Protein 6BUM (pdb70)

Sequence (1450 aa):
MQKVEVFRIPTASPDDISGLATLIDSGKINPAEIVAILGKTEGNGCVNDFTRGFATQSLAMMYLAEKLGISREEVVKKVAFIMSGGTEGVMTPHITVFVRKDVAAPAAPGKRLAVGVAFTRDFLPEELGRMEQVNEVARRAVKEAMKDAQIDDPRDVHFVQIKCPLLTAERIEDAKRRGKDVVVNDTYKSMAYSRGASALGVALALGEISADKISNEAICHDWNLYSSVASTSAGVELLNDEIIVVGNSTNSASDLVIGHSVMKDAIDADAVRRAALKDAGIRSDDEMMDRIVNVLAKAEAASSGTVRGRRNTMLDDSDINHTRSARAVVNAVIASVVGDPMVYVSGGAEHQGPDGGGPIAVIARVHMQKVEVFRIPTASPDDISGLATLIDSGKINPAEIVAILGKTEGNGCVNDFTRGFATQSLAMMYLAEKLGISRREEVVKKVAFIMSGGTEGVMTPHITVFVRKDVAAPAAPGKRLAVGVAFTRDFLPEELGRMEQVNEVARAVKEAMKDAQIDDPRDVHFVQIKCPLLTAERIEDAKRRGKDVVVNDTYKSMAYSRGASALGVALALGEISADKISNEAICHDWNLYSSVASTSAGVELLNDEIIVVGNSTNSASDLVIGHSVMKKDAIDADAVRAALKDAGIRSDDEMDRIVNVLAKAEAASSGTVRGRRNTMLDDSDINHTRSARAVVNAVIASVVGDPMVYVSGGAEHQGPDGGGPIAVIARVHMQKVEVFRIPTASPDDISGLATLIDSGKINPAEIVAILGKTEGNGCVNDFTRGFATQSLAMMYLAEKLGISREEVVKKVAFIMSGGTEGVMTPHITVFVRKDVAAPAAPGKRLAVGVAFTRDFLPEELGRMEQVNEVARAVKEAMKDAQIDDPRDVHFVQIKCPLLTAERIEDAKRRGKDVVVNDTYKSMAYSRGASALGVALALGEISADKISNEAICHDWNLYSSVASTSAGVELLNDEIIVVGNSTNSASDLVIGHSVMKDAIDADAVRAALKDAGIRSDDEMMDRIVNVLAKAEAASSGTVRGRRNTMMLDDSDINHTRSARAVVNAVIASVVGDPMVYVSGGAEHQGPDGGGPIAVIARVMQKVEVFRIPTASPDDISGLATLIDSGKINPAEIVAILGKTEGNGCVNDFTRGFATQSLAMMYLAEKLGISREEVVKKVAFIMSGGTEGVMTPHITVFVRKDVAAPAAPGKRLAVGVAFTRDFLPEELGRMEQVNEVARAVKEAMKDAQIDDPRDVHFVQIKCPLLTAERIEDAKRRGKDVVVNDTYKSMAYSRGASALGVALALGEISADKISNEAICHDWNLYSSVASTSAGVELLNDEIIVVGNSTNSASDLVIGHSVMKDAIDADAVRAALKDAGIRSDDEMDRIVNVLAKAEAASSGTVRGRRNTMMLDDSDINHTRSARAVVNAVIASVVGDPMVYVSGGAEHQGPDGGGPIAVIARV

Radius of gyration: 31.82 Å; Cα contacts (8 Å, |Δi|>4): 4250; chains: 4; bounding box: 85×81×96 Å

Organism: Moorella thermoacetica (strain ATCC 39073 / JCM 9320) (NCBI:txid264732)

GO terms:
  GO:0018753 cyanuric acid amidohydrolase activity (F, EXP)

Solvent-accessible surface area: 45194 Å² total; per-residue (Å²): 45,10,39,0,32,14,36,53,8,72,14,72,26,11,55,27,44,64,21,1,16,87,25,18,104,71,65,124,5,76,21,47,50,0,20,0,0,2,0,2,5,15,11,11,7,0,2,26,2,19,7,1,9,6,2,28,36,9,4,3,12,31,0,5,100,97,45,69,51,55,55,108,87,0,61,166,92,3,0,11,0,1,2,4,0,3,12,2,0,0,2,1,0,7,0,0,1,1,63,58,128,35,112,49,112,80,19,106,56,91,41,0,0,0,0,26,11,57,7,106,86,12,90,20,18,18,4,1,46,44,67,0,0,74,42,0,8,91,0,0,103,74,0,16,151,58,0,94,9,136,31,56,197,21,3,22,0,0,2,0,2,0,2,2,0,15,8,96,55,19,61,44,0,90,175,90,68,93,90,8,36,23,92,32,12,40,59,0,3,8,23,0,6,0,0,0,0,0,0,0,0,38,11,13,63,65,19,53,63,118,131,14,45,64,135,13,0,10,102,54,67,133,18,75,0,35,6,0,0,0,8,4,0,27,58,25,85,22,0,13,0,2,0,2,0,15,6,84,60,0,13,0,76,14,28,3,0,44,24,31,2,155,24,5,2,8,6,100,4,0,115,46,0,7,120,78,1,34,8,166,47,118,115,48,29,102,45,22,19,0,0,1,0,1,2,16,12,17,45,32,6,44,7,126,68,58,34,6,11,8,45,18,23,8,26,16,21,46,1,13,14,0,7,5,0,1,0,0,0,0,0,18,26,16,28,26,0,2,0,1,0,2,5,0,1,14,2,0,2,34,51,4,2,0,0,0,0,0,0,0,112,87,164,30,6,39,1,34,14,40,52,8,71,14,51,27,12,55,28,46,64,21,1,16,88,27,18,108,61,61,117,2,74,21,48,45,1,20,0,0,2,0,2,4,15,12,11,7,0,2,25,2,23,7,1,10,6,1,26,35,7,5,3,10,32,1,2,100,97,48,69,51,56,57,100,85,0,62,154,91,2,0,14,0,2,2,4,0,3,12,2,0,0,2,0,0,8,0,0,2,1,64,59,90,33,96,47,116,39,18,113,57,93,40,0,0,0,0,24,4,54,8,104,84,13,98,27,24,22,4,1,55,42,86,0,0,76,24,0,5,107,0,0,118,80,0,17,174,54,0,83,8,142,32,55,197,23,3,22,0,0,2,0,2,0,3,2,0,14,7,104,46,21,58,43,0,122,173,80,66,96,115,21,36,32,93,46,11,38,57,0,4,8,24,0,7,0,0,0,0,0,0,0,0,40,19,12,65,66,9,53,64,130,103,13,46,64,135,12,0,11,116,53,63,133,10,77,0,35,6,0,0,0,7,3,0,31,59,24,89,23,0,15,0,1,0,2,0,15,5,86,58,0,12,0,77,15,27,3,0,44,26,38,1,128,21,4,2,10,6,98,7,0,108,44,0,4,125,77,1,28,5,156,54,116,129,28,33,115,52,15,6,0,0,1,0,1,2,16,11,15,36,34,5,38,9,105,68,56,27,5,10,6,48,18,22,9,26,18,21,45,2,14,15,1,6,5,0,1,0,0,0,0,0,17,24,20,27,27,0,2,0,0,0,3,5,0,1,14,2,0,2,35,51,4,3,0,0,0,0,0,0,0,115,85,132,26,19,55,2,50,14,40,52,8,74,14,57,28,11,53,28,46,64,22,1,17,89,32,17,106,67,63,129,2,76,20,54,37,2,19,0,0,2,0,2,4,18,12,10,7,0,2,26,2,24,8,1,11,7,1,28,34,7,5,4,11,32,0,3,102,95,46,68,53,56,57,109,88,0,50,138,81,1,0,12,0,2,2,4,0,4,12,2,0,0,2,1,0,8,0,0,1,2,42,56,97,45,116,40,117,89,22,118,42,94,43,0,6,1,0,24,4,51,8,112,87,13,87,26,22,22,4,0,43,44,84,0,0,77,28,0,3,102,0,0,88,73,0,16,150,50,2,41,5,140,43,53,196,25,3,21,0,0,2,0,3,0,2,2,0,14,7,83,56,22,30,49,0,119,159,92,68,97,104,18,36,34,100,46,12,40,57,1,3,11,24,0,7,0,0,0,0,0,0,0,0,40,18,12,64,68,15,51,63,131,120,14,46,63,135,13,0,16,119,50,63,135,13,77,0,35,6,0,0,0,8,4,0,30,61,25,89,22,0,15,0,1,0,2,0,15,6,76,54,2,27,0,80,15,28,3,0,44,26,41,1,116,16,4,2,11,6,100,6,0,118,46,0,6,146,76,2,18,6,161,52,116,129,40,30,108,37,22,17,0,0,1,0,1,1,16,12,17,37,32,5,41,7,104,68,58,41,6,9,6,48,16,21,10,26,16,22,45,1,14,14,0,6,5,0,1,0,0,0,0,0,17,27,16,30,24,0,2,0,0,0,2,5,0,1,14,2,0,2,36,51,4,2,0,0,0,0,0,0,0,108,84,74,8,31,0,24,13,31,53,8,71,14,58,29,12,55,29,45,64,23,1,15,90,39,17,107,77,62,108,2,78,20,53,46,1,19,0,0,2,0,1,5,17,11,11,7,0,3,26,1,24,7,1,11,8,1,29,36,8,5,4,13,33,1,3,101,94,47,70,58,43,62,105,93,1,50,148,86,1,0,14,0,2,2,3,0,3,13,2,0,0,2,1,0,8,1,0,2,2,66,58,134,46,116,46,119,30,16,114,54,94,47,0,0,0,0,26,4,52,10,111,86,12,92,26,22,22,5,1,55,45,82,0,0,76,31,0,6,109,0,0,104,77,0,10,114,54,0,88,4,132,54,47,192,21,3,23,0,0,2,0,2,0,3,1,0,15,8,91,56,30,30,53,0,126,161,98,64,101,117,12,34,27,96,34,13,40,49,1,2,15,32,0,8,0,0,0,0,0,0,0,0,38,15,12,64,71,9,51,65,124,109,12,45,65,134,14,0,19,118,50,78,133,14,76,0,35,7,0,0,0,7,3,0,30,61,24,86,24,0,20,0,1,0,2,0,14,8,84,56,0,17,0,71,8,29,3,0,44,26,32,2,154,24,4,2,9,6,100,5,0,96,42,0,7,88,74,2,24,4,158,49,116,121,41,32,107,54,22,17,0,0,1,0,1,1,17,12,15,61,33,4,46,8,121,68,56,33,5,11,7,50,17,23,9,25,15,21,48,2,14,13,0,6,6,0,1,0,0,0,0,0,16,25,16,29,25,0,3,0,1,0,2,4,0,1,15,2,0,2,35,56,3,2,0,0,0,0,0,0,0,123,83

InterPro domains:
  IPR014086 Cyanuric acid hydrolase/Barbiturase [MF_01989] (2-367)
  IPR014086 Cyanuric acid hydrolase/Barbiturase [PF09663] (5-366)
  IPR014086 Cyanuric acid hydrolase/Barbiturase [TIGR02714] (4-366)
  IPR043006 Cyanuric acid hydrolase/Barbiturase, repeating unit B [G3DSA:3.30.1330.180] (108-252)
  IPR043007 Cyanuric acid hydrolase/Barbiturase, repeating unit C [G3DSA:3.30.1330.160] (253-367)
  IPR043008 Cyanuric acid hydrolase/Barbiturase, repeating unit A [G3DSA:3.30.1330.170] (1-107)

B-factor: mean 30.25, std 14.24, range [11.97, 110.08]

Nearest PDB structures (foldseek):
  6bum-assembly1_B  TM=1.001E+00  e=2.368E-87  Moorella thermoacetica ATCC 39073
  6buq-assembly1_D  TM=9.963E-01  e=5.456E-84  Moorella thermoacetica ATCC 39073
  6dhj-assembly2_G  TM=9.664E-01  e=1.736E-80  Moorella thermoacetica ATCC 39073
  6dhj-assembly2_C  TM=9.614E-01  e=2.149E-79  Moorella thermoacetica ATCC 39073
  4bvq-assembly1_A  TM=9.765E-01  e=1.374E-66  Pseudomonas sp. ADP

Secondary structure (DSSP, 8-state):
-EEEEEEEEE-SSTT--HHHHHHHHTTS--GGGEEEEEEEESS-SSSS--HHHHHHHHHHHHHHHHHTS-HHHHHHHSEEEEEE---TTPPPEEEEEEEEE------SS-EEEEEEEEPPPPPGGGTTSHHHHHHHHHHHHHHHHHTT---GGGEEEEEEEE----HHHHHHHHHTT---S-S-HHHHHHHHHHHHHHHHHHHHTSS-GGG--GGGTTT-TT--BSSEEEEE-TT-SS-EEEEEEEETTB--SEEEEEEEESSTT-HHHHHHHHHHTT--SGGGGGGEEEEEEEE---TTSEETTEE--TTT-SSS-HHHHHHHHHHHHHHHHHS-S-SEEEE--TTBSSTT-EEEEEEEE-/-EEEEEEEEEE-SSTT--HHHHHHHHTTS--GGGEEEEEEEESS-SSSS--HHHHHHHHHHHHHHHHHTS-HHHHHHHSEEEEEE---TTPPPEEEEEEEEEESSPPPSS-EEEEEEEEPPP--GGGTTSHHHHHHHHHHHHHHHHHHT---GGGEEEEEEEE----HHHHHHHHHTT---S-S-HHHHHHHHHHHHHHHHHHHHTSS-GGG--GGGTTT-TT--BSSEEEEE-TT-SS-EEEEEEEESSB--SEEEEEEEESSTT-HHHHHHHHHHTT--SGGGGGGEEEEEEEE---TTSEETTEE-STTT-SSS-HHHHHHHHHHHHHHHHHS-S-SEEEE--TTBSSTT-EEEEEEEE-/-EEEEEEEEEE-SSTT--HHHHHHHHTTS--GGGEEEEEEEESS-SSSS--HHHHHHHHHHHHHHHHHTS-HHHHHHHSEEEEEE---TTPPPEEEEEEEEEE-----SS-EEEEEEEEPPP--GGGTTSHHHHHHHHHHHHHHHHHHT---GGGEEEEEEEE----HHHHHHHHHTT---S-S-HHHHHHHHHHHHHHHHHHHHTSS-GGG--GGGTTT-TT--BSSE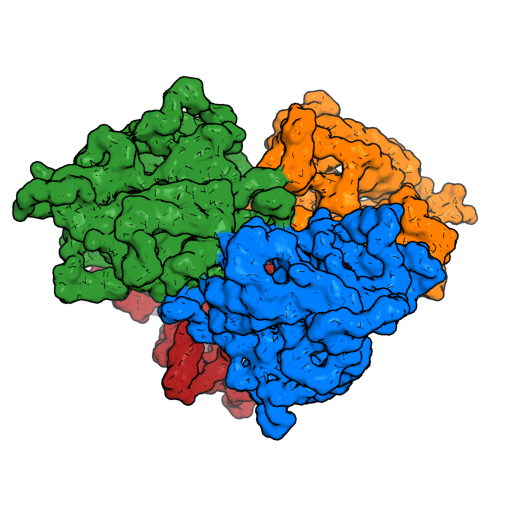EEEE-TT-SS-EEEEEEEETTB--SEEEEEEEESSTT-HHHHHHHHHHTT--SGGGGGGEEEEEEEE---TTSEETTEE-STTT-SSS-HHHHHHHHHHHHHHHHHS-S-SEEEE--TTBSSTT-EEEEEEEE-/-EEEEEEEEE-SSTT--HHHHHHHHTTS--GGGEEEEEEEESS-SSSS--HHHHHHHHHHHHHHHHHTS-HHHHHHHSEEEEEE---TTPPPEEEEEEEEE-SSPPPSS-EEEEEEEEPPP--GGGTTSHHHHHHHHHHHHHHHHHHT---GGGEEEEEEEE----HHHHHHHHHTT---S-S-HHHHHHHHHHHHHHHHHHHHTSS-GGG--TTTTTT-TT--BSSEEEEE-TT-SS-EEEEEEEESSB--SEEEEEEEESSTT-HHHHHHHHHHTT--SGGGGGGEEEEEEEE---TTSEETTEE-STTT-SSS-HHHHHHHHHHHHHHHHHS-S-SEEEE--TTBSSTT-EEEEEEEE-

Structure (mmCIF, N/CA/C/O backbone):
data_6BUM
#
_entry.id   6BUM
#
_cell.length_a   81.440
_cell.length_b   88.690
_cell.length_c   204.280
_cell.angle_alpha   90.00
_cell.angle_beta   90.00
_cell.angle_gamma   90.00
#
_symmetry.space_group_name_H-M   'P 21 21 21'
#
loop_
_entity.id
_entity.type
_entity.pdbx_description
1 polymer 'Cyanuric acid amidohydrolase'
2 non-polymer 'MALONATE ION'
3 non-polymer 'CALCIUM ION'
4 non-polymer 1,3-PROPANDIOL
5 non-polymer 'CHLORIDE ION'
6 water water
#
loop_
_atom_site.group_PDB
_atom_site.id
_atom_site.type_symbol
_atom_site.label_atom_id
_atom_site.label_alt_id
_atom_site.label_comp_id
_atom_site.label_asym_id
_atom_site.label_entity_id
_atom_site.label_seq_id
_atom_site.pdbx_PDB_ins_code
_atom_site.Cartn_x
_atom_site.Cartn_y
_atom_site.Cartn_z
_atom_site.occupancy
_atom_site.B_iso_or_equiv
_atom_site.auth_seq_id
_atom_site.auth_comp_id
_atom_site.auth_asym_id
_atom_site.auth_atom_id
_atom_site.pdbx_PDB_model_num
ATOM 1 N N . MET A 1 2 ? 13.195 5.607 76.436 1.00 50.78 1 MET A N 1
ATOM 2 C CA . MET A 1 2 ? 12.549 5.955 75.179 1.00 48.97 1 MET A CA 1
ATOM 3 C C . MET A 1 2 ? 13.578 6.176 74.076 1.00 43.21 1 MET A C 1
ATOM 4 O O . MET A 1 2 ? 14.583 6.846 74.295 1.00 43.63 1 MET A O 1
ATOM 18 N N . GLN A 1 3 ? 13.319 5.634 72.885 1.00 38.06 2 GLN A N 1
ATOM 19 C CA . GLN A 1 3 ? 14.269 5.719 71.781 1.00 35.32 2 GLN A CA 1
ATOM 20 C C . GLN A 1 3 ? 14.067 7.015 71.006 1.00 30.66 2 GLN A C 1
ATOM 21 O O . GLN A 1 3 ? 12.936 7.438 70.753 1.00 30.51 2 GLN A O 1
ATOM 35 N N . LYS A 1 4 ? 15.178 7.649 70.639 1.00 27.06 3 LYS A N 1
ATOM 36 C CA . LYS A 1 4 ? 15.171 8.800 69.743 1.00 24.74 3 LYS A CA 1
ATOM 37 C C . LYS A 1 4 ? 16.166 8.497 68.636 1.00 24.12 3 LYS A C 1
ATOM 38 O O . LYS A 1 4 ? 17.334 8.206 68.919 1.00 25.41 3 LYS A O 1
ATOM 57 N N . VAL A 1 5 ? 15.707 8.533 67.389 1.00 21.36 4 VAL A N 1
ATOM 58 C CA . VAL A 1 5 ? 16.568 8.286 66.238 1.00 19.92 4 VAL A CA 1
ATOM 59 C C . VAL A 1 5 ? 16.867 9.617 65.564 1.00 19.37 4 VAL A C 1
ATOM 60 O O . VAL A 1 5 ? 15.956 10.412 65.302 1.00 20.12 4 VAL A O 1
ATOM 73 N N . GLU A 1 6 ? 18.140 9.857 65.282 1.00 18.58 5 GLU A N 1
ATOM 74 C CA . GLU A 1 6 ? 18.598 10.993 64.492 1.00 18.48 5 GLU A CA 1
ATOM 75 C C . GLU A 1 6 ? 19.289 10.430 63.260 1.00 17.81 5 GLU A C 1
ATOM 76 O O . GLU A 1 6 ? 19.933 9.380 63.326 1.00 19.14 5 GLU A O 1
ATOM 88 N N . VAL A 1 7 ? 19.108 11.097 62.125 1.00 17.29 6 VAL A N 1
ATOM 89 C CA . VAL A 1 7 ? 19.604 10.610 60.844 1.00 17.62 6 VAL A CA 1
ATOM 90 C C . VAL A 1 7 ? 20.352 11.742 60.157 1.00 18.14 6 VAL A C 1
ATOM 91 O O . VAL A 1 7 ? 19.830 12.855 60.037 1.00 18.84 6 VAL A O 1
ATOM 104 N N . PHE A 1 8 ? 21.567 11.454 59.695 1.00 17.43 7 PHE A N 1
ATOM 105 C CA . PHE A 1 8 ? 22.440 12.453 59.092 1.00 17.88 7 PHE A CA 1
ATOM 106 C C . PHE A 1 8 ? 22.851 11.987 57.705 1.00 17.39 7 PHE A C 1
ATOM 107 O O . PHE A 1 8 ? 23.462 10.924 57.559 1.00 18.23 7 PHE A O 1
ATOM 124 N N . ARG A 1 9 ? 22.520 12.784 56.697 1.00 17.28 8 ARG A N 1
ATOM 125 C CA . ARG A 1 9 ? 22.905 12.519 55.318 1.00 15.93 8 ARG A CA 1
ATOM 126 C C . ARG A 1 9 ? 24.142 13.358 55.014 1.00 16.60 8 ARG A C 1
ATOM 127 O O . ARG A 1 9 ? 24.090 14.592 55.076 1.00 17.77 8 ARG A O 1
ATOM 148 N N . ILE A 1 10 ? 25.242 12.689 54.684 1.00 16.01 9 ILE A N 1
ATOM 149 C CA . ILE A 1 10 ? 26.572 13.287 54.667 1.00 15.51 9 ILE A CA 1
ATOM 150 C C . ILE A 1 10 ? 27.192 13.105 53.286 1.00 14.64 9 ILE A C 1
ATOM 151 O O . ILE A 1 10 ? 27.453 11.970 52.876 1.00 15.24 9 ILE A O 1
ATOM 167 N N . PRO A 1 11 ? 27.500 14.178 52.553 1.00 15.10 10 PRO A N 1
ATOM 168 C CA . PRO A 1 11 ? 28.220 14.005 51.282 1.00 15.02 10 PRO A CA 1
ATOM 169 C C . PRO A 1 11 ? 29.610 13.438 51.521 1.00 15.36 10 PRO A C 1
ATOM 170 O O . PRO A 1 11 ? 30.270 13.758 52.511 1.00 16.57 10 PRO A O 1
ATOM 181 N N . THR A 1 12 ? 30.068 12.614 50.578 1.00 14.91 11 THR A N 1
ATOM 182 C CA . THR A 1 12 ? 31.407 12.044 50.623 1.00 15.51 11 THR A CA 1
ATOM 183 C C . THR A 1 12 ? 32.194 12.434 49.377 1.00 15.44 11 THR A C 1
ATOM 184 O O . THR A 1 12 ? 31.636 12.592 48.288 1.00 16.06 11 THR A O 1
ATOM 195 N N . ALA A 1 13 ? 33.507 12.574 49.555 1.00 15.25 12 ALA A N 1
ATOM 196 C CA . ALA A 1 13 ? 34.414 12.925 48.471 1.00 15.40 12 ALA A CA 1
ATOM 197 C C . ALA A 1 13 ? 35.022 11.711 47.785 1.00 16.40 12 ALA A C 1
ATOM 198 O O . ALA A 1 13 ? 35.602 11.852 46.700 1.00 16.31 12 ALA A O 1
ATOM 205 N N . SER A 1 14 ? 34.914 10.538 48.397 1.00 15.14 13 SER A N 1
ATOM 206 C CA . SER A 1 14 ? 35.506 9.302 47.906 1.00 15.10 13 SER A CA 1
ATOM 207 C C . SER A 1 14 ? 34.971 8.176 48.783 1.00 14.95 13 SER A C 1
ATOM 208 O O . SER A 1 14 ? 34.386 8.451 49.840 1.00 15.67 13 SER A O 1
ATOM 216 N N . PRO A 1 15 ? 35.155 6.910 48.402 1.00 15.01 14 PRO A N 1
ATOM 217 C CA . PRO A 1 15 ? 34.614 5.817 49.234 1.00 14.73 14 PRO A CA 1
ATOM 218 C C . PRO A 1 15 ? 35.153 5.806 50.652 1.00 15.81 14 PRO A C 1
ATOM 219 O O . PRO A 1 15 ? 34.422 5.428 51.578 1.00 16.04 14 PRO A O 1
ATOM 230 N N . ASP A 1 16 ? 36.406 6.221 50.838 1.00 15.46 15 ASP A N 1
ATOM 231 C CA . ASP A 1 16 ? 37.093 6.194 52.122 1.00 15.74 15 ASP A CA 1
ATOM 232 C C . ASP A 1 16 ? 36.972 7.503 52.897 1.00 16.13 15 ASP A C 1
ATOM 233 O O . ASP A 1 16 ? 37.632 7.657 53.928 1.00 17.63 15 ASP A O 1
ATOM 242 N N . ASP A 1 17 ? 36.132 8.433 52.444 1.00 16.21 16 ASP A N 1
ATOM 243 C CA . ASP A 1 17 ? 36.021 9.747 53.073 1.00 16.28 16 ASP A CA 1
ATOM 244 C C . ASP A 1 17 ? 35.179 9.658 54.342 1.00 17.13 16 ASP A C 1
ATOM 245 O O . ASP A 1 17 ? 33.959 9.475 54.280 1.00 17.81 16 ASP A O 1
ATOM 254 N N . ILE A 1 18 ? 35.823 9.824 55.495 1.00 17.05 17 ILE A N 1
ATOM 255 C CA . ILE A 1 18 ? 35.133 9.852 56.778 1.00 18.28 17 ILE A CA 1
ATOM 256 C C . ILE A 1 18 ? 35.047 11.264 57.349 1.00 18.30 17 ILE A C 1
ATOM 257 O O . ILE A 1 18 ? 34.579 11.447 58.479 1.00 19.03 17 ILE A O 1
ATOM 273 N N . SER A 1 19 ? 35.448 12.275 56.571 1.00 17.78 18 SER A N 1
ATOM 274 C CA . SER A 1 19 ? 35.621 13.619 57.113 1.00 17.96 18 SER A CA 1
ATOM 275 C C . SER A 1 19 ? 34.299 14.244 57.544 1.00 18.55 18 SER A C 1
ATOM 276 O O . SER A 1 19 ? 34.252 14.957 58.552 1.00 19.47 18 SER A O 1
ATOM 284 N N . GLY A 1 20 ? 33.224 14.018 56.788 1.00 18.71 19 GLY A N 1
ATOM 285 C CA . GLY A 1 20 ? 31.942 14.598 57.160 1.00 18.88 19 GLY A CA 1
ATOM 286 C C . GLY A 1 20 ? 31.399 14.029 58.456 1.00 18.39 19 GLY A C 1
ATOM 287 O O . GLY A 1 20 ? 30.870 14.763 59.298 1.00 18.98 19 GLY A O 1
ATOM 291 N N . LEU A 1 21 ? 31.506 12.710 58.623 1.00 18.08 20 LEU A N 1
ATOM 292 C CA . LEU A 1 21 ? 31.128 12.080 59.881 1.00 17.44 20 LEU A CA 1
ATOM 293 C C . LEU A 1 21 ? 32.009 12.571 61.018 1.00 17.92 20 LEU A C 1
ATOM 294 O O . LEU A 1 21 ? 31.515 12.878 62.109 1.00 18.08 20 LEU A O 1
ATOM 310 N N . ALA A 1 22 ? 33.322 12.656 60.782 1.00 18.30 21 ALA A N 1
ATOM 311 C CA . ALA A 1 22 ? 34.229 13.139 61.818 1.00 19.39 21 ALA A CA 1
ATOM 312 C C . ALA A 1 22 ? 33.872 14.555 62.250 1.00 20.23 21 ALA A C 1
ATOM 313 O O . ALA A 1 22 ? 33.979 14.898 63.434 1.00 20.81 21 ALA A O 1
ATOM 320 N N . THR A 1 23 ? 33.466 15.400 61.303 1.00 20.06 22 THR A N 1
ATOM 321 C CA . THR A 1 23 ? 33.079 16.762 61.649 1.00 21.20 22 THR A CA 1
ATOM 322 C C . THR A 1 23 ? 31.861 16.768 62.562 1.00 20.20 22 THR A C 1
ATOM 323 O O . THR A 1 23 ? 31.803 17.543 63.524 1.00 21.25 22 THR A O 1
ATOM 334 N N . LEU A 1 24 ? 30.874 15.915 62.276 1.00 19.58 23 LEU A N 1
ATOM 335 C CA . LEU A 1 24 ? 29.688 15.851 63.123 1.00 19.75 23 LEU A CA 1
ATOM 336 C C . LEU A 1 24 ? 30.016 15.295 64.502 1.00 19.87 23 LEU A C 1
ATOM 337 O O . LEU A 1 24 ? 29.393 15.691 65.492 1.00 21.92 23 LEU A O 1
ATOM 353 N N . ILE A 1 25 ? 30.984 14.383 64.592 1.00 19.65 24 ILE A N 1
ATOM 354 C CA . ILE A 1 25 ? 31.409 13.881 65.894 1.00 20.68 24 ILE A CA 1
ATOM 355 C C . ILE A 1 25 ? 32.185 14.955 66.646 1.00 21.60 24 ILE A C 1
ATOM 356 O O . ILE A 1 25 ? 31.935 15.215 67.829 1.00 22.51 24 ILE A O 1
ATOM 372 N N . ASP A 1 26 ? 33.131 15.604 65.965 1.00 21.93 25 ASP A N 1
ATOM 373 C CA . ASP A 1 26 ? 33.983 16.588 66.617 1.00 23.46 25 ASP A CA 1
ATOM 374 C C . ASP A 1 26 ? 33.217 17.831 67.043 1.00 22.99 25 ASP A C 1
ATOM 375 O O . ASP A 1 26 ? 33.661 18.529 67.959 1.00 23.94 25 ASP A O 1
ATOM 384 N N . SER A 1 27 ? 32.093 18.132 66.400 1.00 22.54 26 SER A N 1
ATOM 385 C CA . SER A 1 27 ? 31.282 19.273 66.797 1.00 24.66 26 SER A CA 1
ATOM 386 C C . SER A 1 27 ? 30.319 18.944 67.928 1.00 24.97 26 SER A C 1
ATOM 387 O O . SER A 1 27 ? 29.644 19.851 68.428 1.00 26.32 26 SER A O 1
ATOM 395 N N . GLY A 1 28 ? 30.240 17.680 68.335 1.00 24.96 27 GLY A N 1
ATOM 396 C CA . GLY A 1 28 ? 29.315 17.249 69.361 1.00 25.64 27 GLY A CA 1
ATOM 397 C C . GLY A 1 28 ? 27.929 16.890 68.880 1.00 25.99 27 GLY A C 1
ATOM 398 O O . GLY A 1 28 ? 27.052 16.628 69.712 1.00 28.50 27 GLY A O 1
ATOM 402 N N . LYS A 1 29 ? 27.692 16.872 67.570 1.00 23.83 28 LYS A N 1
ATOM 403 C CA . LYS A 1 29 ? 26.357 16.550 67.074 1.00 24.03 28 LYS A CA 1
ATOM 404 C C . LYS A 1 29 ? 26.077 15.053 67.109 1.00 22.52 28 LYS A C 1
ATOM 405 O O . LYS A 1 29 ? 24.917 14.654 67.265 1.00 23.61 28 LYS A O 1
ATOM 424 N N . ILE A 1 30 ? 27.111 14.222 66.995 1.00 19.96 29 ILE A N 1
ATOM 425 C CA . ILE A 1 30 ? 26.968 12.773 67.036 1.00 20.24 29 ILE A CA 1
ATOM 426 C C . ILE A 1 30 ? 27.894 12.217 68.105 1.00 21.32 29 ILE A C 1
ATOM 427 O O . ILE A 1 30 ? 29.099 12.491 68.087 1.00 22.07 29 ILE A O 1
ATOM 443 N N . ASN A 1 31 ? 27.339 11.411 69.009 1.00 21.68 30 ASN A N 1
ATOM 444 C CA . ASN A 1 31 ? 28.130 10.576 69.904 1.00 21.47 30 ASN A CA 1
ATOM 445 C C . ASN A 1 31 ? 28.369 9.266 69.162 1.00 20.80 30 ASN A C 1
ATOM 446 O O . ASN A 1 31 ? 27.399 8.547 68.877 1.00 21.11 30 ASN A O 1
ATOM 457 N N . PRO A 1 32 ? 29.611 8.925 68.804 1.00 21.41 31 PRO A N 1
ATOM 458 C CA . PRO A 1 32 ? 29.816 7.728 67.964 1.00 21.57 31 PRO A CA 1
ATOM 459 C C . PRO A 1 32 ? 29.312 6.439 68.592 1.00 21.43 31 PRO A C 1
ATOM 460 O O . PRO A 1 32 ? 28.989 5.487 67.868 1.00 21.95 31 PRO A O 1
ATOM 471 N N . ALA A 1 33 ? 29.239 6.377 69.923 1.00 20.79 32 ALA A N 1
ATOM 472 C CA . ALA A 1 33 ? 28.749 5.181 70.595 1.00 21.33 32 ALA A CA 1
ATOM 473 C C . ALA A 1 33 ? 27.268 4.933 70.330 1.00 21.49 32 ALA A C 1
ATOM 474 O O . ALA A 1 33 ? 26.788 3.822 70.580 1.00 22.90 32 ALA A O 1
ATOM 481 N N . GLU A 1 34 ? 26.540 5.927 69.819 1.00 20.51 33 GLU A N 1
ATOM 482 C CA . GLU A 1 34 ? 25.111 5.803 69.545 1.00 20.54 33 GLU A CA 1
ATOM 483 C C . GLU A 1 34 ? 24.806 5.510 68.081 1.00 19.05 33 GLU A C 1
ATOM 484 O O . GLU A 1 34 ? 23.637 5.342 67.726 1.00 18.55 33 GLU A O 1
ATOM 496 N N . ILE A 1 35 ? 25.822 5.414 67.227 1.00 18.46 34 ILE A N 1
ATOM 497 C CA . ILE A 1 35 ? 25.596 5.018 65.844 1.00 18.65 34 ILE A CA 1
ATOM 498 C C . ILE A 1 35 ? 25.173 3.556 65.804 1.00 18.60 34 ILE A C 1
ATOM 499 O O . ILE A 1 35 ? 25.820 2.690 66.408 1.00 19.55 34 ILE A O 1
ATOM 515 N N . VAL A 1 36 ? 24.091 3.271 65.084 1.00 17.91 35 VAL A N 1
ATOM 516 C CA . VAL A 1 36 ? 23.621 1.899 64.939 1.00 17.83 35 VAL A CA 1
ATOM 517 C C . VAL A 1 36 ? 23.687 1.390 63.506 1.00 16.08 35 VAL A C 1
ATOM 518 O O . VAL A 1 36 ? 23.677 0.165 63.298 1.00 17.62 35 VAL A O 1
ATOM 531 N N . ALA A 1 37 ? 23.761 2.264 62.508 1.00 15.90 36 ALA A N 1
ATOM 532 C CA . ALA A 1 37 ? 23.794 1.809 61.130 1.00 14.74 36 ALA A CA 1
ATOM 533 C C . ALA A 1 37 ? 24.276 2.942 60.247 1.00 15.87 36 ALA A C 1
ATOM 534 O O . ALA A 1 37 ? 24.032 4.118 60.532 1.00 15.61 36 ALA A O 1
ATOM 541 N N . ILE A 1 38 ? 24.960 2.566 59.170 1.00 15.30 37 ILE A N 1
ATOM 542 C CA . ILE A 1 38 ? 25.372 3.494 58.129 1.00 15.18 37 ILE A CA 1
ATOM 543 C C . ILE A 1 38 ? 25.016 2.882 56.783 1.00 15.09 37 ILE A C 1
ATOM 544 O O . ILE A 1 38 ? 25.402 1.742 56.486 1.00 15.29 37 ILE A O 1
ATOM 560 N N . LEU A 1 39 ? 24.268 3.638 55.984 1.00 14.99 38 LEU A N 1
ATOM 561 C CA . LEU A 1 39 ? 23.799 3.223 54.664 1.00 14.44 38 LEU A CA 1
ATOM 562 C C . LEU A 1 39 ? 24.464 4.149 53.657 1.00 14.42 38 LEU A C 1
ATOM 563 O O . LEU A 1 39 ? 24.202 5.357 53.650 1.00 15.12 38 LEU A O 1
ATOM 579 N N . GLY A 1 40 ? 25.308 3.591 52.797 1.00 14.29 39 GLY A N 1
ATOM 580 C CA . GLY A 1 40 ? 26.098 4.380 51.871 1.00 15.25 39 GLY A CA 1
ATOM 581 C C . GLY A 1 40 ? 25.711 4.188 50.417 1.00 14.46 39 GLY A C 1
ATOM 582 O O . GLY A 1 40 ? 25.196 3.137 50.025 1.00 14.81 39 GLY A O 1
ATOM 586 N N . LYS A 1 41 ? 25.939 5.237 49.628 1.00 13.43 40 LYS A N 1
ATOM 587 C CA . LYS A 1 41 ? 26.083 5.135 48.181 1.00 13.29 40 LYS A CA 1
ATOM 588 C C . LYS A 1 41 ? 27.560 5.355 47.870 1.00 13.67 40 LYS A C 1
ATOM 589 O O . LYS A 1 41 ? 28.086 6.447 48.114 1.00 14.35 40 LYS A O 1
ATOM 608 N N . THR A 1 42 ? 28.222 4.330 47.344 1.00 13.34 41 THR A N 1
ATOM 609 C CA . THR A 1 42 ? 29.644 4.391 47.017 1.00 13.71 41 THR A CA 1
ATOM 610 C C . THR A 1 42 ? 29.824 4.307 45.505 1.00 14.16 41 THR A C 1
ATOM 611 O O . THR A 1 42 ? 29.008 3.709 44.800 1.00 14.50 41 THR A O 1
ATOM 622 N N . GLU A 1 43 ? 30.902 4.918 45.010 1.00 13.87 42 GLU A N 1
ATOM 623 C CA . GLU A 1 43 ? 31.008 5.297 43.603 1.00 13.24 42 GLU A CA 1
ATOM 624 C C . GLU A 1 43 ? 31.642 4.231 42.698 1.00 14.48 42 GLU A C 1
ATOM 625 O O . GLU A 1 43 ? 31.998 4.545 41.558 1.00 16.74 42 GLU A O 1
ATOM 637 N N . GLY A 1 44 ? 31.724 2.980 43.141 1.00 13.13 43 GLY A N 1
ATOM 638 C CA . GLY A 1 44 ? 32.063 1.891 42.247 1.00 13.16 43 GLY A CA 1
ATOM 639 C C . GLY A 1 44 ? 30.896 1.568 41.324 1.00 13.43 43 GLY A C 1
ATOM 640 O O . GLY A 1 44 ? 29.891 2.277 41.270 1.00 15.55 43 GLY A O 1
ATOM 644 N N . ASN A 1 45 ? 31.029 0.454 40.594 1.00 14.15 44 ASN A N 1
ATOM 645 C CA . ASN A 1 45 ? 30.049 0.145 39.552 1.00 14.04 44 ASN A CA 1
ATOM 646 C C . ASN A 1 45 ? 28.771 -0.506 40.078 1.00 14.43 44 ASN A C 1
ATOM 647 O O . ASN A 1 45 ? 27.846 -0.724 39.290 1.00 15.78 44 ASN A O 1
ATOM 658 N N . GLY A 1 46 ? 28.682 -0.788 41.379 1.00 14.06 45 GLY A N 1
ATOM 659 C CA . GLY A 1 46 ? 27.495 -1.396 41.956 1.00 14.58 45 GLY A CA 1
ATOM 660 C C . GLY A 1 46 ? 27.218 -2.821 41.537 1.00 14.69 45 GLY A C 1
ATOM 661 O O . GLY A 1 46 ? 26.139 -3.342 41.835 1.00 17.35 45 GLY A O 1
ATOM 665 N N . CYS A 1 47 ? 28.158 -3.479 40.866 1.00 14.25 46 CYS A N 1
ATOM 666 C CA . CYS A 1 47 ? 27.952 -4.830 40.353 1.00 14.14 46 CYS A CA 1
ATOM 667 C C . CYS A 1 47 ? 28.858 -5.800 41.104 1.00 13.83 46 CYS A C 1
ATOM 668 O O . CYS A 1 47 ? 29.008 -5.683 42.325 1.00 15.44 46 CYS A O 1
ATOM 676 N N . VAL A 1 48 ? 29.430 -6.789 40.420 1.00 13.90 47 VAL A N 1
ATOM 677 C CA . VAL A 1 48 ? 30.203 -7.800 41.135 1.00 14.24 47 VAL A CA 1
ATOM 678 C C . VAL A 1 48 ? 31.537 -7.222 41.579 1.00 15.11 47 VAL A C 1
ATOM 679 O O . VAL A 1 48 ? 31.877 -7.238 42.768 1.00 16.62 47 VAL A O 1
ATOM 692 N N . ASN A 1 49 ? 32.296 -6.680 40.629 1.00 14.16 48 ASN A N 1
ATOM 693 C CA . ASN A 1 49 ? 33.646 -6.184 40.881 1.00 14.01 48 ASN A CA 1
ATOM 694 C C . ASN A 1 49 ? 33.614 -4.715 41.303 1.00 14.48 48 ASN A C 1
ATOM 695 O O . ASN A 1 49 ? 34.195 -3.826 40.676 1.00 16.85 48 ASN A O 1
ATOM 706 N N . ASP A 1 50 ? 32.892 -4.473 42.394 1.00 14.18 49 ASP A N 1
ATOM 707 C CA . ASP A 1 50 ? 32.842 -3.166 43.041 1.00 14.11 49 ASP A CA 1
ATOM 708 C C . ASP A 1 50 ? 33.447 -3.340 44.426 1.00 14.03 49 ASP A C 1
ATOM 709 O O . ASP A 1 50 ? 32.845 -3.975 45.299 1.00 14.37 49 ASP A O 1
ATOM 718 N N . PHE A 1 51 ? 34.646 -2.800 44.604 1.00 13.84 50 PHE A N 1
ATOM 719 C CA . PHE A 1 51 ? 35.390 -2.849 45.855 1.00 13.05 50 PHE A CA 1
ATOM 720 C C . PHE A 1 51 ? 35.292 -1.548 46.622 1.00 13.43 50 PHE A C 1
ATOM 721 O O . PHE A 1 51 ? 35.850 -1.447 47.719 1.00 13.95 50 PHE A O 1
ATOM 738 N N . THR A 1 52 ? 34.576 -0.553 46.080 1.00 13.14 51 THR A N 1
ATOM 739 C CA . THR A 1 52 ? 34.346 0.671 46.836 1.00 12.79 51 THR A CA 1
ATOM 740 C C . THR A 1 52 ? 33.477 0.407 48.058 1.00 13.02 51 THR A C 1
ATOM 741 O O . THR A 1 52 ? 33.600 1.112 49.067 1.00 13.97 51 THR A O 1
ATOM 752 N N . ARG A 1 53 ? 32.579 -0.579 47.973 1.00 13.01 52 ARG A N 1
ATOM 753 C CA . ARG A 1 53 ? 31.715 -0.912 49.103 1.00 13.57 52 ARG A CA 1
ATOM 754 C C . ARG A 1 53 ? 32.547 -1.387 50.290 1.00 14.21 52 ARG A C 1
ATOM 755 O O . ARG A 1 53 ? 32.426 -0.861 51.403 1.00 15.25 52 ARG A O 1
ATOM 776 N N . GLY A 1 54 ? 33.422 -2.369 50.060 1.00 14.16 53 GLY A N 1
ATOM 777 C CA . GLY A 1 54 ? 34.297 -2.845 51.122 1.00 14.26 53 GLY A CA 1
ATOM 778 C C . GLY A 1 54 ? 35.278 -1.795 51.616 1.00 14.27 53 GLY A C 1
ATOM 779 O O . GLY A 1 54 ? 35.591 -1.739 52.807 1.00 15.20 53 GLY A O 1
ATOM 783 N N . PHE A 1 55 ? 35.804 -0.972 50.703 1.00 13.71 54 PHE A N 1
ATOM 784 C CA . PHE A 1 55 ? 36.716 0.108 51.081 1.00 13.21 54 PHE A CA 1
ATOM 785 C C . PHE A 1 55 ? 36.024 1.098 52.005 1.00 13.74 54 PHE A C 1
ATOM 786 O O . PHE A 1 55 ? 36.596 1.524 53.017 1.00 14.78 54 PHE A O 1
ATOM 803 N N . ALA A 1 56 ? 34.773 1.443 51.695 1.00 13.56 55 ALA A N 1
ATOM 804 C CA . ALA A 1 56 ? 34.014 2.361 52.540 1.00 14.23 55 ALA A CA 1
ATOM 805 C C . ALA A 1 56 ? 33.769 1.767 53.923 1.00 14.44 55 ALA A C 1
ATOM 806 O O . ALA A 1 56 ? 33.941 2.447 54.941 1.00 15.19 55 ALA A O 1
ATOM 813 N N . THR A 1 57 ? 33.343 0.503 53.984 1.00 14.25 56 THR A N 1
ATOM 814 C CA . THR A 1 57 ? 33.095 -0.125 55.279 1.00 15.03 56 THR A CA 1
ATOM 815 C C . THR A 1 57 ? 34.376 -0.211 56.096 1.00 15.15 56 THR A C 1
ATOM 816 O O . THR A 1 57 ? 34.387 0.098 57.294 1.00 15.90 56 THR A O 1
ATOM 827 N N . GLN A 1 58 ? 35.469 -0.646 55.467 1.00 15.21 57 GLN A N 1
ATOM 828 C CA . GLN A 1 58 ? 36.732 -0.741 56.185 1.00 14.83 57 GLN A CA 1
ATOM 829 C C . GLN A 1 58 ? 37.135 0.610 56.752 1.00 14.96 57 GLN A C 1
ATOM 830 O O . GLN A 1 58 ? 37.591 0.705 57.897 1.00 16.25 57 GLN A O 1
ATOM 844 N N . SER A 1 59 ? 36.988 1.668 55.957 1.00 14.47 58 SER A N 1
ATOM 845 C CA . SER A 1 59 ? 37.415 2.987 56.402 1.00 15.10 58 SER A CA 1
ATOM 846 C C . SER A 1 59 ? 36.558 3.478 57.557 1.00 15.75 58 SER A C 1
ATOM 847 O O . SER A 1 59 ? 37.075 4.071 58.511 1.00 16.75 58 SER A O 1
ATOM 855 N N . LEU A 1 60 ? 35.246 3.252 57.487 1.00 15.92 59 LEU A N 1
ATOM 856 C CA . LEU A 1 60 ? 34.364 3.683 58.564 1.00 16.49 59 LEU A CA 1
ATOM 857 C C . LEU A 1 60 ? 34.591 2.857 59.821 1.00 16.37 59 LEU A C 1
ATOM 858 O O . LEU A 1 60 ? 34.594 3.399 60.932 1.00 17.42 59 LEU A O 1
ATOM 874 N N . ALA A 1 61 ? 34.779 1.545 59.673 1.00 17.01 60 ALA A N 1
ATOM 875 C CA . ALA A 1 61 ? 35.005 0.708 60.847 1.00 17.91 60 ALA A CA 1
ATOM 876 C C . ALA A 1 61 ? 36.316 1.073 61.524 1.00 18.88 60 ALA A C 1
ATOM 877 O O . ALA A 1 61 ? 36.397 1.113 62.759 1.00 20.13 60 ALA A O 1
ATOM 884 N N A MET A 1 62 ? 37.367 1.302 60.728 0.44 18.77 61 MET A N 1
ATOM 885 N N B MET A 1 62 ? 37.345 1.377 60.739 0.56 19.27 61 MET A N 1
ATOM 886 C CA A MET A 1 62 ? 38.636 1.767 61.272 0.44 18.50 61 MET A CA 1
ATOM 887 C CA B MET A 1 62 ? 38.626 1.744 61.323 0.56 19.47 61 MET A CA 1
ATOM 888 C C A MET A 1 62 ? 38.436 3.045 62.071 0.44 19.37 61 MET A C 1
ATOM 889 C C B MET A 1 62 ? 38.547 3.092 62.027 0.56 19.72 61 MET A C 1
ATOM 890 O O A MET A 1 62 ? 38.827 3.136 63.241 0.44 19.61 61 MET A O 1
ATOM 891 O O B MET A 1 62 ? 39.131 3.271 63.103 0.56 19.62 61 MET A O 1
ATOM 918 N N . TYR A 1 63 ? 37.828 4.051 61.441 1.00 19.00 62 TYR A N 1
ATOM 919 C CA . TYR A 1 63 ? 37.659 5.346 62.085 1.00 19.16 62 TYR A CA 1
ATOM 920 C C . TYR A 1 63 ? 36.863 5.212 63.381 1.00 18.62 62 TYR A C 1
ATOM 921 O O . TYR A 1 63 ? 37.271 5.730 64.427 1.00 19.85 62 TYR A O 1
ATOM 940 N N . LEU A 1 64 ? 35.726 4.512 63.339 1.00 18.80 63 LEU A N 1
ATOM 941 C CA . LEU A 1 64 ? 34.899 4.389 64.537 1.00 19.42 63 LEU A CA 1
ATOM 942 C C . LEU A 1 64 ? 35.597 3.572 65.620 1.00 21.26 63 LEU A C 1
ATOM 943 O O . LEU A 1 64 ? 35.490 3.894 66.809 1.00 21.41 63 LEU A O 1
ATOM 959 N N . ALA A 1 65 ? 36.320 2.519 65.235 1.00 21.83 64 ALA A N 1
ATOM 960 C CA . ALA A 1 65 ? 37.055 1.737 66.222 1.00 23.62 64 ALA A CA 1
ATOM 961 C C . ALA A 1 65 ? 38.047 2.615 66.969 1.00 25.18 64 ALA A C 1
ATOM 962 O O . ALA A 1 65 ? 38.162 2.542 68.197 1.00 26.35 64 ALA A O 1
ATOM 969 N N . GLU A 1 66 ? 38.754 3.475 66.244 1.00 25.78 65 GLU A N 1
ATOM 970 C CA . GLU A 1 66 ? 39.741 4.337 66.883 1.00 29.31 65 GLU A CA 1
ATOM 971 C C . GLU A 1 66 ? 39.072 5.408 67.739 1.00 28.16 65 GLU A C 1
ATOM 972 O O . GLU A 1 66 ? 39.564 5.728 68.826 1.00 28.59 65 GLU A O 1
ATOM 984 N N . LYS A 1 67 ? 37.914 5.929 67.309 1.00 27.59 66 LYS A N 1
ATOM 985 C CA . LYS A 1 67 ? 37.225 6.935 68.117 1.00 28.26 66 LYS A CA 1
ATOM 986 C C . LYS A 1 67 ? 36.680 6.330 69.409 1.00 29.31 66 LYS A C 1
ATOM 987 O O . LYS A 1 67 ? 36.646 6.996 70.452 1.00 31.36 66 LYS A O 1
ATOM 1006 N N . LEU A 1 68 ? 36.230 5.077 69.352 1.00 28.97 67 LEU A N 1
ATOM 1007 C CA . LEU A 1 68 ? 35.582 4.420 70.479 1.00 29.69 67 LEU A CA 1
ATOM 1008 C C . LEU A 1 68 ? 36.551 3.638 71.355 1.00 30.74 67 LEU A C 1
ATOM 1009 O O . LEU A 1 68 ? 36.170 3.221 72.454 1.00 32.20 67 LEU A O 1
ATOM 1025 N N . GLY A 1 69 ? 37.787 3.436 70.908 1.00 30.15 68 GLY A N 1
ATOM 1026 C CA . GLY A 1 69 ? 38.728 2.645 71.674 1.00 30.54 68 GLY A CA 1
ATOM 1027 C C . GLY A 1 69 ? 38.408 1.169 71.722 1.00 30.87 68 GLY A C 1
ATOM 1028 O O . GLY A 1 69 ? 38.683 0.513 72.731 1.00 32.59 68 GLY A O 1
ATOM 1032 N N . ILE A 1 70 ? 37.829 0.627 70.650 1.00 30.36 69 ILE A N 1
ATOM 1033 C CA . ILE A 1 70 ? 37.503 -0.788 70.541 1.00 29.46 69 ILE A CA 1
ATOM 1034 C C . ILE A 1 70 ? 38.060 -1.300 69.217 1.00 28.20 69 ILE A C 1
ATOM 1035 O O . ILE A 1 70 ? 38.576 -0.539 68.400 1.00 27.68 69 ILE A O 1
ATOM 1051 N N . SER A 1 71 ? 37.947 -2.609 69.009 1.00 27.81 70 SER A N 1
ATOM 1052 C CA . SER A 1 71 ? 38.493 -3.202 67.800 1.00 27.28 70 SER A CA 1
ATOM 1053 C C . SER A 1 71 ? 37.543 -3.000 66.621 1.00 25.81 70 SER A C 1
ATOM 1054 O O . SER A 1 71 ? 36.335 -2.807 66.785 1.00 24.72 70 SER A O 1
ATOM 1062 N N . ARG A 1 72 ? 38.112 -3.048 65.415 1.00 26.78 71 ARG A N 1
ATOM 1063 C CA . ARG A 1 72 ? 37.287 -3.022 64.215 1.00 28.97 71 ARG A CA 1
ATOM 1064 C C . ARG A 1 72 ? 36.276 -4.158 64.228 1.00 28.13 71 ARG A C 1
ATOM 1065 O O . ARG A 1 72 ? 35.123 -3.985 63.814 1.00 26.84 71 ARG A O 1
ATOM 1086 N N . GLU A 1 73 ? 36.702 -5.337 64.682 1.00 30.78 72 GLU A N 1
ATOM 1087 C CA . GLU A 1 73 ? 35.811 -6.488 64.722 1.00 33.21 72 GLU A CA 1
ATOM 1088 C C . GLU A 1 73 ? 34.592 -6.209 65.592 1.00 30.34 72 GLU A C 1
ATOM 1089 O O . GLU A 1 73 ? 33.467 -6.582 65.235 1.00 29.16 72 GLU A O 1
ATOM 1101 N N . GLU A 1 74 ? 34.789 -5.538 66.730 1.00 29.20 73 GLU A N 1
ATOM 1102 C CA . GLU A 1 74 ? 33.661 -5.219 67.596 1.00 30.38 73 GLU A CA 1
ATOM 1103 C C . GLU A 1 74 ? 32.735 -4.198 66.945 1.00 26.34 73 GLU A C 1
ATOM 1104 O O . GLU A 1 74 ? 31.509 -4.294 67.075 1.00 25.85 73 GLU A O 1
ATOM 1116 N N . VAL A 1 75 ? 33.301 -3.206 66.251 1.00 24.62 74 VAL A N 1
ATOM 1117 C CA . VAL A 1 75 ? 32.471 -2.223 65.561 1.00 22.57 74 VAL A CA 1
ATOM 1118 C C . VAL A 1 75 ? 31.575 -2.911 64.540 1.00 21.95 74 VAL A C 1
ATOM 1119 O O . VAL A 1 75 ? 30.390 -2.586 64.415 1.00 21.62 74 VAL A O 1
ATOM 1132 N N . VAL A 1 76 ? 32.132 -3.852 63.772 1.00 21.77 75 VAL A N 1
ATOM 1133 C CA . VAL A 1 76 ? 31.340 -4.544 62.760 1.00 22.38 75 VAL A CA 1
ATOM 1134 C C . VAL A 1 76 ? 30.300 -5.462 63.379 1.00 23.43 75 VAL A C 1
ATOM 1135 O O . VAL A 1 76 ? 29.282 -5.742 62.736 1.00 23.96 75 VAL A O 1
ATOM 1148 N N . LYS A 1 77 ? 30.512 -5.930 64.606 1.00 24.35 76 LYS A N 1
ATOM 1149 C CA . LYS A 1 77 ? 29.472 -6.689 65.288 1.00 26.64 76 LYS A CA 1
ATOM 1150 C C . LYS A 1 77 ? 28.359 -5.798 65.823 1.00 26.46 76 LYS A C 1
ATOM 1151 O O . LYS A 1 77 ? 27.242 -6.281 66.030 1.00 28.88 76 LYS A O 1
ATOM 1170 N N . LYS A 1 78 ? 28.631 -4.510 66.021 1.00 24.72 77 LYS A N 1
ATOM 1171 C CA . LYS A 1 78 ? 27.716 -3.598 66.692 1.00 26.32 77 LYS A CA 1
ATOM 1172 C C . LYS A 1 78 ? 26.930 -2.709 65.742 1.00 24.39 77 LYS A C 1
ATOM 1173 O O . LYS A 1 78 ? 25.802 -2.323 66.069 1.00 26.49 77 LYS A O 1
ATOM 1192 N N . VAL A 1 79 ? 27.497 -2.363 64.589 1.00 21.38 78 VAL A N 1
ATOM 1193 C CA . VAL A 1 79 ? 26.942 -1.358 63.687 1.00 19.13 78 VAL A CA 1
ATOM 1194 C C . VAL A 1 79 ? 26.711 -2.003 62.328 1.00 17.16 78 VAL A C 1
ATOM 1195 O O . VAL A 1 79 ? 27.613 -2.654 61.792 1.00 18.25 78 VAL A O 1
ATOM 1208 N N . ALA A 1 80 ? 25.524 -1.795 61.756 1.00 17.75 79 ALA A N 1
ATOM 1209 C CA . ALA A 1 80 ? 25.274 -2.233 60.386 1.00 16.69 79 ALA A CA 1
ATOM 1210 C C . ALA A 1 80 ? 26.010 -1.314 59.413 1.00 17.01 79 ALA A C 1
ATOM 1211 O O . ALA A 1 80 ? 25.936 -0.085 59.527 1.00 18.49 79 ALA A O 1
ATOM 1218 N N . PHE A 1 81 ? 26.734 -1.906 58.467 1.00 15.43 80 PHE A N 1
ATOM 1219 C CA . PHE A 1 81 ? 27.388 -1.160 57.394 1.00 15.48 80 PHE A CA 1
ATOM 1220 C C . PHE A 1 81 ? 26.848 -1.715 56.085 1.00 14.97 80 PHE A C 1
ATOM 1221 O O . PHE A 1 81 ? 27.190 -2.838 55.698 1.00 17.66 80 PHE A O 1
ATOM 1238 N N . ILE A 1 82 ? 26.006 -0.940 55.416 1.00 14.21 81 ILE A N 1
ATOM 1239 C CA . ILE A 1 82 ? 25.377 -1.346 54.166 1.00 13.85 81 ILE A CA 1
ATOM 1240 C C . ILE A 1 82 ? 25.810 -0.340 53.116 1.00 14.49 81 ILE A C 1
ATOM 1241 O O . ILE A 1 82 ? 25.340 0.804 53.114 1.00 14.58 81 ILE A O 1
ATOM 1257 N N . MET A 1 83 ? 26.707 -0.757 52.230 1.00 14.11 82 MET A N 1
ATOM 1258 C CA . MET A 1 83 ? 27.246 0.104 51.186 1.00 13.58 82 MET A CA 1
ATOM 1259 C C . MET A 1 83 ? 26.692 -0.361 49.847 1.00 13.98 82 MET A C 1
ATOM 1260 O O . MET A 1 83 ? 27.007 -1.462 49.383 1.00 14.18 82 MET A O 1
ATOM 1274 N N . SER A 1 84 ? 25.865 0.484 49.240 1.00 14.29 83 SER A N 1
ATOM 1275 C CA . SER A 1 84 ? 25.257 0.238 47.940 1.00 13.61 83 SER A CA 1
ATOM 1276 C C . SER A 1 84 ? 26.123 0.936 46.900 1.00 13.85 83 SER A C 1
ATOM 1277 O O . SER A 1 84 ? 26.195 2.168 46.872 1.00 14.11 83 SER A O 1
ATOM 1285 N N . GLY A 1 85 ? 26.799 0.156 46.065 1.00 13.91 84 GLY A N 1
ATOM 1286 C CA . GLY A 1 85 ? 27.612 0.737 45.024 1.00 14.71 84 GLY A CA 1
ATOM 1287 C C . GLY A 1 85 ? 26.786 1.279 43.870 1.00 13.85 84 GLY A C 1
ATOM 1288 O O . GLY A 1 85 ? 25.576 1.090 43.796 1.00 14.46 84 GLY A O 1
ATOM 1292 N N . GLY A 1 86 ? 27.469 1.967 42.961 1.00 14.15 85 GLY A N 1
ATOM 1293 C CA . GLY A 1 86 ? 26.827 2.505 41.778 1.00 14.64 85 GLY A CA 1
ATOM 1294 C C . GLY A 1 86 ? 26.247 3.884 42.002 1.00 13.45 85 GLY A C 1
ATOM 1295 O O . GLY A 1 86 ? 25.191 4.021 42.627 1.00 14.33 85 GLY A O 1
ATOM 1299 N N . THR A 1 87 ? 26.952 4.909 41.534 1.00 13.69 86 THR A N 1
ATOM 1300 C CA . THR A 1 87 ? 26.490 6.295 41.584 1.00 13.80 86 THR A CA 1
ATOM 1301 C C . THR A 1 87 ? 26.489 6.840 40.157 1.00 14.64 86 THR A C 1
ATOM 1302 O O . THR A 1 87 ? 27.277 7.722 39.805 1.00 15.96 86 THR A O 1
ATOM 1313 N N . GLU A 1 88 ? 25.596 6.299 39.338 1.00 13.85 87 GLU A N 1
ATOM 1314 C CA . GLU A 1 88 ? 25.534 6.630 37.927 1.00 14.56 87 GLU A CA 1
ATOM 1315 C C . GLU A 1 88 ? 24.737 7.912 37.720 1.00 14.56 87 GLU A C 1
ATOM 1316 O O . GLU A 1 88 ? 24.061 8.415 38.623 1.00 15.54 87 GLU A O 1
ATOM 1328 N N . GLY A 1 89 ? 24.822 8.451 36.509 1.00 14.74 88 GLY A N 1
ATOM 1329 C CA . GLY A 1 89 ? 24.097 9.676 36.218 1.00 14.79 88 GLY A CA 1
ATOM 1330 C C . GLY A 1 89 ? 24.586 10.813 37.093 1.00 15.11 88 GLY A C 1
ATOM 1331 O O . GLY A 1 89 ? 25.791 11.051 37.227 1.00 16.87 88 GLY A O 1
ATOM 1335 N N . VAL A 1 90 ? 23.640 11.526 37.707 1.00 14.71 89 VAL A N 1
ATOM 1336 C CA . VAL A 1 90 ? 23.966 12.622 38.615 1.00 14.71 89 VAL A CA 1
ATOM 1337 C C . VAL A 1 90 ? 23.940 12.193 40.083 1.00 14.14 89 VAL A C 1
ATOM 1338 O O . VAL A 1 90 ? 24.071 13.041 40.973 1.00 14.77 89 VAL A O 1
ATOM 1351 N N . MET A 1 91 ? 23.775 10.900 40.363 1.00 13.84 90 MET A N 1
ATOM 1352 C CA . MET A 1 91 ? 23.626 10.463 41.748 1.00 14.11 90 MET A CA 1
ATOM 1353 C C . MET A 1 91 ? 24.878 10.780 42.557 1.00 14.34 90 MET A C 1
ATOM 1354 O O . MET A 1 91 ? 25.993 10.427 42.167 1.00 15.17 90 MET A O 1
ATOM 1368 N N . THR A 1 92 ? 24.686 11.414 43.707 1.00 14.33 91 THR A N 1
ATOM 1369 C CA . THR A 1 92 ? 25.805 11.918 44.493 1.00 14.10 91 THR A CA 1
ATOM 1370 C C . THR A 1 92 ? 26.218 10.946 45.578 1.00 14.31 91 THR A C 1
ATOM 1371 O O . THR A 1 92 ? 25.383 10.547 46.404 1.00 13.97 91 THR A O 1
ATOM 1382 N N . PRO A 1 93 ? 27.492 10.554 45.631 1.00 14.14 92 PRO A N 1
ATOM 1383 C CA . PRO A 1 93 ? 27.945 9.682 46.724 1.00 13.80 92 PRO A CA 1
ATOM 1384 C C . PRO A 1 93 ? 27.727 10.334 48.082 1.00 14.31 92 PRO A C 1
ATOM 1385 O O . PRO A 1 93 ? 27.928 11.537 48.255 1.00 14.52 92 PRO A O 1
ATOM 1396 N N . HIS A 1 94 ? 27.300 9.524 49.050 1.00 14.09 93 HIS A N 1
ATOM 1397 C CA . HIS A 1 94 ? 27.008 10.022 50.387 1.00 14.10 93 HIS A CA 1
ATOM 1398 C C . HIS A 1 94 ? 26.814 8.830 51.314 1.00 15.00 93 HIS A C 1
ATOM 1399 O O . HIS A 1 94 ? 26.713 7.684 50.871 1.00 15.09 93 HIS A O 1
ATOM 1413 N N . ILE A 1 95 ? 26.762 9.116 52.614 1.00 14.55 94 ILE A N 1
ATOM 1414 C CA . ILE A 1 95 ? 26.370 8.126 53.609 1.00 14.52 94 ILE A CA 1
ATOM 1415 C C . ILE A 1 95 ? 25.226 8.702 54.432 1.00 15.83 94 ILE A C 1
ATOM 1416 O O . ILE A 1 95 ? 25.118 9.920 54.625 1.00 16.02 94 ILE A O 1
ATOM 1432 N N . THR A 1 96 ? 24.355 7.812 54.894 1.00 14.44 95 THR A N 1
ATOM 1433 C CA . THR A 1 96 ? 23.271 8.147 55.807 1.00 14.69 95 THR A CA 1
ATOM 1434 C C . THR A 1 96 ? 23.550 7.431 57.124 1.00 15.20 95 THR A C 1
ATOM 1435 O O . THR A 1 96 ? 23.586 6.197 57.172 1.00 16.30 95 THR A O 1
ATOM 1446 N N . VAL A 1 97 ? 23.770 8.209 58.177 1.00 15.09 96 VAL A N 1
ATOM 1447 C CA . VAL A 1 97 ? 24.149 7.690 59.485 1.00 15.29 96 VAL A CA 1
ATOM 1448 C C . VAL A 1 97 ? 22.929 7.705 60.394 1.00 16.03 96 VAL A C 1
ATOM 1449 O O . VAL A 1 97 ? 22.294 8.753 60.577 1.00 16.90 96 VAL A O 1
ATOM 1462 N N . PHE A 1 98 ? 22.614 6.544 60.970 1.00 16.12 97 PHE A N 1
ATOM 1463 C CA . PHE A 1 98 ? 21.494 6.382 61.889 1.00 16.30 97 PHE A CA 1
ATOM 1464 C C . PHE A 1 98 ? 22.034 6.325 63.314 1.00 17.12 97 PHE A C 1
ATOM 1465 O O . PHE A 1 98 ? 22.865 5.468 63.635 1.00 17.54 97 PHE A O 1
ATOM 1482 N N . VAL A 1 99 ? 21.553 7.232 64.157 1.00 18.36 98 VAL A N 1
ATOM 1483 C CA . VAL A 1 99 ? 21.954 7.333 65.554 1.00 18.66 98 VAL A CA 1
ATOM 1484 C C . VAL A 1 99 ? 20.721 7.059 66.395 1.00 20.07 98 VAL A C 1
ATOM 1485 O O . VAL A 1 99 ? 19.653 7.625 66.135 1.00 20.94 98 VAL A O 1
ATOM 1498 N N . ARG A 1 100 ? 20.860 6.197 67.393 1.00 20.86 99 ARG A N 1
ATOM 1499 C CA . ARG A 1 100 ? 19.755 5.867 68.282 1.00 21.77 99 ARG A CA 1
ATOM 1500 C C . ARG A 1 100 ? 20.182 6.171 69.708 1.00 24.24 99 ARG A C 1
ATOM 1501 O O . ARG A 1 100 ? 21.167 5.606 70.199 1.00 24.15 99 ARG A O 1
ATOM 1522 N N . LYS A 1 101 ? 19.453 7.075 70.351 1.00 27.78 100 LYS A N 1
ATOM 1523 C CA . LYS A 1 101 ? 19.691 7.457 71.730 1.00 32.69 100 LYS A CA 1
ATOM 1524 C C . LYS A 1 101 ? 18.563 6.921 72.602 1.00 35.60 100 LYS A C 1
ATOM 1525 O O . LYS A 1 101 ? 17.421 6.791 72.156 1.00 34.06 100 LYS A O 1
ATOM 1544 N N . ASP A 1 102 ? 18.885 6.624 73.853 1.00 40.42 101 ASP A N 1
ATOM 1545 C CA . ASP A 1 102 ? 17.882 6.360 74.877 1.00 46.95 101 ASP A CA 1
ATOM 1546 C C . ASP A 1 102 ? 17.686 7.665 75.638 1.00 46.97 101 ASP A C 1
ATOM 1547 O O . ASP A 1 102 ? 18.653 8.224 76.165 1.00 47.36 101 ASP A O 1
ATOM 1556 N N . VAL A 1 103 ? 16.453 8.166 75.668 1.00 47.34 102 VAL A N 1
ATOM 1557 C CA . VAL A 1 103 ? 16.169 9.459 76.276 1.00 48.38 102 VAL A CA 1
ATOM 1558 C C . VAL A 1 103 ? 15.044 9.314 77.290 1.00 52.33 102 VAL A C 1
ATOM 1559 O O . VAL A 1 103 ? 14.176 8.443 77.171 1.00 51.96 102 VAL A O 1
ATOM 1572 N N . ALA A 1 104 ? 15.070 10.182 78.302 1.00 56.71 103 ALA A N 1
ATOM 1573 C CA . ALA A 1 104 ? 14.069 10.159 79.358 1.00 60.97 103 ALA A CA 1
ATOM 1574 C C . ALA A 1 104 ? 12.784 10.874 78.973 1.00 64.47 103 ALA A C 1
ATOM 1575 O O . ALA A 1 104 ? 11.819 10.834 79.745 1.00 65.91 103 ALA A O 1
ATOM 1582 N N . ALA A 1 105 ? 12.749 11.523 77.810 1.00 66.00 104 ALA A N 1
ATOM 1583 C CA . ALA A 1 105 ? 11.588 12.282 77.365 1.00 67.72 104 ALA A CA 1
ATOM 1584 C C . ALA A 1 105 ? 10.343 11.407 77.407 1.00 70.07 104 ALA A C 1
ATOM 1585 O O . ALA A 1 105 ? 10.450 10.177 77.503 1.00 70.62 104 ALA A O 1
ATOM 1592 N N . PRO A 1 106 ? 9.149 11.998 77.350 1.00 72.00 105 PRO A N 1
ATOM 1593 C CA . PRO A 1 106 ? 7.926 11.187 77.419 1.00 74.24 105 PRO A CA 1
ATOM 1594 C C . PRO A 1 106 ? 7.509 10.631 76.067 1.00 77.58 105 PRO A C 1
ATOM 1595 O O . PRO A 1 106 ? 8.319 10.551 75.137 1.00 77.14 105 PRO A O 1
ATOM 1606 N N . ALA A 1 107 ? 6.242 10.242 75.950 1.00 80.83 106 ALA A N 1
ATOM 1607 C CA . ALA A 1 107 ? 5.721 9.653 74.721 1.00 83.14 106 ALA A CA 1
ATOM 1608 C C . ALA A 1 107 ? 5.405 10.768 73.730 1.00 83.80 106 ALA A C 1
ATOM 1609 O O . ALA A 1 107 ? 4.430 11.507 73.903 1.00 84.95 106 ALA A O 1
ATOM 1616 N N . ALA A 1 108 ? 6.226 10.893 72.692 1.00 82.26 107 ALA A N 1
ATOM 1617 C CA . ALA A 1 108 ? 5.936 11.853 71.639 1.00 80.01 107 ALA A CA 1
ATOM 1618 C C . ALA A 1 108 ? 4.606 11.492 70.981 1.00 77.26 107 ALA A C 1
ATOM 1619 O O . ALA A 1 108 ? 4.317 10.306 70.775 1.00 77.69 107 ALA A O 1
ATOM 1626 N N . PRO A 1 109 ? 3.780 12.478 70.633 1.00 73.71 108 PRO A N 1
ATOM 1627 C CA . PRO A 1 109 ? 2.439 12.160 70.126 1.00 69.64 108 PRO A CA 1
ATOM 1628 C C . PRO A 1 109 ? 2.504 11.354 68.838 1.00 63.12 108 PRO A C 1
ATOM 1629 O O . PRO A 1 109 ? 3.340 11.602 67.966 1.00 64.59 108 PRO A O 1
ATOM 1640 N N . GLY A 1 110 ? 1.605 10.378 68.726 1.00 54.54 109 GLY A N 1
ATOM 1641 C CA . GLY A 1 110 ? 1.558 9.563 67.532 1.00 46.67 109 GLY A CA 1
ATOM 1642 C C . GLY A 1 110 ? 2.775 8.662 67.423 1.00 40.44 109 GLY A C 1
ATOM 1643 O O . GLY A 1 110 ? 3.342 8.205 68.420 1.00 41.36 109 GLY A O 1
ATOM 1647 N N . LYS A 1 111 ? 3.188 8.406 66.188 1.00 33.48 110 LYS A N 1
ATOM 1648 C CA . LYS A 1 111 ? 4.304 7.512 65.919 1.00 29.14 110 LYS A CA 1
ATOM 1649 C C . LYS A 1 111 ? 5.448 8.283 65.279 1.00 26.09 110 LYS A C 1
ATOM 1650 O O . LYS A 1 111 ? 5.225 9.163 64.443 1.00 26.87 110 LYS A O 1
ATOM 1669 N N . ARG A 1 112 ? 6.673 7.954 65.680 1.00 23.21 111 ARG A N 1
ATOM 1670 C CA . ARG A 1 112 ? 7.854 8.643 65.182 1.00 21.76 111 ARG A CA 1
ATOM 1671 C C . ARG A 1 112 ? 8.919 7.627 64.789 1.00 20.15 111 ARG A C 1
ATOM 1672 O O . ARG A 1 112 ? 8.830 6.439 65.110 1.00 20.47 111 ARG A O 1
ATOM 1693 N N . LEU A 1 113 ? 9.947 8.122 64.106 1.00 18.77 112 LEU A N 1
ATOM 1694 C CA . LEU A 1 113 ? 10.923 7.249 63.472 1.00 18.68 112 LEU A CA 1
ATOM 1695 C C . LEU A 1 113 ? 11.550 6.283 64.468 1.00 19.24 112 LEU A C 1
ATOM 1696 O O . LEU A 1 113 ? 11.951 6.664 65.572 1.00 20.91 112 LEU A O 1
ATOM 1712 N N . ALA A 1 114 ? 11.658 5.025 64.044 1.00 18.94 113 ALA A N 1
ATOM 1713 C CA . ALA A 1 114 ? 12.288 3.969 64.815 1.00 19.52 113 ALA A CA 1
ATOM 1714 C C . ALA A 1 114 ? 13.136 3.130 63.872 1.00 19.38 113 ALA A C 1
ATOM 1715 O O . ALA A 1 114 ? 12.796 2.956 62.697 1.00 20.11 113 ALA A O 1
ATOM 1722 N N . VAL A 1 115 ? 14.239 2.604 64.398 1.00 18.51 114 VAL A N 1
ATOM 1723 C CA . VAL A 1 115 ? 15.183 1.825 63.604 1.00 18.63 114 VAL A CA 1
ATOM 1724 C C . VAL A 1 115 ? 15.616 0.602 64.399 1.00 19.14 114 VAL A C 1
ATOM 1725 O O . VAL A 1 115 ? 15.814 0.671 65.617 1.00 19.99 114 VAL A O 1
ATOM 1738 N N . GLY A 1 116 ? 15.743 -0.515 63.703 1.00 17.91 115 GLY A N 1
ATOM 1739 C CA . GLY A 1 116 ? 16.255 -1.737 64.297 1.00 18.13 115 GLY A CA 1
ATOM 1740 C C . GLY A 1 116 ? 17.207 -2.431 63.344 1.00 17.58 115 GLY A C 1
ATOM 1741 O O . GLY A 1 116 ? 17.108 -2.291 62.124 1.00 17.99 115 GLY A O 1
ATOM 1745 N N . VAL A 1 117 ? 18.122 -3.200 63.922 1.00 16.52 116 VAL A N 1
ATOM 1746 C CA . VAL A 1 117 ? 19.201 -3.838 63.178 1.00 16.57 116 VAL A CA 1
ATOM 1747 C C . VAL A 1 117 ? 19.296 -5.301 63.581 1.00 17.62 116 VAL A C 1
ATOM 1748 O O . VAL A 1 117 ? 19.123 -5.649 64.753 1.00 19.16 116 VAL A O 1
ATOM 1761 N N . ALA A 1 118 ? 19.585 -6.156 62.605 1.00 17.38 117 ALA A N 1
ATOM 1762 C CA . ALA A 1 118 ? 19.834 -7.563 62.878 1.00 17.05 117 ALA A CA 1
ATOM 1763 C C . ALA A 1 118 ? 20.694 -8.117 61.755 1.00 17.03 117 ALA A C 1
ATOM 1764 O O . ALA A 1 118 ? 20.622 -7.645 60.618 1.00 18.59 117 ALA A O 1
ATOM 1771 N N . PHE A 1 119 ? 21.492 -9.133 62.085 1.00 16.58 118 PHE A N 1
ATOM 1772 C CA . PHE A 1 119 ? 22.350 -9.801 61.123 1.00 17.67 118 PHE A CA 1
ATOM 1773 C C . PHE A 1 119 ? 22.011 -11.290 61.065 1.00 17.66 118 PHE A C 1
ATOM 1774 O O . PHE A 1 119 ? 21.667 -11.902 62.084 1.00 20.29 118 PHE A O 1
ATOM 1791 N N . THR A 1 120 ? 22.137 -11.879 59.875 1.00 16.81 119 THR A N 1
ATOM 1792 C CA . THR A 1 120 ? 22.042 -13.324 59.750 1.00 16.69 119 THR A CA 1
ATOM 1793 C C . THR A 1 120 ? 23.428 -13.956 59.918 1.00 16.41 119 THR A C 1
ATOM 1794 O O . THR A 1 120 ? 24.462 -13.281 59.905 1.00 17.18 119 THR A O 1
ATOM 1805 N N . ARG A 1 121 ? 23.436 -15.283 60.038 1.00 17.37 120 ARG A N 1
ATOM 1806 C CA . ARG A 1 121 ? 24.665 -16.044 59.898 1.00 17.41 120 ARG A CA 1
ATOM 1807 C C . ARG A 1 121 ? 25.223 -15.891 58.484 1.00 17.09 120 ARG A C 1
ATOM 1808 O O . ARG A 1 121 ? 24.517 -15.514 57.545 1.00 16.70 120 ARG A O 1
ATOM 1829 N N . ASP A 1 122 ? 26.507 -16.208 58.331 1.00 18.08 121 ASP A N 1
ATOM 1830 C CA . ASP A 1 122 ? 27.077 -16.301 56.995 1.00 18.23 121 ASP A CA 1
ATOM 1831 C C . ASP A 1 122 ? 26.414 -17.439 56.224 1.00 18.78 121 ASP A C 1
ATOM 1832 O O . ASP A 1 122 ? 26.051 -18.479 56.785 1.00 19.40 121 ASP A O 1
ATOM 1841 N N . PHE A 1 123 ? 26.285 -17.239 54.916 1.00 18.37 122 PHE A N 1
ATOM 1842 C CA . PHE A 1 123 ? 25.756 -18.246 54.011 1.00 18.68 122 PHE A CA 1
ATOM 1843 C C . PHE A 1 123 ? 26.879 -18.895 53.216 1.00 19.11 122 PHE A C 1
ATOM 1844 O O . PHE A 1 123 ? 27.848 -18.234 52.831 1.00 19.75 122 PHE A O 1
ATOM 1861 N N . LEU A 1 124 ? 26.737 -20.196 52.969 1.00 19.78 123 LEU A N 1
ATOM 1862 C CA . LEU A 1 124 ? 27.574 -20.855 51.989 1.00 20.84 123 LEU A CA 1
ATOM 1863 C C . LEU A 1 124 ? 27.143 -20.408 50.596 1.00 19.22 123 LEU A C 1
ATOM 1864 O O . LEU A 1 124 ? 25.974 -20.074 50.381 1.00 19.07 123 LEU A O 1
ATOM 1880 N N . PRO A 1 125 ? 28.063 -20.395 49.631 1.00 19.38 124 PRO A N 1
ATOM 1881 C CA . PRO A 1 125 ? 27.688 -19.902 48.294 1.00 20.19 124 PRO A CA 1
ATOM 1882 C C . PRO A 1 125 ? 26.503 -20.636 47.689 1.00 19.69 124 PRO A C 1
ATOM 1883 O O . PRO A 1 125 ? 25.672 -20.008 47.023 1.00 19.00 124 PRO A O 1
ATOM 1894 N N . GLU A 1 126 ? 26.383 -21.946 47.934 1.00 19.24 125 GLU A N 1
ATOM 1895 C CA . GLU A 1 126 ? 25.291 -22.748 47.389 1.00 18.56 125 GLU A CA 1
ATOM 1896 C C . GLU A 1 126 ? 23.948 -22.466 48.054 1.00 18.55 125 GLU A C 1
ATOM 1897 O O . GLU A 1 126 ? 22.929 -23.024 47.623 1.00 20.39 125 GLU A O 1
ATOM 1909 N N . GLU A 1 127 ? 23.922 -21.624 49.083 1.00 17.42 126 GLU A N 1
ATOM 1910 C CA . GLU A 1 127 ? 22.674 -21.248 49.727 1.00 18.54 126 GLU A CA 1
ATOM 1911 C C . GLU A 1 127 ? 22.064 -19.974 49.159 1.00 18.33 126 GLU A C 1
ATOM 1912 O O . GLU A 1 127 ? 20.877 -19.711 49.394 1.00 17.86 126 GLU A O 1
ATOM 1924 N N . LEU A 1 128 ? 22.840 -19.169 48.438 1.00 17.26 127 LEU A N 1
ATOM 1925 C CA . LEU A 1 128 ? 22.323 -17.910 47.926 1.00 17.34 127 LEU A CA 1
ATOM 1926 C C . LEU A 1 128 ? 21.219 -18.172 46.914 1.00 16.84 127 LEU A C 1
ATOM 1927 O O . LEU A 1 128 ? 21.306 -19.094 46.099 1.00 17.37 127 LEU A O 1
ATOM 1943 N N . GLY A 1 129 ? 20.179 -17.350 46.966 1.00 16.98 128 GLY A N 1
ATOM 1944 C CA . GLY A 1 129 ? 19.082 -17.468 46.031 1.00 17.22 128 GLY A CA 1
ATOM 1945 C C . GLY A 1 129 ? 18.116 -18.594 46.305 1.00 18.58 128 GLY A C 1
ATOM 1946 O O . GLY A 1 129 ? 17.287 -18.894 45.439 1.00 19.76 128 GLY A O 1
ATOM 1950 N N . ARG A 1 130 ? 18.176 -19.205 47.485 1.00 18.23 129 ARG A N 1
ATOM 1951 C CA . ARG A 1 130 ? 17.383 -20.385 47.817 1.00 18.81 129 ARG A CA 1
ATOM 1952 C C . ARG A 1 130 ? 16.672 -20.176 49.148 1.00 18.71 129 ARG A C 1
ATOM 1953 O O . ARG A 1 130 ? 16.873 -19.172 49.839 1.00 17.95 129 ARG A O 1
ATOM 1974 N N . MET A 1 131 ? 15.832 -21.151 49.507 1.00 19.42 130 MET A N 1
ATOM 1975 C CA . MET A 1 131 ? 14.903 -20.968 50.618 1.00 20.09 130 MET A CA 1
ATOM 1976 C C . MET A 1 131 ? 15.620 -20.762 51.945 1.00 19.26 130 MET A C 1
ATOM 1977 O O . MET A 1 131 ? 15.078 -20.107 52.840 1.00 19.53 130 MET A O 1
ATOM 1991 N N . GLU A 1 132 ? 16.819 -21.330 52.105 1.00 20.82 131 GLU A N 1
ATOM 1992 C CA . GLU A 1 132 ? 17.590 -21.114 53.324 1.00 21.35 131 GLU A CA 1
ATOM 1993 C C . GLU A 1 132 ? 17.888 -19.631 53.535 1.00 20.77 131 GLU A C 1
ATOM 1994 O O . GLU A 1 132 ? 17.832 -19.135 54.667 1.00 20.95 131 GLU A O 1
ATOM 2006 N N . GLN A 1 133 ? 18.208 -18.902 52.461 1.00 19.77 132 GLN A N 1
ATOM 2007 C CA . GLN A 1 133 ? 18.423 -17.464 52.593 1.00 18.66 132 GLN A CA 1
ATOM 2008 C C . GLN A 1 133 ? 17.117 -16.741 52.902 1.00 17.69 132 GLN A C 1
ATOM 2009 O O . GLN A 1 133 ? 17.077 -15.867 53.777 1.00 18.59 132 GLN A O 1
ATOM 2023 N N . VAL A 1 134 ? 16.035 -17.102 52.206 1.00 17.19 133 VAL A N 1
ATOM 2024 C CA . VAL A 1 134 ? 14.719 -16.532 52.501 1.00 17.40 133 VAL A CA 1
ATOM 2025 C C . VAL A 1 134 ? 14.402 -16.670 53.986 1.00 18.29 133 VAL A C 1
ATOM 2026 O O . VAL A 1 134 ? 14.018 -15.699 54.652 1.00 17.85 133 VAL A O 1
ATOM 2039 N N . ASN A 1 135 ? 14.533 -17.892 54.517 1.00 18.92 134 ASN A N 1
ATOM 2040 C CA . ASN A 1 135 ? 14.048 -18.180 55.863 1.00 20.47 134 ASN A CA 1
ATOM 2041 C C . ASN A 1 135 ? 14.919 -17.506 56.922 1.00 18.94 134 ASN A C 1
ATOM 2042 O O . ASN A 1 135 ? 14.401 -16.971 57.907 1.00 19.38 134 ASN A O 1
ATOM 2053 N N . GLU A 1 136 ? 16.247 -17.511 56.734 1.00 19.51 135 GLU A N 1
ATOM 2054 C CA . GLU A 1 136 ? 17.126 -16.849 57.692 1.00 19.89 135 GLU A CA 1
ATOM 2055 C C . GLU A 1 136 ? 16.915 -15.343 57.672 1.00 18.21 135 GLU A C 1
ATOM 2056 O O . GLU A 1 136 ? 16.924 -14.695 58.723 1.00 18.79 135 GLU A O 1
ATOM 2068 N N . VAL A 1 137 ? 16.714 -14.766 56.484 1.00 18.21 136 VAL A N 1
ATOM 2069 C CA . VAL A 1 137 ? 16.428 -13.338 56.410 1.00 17.23 136 VAL A CA 1
ATOM 2070 C C . VAL A 1 137 ? 15.129 -13.017 57.136 1.00 17.15 136 VAL A C 1
ATOM 2071 O O . VAL A 1 137 ? 15.045 -12.031 57.876 1.00 17.79 136 VAL A O 1
ATOM 2084 N N . ALA A 1 138 ? 14.094 -13.836 56.933 1.00 17.94 137 ALA A N 1
ATOM 2085 C CA . ALA A 1 138 ? 12.819 -13.588 57.597 1.00 18.30 137 ALA A CA 1
ATOM 2086 C C . ALA A 1 138 ? 12.985 -13.562 59.111 1.00 18.85 137 ALA A C 1
ATOM 2087 O O . ALA A 1 138 ? 12.427 -12.693 59.791 1.00 19.88 137 ALA A O 1
ATOM 2094 N N A ARG A 1 139 ? 13.747 -14.511 59.658 0.47 19.03 138 ARG A N 1
ATOM 2095 N N B ARG A 1 139 ? 13.763 -14.496 59.661 0.53 19.62 138 ARG A N 1
ATOM 2096 C CA A ARG A 1 139 ? 14.004 -14.519 61.095 0.47 20.23 138 ARG A CA 1
ATOM 2097 C CA B ARG A 1 139 ? 13.985 -14.499 61.103 0.53 21.64 138 ARG A CA 1
ATOM 2098 C C A ARG A 1 139 ? 14.682 -13.223 61.529 0.47 20.07 138 ARG A C 1
ATOM 2099 C C B ARG A 1 139 ? 14.707 -13.235 61.550 0.53 20.84 138 ARG A C 1
ATOM 2100 O O A ARG A 1 139 ? 14.295 -12.610 62.529 0.47 20.44 138 ARG A O 1
ATOM 2101 O O B ARG A 1 139 ? 14.369 -12.655 62.589 0.53 21.51 138 ARG A O 1
ATOM 2142 N N . ALA A 1 140 ? 15.688 -12.778 60.766 1.00 20.17 139 ALA A N 1
ATOM 2143 C CA . ALA A 1 140 ? 16.427 -11.574 61.130 1.00 19.98 139 ALA A CA 1
ATOM 2144 C C . ALA A 1 140 ? 15.554 -10.327 61.020 1.00 19.41 139 ALA A C 1
ATOM 2145 O O . ALA A 1 140 ? 15.696 -9.397 61.822 1.00 20.07 139 ALA A O 1
ATOM 2152 N N . VAL A 1 141 ? 14.649 -10.278 60.038 1.00 18.49 140 VAL A N 1
ATOM 2153 C CA . VAL A 1 141 ? 13.760 -9.123 59.928 1.00 18.57 140 VAL A CA 1
ATOM 2154 C C . VAL A 1 141 ? 12.875 -9.017 61.163 1.00 19.35 140 VAL A C 1
ATOM 2155 O O . VAL A 1 141 ? 12.648 -7.922 61.692 1.00 19.86 140 VAL A O 1
ATOM 2168 N N . LYS A 1 142 ? 12.358 -10.150 61.641 1.00 19.51 141 LYS A N 1
ATOM 2169 C CA . LYS A 1 142 ? 11.567 -10.130 62.867 1.00 20.80 141 LYS A CA 1
ATOM 2170 C C . LYS A 1 142 ? 12.398 -9.645 64.050 1.00 20.98 141 LYS A C 1
ATOM 2171 O O . LYS A 1 142 ? 11.916 -8.854 64.869 1.00 21.91 141 LYS A O 1
ATOM 2190 N N . GLU A 1 143 ? 13.656 -10.091 64.150 1.00 20.79 142 GLU A N 1
ATOM 2191 C CA . GLU A 1 143 ? 14.520 -9.620 65.229 1.00 23.46 142 GLU A CA 1
ATOM 2192 C C . GLU A 1 143 ? 14.766 -8.121 65.123 1.00 21.97 142 GLU A C 1
ATOM 2193 O O . GLU A 1 143 ? 14.785 -7.413 66.138 1.00 22.91 142 GLU A O 1
ATOM 2205 N N . ALA A 1 144 ? 14.960 -7.616 63.901 1.00 20.03 143 ALA A N 1
ATOM 2206 C CA . ALA A 1 144 ? 15.183 -6.184 63.721 1.00 20.20 143 ALA A CA 1
ATOM 2207 C C . ALA A 1 144 ? 13.937 -5.376 64.072 1.00 20.20 143 ALA A C 1
ATOM 2208 O O . ALA A 1 144 ? 14.043 -4.267 64.608 1.00 21.12 143 ALA A O 1
ATOM 2215 N N . MET A 1 145 ? 12.747 -5.905 63.780 1.00 20.50 144 MET A N 1
ATOM 2216 C CA . MET A 1 145 ? 11.529 -5.217 64.191 1.00 21.13 144 MET A CA 1
ATOM 2217 C C . MET A 1 145 ? 11.456 -5.104 65.706 1.00 22.54 144 MET A C 1
ATOM 2218 O O . MET A 1 145 ? 11.072 -4.059 66.244 1.00 23.43 144 MET A O 1
ATOM 2232 N N . LYS A 1 146 ? 11.809 -6.177 66.414 1.00 24.19 145 LYS A N 1
ATOM 2233 C CA . LYS A 1 146 ? 11.853 -6.114 67.870 1.00 27.51 145 LYS A CA 1
ATOM 2234 C C . LYS A 1 146 ? 12.847 -5.059 68.336 1.00 27.20 145 LYS A C 1
ATOM 2235 O O . LYS A 1 146 ? 12.556 -4.267 69.239 1.00 29.04 145 LYS A O 1
ATOM 2254 N N . ASP A 1 147 ? 14.041 -5.041 67.732 1.00 25.68 146 ASP A N 1
ATOM 2255 C CA . ASP A 1 147 ? 15.047 -4.035 68.064 1.00 24.90 146 ASP A CA 1
ATOM 2256 C C . ASP A 1 147 ? 14.501 -2.628 67.869 1.00 25.06 146 ASP A C 1
ATOM 2257 O O . ASP A 1 147 ? 14.863 -1.713 68.621 1.00 26.16 146 ASP A O 1
ATOM 2266 N N . ALA A 1 148 ? 13.615 -2.442 66.883 1.00 23.59 147 ALA A N 1
ATOM 2267 C CA . ALA A 1 148 ? 13.024 -1.144 66.584 1.00 21.96 147 ALA A CA 1
ATOM 2268 C C . ALA A 1 148 ? 11.806 -0.834 67.442 1.00 23.05 147 ALA A C 1
ATOM 2269 O O . ALA A 1 148 ? 11.277 0.281 67.359 1.00 23.91 147 ALA A O 1
ATOM 2276 N N . GLN A 1 149 ? 11.348 -1.783 68.255 1.00 23.91 148 GLN A N 1
ATOM 2277 C CA . GLN A 1 149 ? 10.119 -1.618 69.031 1.00 25.35 148 GLN A CA 1
ATOM 2278 C C . GLN A 1 149 ? 8.919 -1.370 68.123 1.00 24.58 148 GLN A C 1
ATOM 2279 O O . GLN A 1 149 ? 8.039 -0.562 68.427 1.00 24.64 148 GLN A O 1
ATOM 2293 N N . ILE A 1 150 ? 8.885 -2.077 66.998 1.00 24.07 149 ILE A N 1
ATOM 2294 C CA . ILE A 1 150 ? 7.757 -2.052 66.074 1.00 24.46 149 ILE A CA 1
ATOM 2295 C C . ILE A 1 150 ? 7.130 -3.440 66.086 1.00 27.56 149 ILE A C 1
ATOM 2296 O O . ILE A 1 150 ? 7.784 -4.427 65.729 1.00 26.57 149 ILE A O 1
ATOM 2312 N N . ASP A 1 151 ? 5.862 -3.517 66.487 1.00 32.96 150 ASP A N 1
ATOM 2313 C CA . ASP A 1 151 ? 5.144 -4.786 66.496 1.00 38.38 150 ASP A CA 1
ATOM 2314 C C . ASP A 1 151 ? 4.208 -4.953 65.307 1.00 34.91 150 ASP A C 1
ATOM 2315 O O . ASP A 1 151 ? 3.870 -6.089 64.958 1.00 37.10 150 ASP A O 1
ATOM 2324 N N . ASP A 1 152 ? 3.808 -3.860 64.663 1.00 30.11 151 ASP A N 1
ATOM 2325 C CA . ASP A 1 152 ? 2.830 -3.907 63.589 1.00 28.76 151 ASP A CA 1
ATOM 2326 C C . ASP A 1 152 ? 3.558 -3.780 62.266 1.00 26.09 151 ASP A C 1
ATOM 2327 O O . ASP A 1 152 ? 4.215 -2.753 62.036 1.00 25.10 151 ASP A O 1
ATOM 2336 N N . PRO A 1 153 ? 3.494 -4.775 61.378 1.00 25.18 152 PRO A N 1
ATOM 2337 C CA . PRO A 1 153 ? 4.202 -4.642 60.094 1.00 24.50 152 PRO A CA 1
ATOM 2338 C C . PRO A 1 153 ? 3.743 -3.453 59.267 1.00 23.11 152 PRO A C 1
ATOM 2339 O O . PRO A 1 153 ? 4.503 -2.979 58.415 1.00 22.69 152 PRO A O 1
ATOM 2350 N N . ARG A 1 154 ? 2.530 -2.942 59.498 1.00 23.98 153 ARG A N 1
ATOM 2351 C CA . ARG A 1 154 ? 2.080 -1.763 58.769 1.00 24.88 153 ARG A CA 1
ATOM 2352 C C . ARG A 1 154 ? 2.896 -0.526 59.109 1.00 23.23 153 ARG A C 1
ATOM 2353 O O . ARG A 1 154 ? 2.857 0.455 58.356 1.00 23.53 153 ARG A O 1
ATOM 2374 N N . ASP A 1 155 ? 3.626 -0.541 60.220 1.00 21.10 154 ASP A N 1
ATOM 2375 C CA . ASP A 1 155 ? 4.465 0.579 60.625 1.00 20.78 154 ASP A CA 1
ATOM 2376 C C . ASP A 1 155 ? 5.907 0.441 60.158 1.00 19.45 154 ASP A C 1
ATOM 2377 O O . ASP A 1 155 ? 6.739 1.284 60.509 1.00 19.26 154 ASP A O 1
ATOM 2386 N N . VAL A 1 156 ? 6.218 -0.598 59.386 1.00 18.89 155 VAL A N 1
ATOM 2387 C CA . VAL A 1 156 ? 7.514 -0.739 58.729 1.00 18.68 155 VAL A CA 1
ATOM 2388 C C . VAL A 1 156 ? 7.393 -0.117 57.344 1.00 18.11 155 VAL A C 1
ATOM 2389 O O . VAL A 1 156 ? 6.500 -0.483 56.570 1.00 19.91 155 VAL A O 1
ATOM 2402 N N . HIS A 1 157 ? 8.292 0.820 57.027 1.00 16.90 156 HIS A N 1
ATOM 2403 C CA . HIS A 1 157 ? 8.241 1.559 55.770 1.00 16.82 156 HIS A CA 1
ATOM 2404 C C . HIS A 1 157 ? 9.421 1.313 54.845 1.00 16.61 156 HIS A C 1
ATOM 2405 O O . HIS A 1 157 ? 9.349 1.690 53.669 1.00 17.24 156 HIS A O 1
ATOM 2419 N N . PHE A 1 158 ? 10.493 0.696 55.327 1.00 16.06 157 PHE A N 1
ATOM 2420 C CA . PHE A 1 158 ? 11.651 0.395 54.497 1.00 16.23 157 PHE A CA 1
ATOM 2421 C C . PHE A 1 158 ? 12.473 -0.638 55.245 1.00 16.80 157 PHE A C 1
ATOM 2422 O O . PHE A 1 158 ? 12.754 -0.461 56.436 1.00 17.42 157 PHE A O 1
ATOM 2439 N N . VAL A 1 159 ? 12.832 -1.716 54.566 1.00 15.63 158 VAL A N 1
ATOM 2440 C CA . VAL A 1 159 ? 13.696 -2.741 55.140 1.00 15.14 158 VAL A CA 1
ATOM 2441 C C . VAL A 1 159 ? 14.891 -2.841 54.204 1.00 14.84 158 VAL A C 1
ATOM 2442 O O . VAL A 1 159 ? 14.792 -3.401 53.107 1.00 15.66 158 VAL A O 1
ATOM 2455 N N . GLN A 1 160 ? 16.018 -2.283 54.635 1.00 14.25 159 GLN A N 1
ATOM 2456 C CA . GLN A 1 160 ? 17.222 -2.207 53.828 1.00 14.49 159 GLN A CA 1
ATOM 2457 C C . GLN A 1 160 ? 18.130 -3.372 54.190 1.00 14.68 159 GLN A C 1
ATOM 2458 O O . GLN A 1 160 ? 18.434 -3.588 55.369 1.00 16.22 159 GLN A O 1
ATOM 2472 N N . ILE A 1 161 ? 18.577 -4.103 53.178 1.00 14.66 160 ILE A N 1
ATOM 2473 C CA . ILE A 1 161 ? 19.389 -5.294 53.382 1.00 14.74 160 ILE A CA 1
ATOM 2474 C C . ILE A 1 161 ? 20.638 -5.218 52.526 1.00 14.57 160 ILE A C 1
ATOM 2475 O O . ILE A 1 161 ? 20.595 -4.752 51.384 1.00 15.69 160 ILE A O 1
ATOM 2491 N N . LYS A 1 162 ? 21.751 -5.674 53.086 1.00 14.23 161 LYS A N 1
ATOM 2492 C CA . LYS A 1 162 ? 22.939 -6.008 52.314 1.00 13.75 161 LYS A CA 1
ATOM 2493 C C . LYS A 1 162 ? 23.082 -7.523 52.313 1.00 14.61 161 LYS A C 1
ATOM 2494 O O . LYS A 1 162 ? 22.913 -8.168 53.356 1.00 14.72 161 LYS A O 1
ATOM 2513 N N . CYS A 1 163 ? 23.360 -8.093 51.146 1.00 14.90 162 CYS A N 1
ATOM 2514 C CA . CY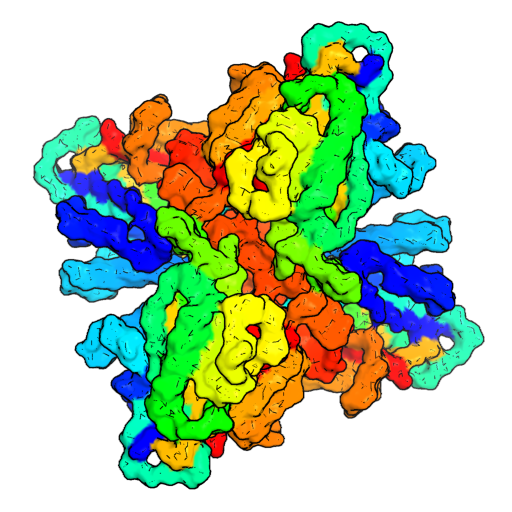S A 1 163 ? 23.403 -9.546 50.992 1.00 14.96 162 CYS A CA 1
ATOM 2515 C C . CYS A 1 163 ? 24.583 -9.956 50.119 1.00 14.28 162 CYS A C 1
ATOM 2516 O O . CYS A 1 163 ? 25.181 -9.098 49.455 1.00 14.32 162 CYS A O 1
ATOM 2524 N N . PRO A 1 164 ? 24.955 -11.227 50.098 1.00 14.58 163 PRO A N 1
ATOM 2525 C CA . PRO A 1 164 ? 26.184 -11.646 49.415 1.00 14.28 163 PRO A CA 1
ATOM 2526 C C . PRO A 1 164 ? 25.941 -11.888 47.920 1.00 14.23 163 PRO A C 1
ATOM 2527 O O . PRO A 1 164 ? 24.843 -11.751 47.398 1.00 15.64 163 PRO A O 1
ATOM 2538 N N . LEU A 1 165 ? 27.025 -12.288 47.249 1.00 14.61 164 LEU A N 1
ATOM 2539 C CA . LEU A 1 165 ? 26.960 -12.664 45.844 1.00 15.01 164 LEU A CA 1
ATOM 2540 C C . LEU A 1 165 ? 27.970 -13.774 45.584 1.00 15.40 164 LEU A C 1
ATOM 2541 O O . LEU A 1 165 ? 28.765 -14.141 46.455 1.00 15.95 164 LEU A O 1
ATOM 2557 N N . LEU A 1 166 ? 27.926 -14.303 44.364 1.00 15.37 165 LEU A N 1
ATOM 2558 C CA . LEU A 1 166 ? 28.884 -15.303 43.917 1.00 16.20 165 LEU A CA 1
ATOM 2559 C C . LEU A 1 166 ? 29.960 -14.678 43.036 1.00 16.76 165 LEU A C 1
ATOM 2560 O O . LEU A 1 166 ? 29.681 -13.805 42.210 1.00 18.50 165 LEU A O 1
ATOM 2576 N N . THR A 1 167 ? 31.188 -15.143 43.218 1.00 16.86 166 THR A N 1
ATOM 2577 C CA . THR A 1 167 ? 32.291 -14.894 42.303 1.00 17.09 166 THR A CA 1
ATOM 2578 C C . THR A 1 167 ? 32.700 -16.229 41.700 1.00 17.69 166 THR A C 1
ATOM 2579 O O . THR A 1 167 ? 32.290 -17.292 42.170 1.00 18.61 166 THR A O 1
ATOM 2590 N N . ALA A 1 168 ? 33.536 -16.182 40.660 1.00 18.21 167 ALA A N 1
ATOM 2591 C CA . ALA A 1 168 ? 33.990 -17.426 40.046 1.00 18.54 167 ALA A CA 1
ATOM 2592 C C . ALA A 1 168 ? 34.712 -18.309 41.062 1.00 19.63 167 ALA A C 1
ATOM 2593 O O . ALA A 1 168 ? 34.515 -19.531 41.082 1.00 20.18 167 ALA A O 1
ATOM 2600 N N . GLU A 1 169 ? 35.530 -17.704 41.935 1.00 19.33 168 GLU A N 1
ATOM 2601 C CA . GLU A 1 169 ? 36.275 -18.485 42.923 1.00 20.86 168 GLU A CA 1
ATOM 2602 C C . GLU A 1 169 ? 35.332 -19.171 43.909 1.00 20.31 168 GLU A C 1
ATOM 2603 O O . GLU A 1 169 ? 35.557 -20.325 44.295 1.00 20.72 168 GLU A O 1
ATOM 2615 N N . ARG A 1 170 ? 34.255 -18.490 44.313 1.00 20.35 169 ARG A N 1
ATOM 2616 C CA . ARG A 1 170 ? 33.323 -19.096 45.261 1.00 19.86 169 ARG A CA 1
ATOM 2617 C C . ARG A 1 170 ? 32.517 -20.208 44.606 1.00 20.45 169 ARG A C 1
ATOM 2618 O O . ARG A 1 170 ? 32.204 -21.218 45.250 1.00 21.48 169 ARG A O 1
ATOM 2639 N N . ILE A 1 171 ? 32.165 -20.035 43.329 1.00 20.01 170 ILE A N 1
ATOM 2640 C CA . ILE A 1 171 ? 31.498 -21.098 42.584 1.00 19.88 170 ILE A CA 1
ATOM 2641 C C . ILE A 1 171 ? 32.401 -22.321 42.487 1.00 21.56 170 ILE A C 1
ATOM 2642 O O . ILE A 1 171 ? 31.951 -23.455 42.675 1.00 21.61 170 ILE A O 1
ATOM 2658 N N . GLU A 1 172 ? 33.689 -22.111 42.199 1.00 22.49 171 GLU A N 1
ATOM 2659 C CA . GLU A 1 172 ? 34.628 -23.229 42.150 1.00 24.19 171 GLU A CA 1
ATOM 2660 C C . GLU A 1 172 ? 34.773 -23.895 43.520 1.00 24.21 171 GLU A C 1
ATOM 2661 O O . GLU A 1 172 ? 34.910 -25.121 43.602 1.00 24.77 171 GLU A O 1
ATOM 2673 N N . ASP A 1 173 ? 34.733 -23.112 44.608 1.00 24.62 172 ASP A N 1
ATOM 2674 C CA . ASP A 1 173 ? 34.762 -23.695 45.951 1.00 26.18 172 ASP A CA 1
ATOM 2675 C C . ASP A 1 173 ? 33.561 -24.603 46.169 1.00 24.47 172 ASP A C 1
ATOM 2676 O O . ASP A 1 173 ? 33.693 -25.735 46.650 1.00 24.31 172 ASP A O 1
ATOM 2685 N N . ALA A 1 174 ? 32.370 -24.106 45.835 1.00 23.58 173 ALA A N 1
ATOM 2686 C CA . ALA A 1 174 ? 31.166 -24.912 45.963 1.00 23.27 173 ALA A CA 1
ATOM 2687 C C . ALA A 1 174 ? 31.293 -26.200 45.168 1.00 24.09 173 ALA A C 1
ATOM 2688 O O . ALA A 1 174 ? 30.960 -27.280 45.669 1.00 23.14 173 ALA A O 1
ATOM 2695 N N . LYS A 1 175 ? 31.788 -26.111 43.929 1.00 25.72 174 LYS A N 1
ATOM 2696 C CA . LYS A 1 175 ? 31.955 -27.312 43.117 1.00 28.50 174 LYS A CA 1
ATOM 2697 C C . LYS A 1 175 ? 32.907 -28.297 43.783 1.00 27.43 174 LYS A C 1
ATOM 2698 O O . LYS A 1 175 ? 32.636 -29.504 43.828 1.00 27.70 174 LYS A O 1
ATOM 2717 N N . ARG A 1 176 ? 34.027 -27.798 44.306 1.00 27.61 175 ARG A N 1
ATOM 2718 C CA . ARG A 1 176 ? 35.006 -28.651 44.969 1.00 29.00 175 ARG A CA 1
ATOM 2719 C C . ARG A 1 176 ? 34.396 -29.381 46.155 1.00 27.28 175 ARG A C 1
ATOM 2720 O O . ARG A 1 176 ? 34.763 -30.529 46.434 1.00 27.99 175 ARG A O 1
ATOM 2741 N N . ARG A 1 177 ? 33.460 -28.742 46.852 1.00 25.36 176 ARG A N 1
ATOM 2742 C CA . ARG A 1 177 ? 32.783 -29.344 47.993 1.00 25.39 176 ARG A CA 1
ATOM 2743 C C . ARG A 1 177 ? 31.587 -30.196 47.590 1.00 26.60 176 ARG A C 1
ATOM 2744 O O . ARG A 1 177 ? 30.860 -30.677 48.466 1.00 26.70 176 ARG A O 1
ATOM 2765 N N . GLY A 1 178 ? 31.374 -30.397 46.292 1.00 26.20 177 GLY A N 1
ATOM 2766 C CA . GLY A 1 178 ? 30.296 -31.245 45.832 1.00 27.09 177 GLY A CA 1
ATOM 2767 C C . GLY A 1 178 ? 28.941 -30.583 45.767 1.00 26.55 177 GLY A C 1
ATOM 2768 O O . GLY A 1 178 ? 27.919 -31.277 45.843 1.00 28.57 177 GLY A O 1
ATOM 2772 N N . LYS A 1 179 ? 28.900 -29.261 45.610 1.00 25.83 178 LYS A N 1
ATOM 2773 C CA . LYS A 1 179 ? 27.654 -28.516 45.654 1.00 27.02 178 LYS A CA 1
ATOM 2774 C C . LYS A 1 179 ? 27.445 -27.760 44.349 1.00 29.05 178 LYS A C 1
ATOM 2775 O O . LYS A 1 179 ? 28.402 -27.391 43.661 1.00 33.57 178 LYS A O 1
ATOM 2794 N N . ASP A 1 180 ? 26.184 -27.509 44.027 1.00 27.32 179 ASP A N 1
ATOM 2795 C CA . ASP A 1 180 ? 25.828 -26.668 42.899 1.00 28.61 179 ASP A CA 1
ATOM 2796 C C . ASP A 1 180 ? 25.243 -25.355 43.406 1.00 27.13 179 ASP A C 1
ATOM 2797 O O . ASP A 1 180 ? 24.571 -25.312 44.442 1.00 29.60 179 ASP A O 1
ATOM 2806 N N . VAL A 1 181 ? 25.493 -24.287 42.663 1.00 23.73 180 VAL A N 1
ATOM 2807 C CA . VAL A 1 181 ? 24.996 -22.973 43.016 1.00 21.27 180 VAL A CA 1
ATOM 2808 C C . VAL A 1 181 ? 23.722 -22.675 42.231 1.00 21.04 180 VAL A C 1
ATOM 2809 O O . VAL A 1 181 ? 23.391 -23.351 41.259 1.00 21.74 180 VAL A O 1
ATOM 2822 N N . VAL A 1 182 ? 22.996 -21.636 42.657 1.00 20.82 181 VAL A N 1
ATOM 2823 C CA . VAL A 1 182 ? 21.688 -21.327 42.084 1.00 20.96 181 VAL A CA 1
ATOM 2824 C C . VAL A 1 182 ? 21.815 -20.919 40.627 1.00 19.90 181 VAL A C 1
ATOM 2825 O O . VAL A 1 182 ? 20.937 -21.229 39.808 1.00 21.53 181 VAL A O 1
ATOM 2838 N N . VAL A 1 183 ? 22.895 -20.231 40.279 1.00 19.53 182 VAL A N 1
ATOM 2839 C CA . VAL A 1 183 ? 23.183 -19.844 38.904 1.00 20.47 182 VAL A CA 1
ATOM 2840 C C . VAL A 1 183 ? 24.693 -19.727 38.771 1.00 20.09 182 VAL A C 1
ATOM 2841 O O . VAL A 1 183 ? 25.381 -19.286 39.697 1.00 20.06 182 VAL A O 1
ATOM 2854 N N . ASN A 1 184 ? 25.203 -20.158 37.620 1.00 22.24 183 ASN A N 1
ATOM 2855 C CA . ASN A 1 184 ? 26.639 -20.145 37.350 1.00 27.42 183 ASN A CA 1
ATOM 2856 C C . ASN A 1 184 ? 27.011 -18.862 36.595 1.00 26.43 183 ASN A C 1
ATOM 2857 O O . ASN A 1 184 ? 27.575 -18.887 35.508 1.00 30.49 183 ASN A O 1
ATOM 2868 N N . ASP A 1 185 ? 26.678 -17.736 37.222 1.00 22.79 184 ASP A N 1
ATOM 2869 C CA . ASP A 1 185 ? 26.764 -16.420 36.586 1.00 22.29 184 ASP A CA 1
ATOM 2870 C C . ASP A 1 185 ? 26.902 -15.423 37.721 1.00 19.38 184 ASP A C 1
ATOM 2871 O O . ASP A 1 185 ? 25.998 -15.326 38.556 1.00 19.67 184 ASP A O 1
ATOM 2880 N N . THR A 1 186 ? 28.025 -14.706 37.781 1.00 17.61 185 THR A N 1
ATOM 2881 C CA . THR A 1 186 ? 28.271 -13.876 38.958 1.00 16.52 185 THR A CA 1
ATOM 2882 C C . THR A 1 186 ? 27.307 -12.692 39.021 1.00 16.07 185 THR A C 1
ATOM 2883 O O . THR A 1 186 ? 26.749 -12.401 40.085 1.00 16.69 185 THR A O 1
ATOM 2894 N N . TYR A 1 187 ? 27.079 -12.003 37.900 1.00 16.16 186 TYR A N 1
ATOM 2895 C CA . TYR A 1 187 ? 26.158 -10.868 37.926 1.00 16.60 186 TYR A CA 1
ATOM 2896 C C . TYR A 1 187 ? 24.734 -11.315 38.248 1.00 16.15 186 TYR A C 1
ATOM 2897 O O . TYR A 1 187 ? 24.057 -10.696 39.076 1.00 16.88 186 TYR A O 1
ATOM 2915 N N . LYS A 1 188 ? 24.261 -12.396 37.615 1.00 16.86 187 LYS A N 1
ATOM 2916 C CA . LYS A 1 188 ? 22.916 -12.881 37.915 1.00 16.74 187 LYS A CA 1
ATOM 2917 C C . LYS A 1 188 ? 22.802 -13.366 39.358 1.00 16.59 187 LYS A C 1
ATOM 2918 O O . LYS A 1 188 ? 21.715 -13.312 39.945 1.00 16.51 187 LYS A O 1
ATOM 2937 N N . SER A 1 189 ? 23.904 -13.832 39.957 1.00 16.29 188 SER A N 1
ATOM 2938 C CA . SER A 1 189 ? 23.828 -14.262 41.351 1.00 15.85 188 SER A CA 1
ATOM 2939 C C . SER A 1 189 ? 23.385 -13.117 42.253 1.00 14.85 188 SER A C 1
ATOM 2940 O O . SER A 1 189 ? 22.729 -13.349 43.275 1.00 15.82 188 SER A O 1
ATOM 2948 N N . MET A 1 190 ? 23.713 -11.876 41.886 1.00 15.19 189 MET A N 1
ATOM 2949 C CA . MET A 1 190 ? 23.266 -10.736 42.677 1.00 14.74 189 MET A CA 1
ATOM 2950 C C . MET A 1 190 ? 21.746 -10.654 42.691 1.00 15.65 189 MET A C 1
ATOM 2951 O O . MET A 1 190 ? 21.139 -10.324 43.718 1.00 15.29 189 MET A O 1
ATOM 2965 N N . ALA A 1 191 ? 21.118 -10.936 41.548 1.00 15.17 190 ALA A N 1
ATOM 2966 C CA . ALA A 1 191 ? 19.662 -10.903 41.464 1.00 15.30 190 ALA A CA 1
ATOM 2967 C C . ALA A 1 191 ? 19.029 -11.966 42.356 1.00 14.91 190 ALA A C 1
ATOM 2968 O O . ALA A 1 191 ? 18.012 -11.708 43.013 1.00 15.75 190 ALA A O 1
ATOM 2975 N N . TYR A 1 192 ? 19.615 -13.170 42.393 1.00 15.61 191 TYR A N 1
ATOM 2976 C CA . TYR A 1 192 ? 19.067 -14.238 43.227 1.00 16.08 191 TYR A CA 1
ATOM 2977 C C . TYR A 1 192 ? 19.243 -13.934 44.711 1.00 15.85 191 TYR A C 1
ATOM 2978 O O . TYR A 1 192 ? 18.343 -14.203 45.516 1.00 15.08 191 TYR A O 1
ATOM 2996 N N . SER A 1 193 ? 20.391 -13.375 45.094 1.00 15.52 192 SER A N 1
ATOM 2997 C CA . SER A 1 193 ? 20.599 -12.990 46.487 1.00 15.61 192 SER A CA 1
ATOM 2998 C C . SER A 1 193 ? 19.665 -11.847 46.878 1.00 15.13 192 SER A C 1
ATOM 2999 O O . SER A 1 193 ? 19.020 -11.891 47.933 1.00 15.22 192 SER A O 1
ATOM 3007 N N . ARG A 1 194 ? 19.554 -10.823 46.020 1.00 14.81 193 ARG A N 1
ATOM 3008 C CA . ARG A 1 194 ? 18.622 -9.729 46.282 1.00 14.51 193 ARG A CA 1
ATOM 3009 C C . ARG A 1 194 ? 17.189 -10.236 46.372 1.00 15.00 193 ARG A C 1
ATOM 3010 O O . ARG A 1 194 ? 16.419 -9.803 47.240 1.00 15.70 193 ARG A O 1
ATOM 3031 N N . GLY A 1 195 ? 16.810 -11.138 45.462 1.00 15.22 194 GLY A N 1
ATOM 3032 C CA . GLY A 1 195 ? 15.429 -11.582 45.393 1.00 15.17 194 GLY A CA 1
ATOM 3033 C C . GLY A 1 195 ? 15.041 -12.474 46.557 1.00 15.39 194 GLY A C 1
ATOM 3034 O O . GLY A 1 195 ? 13.976 -12.305 47.155 1.00 15.66 194 GLY A O 1
ATOM 3038 N N . ALA A 1 196 ? 15.897 -13.443 46.888 1.00 15.28 195 ALA A N 1
ATOM 3039 C CA . ALA A 1 196 ? 15.645 -14.272 48.060 1.00 15.00 195 ALA A CA 1
ATOM 3040 C C . ALA A 1 196 ? 15.562 -13.421 49.318 1.00 15.70 195 ALA A C 1
ATOM 3041 O O . ALA A 1 196 ? 14.697 -13.642 50.172 1.00 15.75 195 ALA A O 1
ATOM 3048 N N . SER A 1 197 ? 16.463 -12.448 49.459 1.00 15.22 196 SER A N 1
ATOM 3049 C CA . SER A 1 197 ? 16.437 -11.584 50.634 1.00 15.00 196 SER A CA 1
ATOM 3050 C C . SER A 1 197 ? 15.137 -10.789 50.698 1.00 15.41 196 SER A C 1
ATOM 3051 O O . SER A 1 197 ? 14.538 -10.657 51.771 1.00 17.20 196 SER A O 1
ATOM 3059 N N . ALA A 1 198 ? 14.681 -10.259 49.559 1.00 15.80 197 ALA A N 1
ATOM 3060 C CA . ALA A 1 198 ? 13.438 -9.498 49.545 1.00 14.10 197 ALA A CA 1
ATOM 3061 C C . ALA A 1 198 ? 12.243 -10.378 49.893 1.00 15.48 197 ALA A C 1
ATOM 3062 O O . ALA A 1 198 ? 11.315 -9.936 50.581 1.00 16.17 197 ALA A O 1
ATOM 3069 N N . LEU A 1 199 ? 12.237 -11.624 49.416 1.00 14.99 198 LEU A N 1
ATOM 3070 C CA . LEU A 1 199 ? 11.158 -12.535 49.786 1.00 15.60 198 LEU A CA 1
ATOM 3071 C C . LEU A 1 199 ? 11.174 -12.839 51.279 1.00 15.66 198 LEU A C 1
ATOM 3072 O O . LEU A 1 199 ? 10.113 -13.033 51.882 1.00 16.78 198 LEU A O 1
ATOM 3088 N N . GLY A 1 200 ? 12.358 -12.880 51.896 1.00 15.54 199 GLY A N 1
ATOM 3089 C CA . GLY A 1 200 ? 12.418 -13.033 53.340 1.00 15.74 199 GLY A CA 1
ATOM 3090 C C . GLY A 1 200 ? 11.756 -11.880 54.073 1.00 15.93 199 GLY A C 1
ATOM 3091 O O . GLY A 1 200 ? 11.088 -12.082 55.089 1.00 16.61 199 GLY A O 1
ATOM 3095 N N . VAL A 1 201 ? 11.930 -10.656 53.565 1.00 15.86 200 VAL A N 1
ATOM 3096 C CA . VAL A 1 201 ? 11.223 -9.516 54.138 1.00 15.49 200 VAL A CA 1
ATOM 3097 C C . VAL A 1 201 ? 9.717 -9.708 54.007 1.00 16.05 200 VAL A C 1
ATOM 3098 O O . VAL A 1 201 ? 8.961 -9.528 54.969 1.00 16.66 200 VAL A O 1
ATOM 3111 N N . ALA A 1 202 ? 9.257 -10.041 52.797 1.00 16.68 201 ALA A N 1
ATOM 3112 C CA . ALA A 1 202 ? 7.828 -10.213 52.566 1.00 16.84 201 ALA A CA 1
ATOM 3113 C C . ALA A 1 202 ? 7.250 -11.285 53.478 1.00 17.73 201 ALA A C 1
ATOM 3114 O O . ALA A 1 202 ? 6.140 -11.133 53.999 1.00 18.78 201 ALA A O 1
ATOM 3121 N N . LEU A 1 203 ? 7.983 -12.380 53.673 1.00 17.93 202 LEU A N 1
ATOM 3122 C CA . LEU A 1 203 ? 7.531 -13.435 54.574 1.00 18.70 202 LEU A CA 1
ATOM 3123 C C . LEU A 1 203 ? 7.421 -12.923 56.006 1.00 19.11 202 LEU A C 1
ATOM 3124 O O . LEU A 1 203 ? 6.401 -13.132 56.675 1.00 19.83 202 LEU A O 1
ATOM 3140 N N . ALA A 1 204 ? 8.462 -12.238 56.490 1.00 18.09 203 ALA A N 1
ATOM 3141 C CA . ALA A 1 204 ? 8.459 -11.747 57.865 1.00 18.29 203 ALA A CA 1
ATOM 3142 C C . ALA A 1 204 ? 7.326 -10.757 58.110 1.00 18.87 203 ALA A C 1
ATOM 3143 O O . ALA A 1 204 ? 6.748 -10.727 59.204 1.00 21.21 203 ALA A O 1
ATOM 3150 N N . LEU A 1 205 ? 7.001 -9.932 57.115 1.00 18.07 204 LEU A N 1
ATOM 3151 C CA . LEU A 1 205 ? 6.007 -8.878 57.278 1.00 19.36 204 LEU A CA 1
ATOM 3152 C C . LEU A 1 205 ? 4.596 -9.321 56.914 1.00 19.97 204 LEU A C 1
ATOM 3153 O O . LEU A 1 205 ? 3.655 -8.528 57.046 1.00 20.70 204 LEU A O 1
ATOM 3169 N N . GLY A 1 206 ? 4.422 -10.559 56.466 1.00 19.61 205 GLY A N 1
ATOM 3170 C CA . GLY A 1 206 ? 3.108 -11.035 56.097 1.00 20.27 205 GLY A CA 1
ATOM 3171 C C . GLY A 1 206 ? 2.622 -10.526 54.766 1.00 20.40 205 GLY A C 1
ATOM 3172 O O . GLY A 1 206 ? 1.413 -10.554 54.507 1.00 21.60 205 GLY A O 1
ATOM 3176 N N . GLU A 1 207 ? 3.531 -10.045 53.916 1.00 18.86 206 GLU A N 1
ATOM 3177 C CA . GLU A 1 207 ? 3.147 -9.556 52.598 1.00 18.89 206 GLU A CA 1
ATOM 3178 C C . GLU A 1 207 ? 2.905 -10.698 51.622 1.00 20.80 206 GLU A C 1
ATOM 3179 O O . GLU A 1 207 ? 2.185 -10.523 50.634 1.00 21.52 206 GLU A O 1
ATOM 3191 N N . ILE A 1 208 ? 3.516 -11.857 51.875 1.00 21.62 207 ILE A N 1
ATOM 3192 C CA . ILE A 1 208 ? 3.279 -13.079 51.117 1.00 23.72 207 ILE A CA 1
ATOM 3193 C C . ILE A 1 208 ? 3.204 -14.222 52.120 1.00 26.41 207 ILE A C 1
ATOM 3194 O O . ILE A 1 208 ? 3.772 -14.148 53.214 1.00 27.78 207 ILE A O 1
ATOM 3210 N N . SER A 1 209 ? 2.502 -15.287 51.753 1.00 29.18 208 SER A N 1
ATOM 3211 C CA . SER A 1 209 ? 2.403 -16.446 52.628 1.00 31.71 208 SER A CA 1
ATOM 3212 C C . SER A 1 209 ? 3.482 -17.469 52.284 1.00 31.43 208 SER A C 1
ATOM 3213 O O . SER A 1 209 ? 3.895 -17.608 51.128 1.00 30.61 208 SER A O 1
ATOM 3221 N N . ALA A 1 210 ? 3.939 -18.185 53.317 1.00 32.09 209 ALA A N 1
ATOM 3222 C CA . ALA A 1 210 ? 5.050 -19.115 53.154 1.00 32.59 209 ALA A CA 1
ATOM 3223 C C . ALA A 1 210 ? 4.752 -20.168 52.096 1.00 31.95 209 ALA A C 1
ATOM 3224 O O . ALA A 1 210 ? 5.647 -20.574 51.346 1.00 31.44 209 ALA A O 1
ATOM 3231 N N . ASP A 1 211 ? 3.504 -20.636 52.025 1.00 32.54 210 ASP A N 1
ATOM 3232 C CA . ASP A 1 211 ? 3.175 -21.713 51.098 1.00 34.41 210 ASP A CA 1
ATOM 3233 C C . ASP A 1 211 ? 3.352 -21.307 49.643 1.00 32.23 210 ASP A C 1
ATOM 3234 O O . ASP A 1 211 ? 3.400 -22.186 48.776 1.00 33.29 210 ASP A O 1
ATOM 3243 N N . LYS A 1 212 ? 3.466 -20.014 49.353 1.00 29.72 211 LYS A N 1
ATOM 3244 C CA . LYS A 1 212 ? 3.629 -19.558 47.981 1.00 30.33 211 LYS A CA 1
ATOM 3245 C C . LYS A 1 212 ? 5.088 -19.428 47.567 1.00 28.49 211 LYS A C 1
ATOM 3246 O O . LYS A 1 212 ? 5.359 -19.157 46.391 1.00 28.77 211 LYS A O 1
ATOM 3265 N N . ILE A 1 213 ? 6.028 -19.615 48.487 1.00 26.86 212 ILE A N 1
ATOM 3266 C CA . ILE A 1 213 ? 7.442 -19.392 48.225 1.00 26.65 212 ILE A CA 1
ATOM 3267 C C . ILE A 1 213 ? 8.139 -20.741 48.108 1.00 26.72 212 ILE A C 1
ATOM 3268 O O . ILE A 1 213 ? 7.972 -21.614 48.970 1.00 28.65 212 ILE A O 1
ATOM 3284 N N . SER A 1 214 ? 8.927 -20.898 47.049 1.00 25.21 213 SER A N 1
ATOM 3285 C CA . SER A 1 214 ? 9.734 -22.086 46.827 1.00 24.79 213 SER A CA 1
ATOM 3286 C C . SER A 1 214 ? 10.953 -21.648 46.030 1.00 23.71 213 SER A C 1
ATOM 3287 O O . SER A 1 214 ? 10.995 -20.536 45.494 1.00 24.03 213 SER A O 1
ATOM 3295 N N . ASN A 1 215 ? 11.951 -22.533 45.943 1.00 23.91 214 ASN A N 1
ATOM 3296 C CA . ASN A 1 215 ? 13.138 -22.209 45.157 1.00 23.11 214 ASN A CA 1
ATOM 3297 C C . ASN A 1 215 ? 12.758 -21.820 43.732 1.00 23.54 214 ASN A C 1
ATOM 3298 O O . ASN A 1 215 ? 13.359 -20.917 43.140 1.00 24.62 214 ASN A O 1
ATOM 3309 N N . GLU A 1 216 ? 11.754 -22.494 43.167 1.00 24.99 215 GLU A N 1
ATOM 3310 C CA . GLU A 1 216 ? 11.391 -22.259 41.775 1.00 26.12 215 GLU A CA 1
ATOM 3311 C C . GLU A 1 216 ? 10.749 -20.892 41.578 1.00 25.29 215 GLU A C 1
ATOM 3312 O O . GLU A 1 216 ? 10.820 -20.331 40.478 1.00 26.66 215 GLU A O 1
ATOM 3324 N N . ALA A 1 217 ? 10.131 -20.337 42.619 1.00 23.47 216 ALA A N 1
ATOM 3325 C CA . ALA A 1 217 ? 9.510 -19.026 42.503 1.00 23.40 216 ALA A CA 1
ATOM 3326 C C . ALA A 1 217 ? 10.520 -17.887 42.557 1.00 21.85 216 ALA A C 1
ATOM 3327 O O . ALA A 1 217 ? 10.234 -16.796 42.052 1.00 22.43 216 ALA A O 1
ATOM 3334 N N . ILE A 1 218 ? 11.689 -18.118 43.153 1.00 22.01 217 ILE A N 1
ATOM 3335 C CA . ILE A 1 218 ? 12.659 -17.051 43.355 1.00 20.65 217 ILE A CA 1
ATOM 3336 C C . ILE A 1 218 ? 13.192 -16.586 42.009 1.00 21.46 217 ILE A C 1
ATOM 3337 O O . ILE A 1 218 ? 13.673 -17.390 41.196 1.00 21.41 217 ILE A O 1
ATOM 3353 N N . CYS A 1 219 ? 13.090 -15.274 41.771 1.00 22.09 218 CYS A N 1
ATOM 3354 C CA . CYS A 1 219 ? 13.464 -14.637 40.507 1.00 22.49 218 CYS A CA 1
ATOM 3355 C C . CYS A 1 219 ? 12.671 -15.182 39.323 1.00 22.22 218 CYS A C 1
ATOM 3356 O O . CYS A 1 219 ? 13.130 -15.125 38.179 1.00 23.02 218 CYS A O 1
ATOM 3364 N N . HIS A 1 220 ? 11.458 -15.680 39.586 1.00 21.84 219 HIS A N 1
ATOM 3365 C CA . HIS A 1 220 ? 10.556 -16.092 38.511 1.00 23.38 219 HIS A CA 1
ATOM 3366 C C . HIS A 1 220 ? 9.139 -15.570 38.673 1.00 24.98 219 HIS A C 1
ATOM 3367 O O . HIS A 1 220 ? 8.561 -15.073 37.703 1.00 27.46 219 HIS A O 1
ATOM 3381 N N . ASP A 1 221 ? 8.568 -15.652 39.874 1.00 22.15 220 ASP A N 1
ATOM 3382 C CA . ASP A 1 221 ? 7.182 -15.224 40.073 1.00 22.05 220 ASP A CA 1
ATOM 3383 C C . ASP A 1 221 ? 7.178 -13.782 40.554 1.00 21.77 220 ASP A C 1
ATOM 3384 O O . ASP A 1 221 ? 7.284 -13.494 41.742 1.00 21.50 220 ASP A O 1
ATOM 3393 N N . TRP A 1 222 ? 7.021 -12.848 39.611 1.00 22.22 221 TRP A N 1
ATOM 3394 C CA . TRP A 1 222 ? 7.027 -11.427 39.946 1.00 23.95 221 TRP A CA 1
ATOM 3395 C C . TRP A 1 222 ? 5.727 -10.954 40.587 1.00 23.35 221 TRP A C 1
ATOM 3396 O O . TRP A 1 222 ? 5.635 -9.782 40.967 1.00 24.67 221 TRP A O 1
ATOM 3417 N N . ASN A 1 223 ? 4.731 -11.824 40.740 1.00 23.87 222 ASN A N 1
ATOM 3418 C CA . ASN A 1 223 ? 3.579 -11.460 41.551 1.00 24.56 222 ASN A CA 1
ATOM 3419 C C . ASN A 1 223 ? 3.878 -11.508 43.039 1.00 22.94 222 ASN A C 1
ATOM 3420 O O . ASN A 1 223 ? 3.078 -11.001 43.832 1.00 25.53 222 ASN A O 1
ATOM 3431 N N . LEU A 1 224 ? 4.987 -12.123 43.432 1.00 21.50 223 LEU A N 1
ATOM 3432 C CA . LEU A 1 224 ? 5.409 -12.157 44.823 1.00 21.69 223 LEU A CA 1
ATOM 3433 C C . LEU A 1 224 ? 6.380 -11.011 45.063 1.00 19.95 223 LEU A C 1
ATOM 3434 O O . LEU A 1 224 ? 7.471 -10.984 44.480 1.00 19.59 223 LEU A O 1
ATOM 3450 N N . TYR A 1 225 ? 5.996 -10.066 45.912 1.00 19.24 224 TYR A N 1
ATOM 3451 C CA . TYR A 1 225 ? 6.935 -8.997 46.214 1.00 19.00 224 TYR A CA 1
ATOM 3452 C C . TYR A 1 225 ? 6.602 -8.322 47.531 1.00 19.40 224 TYR A C 1
ATOM 3453 O O . TYR A 1 225 ? 5.475 -8.389 48.027 1.00 21.10 224 TYR A O 1
ATOM 3471 N N . SER A 1 226 ? 7.630 -7.699 48.100 1.00 17.94 225 SER A N 1
ATOM 3472 C CA . SER A 1 226 ? 7.486 -6.807 49.233 1.00 17.65 225 SER A CA 1
ATOM 3473 C C . SER A 1 226 ? 7.370 -5.379 48.724 1.00 17.17 225 SER A C 1
ATOM 3474 O O . SER A 1 226 ? 7.985 -5.001 47.724 1.00 18.83 225 SER A O 1
ATOM 3482 N N . SER A 1 227 ? 6.558 -4.585 49.420 1.00 16.69 226 SER A N 1
ATOM 3483 C CA . SER A 1 227 ? 6.403 -3.173 49.101 1.00 16.90 226 SER A CA 1
ATOM 3484 C C . SER A 1 227 ? 7.340 -2.279 49.906 1.00 16.41 226 SER A C 1
ATOM 3485 O O . SER A 1 227 ? 7.288 -1.052 49.740 1.00 17.51 226 SER A O 1
ATOM 3493 N N . VAL A 1 228 ? 8.192 -2.854 50.761 1.00 16.36 227 VAL A N 1
ATOM 3494 C CA . VAL A 1 228 ? 9.117 -2.061 51.566 1.00 16.41 227 VAL A CA 1
ATOM 3495 C C . VAL A 1 228 ? 10.553 -2.578 51.524 1.00 16.32 227 VAL A C 1
ATOM 3496 O O . VAL A 1 228 ? 11.471 -1.908 52.012 1.00 16.12 227 VAL A O 1
ATOM 3509 N N . ALA A 1 229 ? 10.770 -3.759 50.952 1.00 16.27 228 ALA A N 1
ATOM 3510 C CA . ALA A 1 229 ? 12.112 -4.328 50.932 1.00 16.22 228 ALA A CA 1
ATOM 3511 C C . ALA A 1 229 ? 13.012 -3.609 49.932 1.00 15.80 228 ALA A C 1
ATOM 3512 O O . ALA A 1 229 ? 12.598 -3.288 48.816 1.00 16.43 228 ALA A O 1
ATOM 3519 N N . SER A 1 230 ? 14.267 -3.402 50.330 1.00 14.74 229 SER A N 1
ATOM 3520 C CA . SER A 1 230 ? 15.288 -2.765 49.498 1.00 14.92 229 SER A CA 1
ATOM 3521 C C . SER A 1 230 ? 16.577 -3.540 49.729 1.00 14.72 229 SER A C 1
ATOM 3522 O O . SER A 1 230 ? 17.173 -3.436 50.805 1.00 15.53 229 SER A O 1
ATOM 3530 N N . THR A 1 231 ? 16.996 -4.335 48.747 1.00 14.28 230 THR A N 1
ATOM 3531 C CA . THR A 1 231 ? 18.113 -5.248 48.949 1.00 14.33 230 THR A CA 1
ATOM 3532 C C . THR A 1 231 ? 19.239 -4.947 47.966 1.00 14.03 230 THR A C 1
ATOM 3533 O O . THR A 1 231 ? 19.009 -4.491 46.841 1.00 15.38 230 THR A O 1
ATOM 3544 N N . SER A 1 232 ? 20.463 -5.217 48.412 1.00 13.67 231 SER A N 1
ATOM 3545 C CA . SER A 1 232 ? 21.680 -4.737 47.767 1.00 14.13 231 SER A CA 1
ATOM 3546 C C . SER A 1 232 ? 22.751 -5.785 48.020 1.00 15.00 231 SER A C 1
ATOM 3547 O O . SER A 1 232 ? 22.893 -6.252 49.153 1.00 15.97 231 SER A O 1
ATOM 3555 N N . ALA A 1 233 ? 23.487 -6.169 46.984 1.00 15.88 232 ALA A N 1
ATOM 3556 C CA . ALA A 1 233 ? 24.414 -7.287 47.082 1.00 15.05 232 ALA A CA 1
ATOM 3557 C C . ALA A 1 233 ? 25.859 -6.816 46.965 1.00 14.89 232 ALA A C 1
ATOM 3558 O O . ALA A 1 233 ? 26.140 -5.772 46.375 1.00 16.35 232 ALA A O 1
ATOM 3565 N N . GLY A 1 234 ? 26.782 -7.583 47.531 1.00 14.33 233 GLY A N 1
ATOM 3566 C CA . GLY A 1 234 ? 28.167 -7.154 47.536 1.00 14.17 233 GLY A CA 1
ATOM 3567 C C . GLY A 1 234 ? 29.124 -8.287 47.803 1.00 13.64 233 GLY A C 1
ATOM 3568 O O . GLY A 1 234 ? 28.801 -9.246 48.507 1.00 15.58 233 GLY A O 1
ATOM 3572 N N . VAL A 1 235 ? 30.332 -8.159 47.242 1.00 14.25 234 VAL A N 1
ATOM 3573 C CA . VAL A 1 235 ? 31.408 -9.121 47.470 1.00 15.29 234 VAL A CA 1
ATOM 3574 C C . VAL A 1 235 ? 31.956 -9.045 48.889 1.00 15.29 234 VAL A C 1
ATOM 3575 O O . VAL A 1 235 ? 32.556 -10.017 49.369 1.00 15.87 234 VAL A O 1
ATOM 3588 N N . GLU A 1 236 ? 31.728 -7.934 49.588 1.00 15.00 235 GLU A N 1
ATOM 3589 C CA . GLU A 1 236 ? 32.397 -7.614 50.842 1.00 16.05 235 GLU A CA 1
ATOM 3590 C C . GLU A 1 236 ? 31.784 -8.278 52.077 1.00 16.78 235 GLU A C 1
ATOM 3591 O O . GLU A 1 236 ? 32.306 -8.074 53.179 1.00 20.13 235 GLU A O 1
ATOM 3603 N N . LEU A 1 237 ? 30.711 -9.057 51.948 1.00 16.18 236 LEU A N 1
ATOM 3604 C CA . LEU A 1 237 ? 30.142 -9.731 53.110 1.00 15.65 236 LEU A CA 1
ATOM 3605 C C . LEU A 1 237 ? 29.602 -11.092 52.693 1.00 16.13 236 LEU A C 1
ATOM 3606 O O . LEU A 1 237 ? 29.298 -11.328 51.522 1.00 16.80 236 LEU A O 1
ATOM 3622 N N . LEU A 1 238 ? 29.474 -11.985 53.672 1.00 16.46 237 LEU A N 1
ATOM 3623 C CA . LEU A 1 238 ? 29.004 -13.342 53.430 1.00 16.28 237 LEU A CA 1
ATOM 3624 C C . LEU A 1 238 ? 27.659 -13.627 54.076 1.00 15.83 237 LEU A C 1
ATOM 3625 O O . LEU A 1 238 ? 27.109 -14.719 53.881 1.00 17.02 237 LEU A O 1
ATOM 3641 N N . ASN A 1 239 ? 27.111 -12.673 54.824 1.00 16.17 238 ASN A N 1
ATOM 3642 C CA . ASN A 1 239 ? 25.815 -12.795 55.477 1.00 16.03 238 ASN A CA 1
ATOM 3643 C C . ASN A 1 239 ? 24.862 -11.730 54.924 1.00 15.64 238 ASN A C 1
ATOM 3644 O O . ASN A 1 239 ? 25.181 -11.030 53.959 1.00 15.13 238 ASN A O 1
ATOM 3655 N N . ASP A 1 240 ? 23.683 -11.621 55.539 1.00 15.89 239 ASP A N 1
ATOM 3656 C CA . ASP A 1 240 ? 22.761 -10.515 55.292 1.00 15.26 239 ASP A CA 1
ATOM 3657 C C . ASP A 1 240 ? 22.745 -9.602 56.518 1.00 15.34 239 ASP A C 1
ATOM 3658 O O . ASP A 1 240 ? 22.657 -10.084 57.654 1.00 16.66 239 ASP A O 1
ATOM 3667 N N . GLU A 1 241 ? 22.817 -8.293 56.289 1.00 14.60 240 GLU A N 1
ATOM 3668 C CA . GLU A 1 241 ? 22.597 -7.296 57.330 1.00 15.14 240 GLU A CA 1
ATOM 3669 C C . GLU A 1 241 ? 21.279 -6.591 57.043 1.00 15.34 240 GLU A C 1
ATOM 3670 O O . GLU A 1 241 ? 20.993 -6.256 55.889 1.00 15.82 240 GLU A O 1
ATOM 3682 N N . ILE A 1 242 ? 20.482 -6.379 58.090 1.00 15.35 241 ILE A N 1
ATOM 3683 C CA . ILE A 1 242 ? 19.123 -5.861 57.974 1.00 15.87 241 ILE A CA 1
ATOM 3684 C C . ILE A 1 242 ? 19.010 -4.576 58.786 1.00 16.27 241 ILE A C 1
ATOM 3685 O O . ILE A 1 242 ? 19.384 -4.549 59.965 1.00 16.33 241 ILE A O 1
ATOM 3701 N N . ILE A 1 243 ? 18.456 -3.532 58.167 1.00 15.79 242 ILE A N 1
ATOM 3702 C CA . ILE A 1 243 ? 17.999 -2.332 58.863 1.00 15.57 242 ILE A CA 1
ATOM 3703 C C . ILE A 1 243 ? 16.496 -2.202 58.623 1.00 16.38 242 ILE A C 1
ATOM 3704 O O . ILE A 1 243 ? 16.064 -2.004 57.479 1.00 16.46 242 ILE A O 1
ATOM 3720 N N . VAL A 1 244 ? 15.706 -2.290 59.692 1.00 16.15 243 VAL A N 1
ATOM 3721 C CA . VAL A 1 244 ? 14.270 -2.022 59.627 1.00 16.26 243 VAL A CA 1
ATOM 3722 C C . VAL A 1 244 ? 14.052 -0.563 60.008 1.00 16.89 243 VAL A C 1
ATOM 3723 O O . VAL A 1 244 ? 14.523 -0.115 61.058 1.00 18.17 243 VAL A O 1
ATOM 3736 N N . VAL A 1 245 ? 13.350 0.183 59.156 1.00 16.40 244 VAL A N 1
ATOM 3737 C CA . VAL A 1 245 ? 13.017 1.579 59.422 1.00 16.87 244 VAL A CA 1
ATOM 3738 C C . VAL A 1 245 ? 11.500 1.725 59.380 1.00 17.39 244 VAL A C 1
ATOM 3739 O O . VAL A 1 245 ? 10.855 1.303 58.413 1.00 18.52 244 VAL A O 1
ATOM 3752 N N . GLY A 1 246 ? 10.936 2.312 60.424 1.00 17.45 245 GLY A N 1
ATOM 3753 C CA . GLY A 1 246 ? 9.508 2.508 60.502 1.00 16.78 245 GLY A CA 1
ATOM 3754 C C . GLY A 1 246 ? 9.191 3.568 61.523 1.00 17.70 245 GLY A C 1
ATOM 3755 O O . GLY A 1 246 ? 10.039 4.393 61.865 1.00 17.66 245 GLY A O 1
ATOM 3759 N N . ASN A 1 247 ? 7.956 3.544 62.019 1.00 18.84 246 ASN A N 1
ATOM 3760 C CA . ASN A 1 247 ? 7.534 4.468 63.063 1.00 19.58 246 ASN A CA 1
ATOM 3761 C C . ASN A 1 247 ? 6.968 3.682 64.236 1.00 20.10 246 ASN A C 1
ATOM 3762 O O . ASN A 1 247 ? 6.354 2.626 64.061 1.00 20.86 246 ASN A O 1
ATOM 3773 N N . SER A 1 248 ? 7.182 4.210 65.437 1.00 22.16 247 SER A N 1
ATOM 3774 C CA . SER A 1 248 ? 6.776 3.549 66.664 1.00 25.20 247 SER A CA 1
ATOM 3775 C C . SER A 1 248 ? 6.116 4.553 67.595 1.00 27.15 247 SER A C 1
ATOM 3776 O O . SER A 1 248 ? 6.498 5.723 67.647 1.00 26.66 247 SER A O 1
ATOM 3784 N N . THR A 1 249 ? 5.111 4.081 68.342 1.00 30.66 248 THR A N 1
ATOM 3785 C CA . THR A 1 249 ? 4.544 4.920 69.392 1.00 34.34 248 THR A CA 1
ATOM 3786 C C . THR A 1 249 ? 5.559 5.170 70.499 1.00 36.69 248 THR A C 1
ATOM 3787 O O . THR A 1 249 ? 5.476 6.182 71.203 1.00 38.08 248 THR A O 1
ATOM 3798 N N . ASN A 1 250 ? 6.522 4.276 70.661 1.00 38.25 249 ASN A N 1
ATOM 3799 C CA . ASN A 1 250 ? 7.528 4.405 71.716 1.00 41.56 249 ASN A CA 1
ATOM 3800 C C . ASN A 1 250 ? 8.786 5.066 71.181 1.00 37.40 249 ASN A C 1
ATOM 3801 O O . ASN A 1 250 ? 9.905 4.601 71.399 1.00 40.03 249 ASN A O 1
ATOM 3812 N N . SER A 1 251 ? 8.610 6.167 70.460 1.00 31.59 250 SER A N 1
ATOM 3813 C CA . SER A 1 251 ? 9.726 6.901 69.892 1.00 28.27 250 SER A CA 1
ATOM 3814 C C . SER A 1 251 ? 9.603 8.386 70.192 1.00 27.73 250 SER A C 1
ATOM 3815 O O . SER A 1 251 ? 8.506 8.949 70.157 1.00 27.71 250 SER A O 1
ATOM 3823 N N . ALA A 1 252 ? 10.740 9.009 70.503 1.00 27.43 251 ALA A N 1
ATOM 3824 C CA . ALA A 1 252 ? 10.822 10.449 70.711 1.00 27.29 251 ALA A CA 1
ATOM 3825 C C . ALA A 1 252 ? 11.487 11.153 69.535 1.00 25.56 251 ALA A C 1
ATOM 3826 O O . ALA A 1 252 ? 11.898 12.310 69.655 1.00 26.47 251 ALA A O 1
ATOM 3833 N N . SER A 1 253 ? 11.607 10.476 68.399 1.00 23.69 252 SER A N 1
ATOM 3834 C CA . SER A 1 253 ? 12.275 11.080 67.257 1.00 22.40 252 SER A CA 1
ATOM 3835 C C . SER A 1 253 ? 11.507 12.297 66.758 1.00 22.45 252 SER A C 1
ATOM 3836 O O . SER A 1 253 ? 10.276 12.363 66.835 1.00 22.72 252 SER A O 1
ATOM 3844 N N . ASP A 1 254 ? 12.259 13.273 66.243 1.00 22.60 253 ASP A N 1
ATOM 3845 C CA . ASP A 1 254 ? 11.707 14.427 65.549 1.00 25.12 253 ASP A CA 1
ATOM 3846 C C . ASP A 1 254 ? 11.565 14.174 64.053 1.00 23.83 253 ASP A C 1
ATOM 3847 O O . ASP A 1 254 ? 11.458 15.129 63.271 1.00 25.99 253 ASP A O 1
ATOM 3856 N N . LEU A 1 255 ? 11.583 12.904 63.652 1.00 20.77 254 LEU A N 1
ATOM 3857 C CA . LEU A 1 255 ? 11.524 12.483 62.266 1.00 19.05 254 LEU A CA 1
ATOM 3858 C C . LEU A 1 255 ? 10.415 11.453 62.106 1.00 18.74 254 LEU A C 1
ATOM 3859 O O . LEU A 1 255 ? 9.988 10.814 63.071 1.00 18.94 254 LEU A O 1
ATOM 3875 N N . VAL A 1 256 ? 9.961 11.288 60.865 1.00 18.70 255 VAL A N 1
ATOM 3876 C CA . VAL A 1 256 ? 9.040 10.221 60.502 1.00 18.99 255 VAL A CA 1
ATOM 3877 C C . VAL A 1 256 ? 9.520 9.617 59.189 1.00 18.20 255 VAL A C 1
ATOM 3878 O O . VAL A 1 256 ? 10.302 10.221 58.450 1.00 18.90 255 VAL A O 1
ATOM 3891 N N . ILE A 1 257 ? 9.034 8.419 58.896 1.00 17.52 256 ILE A N 1
ATOM 3892 C CA . ILE A 1 257 ? 9.254 7.803 57.594 1.00 17.50 256 ILE A CA 1
ATOM 3893 C C . ILE A 1 257 ? 7.904 7.500 56.956 1.00 17.87 256 ILE A C 1
ATOM 3894 O O . ILE A 1 257 ? 6.943 7.130 57.641 1.00 19.11 256 ILE A O 1
ATOM 3910 N N . GLY A 1 258 ? 7.833 7.701 55.637 1.00 16.91 257 GLY A N 1
ATOM 3911 C CA . GLY A 1 258 ? 6.699 7.268 54.851 1.00 17.62 257 GLY A CA 1
ATOM 3912 C C . GLY A 1 258 ? 7.211 6.634 53.570 1.00 17.10 257 GLY A C 1
ATOM 3913 O O . GLY A 1 258 ? 8.406 6.700 53.278 1.00 17.06 257 GLY A O 1
ATOM 3917 N N . HIS A 1 259 ? 6.305 6.004 52.827 1.00 17.73 258 HIS A N 1
ATOM 3918 C CA . HIS A 1 259 ? 6.730 5.350 51.597 1.00 16.97 258 HIS A CA 1
ATOM 3919 C C . HIS A 1 259 ? 5.588 5.218 50.598 1.00 17.55 258 HIS A C 1
ATOM 3920 O O . HIS A 1 259 ? 4.408 5.382 50.921 1.00 18.20 258 HIS A O 1
ATOM 3934 N N . SER A 1 260 ? 5.981 4.911 49.365 1.00 17.11 259 SER A N 1
ATOM 3935 C CA . SER A 1 260 ? 5.090 4.464 48.309 1.00 17.32 259 SER A CA 1
ATOM 3936 C C . SER A 1 260 ? 5.837 3.394 47.521 1.00 16.87 259 SER A C 1
ATOM 3937 O O . SER A 1 260 ? 6.881 2.888 47.952 1.00 16.02 259 SER A O 1
ATOM 3945 N N . VAL A 1 261 ? 5.299 3.033 46.361 1.00 16.87 260 VAL A N 1
ATOM 3946 C CA . VAL A 1 261 ? 5.939 2.086 45.456 1.00 16.75 260 VAL A CA 1
ATOM 3947 C C . VAL A 1 261 ? 5.900 2.690 44.061 1.00 16.11 260 VAL A C 1
ATOM 3948 O O . VAL A 1 261 ? 4.822 3.020 43.555 1.00 17.53 260 VAL A O 1
ATOM 3961 N N . MET A 1 262 ? 7.069 2.856 43.449 1.00 15.98 261 MET A N 1
ATOM 3962 C CA . MET A 1 262 ? 7.116 3.265 42.053 1.00 15.99 261 MET A CA 1
ATOM 3963 C C . MET A 1 262 ? 6.611 2.117 41.187 1.00 16.82 261 MET A C 1
ATOM 3964 O O . MET A 1 262 ? 7.095 0.985 41.295 1.00 16.93 261 MET A O 1
ATOM 3978 N N . LYS A 1 263 ? 5.622 2.403 40.338 1.00 17.39 262 LYS A N 1
ATOM 3979 C CA . LYS A 1 263 ? 5.082 1.380 39.449 1.00 17.62 262 LYS A CA 1
ATOM 3980 C C . LYS A 1 263 ? 6.022 1.101 38.289 1.00 18.28 262 LYS A C 1
ATOM 3981 O O . LYS A 1 263 ? 5.993 0.008 37.715 1.00 19.22 262 LYS A O 1
ATOM 4000 N N . ASP A 1 264 ? 6.845 2.079 37.931 1.00 17.98 263 ASP A N 1
ATOM 4001 C CA . ASP A 1 264 ? 7.848 1.928 36.883 1.00 17.59 263 ASP A CA 1
ATOM 4002 C C . ASP A 1 264 ? 8.924 2.983 37.117 1.00 16.69 263 ASP A C 1
ATOM 4003 O O . ASP A 1 264 ? 8.847 3.782 38.054 1.00 17.16 263 ASP A O 1
ATOM 4012 N N . ALA A 1 265 ? 9.937 2.976 36.253 1.00 16.28 264 ALA A N 1
ATOM 4013 C CA . ALA A 1 265 ? 11.138 3.762 36.480 1.00 16.83 264 ALA A CA 1
ATOM 4014 C C . ALA A 1 265 ? 10.928 5.259 36.315 1.00 16.68 264 ALA A C 1
ATOM 4015 O O . ALA A 1 265 ? 11.801 6.027 36.733 1.00 16.83 264 ALA A O 1
ATOM 4022 N N . ILE A 1 266 ? 9.809 5.694 35.741 1.00 16.52 265 ILE A N 1
ATOM 4023 C CA . ILE A 1 266 ? 9.559 7.115 35.523 1.00 16.75 265 ILE A CA 1
ATOM 4024 C C . ILE A 1 266 ? 8.349 7.608 36.323 1.00 17.70 265 ILE A C 1
ATOM 4025 O O . ILE A 1 266 ? 7.768 8.646 36.004 1.00 17.73 265 ILE A O 1
ATOM 4041 N N . ASP A 1 267 ? 7.992 6.886 37.389 1.00 17.72 266 ASP A N 1
ATOM 4042 C CA . ASP A 1 267 ? 6.777 7.147 38.166 1.00 17.90 266 ASP A CA 1
ATOM 4043 C C . ASP A 1 267 ? 7.040 8.241 39.199 1.00 17.84 266 ASP A C 1
ATOM 4044 O O . ASP A 1 267 ? 7.196 8.003 40.400 1.00 18.78 266 ASP A O 1
ATOM 4053 N N . ALA A 1 268 ? 7.051 9.482 38.707 1.00 18.17 267 ALA A N 1
ATOM 4054 C CA . ALA A 1 268 ? 7.215 10.632 39.585 1.00 18.25 267 ALA A CA 1
ATOM 4055 C C . ALA A 1 268 ? 6.035 10.788 40.535 1.00 18.36 267 ALA A C 1
ATOM 4056 O O . ALA A 1 268 ? 6.202 11.320 41.639 1.00 18.90 267 ALA A O 1
ATOM 4063 N N . ASP A 1 269 ? 4.843 10.338 40.132 1.00 19.56 268 ASP A N 1
ATOM 4064 C CA . ASP A 1 269 ? 3.697 10.382 41.034 1.00 21.12 268 ASP A CA 1
ATOM 4065 C C . ASP A 1 269 ? 3.979 9.617 42.325 1.00 20.14 268 ASP A C 1
ATOM 4066 O O . ASP A 1 269 ? 3.559 10.038 43.410 1.00 20.74 268 ASP A O 1
ATOM 4075 N N . ALA A 1 270 ? 4.661 8.469 42.226 1.00 19.36 269 ALA A N 1
ATOM 4076 C CA . ALA A 1 270 ? 4.976 7.692 43.422 1.00 18.59 269 ALA A CA 1
ATOM 4077 C C . ALA A 1 270 ? 5.990 8.411 44.300 1.00 18.08 269 ALA A C 1
ATOM 4078 O O . ALA A 1 270 ? 5.950 8.284 45.531 1.00 18.52 269 ALA A O 1
ATOM 4085 N N . VAL A 1 271 ? 6.913 9.154 43.690 1.00 18.48 270 VAL A N 1
ATOM 4086 C CA . VAL A 1 271 ? 7.824 9.975 44.477 1.00 17.35 270 VAL A CA 1
ATOM 4087 C C . VAL A 1 271 ? 7.028 10.977 45.302 1.00 17.76 270 VAL A C 1
ATOM 4088 O O . VAL A 1 271 ? 7.244 11.129 46.508 1.00 18.26 270 VAL A O 1
ATOM 4101 N N A ARG A 1 272 ? 6.103 11.687 44.653 0.56 17.98 271 ARG A N 1
ATOM 4102 N N B ARG A 1 272 ? 6.069 11.657 44.667 0.44 19.00 271 ARG A N 1
ATOM 4103 C CA A ARG A 1 272 ? 5.269 12.642 45.371 0.56 17.69 271 ARG A CA 1
ATOM 4104 C CA B ARG A 1 272 ? 5.269 12.646 45.382 0.44 19.81 271 ARG A CA 1
ATOM 4105 C C A ARG A 1 272 ? 4.452 11.949 46.453 0.56 18.25 271 ARG A C 1
ATOM 4106 C C B ARG A 1 272 ? 4.343 11.999 46.401 0.44 20.14 271 ARG A C 1
ATOM 4107 O O A ARG A 1 272 ? 4.324 12.470 47.567 0.56 17.76 271 ARG A O 1
ATOM 4108 O O B ARG A 1 272 ? 4.000 12.628 47.409 0.44 21.06 271 ARG A O 1
ATOM 4149 N N . ALA A 1 273 ? 3.927 10.755 46.161 1.00 18.93 272 ALA A N 1
ATOM 4150 C CA . ALA A 1 273 ? 3.120 10.042 47.147 1.00 19.00 272 ALA A CA 1
ATOM 4151 C C . ALA A 1 273 ? 3.941 9.683 48.379 1.00 19.26 272 ALA A C 1
ATOM 4152 O O . ALA A 1 273 ? 3.436 9.749 49.507 1.00 20.34 272 ALA A O 1
ATOM 4160 N N . ALA A 1 274 ? 5.201 9.271 48.181 1.00 18.31 273 ALA A N 1
ATOM 4161 C CA . ALA A 1 274 ? 6.073 8.951 49.306 1.00 17.27 273 ALA A CA 1
ATOM 4162 C C . ALA A 1 274 ? 6.371 10.196 50.131 1.00 18.35 273 ALA A C 1
ATOM 4163 O O . ALA A 1 274 ? 6.378 10.145 51.367 1.00 19.17 273 ALA A O 1
ATOM 4170 N N . LEU A 1 275 ? 6.607 11.325 49.462 1.00 19.20 274 LEU A N 1
ATOM 4171 C CA . LEU A 1 275 ? 6.797 12.583 50.172 1.00 19.07 274 LEU A CA 1
ATOM 4172 C C . LEU A 1 275 ? 5.575 12.909 51.020 1.00 19.49 274 LEU A C 1
ATOM 4173 O O . LEU A 1 275 ? 5.697 13.238 52.206 1.00 19.63 274 LEU A O 1
ATOM 4189 N N . LYS A 1 276 ? 4.381 12.801 50.430 1.00 19.18 275 LYS A N 1
ATOM 4190 C CA . LYS A 1 276 ? 3.158 13.099 51.167 1.00 21.68 275 LYS A CA 1
ATOM 4191 C C . LYS A 1 276 ? 2.975 12.147 52.343 1.00 21.51 275 LYS A C 1
ATOM 4192 O O . LYS A 1 276 ? 2.518 12.558 53.416 1.00 22.16 275 LYS A O 1
ATOM 4211 N N . ASP A 1 277 ? 3.329 10.871 52.165 1.00 21.04 276 ASP A N 1
ATOM 4212 C CA . ASP A 1 277 ? 3.198 9.910 53.252 1.00 20.68 276 ASP A CA 1
ATOM 4213 C C . ASP A 1 277 ? 4.126 10.239 54.412 1.00 21.03 276 ASP A C 1
ATOM 4214 O O . ASP A 1 277 ? 3.823 9.867 55.551 1.00 22.60 276 ASP A O 1
ATOM 4223 N N . ALA A 1 278 ? 5.222 10.941 54.143 1.00 20.05 277 ALA A N 1
ATOM 4224 C CA . ALA A 1 278 ? 6.157 11.393 55.161 1.00 20.11 277 ALA A CA 1
ATOM 4225 C C . ALA A 1 278 ? 5.847 12.799 55.667 1.00 21.88 277 ALA A C 1
ATOM 4226 O O . ALA A 1 278 ? 6.670 13.382 56.381 1.00 22.64 277 ALA A O 1
ATOM 4233 N N . GLY A 1 279 ? 4.695 13.360 55.309 1.00 22.27 278 GLY A N 1
ATOM 4234 C CA . GLY A 1 279 ? 4.281 14.649 55.823 1.00 23.76 278 GLY A CA 1
ATOM 4235 C C . GLY A 1 279 ? 4.678 15.854 54.998 1.00 25.06 278 GLY A C 1
ATOM 4236 O O . GLY A 1 279 ? 4.403 16.987 55.417 1.00 26.34 278 GLY A O 1
ATOM 4240 N N . ILE A 1 280 ? 5.306 15.656 53.844 1.00 24.90 279 ILE A N 1
ATOM 4241 C CA . ILE A 1 280 ? 5.712 16.753 52.970 1.00 26.73 279 ILE A CA 1
ATOM 4242 C C . ILE A 1 280 ? 4.601 16.958 51.950 1.00 29.78 279 ILE A C 1
ATOM 4243 O O . ILE A 1 280 ? 4.452 16.169 51.014 1.00 30.76 279 ILE A O 1
ATOM 4259 N N . ARG A 1 281 ? 3.825 18.027 52.122 1.00 32.31 280 ARG A N 1
ATOM 4260 C CA . ARG A 1 281 ? 2.588 18.200 51.375 1.00 38.00 280 ARG A CA 1
ATOM 4261 C C . ARG A 1 281 ? 2.682 19.222 50.250 1.00 38.80 280 ARG A C 1
ATOM 4262 O O . ARG A 1 281 ? 1.721 19.362 49.486 1.00 39.78 280 ARG A O 1
ATOM 4283 N N . SER A 1 282 ? 3.805 19.925 50.120 1.00 38.68 281 SER A N 1
ATOM 4284 C CA . SER A 1 282 ? 3.971 20.907 49.059 1.00 39.59 281 SER A CA 1
ATOM 4285 C C . SER A 1 282 ? 5.451 21.061 48.746 1.00 38.35 281 SER A C 1
ATOM 4286 O O . SER A 1 282 ? 6.315 20.669 49.536 1.00 38.02 281 SER A O 1
ATOM 4294 N N . ASP A 1 283 ? 5.735 21.654 47.581 1.00 39.32 282 ASP A N 1
ATOM 4295 C CA . ASP A 1 283 ? 7.121 21.854 47.174 1.00 41.41 282 ASP A CA 1
ATOM 4296 C C . ASP A 1 283 ? 7.890 22.692 48.188 1.00 41.57 282 ASP A C 1
ATOM 4297 O O . ASP A 1 283 ? 9.106 22.526 48.336 1.00 41.85 282 ASP A O 1
ATOM 4306 N N . ASP A 1 284 ? 7.218 23.604 48.883 1.00 41.75 283 ASP A N 1
ATOM 4307 C CA . ASP A 1 284 ? 7.934 24.475 49.804 1.00 44.83 283 ASP A CA 1
ATOM 4308 C C . ASP A 1 284 ? 8.309 23.783 51.108 1.00 41.16 283 ASP A C 1
ATOM 4309 O O . ASP A 1 284 ? 9.019 24.382 51.920 1.00 42.98 283 ASP A O 1
ATOM 4318 N N . GLU A 1 285 ? 7.860 22.545 51.321 1.00 35.84 289 GLU A N 1
ATOM 4319 C CA . GLU A 1 285 ? 8.231 21.756 52.491 1.00 32.77 289 GLU A CA 1
ATOM 4320 C C . GLU A 1 285 ? 9.316 20.734 52.176 1.00 30.80 289 GLU A C 1
ATOM 4321 O O . GLU A 1 285 ? 9.664 19.925 53.042 1.00 30.16 289 GLU A O 1
ATOM 4333 N N A MET A 1 286 ? 9.858 20.763 50.958 0.50 30.75 290 MET A N 1
ATOM 4334 N N B MET A 1 286 ? 9.867 20.758 50.956 0.50 31.36 290 MET A N 1
ATOM 4335 C CA A MET A 1 286 ? 10.876 19.806 50.548 0.50 30.20 290 MET A CA 1
ATOM 4336 C CA B MET A 1 286 ? 10.879 19.780 50.575 0.50 31.54 290 MET A CA 1
ATOM 4337 C C A MET A 1 286 ? 12.118 19.878 51.422 0.50 29.23 290 MET A C 1
ATOM 4338 C C B MET A 1 286 ? 12.103 19.854 51.475 0.50 29.84 290 MET A C 1
ATOM 4339 O O A MET A 1 286 ? 12.865 18.896 51.501 0.50 28.22 290 MET A O 1
ATOM 4340 O O B MET A 1 286 ? 12.833 18.865 51.616 0.50 28.74 290 MET A O 1
ATOM 4367 N N . ASP A 1 287 ? 12.373 21.023 52.056 1.00 29.88 291 ASP A N 1
ATOM 4368 C CA . ASP A 1 287 ? 13.535 21.166 52.919 1.00 32.16 291 ASP A CA 1
ATOM 4369 C C . ASP A 1 287 ? 13.485 20.265 54.145 1.00 27.45 291 ASP A C 1
ATOM 4370 O O . ASP A 1 287 ? 14.513 20.108 54.813 1.00 27.19 291 ASP A O 1
ATOM 4379 N N . ARG A 1 288 ? 12.332 19.676 54.462 1.00 24.85 292 ARG A N 1
ATOM 4380 C CA . ARG A 1 288 ? 12.253 18.749 55.583 1.00 23.66 292 ARG A CA 1
ATOM 4381 C C . ARG A 1 288 ? 12.760 17.353 55.239 1.00 20.77 292 ARG A C 1
ATOM 4382 O O . ARG A 1 288 ? 12.840 16.505 56.132 1.00 20.10 292 ARG A O 1
ATOM 4403 N N . ILE A 1 289 ? 13.116 17.095 53.983 1.00 20.09 293 ILE A N 1
ATOM 4404 C CA . ILE A 1 289 ? 13.650 15.791 53.611 1.00 18.91 293 ILE A CA 1
ATOM 4405 C C . ILE A 1 289 ? 14.992 15.580 54.299 1.00 18.78 293 ILE A C 1
ATOM 4406 O O . ILE A 1 289 ? 15.877 16.441 54.240 1.00 19.85 293 ILE A O 1
ATOM 4422 N N . VAL A 1 290 ? 15.157 14.422 54.934 1.00 18.11 294 VAL A N 1
ATOM 4423 C CA . VAL A 1 290 ? 16.480 13.969 55.360 1.00 18.13 294 VAL A CA 1
ATOM 4424 C C . VAL A 1 290 ? 17.142 13.135 54.271 1.00 17.36 294 VAL A C 1
ATOM 4425 O O . VAL A 1 290 ? 18.273 13.407 53.860 1.00 17.67 294 VAL A O 1
ATOM 4438 N N . ASN A 1 291 ? 16.445 12.113 53.782 1.00 16.05 295 ASN A N 1
ATOM 4439 C CA . ASN A 1 291 ? 16.869 11.416 52.581 1.00 16.10 295 ASN A CA 1
ATOM 4440 C C . ASN A 1 291 ? 15.649 10.777 51.933 1.00 16.14 295 ASN A C 1
ATOM 4441 O O . ASN A 1 291 ? 14.590 10.633 52.555 1.00 17.04 295 ASN A O 1
ATOM 4452 N N . VAL A 1 292 ? 15.812 10.434 50.657 1.00 15.21 296 VAL A N 1
ATOM 4453 C CA . VAL A 1 292 ? 14.874 9.615 49.897 1.00 15.83 296 VAL A CA 1
ATOM 4454 C C . VAL A 1 292 ? 15.614 8.327 49.557 1.00 16.34 296 VAL A C 1
ATOM 4455 O O . VAL A 1 292 ? 16.784 8.372 49.149 1.00 17.02 296 VAL A O 1
ATOM 4468 N N . LEU A 1 293 ? 14.950 7.187 49.736 1.00 15.05 297 LEU A N 1
ATOM 4469 C CA . LEU A 1 293 ? 15.571 5.880 49.539 1.00 15.18 297 LEU A CA 1
ATOM 4470 C C . LEU A 1 293 ? 14.697 5.064 48.596 1.00 15.55 297 LEU A C 1
ATOM 4471 O O . LEU A 1 293 ? 13.520 4.840 48.892 1.00 16.00 297 LEU A O 1
ATOM 4487 N N . ALA A 1 294 ? 15.271 4.588 47.487 1.00 14.97 298 ALA A N 1
ATOM 4488 C CA . ALA A 1 294 ? 14.445 3.959 46.465 1.00 14.29 298 ALA A CA 1
ATOM 4489 C C . ALA A 1 294 ? 15.150 2.806 45.764 1.00 13.81 298 ALA A C 1
ATOM 4490 O O . ALA A 1 294 ? 16.376 2.777 45.645 1.00 14.61 298 ALA A O 1
ATOM 4497 N N . LYS A 1 295 ? 14.334 1.864 45.289 1.00 13.77 299 LYS A N 1
ATOM 4498 C CA . LYS A 1 295 ? 14.763 0.771 44.427 1.00 14.11 299 LYS A CA 1
ATOM 4499 C C . LYS A 1 295 ? 14.356 1.041 42.980 1.00 15.39 299 LYS A C 1
ATOM 4500 O O . LYS A 1 295 ? 13.271 1.571 42.713 1.00 17.21 299 LYS A O 1
ATOM 4519 N N . ALA A 1 296 ? 15.228 0.637 42.052 1.00 14.97 300 ALA A N 1
ATOM 4520 C CA . ALA A 1 296 ? 15.062 0.864 40.624 1.00 15.80 300 ALA A CA 1
ATOM 4521 C C . ALA A 1 296 ? 15.453 -0.398 39.871 1.00 15.14 300 ALA A C 1
ATOM 4522 O O . ALA A 1 296 ? 16.367 -1.113 40.283 1.00 15.46 300 ALA A O 1
ATOM 4529 N N . GLU A 1 297 ? 14.788 -0.657 38.743 1.00 14.43 301 GLU A N 1
ATOM 4530 C CA . GLU A 1 297 ? 15.211 -1.798 37.939 1.00 15.63 301 GLU A CA 1
ATOM 4531 C C . GLU A 1 297 ? 14.696 -1.708 36.511 1.00 16.40 301 GLU A C 1
ATOM 4532 O O . GLU A 1 297 ? 13.744 -0.985 36.204 1.00 16.27 301 GLU A O 1
ATOM 4544 N N . ALA A 1 298 ? 15.340 -2.492 35.649 1.00 16.34 302 ALA A N 1
ATOM 4545 C CA . ALA A 1 298 ? 14.859 -2.736 34.301 1.00 16.81 302 ALA A CA 1
ATOM 4546 C C . ALA A 1 298 ? 13.711 -3.741 34.325 1.00 17.89 302 ALA A C 1
ATOM 4547 O O . ALA A 1 298 ? 13.840 -4.825 34.898 1.00 21.09 302 ALA A O 1
ATOM 4554 N N . ALA A 1 299 ? 12.599 -3.394 33.684 1.00 17.68 303 ALA A N 1
ATOM 4555 C CA . ALA A 1 299 ? 11.468 -4.309 33.612 1.00 18.65 303 ALA A CA 1
ATOM 4556 C C . ALA A 1 299 ? 11.790 -5.488 32.700 1.00 18.80 303 ALA A C 1
ATOM 4557 O O . ALA A 1 299 ? 12.450 -5.332 31.670 1.00 19.18 303 ALA A O 1
ATOM 4564 N N . SER A 1 300 ? 11.282 -6.671 33.061 1.00 19.37 304 SER A N 1
ATOM 4565 C CA . SER A 1 300 ? 11.581 -7.868 32.276 1.00 19.59 304 SER A CA 1
ATOM 4566 C C . SER A 1 300 ? 11.041 -7.769 30.853 1.00 20.99 304 SER A C 1
ATOM 4567 O O . SER A 1 300 ? 11.565 -8.422 29.941 1.00 21.78 304 SER A O 1
ATOM 4575 N N . SER A 1 301 ? 9.995 -6.965 30.638 1.00 21.21 305 SER A N 1
ATOM 4576 C CA . SER A 1 301 ? 9.415 -6.824 29.308 1.00 23.05 305 SER A CA 1
ATOM 4577 C C . SER A 1 301 ? 10.329 -6.094 28.329 1.00 22.03 305 SER A C 1
ATOM 4578 O O . SER A 1 301 ? 10.063 -6.119 27.122 1.00 23.79 305 SER A O 1
ATOM 4586 N N . GLY A 1 302 ? 11.374 -5.427 28.815 1.00 19.99 306 GLY A N 1
ATOM 4587 C CA . GLY A 1 302 ? 12.193 -4.601 27.949 1.00 19.15 306 GLY A CA 1
ATOM 4588 C C . GLY A 1 302 ? 11.552 -3.298 27.532 1.00 19.13 306 GLY A C 1
ATOM 4589 O O . GLY A 1 302 ? 12.007 -2.670 26.570 1.00 19.99 306 GLY A O 1
ATOM 4593 N N . THR A 1 303 ? 10.503 -2.874 28.236 1.00 18.96 307 THR A N 1
ATOM 4594 C CA . THR A 1 303 ? 9.775 -1.667 27.886 1.00 19.94 307 THR A CA 1
ATOM 4595 C C . THR A 1 303 ? 9.421 -0.882 29.145 1.00 20.44 307 THR A C 1
ATOM 4596 O O . THR A 1 303 ? 9.430 -1.407 30.262 1.00 22.43 307 THR A O 1
ATOM 4607 N N . VAL A 1 304 ? 9.110 0.394 28.936 1.00 17.90 308 VAL A N 1
ATOM 4608 C CA . VAL A 1 304 ? 8.496 1.263 29.934 1.00 17.47 308 VAL A CA 1
ATOM 4609 C C . VAL A 1 304 ? 7.295 1.902 29.256 1.00 17.72 308 VAL A C 1
ATOM 4610 O O . VAL A 1 304 ? 7.454 2.594 28.242 1.00 18.43 308 VAL A O 1
ATOM 4623 N N . ARG A 1 305 ? 6.100 1.655 29.791 1.00 19.01 309 ARG A N 1
ATOM 4624 C CA . ARG A 1 305 ? 4.864 2.196 29.214 1.00 19.96 309 ARG A CA 1
ATOM 4625 C C . ARG A 1 305 ? 4.786 1.931 27.714 1.00 20.82 309 ARG A C 1
ATOM 4626 O O . ARG A 1 305 ? 4.413 2.801 26.921 1.00 22.44 309 ARG A O 1
ATOM 4647 N N . GLY A 1 306 ? 5.127 0.704 27.323 1.00 21.13 310 GLY A N 1
ATOM 4648 C CA . GLY A 1 306 ? 5.019 0.265 25.950 1.00 22.60 310 GLY A CA 1
ATOM 4649 C C . GLY A 1 306 ? 6.123 0.739 25.037 1.00 22.80 310 GLY A C 1
ATOM 4650 O O . GLY A 1 306 ? 6.077 0.451 23.833 1.00 26.53 310 GLY A O 1
ATOM 4654 N N . ARG A 1 307 ? 7.106 1.456 25.567 1.00 19.53 311 ARG A N 1
ATOM 4655 C CA . ARG A 1 307 ? 8.208 1.997 24.788 1.00 18.66 311 ARG A CA 1
ATOM 4656 C C . ARG A 1 307 ? 9.461 1.171 25.044 1.00 18.27 311 ARG A C 1
ATOM 4657 O O . ARG A 1 307 ? 9.880 1.010 26.196 1.00 19.22 311 ARG A O 1
ATOM 4678 N N . ARG A 1 308 ? 10.075 0.683 23.967 1.00 17.37 312 ARG A N 1
ATOM 4679 C CA . ARG A 1 308 ? 11.254 -0.163 24.089 1.00 17.65 312 ARG A CA 1
ATOM 4680 C C . ARG A 1 308 ? 12.427 0.608 24.684 1.00 17.32 312 ARG A C 1
ATOM 4681 O O . ARG A 1 308 ? 12.597 1.807 24.453 1.00 18.30 312 ARG A O 1
ATOM 4702 N N . ASN A 1 309 ? 13.248 -0.094 25.459 1.00 17.32 313 ASN A N 1
ATOM 4703 C CA . ASN A 1 309 ? 14.580 0.401 25.783 1.00 17.07 313 ASN A CA 1
ATOM 4704 C C . ASN A 1 309 ? 15.567 -0.755 25.705 1.00 16.93 313 ASN A C 1
ATOM 4705 O O . ASN A 1 309 ? 15.190 -1.927 25.596 1.00 17.21 313 ASN A O 1
ATOM 4716 N N . THR A 1 310 ? 16.849 -0.400 25.742 1.00 17.66 314 THR A N 1
ATOM 4717 C CA . THR A 1 310 ? 17.929 -1.342 25.511 1.00 16.91 314 THR A CA 1
ATOM 4718 C C . THR A 1 310 ? 18.563 -1.862 26.795 1.00 16.85 314 THR A C 1
ATOM 4719 O O . THR A 1 310 ? 19.585 -2.549 26.723 1.00 18.00 314 THR A O 1
ATOM 4730 N N . MET A 1 311 ? 17.995 -1.566 27.964 1.00 17.09 315 MET A N 1
ATOM 4731 C CA . MET A 1 311 ? 18.690 -1.907 29.203 1.00 17.27 315 MET A CA 1
ATOM 4732 C C . MET A 1 311 ? 19.081 -3.380 29.256 1.00 17.17 315 MET A C 1
ATOM 4733 O O . MET A 1 311 ? 20.193 -3.715 29.683 1.00 18.34 315 MET A O 1
ATOM 4747 N N . LEU A 1 312 ? 18.192 -4.275 28.824 1.00 17.68 316 LEU A N 1
ATOM 4748 C CA . LEU A 1 312 ? 18.452 -5.710 28.907 1.00 18.56 316 LEU A CA 1
ATOM 4749 C C . LEU A 1 312 ? 19.233 -6.257 27.718 1.00 19.72 316 LEU A C 1
ATOM 4750 O O . LEU A 1 312 ? 19.678 -7.411 27.768 1.00 21.06 316 LEU A O 1
A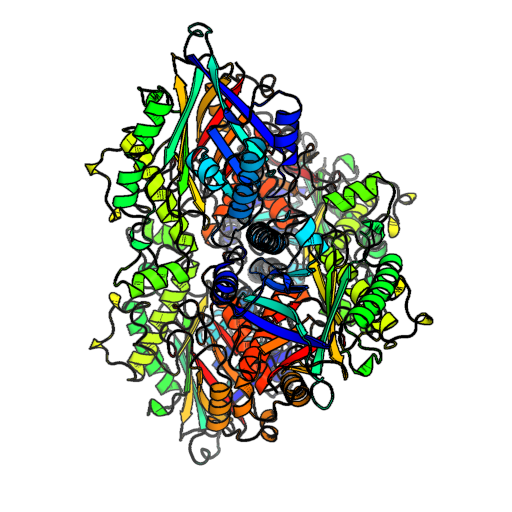TOM 4766 N N . ASP A 1 313 ? 19.408 -5.462 26.661 1.00 20.31 317 ASP A N 1
ATOM 4767 C CA . ASP A 1 313 ? 20.181 -5.863 25.494 1.00 20.11 317 ASP A CA 1
ATOM 4768 C C . ASP A 1 313 ? 21.596 -5.285 25.481 1.00 19.93 317 ASP A C 1
ATOM 4769 O O . ASP A 1 313 ? 22.417 -5.717 24.667 1.00 21.34 317 ASP A O 1
ATOM 4778 N N . ASP A 1 314 ? 21.895 -4.319 26.345 1.00 18.70 318 ASP A N 1
ATOM 4779 C CA . ASP A 1 314 ? 23.141 -3.558 26.267 1.00 18.08 318 ASP A CA 1
ATOM 4780 C C . ASP A 1 314 ? 24.268 -4.358 26.908 1.00 17.83 318 ASP A C 1
ATOM 4781 O O . ASP A 1 314 ? 24.296 -4.549 28.128 1.00 19.10 318 ASP A O 1
ATOM 4790 N N . SER A 1 315 ? 25.207 -4.822 26.085 1.00 18.11 319 SER A N 1
ATOM 4791 C CA . SER A 1 315 ? 26.305 -5.645 26.572 1.00 18.11 319 SER A CA 1
ATOM 4792 C C . SER A 1 315 ? 27.449 -4.818 27.138 1.00 17.78 319 SER A C 1
ATOM 4793 O O . SER A 1 315 ? 28.374 -5.388 27.722 1.00 18.29 319 SER A O 1
ATOM 4801 N N . ASP A 1 316 ? 27.404 -3.495 26.991 1.00 17.45 320 ASP A N 1
ATOM 4802 C CA . ASP A 1 316 ? 28.450 -2.635 27.530 1.00 17.72 320 ASP A CA 1
ATOM 4803 C C . ASP A 1 316 ? 28.158 -2.183 28.958 1.00 18.22 320 ASP A C 1
ATOM 4804 O O . ASP A 1 316 ? 29.069 -2.153 29.795 1.00 20.74 320 ASP A O 1
ATOM 4813 N N . ILE A 1 317 ? 26.907 -1.824 29.247 1.00 16.88 321 ILE A N 1
ATOM 4814 C CA . ILE A 1 317 ? 26.496 -1.260 30.533 1.00 15.83 321 ILE A CA 1
ATOM 4815 C C . ILE A 1 317 ? 25.423 -2.164 31.117 1.00 15.41 321 ILE A C 1
ATOM 4816 O O . ILE A 1 317 ? 24.368 -2.352 30.501 1.00 16.78 321 ILE A O 1
ATOM 4832 N N . ASN A 1 318 ? 25.668 -2.693 32.313 1.00 15.33 322 ASN A N 1
ATOM 4833 C CA . ASN A 1 318 ? 24.714 -3.610 32.923 1.00 15.60 322 ASN A CA 1
ATOM 4834 C C . ASN A 1 318 ? 23.447 -2.883 33.371 1.00 16.01 322 ASN A C 1
ATOM 4835 O O . ASN A 1 318 ? 23.456 -1.690 33.697 1.00 15.66 322 ASN A O 1
ATOM 4846 N N . HIS A 1 319 ? 22.341 -3.634 33.389 1.00 15.11 323 HIS A N 1
ATOM 4847 C CA . HIS A 1 319 ? 21.028 -3.010 33.509 1.00 15.57 323 HIS A CA 1
ATOM 4848 C C . HIS A 1 319 ? 20.815 -2.334 34.860 1.00 15.57 323 HIS A C 1
ATOM 4849 O O . HIS A 1 319 ? 20.086 -1.338 34.931 1.00 16.05 323 HIS A O 1
ATOM 4863 N N . THR A 1 320 ? 21.429 -2.835 35.939 1.00 14.50 324 THR A N 1
ATOM 4864 C CA . THR A 1 320 ? 21.240 -2.151 37.215 1.00 14.68 324 THR A CA 1
ATOM 4865 C C . THR A 1 320 ? 21.919 -0.783 37.218 1.00 14.20 324 THR A C 1
ATOM 4866 O O . THR A 1 320 ? 21.479 0.118 37.939 1.00 15.04 324 THR A O 1
ATOM 4877 N N . ARG A 1 321 ? 22.993 -0.609 36.437 1.00 15.10 325 ARG A N 1
ATOM 4878 C CA . ARG A 1 321 ? 23.627 0.705 36.349 1.00 14.49 325 ARG A CA 1
ATOM 4879 C C . ARG A 1 321 ? 22.682 1.701 35.694 1.00 15.01 325 ARG A C 1
ATOM 4880 O O . ARG A 1 321 ? 22.482 2.819 36.191 1.00 16.01 325 ARG A O 1
ATOM 4901 N N . SER A 1 322 ? 22.067 1.286 34.585 1.00 14.96 326 SER A N 1
ATOM 4902 C CA . SER A 1 322 ? 21.144 2.143 33.855 1.00 15.92 326 SER A CA 1
ATOM 4903 C C . SER A 1 322 ? 19.936 2.496 34.703 1.00 15.83 326 SER A C 1
ATOM 4904 O O . SER A 1 322 ? 19.514 3.660 34.741 1.00 16.87 326 SER A O 1
ATOM 4912 N N . ALA A 1 323 ? 19.371 1.510 35.400 1.00 15.38 327 ALA A N 1
ATOM 4913 C CA . ALA A 1 323 ? 18.180 1.763 36.201 1.00 14.61 327 ALA A CA 1
ATOM 4914 C C . ALA A 1 323 ? 18.469 2.754 37.320 1.00 14.25 327 ALA A C 1
ATOM 4915 O O . ALA A 1 323 ? 17.641 3.624 37.614 1.00 15.67 327 ALA A O 1
ATOM 4922 N N . ARG A 1 324 ? 19.639 2.643 37.959 1.00 14.52 328 ARG A N 1
ATOM 4923 C CA . ARG A 1 324 ? 19.998 3.598 39.005 1.00 14.14 328 ARG A CA 1
ATOM 4924 C C . ARG A 1 324 ? 20.073 5.018 38.456 1.00 14.96 328 ARG A C 1
ATOM 4925 O O . ARG A 1 324 ? 19.562 5.957 39.075 1.00 14.69 328 ARG A O 1
ATOM 4946 N N . ALA A 1 325 ? 20.723 5.203 37.301 1.00 15.03 329 ALA A N 1
ATOM 4947 C CA . ALA A 1 325 ? 20.816 6.543 36.722 1.00 14.56 329 ALA A CA 1
ATOM 4948 C C . ALA A 1 325 ? 19.433 7.126 36.477 1.00 14.50 329 ALA A C 1
ATOM 4949 O O . ALA A 1 325 ? 19.177 8.297 36.789 1.00 15.32 329 ALA A O 1
ATOM 4956 N N . VAL A 1 326 ? 18.530 6.315 35.918 1.00 13.96 330 VAL A N 1
ATOM 4957 C CA . VAL A 1 326 ? 17.196 6.786 35.552 1.00 14.28 330 VAL A CA 1
ATOM 4958 C C . VAL A 1 326 ? 16.410 7.207 36.786 1.00 14.45 330 VAL A C 1
ATOM 4959 O O . VAL A 1 326 ? 15.871 8.316 36.848 1.00 14.71 330 VAL A O 1
ATOM 4972 N N . VAL A 1 327 ? 16.300 6.318 37.774 1.00 14.35 331 VAL A N 1
ATOM 4973 C CA . VAL A 1 327 ? 15.430 6.593 38.916 1.00 14.41 331 VAL A CA 1
ATOM 4974 C C . VAL A 1 327 ? 16.011 7.696 39.795 1.00 14.10 331 VAL A C 1
ATOM 4975 O O . VAL A 1 327 ? 15.273 8.527 40.333 1.00 14.67 331 VAL A O 1
ATOM 4988 N N . ASN A 1 328 ? 17.335 7.750 39.943 1.00 14.17 332 ASN A N 1
ATOM 4989 C CA . ASN A 1 328 ? 17.909 8.887 40.655 1.00 13.92 332 ASN A CA 1
ATOM 4990 C C . ASN A 1 328 ? 17.561 10.203 39.962 1.00 15.08 332 ASN A C 1
ATOM 4991 O O . ASN A 1 328 ? 17.251 11.199 40.627 1.00 15.82 332 ASN A O 1
ATOM 5002 N N . ALA A 1 329 ? 17.620 10.230 38.624 1.00 14.50 333 ALA A N 1
ATOM 5003 C CA . ALA A 1 329 ? 17.300 11.453 37.894 1.00 15.60 333 ALA A CA 1
ATOM 5004 C C . ALA A 1 329 ? 15.845 11.849 38.099 1.00 15.52 333 ALA A C 1
ATOM 5005 O O . ALA A 1 329 ? 15.532 13.034 38.272 1.00 15.91 333 ALA A O 1
ATOM 5012 N N . VAL A 1 330 ? 14.940 10.870 38.067 1.00 14.84 334 VAL A N 1
ATOM 5013 C CA . VAL A 1 330 ? 13.524 11.152 38.289 1.00 15.40 334 VAL A CA 1
ATOM 5014 C C . VAL A 1 330 ? 13.312 11.737 39.678 1.00 16.01 334 VAL A C 1
ATOM 5015 O O . VAL A 1 330 ? 12.650 12.770 39.841 1.00 18.15 334 VAL A O 1
ATOM 5028 N N . ILE A 1 331 ? 13.856 11.082 40.706 1.00 14.83 335 ILE A N 1
ATOM 5029 C CA . ILE A 1 331 ? 13.679 11.587 42.066 1.00 14.67 335 ILE A CA 1
ATOM 5030 C C . ILE A 1 331 ? 14.299 12.973 42.190 1.00 15.08 335 ILE A C 1
ATOM 5031 O O . ILE A 1 331 ? 13.694 13.896 42.749 1.00 15.43 335 ILE A O 1
ATOM 5047 N N . ALA A 1 332 ? 15.517 13.136 41.665 1.00 16.36 336 ALA A N 1
ATOM 5048 C CA . ALA A 1 332 ? 16.212 14.416 41.758 1.00 16.96 336 ALA A CA 1
ATOM 5049 C C . ALA A 1 332 ? 15.391 15.535 41.135 1.00 18.82 336 ALA A C 1
ATOM 5050 O O . ALA A 1 332 ? 15.391 16.666 41.632 1.00 20.43 336 ALA A O 1
ATOM 5057 N N . SER A 1 333 ? 14.691 15.244 40.038 1.00 19.66 337 SER A N 1
ATOM 5058 C CA . SER A 1 333 ? 13.919 16.287 39.375 1.00 21.22 337 SER A CA 1
ATOM 5059 C C . SER A 1 333 ? 12.693 16.676 40.189 1.00 20.71 337 SER A C 1
ATOM 5060 O O . SER A 1 333 ? 12.218 17.806 40.073 1.00 23.87 337 SER A O 1
ATOM 5068 N N . VAL A 1 334 ? 12.184 15.770 41.026 1.00 18.80 338 VAL A N 1
ATOM 5069 C CA . VAL A 1 334 ? 11.056 16.089 41.897 1.00 18.13 338 VAL A CA 1
ATOM 5070 C C . VAL A 1 334 ? 11.511 16.881 43.120 1.00 16.99 338 VAL A C 1
ATOM 5071 O O . VAL A 1 334 ? 10.875 17.872 43.502 1.00 18.98 338 VAL A O 1
ATOM 5084 N N . VAL A 1 335 ? 12.595 16.443 43.770 1.00 16.78 339 VAL A N 1
ATOM 5085 C CA . VAL A 1 335 ? 13.012 17.019 45.049 1.00 17.67 339 VAL A CA 1
ATOM 5086 C C . VAL A 1 335 ? 14.098 18.079 44.906 1.00 17.36 339 VAL A C 1
ATOM 5087 O O . VAL A 1 335 ? 14.401 18.774 45.891 1.00 19.01 339 VAL A O 1
ATOM 5100 N N . GLY A 1 336 ? 14.685 18.231 43.721 1.00 17.26 340 GLY A N 1
ATOM 5101 C CA . GLY A 1 336 ? 15.683 19.255 43.491 1.00 17.22 340 GLY A CA 1
ATOM 5102 C C . GLY A 1 336 ? 17.060 18.937 44.016 1.00 16.86 340 GLY A C 1
ATOM 5103 O O . GLY A 1 336 ? 17.851 19.857 44.252 1.00 18.52 340 GLY A O 1
ATOM 5107 N N . ASP A 1 337 ? 17.377 17.663 44.204 1.00 16.86 341 ASP A N 1
ATOM 5108 C CA . ASP A 1 337 ? 18.616 17.250 44.855 1.00 16.61 341 ASP A CA 1
ATOM 5109 C C . ASP A 1 337 ? 18.957 15.842 44.386 1.00 16.19 341 ASP A C 1
ATOM 5110 O O . ASP A 1 337 ? 18.181 14.909 44.621 1.00 17.44 341 ASP A O 1
ATOM 5119 N N . PRO A 1 338 ? 20.096 15.651 43.715 1.00 15.98 342 PRO A N 1
ATOM 5120 C CA . PRO A 1 338 ? 20.497 14.303 43.287 1.00 16.06 342 PRO A CA 1
ATOM 5121 C C . PRO A 1 338 ? 21.193 13.479 44.362 1.00 15.50 342 PRO A C 1
ATOM 5122 O O . PRO A 1 338 ? 21.548 12.322 44.099 1.00 15.60 342 PRO A O 1
ATOM 5133 N N . MET A 1 339 ? 21.384 14.023 45.562 1.00 15.27 343 MET A N 1
ATOM 5134 C CA . MET A 1 339 ? 22.022 13.271 46.645 1.00 14.91 343 MET A CA 1
ATOM 5135 C C . MET A 1 339 ? 20.948 12.521 47.432 1.00 15.09 343 MET A C 1
ATOM 5136 O O . MET A 1 339 ? 20.598 12.849 48.567 1.00 16.17 343 MET A O 1
ATOM 5150 N N . VAL A 1 340 ? 20.417 11.491 46.774 1.00 14.37 344 VAL A N 1
ATOM 5151 C CA . VAL A 1 340 ? 19.433 10.586 47.343 1.00 14.86 344 VAL A CA 1
ATOM 5152 C C . VAL A 1 340 ? 19.909 9.165 47.069 1.00 15.14 344 VAL A C 1
ATOM 5153 O O . VAL A 1 340 ? 20.722 8.917 46.172 1.00 15.65 344 VAL A O 1
ATOM 5166 N N . TYR A 1 341 ? 19.391 8.230 47.863 1.00 14.52 345 TYR A N 1
ATOM 5167 C CA . TYR A 1 341 ? 19.791 6.830 47.793 1.00 14.36 345 TYR A CA 1
ATOM 5168 C C . TYR A 1 341 ? 18.933 6.106 46.762 1.00 14.35 345 TYR A C 1
ATOM 5169 O O . TYR A 1 341 ? 17.713 5.992 46.932 1.00 14.70 345 TYR A O 1
ATOM 5187 N N . VAL A 1 342 ? 19.570 5.608 45.704 1.00 14.09 346 VAL A N 1
ATOM 5188 C CA . VAL A 1 342 ? 18.903 4.763 44.720 1.00 13.79 346 VAL A CA 1
ATOM 5189 C C . VAL A 1 342 ? 19.744 3.511 44.513 1.00 13.65 346 VAL A C 1
ATOM 5190 O O . VAL A 1 342 ? 20.941 3.597 44.210 1.00 13.98 346 VAL A O 1
ATOM 5203 N N . SER A 1 343 ? 19.106 2.359 44.666 1.00 13.45 347 SER A N 1
ATOM 5204 C CA . SER A 1 343 ? 19.737 1.054 44.542 1.00 13.95 347 SER A CA 1
ATOM 5205 C C . SER A 1 343 ? 19.038 0.289 43.429 1.00 14.91 347 SER A C 1
ATOM 5206 O O . SER A 1 343 ? 17.809 0.341 43.299 1.00 15.90 347 SER A O 1
ATOM 5214 N N . GLY A 1 344 ? 19.828 -0.393 42.610 1.00 14.42 348 GLY A N 1
ATOM 5215 C CA . GLY A 1 344 ? 19.329 -1.077 41.437 1.00 14.84 348 GLY A CA 1
ATOM 5216 C C . GLY A 1 344 ? 19.145 -2.568 41.648 1.00 14.86 348 GLY A C 1
ATOM 5217 O O . GLY A 1 344 ? 19.836 -3.189 42.457 1.00 15.44 348 GLY A O 1
ATOM 5221 N N . GLY A 1 345 ? 18.208 -3.138 40.891 1.00 15.06 349 GLY A N 1
ATOM 5222 C CA . GLY A 1 345 ? 17.913 -4.556 40.972 1.00 14.85 349 GLY A CA 1
ATOM 5223 C C . GLY A 1 345 ? 16.833 -4.792 42.003 1.00 14.78 349 GLY A C 1
ATOM 5224 O O . GLY A 1 345 ? 17.121 -4.864 43.200 1.00 15.95 349 GLY A O 1
ATOM 5228 N N . ALA A 1 346 ? 15.584 -4.886 41.555 1.00 14.17 350 ALA A N 1
ATOM 5229 C CA . ALA A 1 346 ? 14.434 -4.805 42.448 1.00 14.04 350 ALA A CA 1
ATOM 5230 C C . ALA A 1 346 ? 13.602 -6.079 42.396 1.00 14.58 350 ALA A C 1
ATOM 5231 O O . ALA A 1 346 ? 12.368 -6.046 42.411 1.00 15.53 350 ALA A O 1
ATOM 5238 N N . GLU A 1 347 ? 14.290 -7.218 42.346 1.00 14.96 351 GLU A N 1
ATOM 5239 C CA . GLU A 1 347 ? 13.630 -8.514 42.292 1.00 15.46 351 GLU A CA 1
ATOM 5240 C C . GLU A 1 347 ? 12.787 -8.733 43.541 1.00 16.24 351 GLU A C 1
ATOM 5241 O O . GLU A 1 347 ? 13.305 -8.741 44.659 1.00 15.77 351 GLU A O 1
ATOM 5253 N N . HIS A 1 348 ? 11.481 -8.926 43.344 1.00 15.89 352 HIS A N 1
ATOM 5254 C CA . HIS A 1 348 ? 10.530 -9.124 44.437 1.00 15.51 352 HIS A CA 1
ATOM 5255 C C . HIS A 1 348 ? 10.465 -7.916 45.369 1.00 15.80 352 HIS A C 1
ATOM 5256 O O . HIS A 1 348 ? 10.080 -8.039 46.539 1.00 15.67 352 HIS A O 1
ATOM 5270 N N . GLN A 1 349 ? 10.833 -6.747 44.852 1.00 15.68 353 GLN A N 1
ATOM 5271 C CA . GLN A 1 349 ? 10.761 -5.474 45.567 1.00 15.06 353 GLN A CA 1
ATOM 5272 C C . GLN A 1 349 ? 9.899 -4.570 44.690 1.00 15.50 353 GLN A C 1
ATOM 5273 O O . GLN A 1 349 ? 10.356 -4.073 43.657 1.00 15.98 353 GLN A O 1
ATOM 5287 N N . GLY A 1 350 ? 8.649 -4.365 45.086 1.00 16.15 354 GLY A N 1
ATOM 5288 C CA . GLY A 1 350 ? 7.687 -3.744 44.210 1.00 17.64 354 GLY A CA 1
ATOM 5289 C C . GLY A 1 350 ? 7.428 -4.618 42.998 1.00 18.12 354 GLY A C 1
ATOM 5290 O O . GLY A 1 350 ? 7.964 -5.725 42.879 1.00 18.56 354 GLY A O 1
ATOM 5294 N N . PRO A 1 351 ? 6.612 -4.133 42.069 1.00 17.50 355 PRO A N 1
ATOM 5295 C CA . PRO A 1 351 ? 6.345 -4.899 40.844 1.00 17.73 355 PRO A CA 1
ATOM 5296 C C . PRO A 1 351 ? 7.575 -4.975 39.947 1.00 17.86 355 PRO A C 1
ATOM 5297 O O . PRO A 1 351 ? 8.586 -4.299 40.150 1.00 17.87 355 PRO A O 1
ATOM 5308 N N . ASP A 1 352 ? 7.472 -5.841 38.942 1.00 18.62 356 ASP A N 1
ATOM 5309 C CA . ASP A 1 352 ? 8.487 -5.969 37.900 1.00 18.40 356 ASP A CA 1
ATOM 5310 C C . ASP A 1 352 ? 8.641 -4.647 37.163 1.00 17.94 356 ASP A C 1
ATOM 5311 O O . ASP A 1 352 ? 7.702 -4.170 36.519 1.00 18.86 356 ASP A O 1
ATOM 5320 N N . GLY A 1 353 ? 9.832 -4.050 37.278 1.00 16.81 357 GLY A N 1
ATOM 5321 C CA . GLY A 1 353 ? 10.115 -2.751 36.706 1.00 16.08 357 GLY A CA 1
ATOM 5322 C C . GLY A 1 353 ? 9.918 -1.584 37.647 1.00 16.06 357 GLY A C 1
ATOM 5323 O O . GLY A 1 353 ? 10.194 -0.439 37.260 1.00 16.07 357 GLY A O 1
ATOM 5327 N N . GLY A 1 354 ? 9.442 -1.838 38.863 1.00 16.41 358 GLY A N 1
ATOM 5328 C CA . GLY A 1 354 ? 9.272 -0.811 39.865 1.00 16.66 358 GLY A CA 1
ATOM 5329 C C . GLY A 1 354 ? 10.004 -1.167 41.141 1.00 16.55 358 GLY A C 1
ATOM 5330 O O . GLY A 1 354 ? 10.830 -2.086 41.157 1.00 17.48 358 GLY A O 1
ATOM 5334 N N . GLY A 1 355 ? 9.703 -0.457 42.222 1.00 15.46 359 GLY A N 1
ATOM 5335 C CA . GLY A 1 355 ? 10.422 -0.636 43.459 1.00 15.44 359 GLY A CA 1
ATOM 5336 C C . GLY A 1 355 ? 9.908 0.268 44.553 1.00 15.56 359 GLY A C 1
ATOM 5337 O O . GLY A 1 355 ? 9.309 1.316 44.294 1.00 15.97 359 GLY A O 1
ATOM 5341 N N . PRO A 1 356 ? 10.130 -0.125 45.807 1.00 15.01 360 PRO A N 1
ATOM 5342 C CA . PRO A 1 356 ? 9.724 0.735 46.924 1.00 15.00 360 PRO A CA 1
ATOM 5343 C C . PRO A 1 356 ? 10.482 2.054 46.932 1.00 14.98 360 PRO A C 1
ATOM 5344 O O . PRO A 1 356 ? 11.626 2.147 46.483 1.00 15.41 360 PRO A O 1
ATOM 5355 N N . ILE A 1 357 ? 9.837 3.081 47.481 1.00 15.31 361 ILE A N 1
ATOM 5356 C CA . ILE A 1 357 ? 10.478 4.379 47.671 1.00 14.99 361 ILE A CA 1
ATOM 5357 C C . ILE A 1 357 ? 10.021 4.946 49.010 1.00 15.77 361 ILE A C 1
ATOM 5358 O O . ILE A 1 357 ? 8.818 5.074 49.256 1.00 16.82 361 ILE A O 1
ATOM 5374 N N . ALA A 1 358 ? 10.979 5.267 49.880 1.00 15.16 362 ALA A N 1
ATOM 5375 C CA . ALA A 1 358 ? 10.692 5.803 51.199 1.00 16.03 362 ALA A CA 1
ATOM 5376 C C . ALA A 1 358 ? 11.323 7.179 51.363 1.00 15.74 362 ALA A C 1
ATOM 5377 O O . ALA A 1 358 ? 12.325 7.507 50.723 1.00 16.09 362 ALA A O 1
ATOM 5384 N N . VAL A 1 359 ? 10.714 7.982 52.233 1.00 15.58 363 VAL A N 1
ATOM 5385 C CA . VAL A 1 359 ? 11.204 9.311 52.573 1.00 15.73 363 VAL A CA 1
ATOM 5386 C C . VAL A 1 359 ? 11.308 9.408 54.087 1.00 15.73 363 VAL A C 1
ATOM 5387 O O . VAL A 1 359 ? 10.344 9.109 54.803 1.00 16.90 363 VAL A O 1
ATOM 5400 N N . ILE A 1 360 ? 12.476 9.808 54.570 1.00 15.93 364 ILE A N 1
ATOM 5401 C CA . ILE A 1 360 ? 12.669 10.189 55.962 1.00 17.28 364 ILE A CA 1
ATOM 5402 C C . ILE A 1 360 ? 12.617 11.708 56.020 1.00 18.41 364 ILE A C 1
ATOM 5403 O O . ILE A 1 360 ? 13.366 12.389 55.306 1.00 17.48 364 ILE A O 1
ATOM 5419 N N . ALA A 1 361 ? 11.737 12.241 56.867 1.00 18.06 365 ALA A N 1
ATOM 5420 C CA . ALA A 1 361 ? 11.489 13.670 56.903 1.00 19.42 365 ALA A CA 1
ATOM 5421 C C . ALA A 1 361 ? 11.392 14.164 58.338 1.00 19.54 365 ALA A C 1
ATOM 5422 O O . ALA A 1 361 ? 10.940 13.446 59.236 1.00 20.62 365 ALA A O 1
ATOM 5429 N N . ARG A 1 362 ? 11.817 15.407 58.537 1.00 19.63 366 ARG A N 1
ATOM 5430 C CA . ARG A 1 362 ? 11.570 16.089 59.796 1.00 22.41 366 ARG A CA 1
ATOM 5431 C C . ARG A 1 362 ? 10.080 16.360 59.950 1.00 25.02 366 ARG A C 1
ATOM 5432 O O . ARG A 1 362 ? 9.377 16.647 58.977 1.00 25.44 366 ARG A O 1
ATOM 5453 N N . VAL A 1 363 ? 9.597 16.262 61.181 1.00 27.35 367 VAL A N 1
ATOM 5454 C CA . VAL A 1 363 ? 8.223 16.644 61.474 1.00 31.72 367 VAL A CA 1
ATOM 5455 C C . VAL A 1 363 ? 8.126 18.168 61.450 1.00 34.45 367 VAL A C 1
ATOM 5456 O O . VAL A 1 363 ? 7.173 18.730 60.916 1.00 38.15 367 VAL A O 1
ATOM 5469 N N . HIS B 1 1 ? 75.240 -2.578 57.165 1.00 54.96 0 HIS B N 1
ATOM 5470 C CA . HIS B 1 1 ? 76.041 -3.739 56.676 1.00 54.86 0 HIS B CA 1
ATOM 5471 C C . HIS B 1 1 ? 75.773 -4.025 55.193 1.00 50.25 0 HIS B C 1
ATOM 5472 O O . HIS B 1 1 ? 75.646 -3.102 54.389 1.00 51.06 0 HIS B O 1
ATOM 5488 N N . MET B 1 2 ? 75.690 -5.305 54.838 1.00 44.36 1 MET B N 1
ATOM 5489 C CA . MET B 1 2 ? 75.538 -5.730 53.450 1.00 38.92 1 MET B CA 1
ATOM 5490 C C . MET B 1 2 ? 74.062 -5.914 53.126 1.00 36.07 1 MET B C 1
ATOM 5491 O O . MET B 1 2 ? 73.343 -6.592 53.865 1.00 36.91 1 MET B O 1
ATOM 5505 N N . GLN B 1 3 ? 73.609 -5.317 52.025 1.00 32.93 2 GLN B N 1
ATOM 5506 C CA . GLN B 1 3 ? 72.206 -5.435 51.649 1.00 31.51 2 GLN B CA 1
ATOM 5507 C C . GLN B 1 3 ? 71.947 -6.783 50.989 1.00 28.43 2 GLN B C 1
ATOM 5508 O O . GLN B 1 3 ? 72.762 -7.274 50.202 1.00 28.68 2 GLN B O 1
ATOM 5522 N N . LYS B 1 4 ? 70.804 -7.382 51.308 1.00 26.91 3 LYS B N 1
ATOM 5523 C CA . LYS B 1 4 ? 70.326 -8.575 50.623 1.00 26.17 3 LYS B CA 1
ATOM 5524 C C . LYS B 1 4 ? 68.851 -8.365 50.327 1.00 25.34 3 LYS B C 1
ATOM 5525 O O . LYS B 1 4 ? 68.053 -8.186 51.252 1.00 28.09 3 LYS B O 1
ATOM 5544 N N . VAL B 1 5 ? 68.490 -8.371 49.051 1.00 22.24 4 VAL B N 1
ATOM 5545 C CA . VAL B 1 5 ? 67.110 -8.151 48.643 1.00 21.05 4 VAL B CA 1
ATOM 5546 C C . VAL B 1 5 ? 66.470 -9.496 48.334 1.00 21.60 4 VAL B C 1
ATOM 5547 O O . VAL B 1 5 ? 67.027 -10.308 47.586 1.00 22.58 4 VAL B O 1
ATOM 5560 N N . GLU B 1 6 ? 65.307 -9.733 48.919 1.00 20.93 5 GLU B N 1
ATOM 5561 C CA . GLU B 1 6 ? 64.464 -10.874 48.592 1.00 20.31 5 GLU B CA 1
ATOM 5562 C C . GLU B 1 6 ? 63.155 -10.328 48.050 1.00 19.50 5 GLU B C 1
ATOM 5563 O O . GLU B 1 6 ? 62.692 -9.266 48.480 1.00 19.89 5 GLU B O 1
ATOM 5575 N N . VAL B 1 7 ? 62.587 -11.027 47.078 1.00 18.75 6 VAL B N 1
ATOM 5576 C CA . VAL B 1 7 ? 61.409 -10.559 46.364 1.00 18.36 6 VAL B CA 1
ATOM 5577 C C . VAL B 1 7 ? 60.407 -11.700 46.313 1.00 18.83 6 VAL B C 1
ATOM 5578 O O . VAL B 1 7 ? 60.758 -12.824 45.932 1.00 19.78 6 VAL B O 1
ATOM 5591 N N . PHE B 1 8 ? 59.162 -11.408 46.683 1.00 17.92 7 PHE B N 1
ATOM 5592 C CA . PHE B 1 8 ? 58.111 -12.412 46.785 1.00 18.07 7 PHE B CA 1
ATOM 5593 C C . PHE B 1 8 ? 56.922 -11.975 45.947 1.00 17.40 7 PHE B C 1
ATOM 5594 O O . PHE B 1 8 ? 56.339 -10.914 46.195 1.00 18.33 7 PHE B O 1
ATOM 5611 N N . ARG B 1 9 ? 56.564 -12.794 44.964 1.00 16.91 8 ARG B N 1
ATOM 5612 C CA . ARG B 1 9 ? 55.400 -12.559 44.121 1.00 16.84 8 ARG B CA 1
ATOM 5613 C C . ARG B 1 9 ? 54.256 -13.396 44.681 1.00 17.39 8 ARG B C 1
ATOM 5614 O O . ARG B 1 9 ? 54.341 -14.629 44.716 1.00 17.93 8 ARG B O 1
ATOM 5635 N N . ILE B 1 10 ? 53.197 -12.726 45.118 1.00 15.49 9 ILE B N 1
ATOM 5636 C CA . ILE B 1 10 ? 52.162 -13.318 45.953 1.00 15.48 9 ILE B CA 1
ATOM 5637 C C . ILE B 1 10 ? 50.814 -13.156 45.260 1.00 15.44 9 ILE B C 1
ATOM 5638 O O . ILE B 1 10 ? 50.359 -12.028 45.062 1.00 15.16 9 ILE B O 1
ATOM 5654 N N . PRO B 1 11 ? 50.121 -14.239 44.920 1.00 16.20 10 PRO B N 1
ATOM 5655 C CA . PRO B 1 11 ? 48.768 -14.093 44.374 1.00 15.92 10 PRO B CA 1
ATOM 5656 C C . PRO B 1 11 ? 47.822 -13.514 45.410 1.00 16.13 10 PRO B C 1
ATOM 5657 O O . PRO B 1 11 ? 47.923 -13.809 46.603 1.00 17.37 10 PRO B O 1
ATOM 5668 N N . THR B 1 12 ? 46.859 -12.727 44.932 1.00 15.09 11 THR B N 1
ATOM 5669 C CA . THR B 1 12 ? 45.829 -12.154 45.783 1.00 14.59 11 THR B CA 1
ATOM 5670 C C . THR B 1 12 ? 44.442 -12.547 45.293 1.00 16.06 11 THR B C 1
ATOM 5671 O O . THR B 1 12 ? 44.211 -12.729 44.094 1.00 16.79 11 THR B O 1
ATOM 5682 N N . ALA B 1 13 ? 43.509 -12.652 46.240 1.00 15.77 12 ALA B N 1
ATOM 5683 C CA . ALA B 1 13 ? 42.134 -13.021 45.936 1.00 16.56 12 ALA B CA 1
ATOM 5684 C C . ALA B 1 13 ? 41.228 -11.814 45.754 1.00 16.27 12 ALA B C 1
ATOM 5685 O O . ALA B 1 13 ? 40.100 -11.971 45.271 1.00 16.92 12 ALA B O 1
ATOM 5692 N N . SER B 1 14 ? 41.699 -10.629 46.131 1.00 16.39 13 SER B N 1
ATOM 5693 C CA . SER B 1 14 ? 40.942 -9.387 46.132 1.00 15.23 13 SER B CA 1
ATOM 5694 C C . SER B 1 14 ? 41.915 -8.261 46.470 1.00 15.27 13 SER B C 1
ATOM 5695 O O . SER B 1 14 ? 43.033 -8.524 46.936 1.00 15.09 13 SER B O 1
ATOM 5703 N N . PRO B 1 15 ? 41.536 -7.000 46.247 1.00 14.91 14 PRO B N 1
ATOM 5704 C CA . PRO B 1 15 ? 42.475 -5.902 46.533 1.00 15.17 14 PRO B CA 1
ATOM 5705 C C . PRO B 1 15 ? 42.941 -5.854 47.972 1.00 15.97 14 PRO B C 1
ATOM 5706 O O . PRO B 1 15 ? 44.083 -5.452 48.227 1.00 15.75 14 PRO B O 1
ATOM 5717 N N . ASP B 1 16 ? 42.081 -6.246 48.916 1.00 15.93 15 ASP B N 1
ATOM 5718 C CA . ASP B 1 16 ? 42.353 -6.186 50.346 1.00 16.50 15 ASP B CA 1
ATOM 5719 C C . ASP B 1 16 ? 42.916 -7.489 50.911 1.00 16.53 15 ASP B C 1
ATOM 5720 O O . ASP B 1 16 ? 43.046 -7.616 52.132 1.00 17.87 15 ASP B O 1
ATOM 5729 N N . ASP B 1 17 ? 43.281 -8.441 50.058 1.00 16.13 16 ASP B N 1
ATOM 5730 C CA . ASP B 1 17 ? 43.756 -9.746 50.516 1.00 16.82 16 ASP B CA 1
ATOM 5731 C C . ASP B 1 17 ? 45.208 -9.640 50.964 1.00 17.02 16 ASP B C 1
ATOM 5732 O O . ASP B 1 17 ? 46.111 -9.479 50.134 1.00 17.62 16 ASP B O 1
ATOM 5741 N N . ILE B 1 18 ? 45.433 -9.760 52.276 1.00 16.70 17 ILE B N 1
ATOM 5742 C CA . ILE B 1 18 ? 46.779 -9.779 52.840 1.00 17.42 17 ILE B CA 1
ATOM 5743 C C . ILE B 1 18 ? 47.216 -11.185 53.252 1.00 18.04 17 ILE B C 1
ATOM 5744 O O . ILE B 1 18 ? 48.292 -11.346 53.835 1.00 18.45 17 ILE B O 1
ATOM 5760 N N . SER B 1 19 ? 46.422 -12.210 52.929 1.00 17.43 18 SER B N 1
ATOM 5761 C CA . SER B 1 19 ? 46.653 -13.537 53.497 1.00 17.46 18 SER B CA 1
ATOM 5762 C C . SER B 1 19 ? 47.977 -14.147 53.037 1.00 18.40 18 SER B C 1
ATOM 5763 O O . SER B 1 19 ? 48.662 -14.818 53.818 1.00 19.22 18 SER B O 1
ATOM 5771 N N . GLY B 1 20 ? 48.343 -13.957 51.768 1.00 17.29 19 GLY B N 1
ATOM 5772 C CA . GLY B 1 20 ? 49.579 -14.549 51.280 1.00 17.79 19 GLY B CA 1
ATOM 5773 C C . GLY B 1 20 ? 50.809 -13.921 51.906 1.00 18.59 19 GLY B C 1
ATOM 5774 O O . GLY B 1 20 ? 51.782 -14.612 52.226 1.00 18.88 19 GLY B O 1
ATOM 5778 N N . LEU B 1 21 ? 50.785 -12.600 52.087 1.00 18.52 20 LEU B N 1
ATOM 5779 C CA . LEU B 1 21 ? 51.860 -11.941 52.814 1.00 17.42 20 LEU B CA 1
ATOM 5780 C C . LEU B 1 21 ? 51.898 -12.416 54.258 1.00 18.13 20 LEU B C 1
ATOM 5781 O O . LEU B 1 21 ? 52.973 -12.702 54.798 1.00 18.58 20 LEU B O 1
ATOM 5797 N N . ALA B 1 22 ? 50.732 -12.537 54.892 1.00 17.80 21 ALA B N 1
ATOM 5798 C CA . ALA B 1 22 ? 50.688 -12.982 56.280 1.00 18.47 21 ALA B CA 1
ATOM 5799 C C . ALA B 1 22 ? 51.250 -14.390 56.430 1.00 19.08 21 ALA B C 1
ATOM 5800 O O . ALA B 1 22 ? 51.922 -14.695 57.422 1.00 20.51 21 ALA B O 1
ATOM 5807 N N . THR B 1 23 ? 50.981 -15.266 55.462 1.00 18.52 22 THR B N 1
ATOM 5808 C CA . THR B 1 23 ? 51.547 -16.609 55.508 1.00 19.85 22 THR B CA 1
ATOM 5809 C C . THR B 1 23 ? 53.073 -16.568 55.511 1.00 18.85 22 THR B C 1
ATOM 5810 O O . THR B 1 23 ? 53.718 -17.305 56.267 1.00 20.51 22 THR B O 1
ATOM 5821 N N . LEU B 1 24 ? 53.669 -15.711 54.675 1.00 18.00 23 LEU B N 1
ATOM 5822 C CA . LEU B 1 24 ? 55.125 -15.610 54.623 1.00 18.48 23 LEU B CA 1
ATOM 5823 C C . LEU B 1 24 ? 55.705 -14.970 55.880 1.00 18.41 23 LEU B C 1
ATOM 5824 O O . LEU B 1 24 ? 56.813 -15.323 56.296 1.00 19.38 23 LEU B O 1
ATOM 5840 N N . ILE B 1 25 ? 54.991 -14.019 56.485 1.00 18.75 24 ILE B N 1
ATOM 5841 C CA . ILE B 1 25 ? 55.447 -13.447 57.748 1.00 19.37 24 ILE B CA 1
ATOM 5842 C C . ILE B 1 25 ? 55.315 -14.468 58.870 1.00 20.22 24 ILE B C 1
ATOM 5843 O O . ILE B 1 25 ? 56.233 -14.644 59.682 1.00 20.84 24 ILE B O 1
ATOM 5859 N N . ASP B 1 26 ? 54.176 -15.164 58.927 1.00 21.21 25 ASP B N 1
ATOM 5860 C CA . ASP B 1 26 ? 53.944 -16.123 59.999 1.00 22.87 25 ASP B CA 1
ATOM 5861 C C . ASP B 1 26 ? 54.907 -17.302 59.924 1.00 21.83 25 ASP B C 1
ATOM 5862 O O . ASP B 1 26 ? 55.171 -17.945 60.946 1.00 23.32 25 ASP B O 1
ATOM 5871 N N . SER B 1 27 ? 55.417 -17.617 58.730 1.00 20.40 26 SER B N 1
ATOM 5872 C CA . SER B 1 27 ? 56.377 -18.702 58.569 1.00 20.98 26 SER B CA 1
ATOM 5873 C C . SER B 1 27 ? 57.799 -18.277 58.909 1.00 19.86 26 SER B C 1
ATOM 5874 O O . SER B 1 27 ? 58.691 -19.132 58.966 1.00 19.19 26 SER B O 1
ATOM 5882 N N . GLY B 1 28 ? 58.028 -16.986 59.126 1.00 20.29 27 GLY B N 1
ATOM 5883 C CA . GLY B 1 28 ? 59.355 -16.469 59.356 1.00 21.40 27 GLY B CA 1
ATOM 5884 C C . GLY B 1 28 ? 60.143 -16.141 58.108 1.00 22.18 27 GLY B C 1
ATOM 5885 O O . GLY B 1 28 ? 61.280 -15.665 58.225 1.00 24.01 27 GLY B O 1
ATOM 5889 N N . LYS B 1 29 ? 59.586 -16.378 56.914 1.00 21.24 28 LYS B N 1
ATOM 5890 C CA . LYS B 1 29 ? 60.316 -16.074 55.686 1.00 21.54 28 LYS B CA 1
ATOM 5891 C C . LYS B 1 29 ? 60.471 -14.574 55.468 1.00 21.40 28 LYS B C 1
ATOM 5892 O O . LYS B 1 29 ? 61.469 -14.137 54.884 1.00 22.82 28 LYS B O 1
ATOM 5911 N N . ILE B 1 30 ? 59.507 -13.774 55.917 1.00 20.18 29 ILE B N 1
ATOM 5912 C CA . ILE B 1 30 ? 59.577 -12.321 55.807 1.00 20.43 29 ILE B CA 1
ATOM 5913 C C . ILE B 1 30 ? 59.514 -11.731 57.210 1.00 20.82 29 ILE B C 1
ATOM 5914 O O . ILE B 1 30 ? 58.570 -12.001 57.963 1.00 21.50 29 ILE B O 1
ATOM 5930 N N . ASN B 1 31 ? 60.524 -10.943 57.562 1.00 21.69 30 ASN B N 1
ATOM 5931 C CA . ASN B 1 31 ? 60.468 -10.047 58.711 1.00 22.06 30 ASN B CA 1
ATOM 5932 C C . ASN B 1 31 ? 59.773 -8.775 58.238 1.00 22.22 30 ASN B C 1
ATOM 5933 O O . ASN B 1 31 ? 60.311 -8.065 57.379 1.00 21.97 30 ASN B O 1
ATOM 5944 N N . PRO B 1 32 ? 58.580 -8.452 58.749 1.00 21.47 31 PRO B N 1
ATOM 5945 C CA . PRO B 1 32 ? 57.849 -7.294 58.199 1.00 21.88 31 PRO B CA 1
ATOM 5946 C C . PRO B 1 32 ? 58.582 -5.971 58.362 1.00 21.43 31 PRO B C 1
ATOM 5947 O O . PRO B 1 32 ? 58.326 -5.039 57.588 1.00 21.80 31 PRO B O 1
ATOM 5958 N N . ALA B 1 33 ? 59.496 -5.863 59.329 1.00 21.72 32 ALA B N 1
ATOM 5959 C CA . ALA B 1 33 ? 60.276 -4.643 59.491 1.00 22.13 32 ALA B CA 1
ATOM 5960 C C . ALA B 1 33 ? 61.276 -4.434 58.364 1.00 21.72 32 ALA B C 1
ATOM 5961 O O . ALA B 1 33 ? 61.840 -3.341 58.254 1.00 23.49 32 ALA B O 1
ATOM 5968 N N . GLU B 1 34 ? 61.513 -5.449 57.536 1.00 20.43 33 GLU B N 1
ATOM 5969 C CA . GLU B 1 34 ? 62.476 -5.359 56.445 1.00 20.25 33 GLU B CA 1
ATOM 5970 C C . GLU B 1 34 ? 61.819 -5.108 55.094 1.00 19.38 33 GLU B C 1
ATOM 5971 O O . GLU B 1 34 ? 62.527 -4.960 54.094 1.00 20.20 33 GLU B O 1
ATOM 5983 N N . ILE B 1 35 ? 60.489 -5.035 55.041 1.00 18.43 34 ILE B N 1
ATOM 5984 C CA . ILE B 1 35 ? 59.807 -4.697 53.799 1.00 18.27 34 ILE B CA 1
ATOM 5985 C C . ILE B 1 35 ? 60.088 -3.240 53.460 1.00 18.68 34 ILE B C 1
ATOM 5986 O O . ILE B 1 35 ? 59.903 -2.349 54.299 1.00 20.41 34 ILE B O 1
ATOM 6002 N N . VAL B 1 36 ? 60.522 -2.984 52.225 1.00 18.65 35 VAL B N 1
ATOM 6003 C CA . VAL B 1 36 ? 60.780 -1.621 51.772 1.00 17.02 35 VAL B CA 1
ATOM 6004 C C . VAL B 1 36 ? 59.805 -1.146 50.699 1.00 16.91 35 VAL B C 1
ATOM 6005 O O . VAL B 1 36 ? 59.662 0.074 50.515 1.00 18.18 35 VAL B O 1
ATOM 6018 N N . ALA B 1 37 ? 59.143 -2.052 49.987 1.00 15.99 36 ALA B N 1
ATOM 6019 C CA . ALA B 1 37 ? 58.252 -1.654 48.909 1.00 16.09 36 ALA B CA 1
ATOM 6020 C C . ALA B 1 37 ? 57.335 -2.815 48.567 1.00 15.72 36 ALA B C 1
ATOM 6021 O O . ALA B 1 37 ? 57.726 -3.981 48.655 1.00 16.38 36 ALA B O 1
ATOM 6028 N N . ILE B 1 38 ? 56.110 -2.480 48.172 1.00 14.90 37 ILE B N 1
ATOM 6029 C CA . ILE B 1 38 ? 55.166 -3.445 47.621 1.00 14.77 37 ILE B CA 1
ATOM 6030 C C . ILE B 1 38 ? 54.615 -2.879 46.319 1.00 15.60 37 ILE B C 1
ATOM 6031 O O . ILE B 1 38 ? 54.128 -1.741 46.286 1.00 16.39 37 ILE B O 1
ATOM 6047 N N . LEU B 1 39 ? 54.722 -3.668 45.248 1.00 14.89 38 LEU B N 1
ATOM 6048 C CA . LEU B 1 39 ? 54.246 -3.307 43.916 1.00 14.99 38 LEU B CA 1
ATOM 6049 C C . LEU B 1 39 ? 53.097 -4.244 43.574 1.00 14.54 38 LEU B C 1
ATOM 6050 O O . LEU B 1 39 ? 53.300 -5.453 43.418 1.00 15.96 38 LEU B O 1
ATOM 6066 N N . GLY B 1 40 ? 51.900 -3.691 43.430 1.00 14.55 39 GLY B N 1
ATOM 6067 C CA . GLY B 1 40 ? 50.706 -4.484 43.223 1.00 15.72 39 GLY B CA 1
ATOM 6068 C C . GLY B 1 40 ? 50.099 -4.338 41.840 1.00 15.54 39 GLY B C 1
ATOM 6069 O O . GLY B 1 40 ? 50.230 -3.297 41.192 1.00 15.10 39 GLY B O 1
ATOM 6073 N N . LYS B 1 41 ? 49.447 -5.406 41.391 1.00 14.27 40 LYS B N 1
ATOM 6074 C CA . LYS B 1 41 ? 48.436 -5.343 40.349 1.00 13.48 40 LYS B CA 1
ATOM 6075 C C . LYS B 1 41 ? 47.094 -5.547 41.039 1.00 13.61 40 LYS B C 1
ATOM 6076 O O . LYS B 1 41 ? 46.858 -6.611 41.625 1.00 14.38 40 LYS B O 1
ATOM 6095 N N . THR B 1 42 ? 46.243 -4.526 41.012 1.00 14.22 41 THR B N 1
ATOM 6096 C CA . THR B 1 42 ? 44.935 -4.571 41.657 1.00 14.11 41 THR B CA 1
ATOM 6097 C C . THR B 1 42 ? 43.842 -4.518 40.596 1.00 14.07 41 THR B C 1
ATOM 6098 O O . THR B 1 42 ? 44.023 -3.939 39.521 1.00 14.99 41 THR B O 1
ATOM 6109 N N . GLU B 1 43 ? 42.701 -5.136 40.905 1.00 14.40 42 GLU B N 1
ATOM 6110 C CA . GLU B 1 43 ? 41.735 -5.538 39.886 1.00 14.00 42 GLU B CA 1
ATOM 6111 C C . GLU B 1 43 ? 40.664 -4.484 39.573 1.00 14.33 42 GLU B C 1
ATOM 6112 O O . GLU B 1 43 ? 39.656 -4.818 38.934 1.00 16.28 42 GLU B O 1
ATOM 6124 N N . GLY B 1 44 ? 40.889 -3.224 39.932 1.00 14.87 43 GLY B N 1
ATOM 6125 C CA . GLY B 1 44 ? 40.064 -2.139 39.436 1.00 14.61 43 GLY B CA 1
ATOM 6126 C C . GLY B 1 44 ? 40.370 -1.861 37.971 1.00 13.82 43 GLY B C 1
ATOM 6127 O O . GLY B 1 44 ? 41.096 -2.598 37.305 1.00 15.12 43 GLY B O 1
ATOM 6131 N N . ASN B 1 45 ? 39.813 -0.756 37.464 1.00 14.81 44 ASN B N 1
ATOM 6132 C CA . ASN B 1 45 ? 39.904 -0.498 36.026 1.00 14.43 44 ASN B CA 1
ATOM 6133 C C . ASN B 1 45 ? 41.221 0.147 35.603 1.00 14.55 44 ASN B C 1
ATOM 6134 O O . ASN B 1 45 ? 41.435 0.335 34.401 1.00 15.62 44 ASN B O 1
ATOM 6145 N N . GLY B 1 46 ? 42.104 0.467 36.548 1.00 14.99 45 GLY B N 1
ATOM 6146 C CA . GLY B 1 46 ? 43.393 1.056 36.240 1.00 15.08 45 GLY B CA 1
ATOM 6147 C C . GLY B 1 46 ? 43.347 2.471 35.723 1.00 14.72 45 GLY B C 1
ATOM 6148 O O . GLY B 1 46 ? 44.380 2.993 35.294 1.00 16.50 45 GLY B O 1
ATOM 6152 N N . CYS B 1 47 ? 42.192 3.117 35.763 1.00 14.23 46 CYS B N 1
ATOM 6153 C CA . CYS B 1 47 ? 42.027 4.441 35.176 1.00 13.60 46 CYS B CA 1
ATOM 6154 C C . CYS B 1 47 ? 41.789 5.451 36.290 1.00 13.53 46 CYS B C 1
ATOM 6155 O O . CYS B 1 47 ? 42.456 5.384 37.330 1.00 15.41 46 CYS B O 1
ATOM 6163 N N . VAL B 1 48 ? 40.895 6.417 36.086 1.00 13.56 47 VAL B N 1
ATOM 6164 C CA . VAL B 1 48 ? 40.726 7.479 37.077 1.00 14.30 47 VAL B CA 1
ATOM 6165 C C . VAL B 1 48 ? 39.993 6.944 38.299 1.00 14.91 47 VAL B C 1
ATOM 6166 O O . VAL B 1 48 ? 40.499 7.002 39.426 1.00 17.30 47 VAL B O 1
ATOM 6179 N N . ASN B 1 49 ? 38.794 6.404 38.083 1.00 14.13 48 ASN B N 1
ATOM 6180 C CA . ASN B 1 49 ? 37.931 5.927 39.161 1.00 14.27 48 ASN B CA 1
ATOM 6181 C C . ASN B 1 49 ? 38.239 4.466 39.490 1.00 14.96 48 ASN B C 1
ATOM 6182 O O . ASN B 1 49 ? 37.404 3.566 39.389 1.00 16.27 48 ASN B O 1
ATOM 6193 N N . ASP B 1 50 ? 39.490 4.249 39.890 1.00 13.48 49 ASP B N 1
ATOM 6194 C CA . ASP B 1 50 ? 39.943 2.964 40.415 1.00 13.88 49 ASP B CA 1
ATOM 6195 C C . ASP B 1 50 ? 40.337 3.177 41.871 1.00 13.91 49 ASP B C 1
ATOM 6196 O O . ASP B 1 50 ? 41.356 3.815 42.165 1.00 14.09 49 ASP B O 1
ATOM 6205 N N . PHE B 1 51 ? 39.517 2.646 42.767 1.00 13.55 50 PHE B N 1
ATOM 6206 C CA . PHE B 1 51 ? 39.721 2.719 44.204 1.00 13.81 50 PHE B CA 1
ATOM 6207 C C . PHE B 1 51 ? 40.297 1.437 44.778 1.00 13.39 50 PHE B C 1
ATOM 6208 O O . PHE B 1 51 ? 40.575 1.386 45.985 1.00 14.55 50 PHE B O 1
ATOM 6225 N N . THR B 1 52 ? 40.515 0.414 43.938 1.00 12.99 51 THR B N 1
ATOM 6226 C CA . THR B 1 52 ? 41.193 -0.790 44.407 1.00 12.93 51 THR B CA 1
ATOM 6227 C C . THR B 1 52 ? 42.638 -0.496 44.788 1.00 13.32 51 THR B C 1
ATOM 6228 O O . THR B 1 52 ? 43.203 -1.178 45.648 1.00 14.44 51 THR B O 1
ATOM 6239 N N . ARG B 1 53 ? 43.252 0.504 44.149 1.00 13.42 52 ARG B N 1
ATOM 6240 C CA . ARG B 1 53 ? 44.626 0.869 44.473 1.00 13.72 52 ARG B CA 1
ATOM 6241 C C . ARG B 1 53 ? 44.719 1.386 45.906 1.00 13.48 52 ARG B C 1
ATOM 6242 O O . ARG B 1 53 ? 45.509 0.885 46.712 1.00 14.17 52 ARG B O 1
ATOM 6263 N N . GLY B 1 54 ? 43.882 2.369 46.251 1.00 14.64 53 GLY B N 1
ATOM 6264 C CA . GLY B 1 54 ? 43.871 2.884 47.611 1.00 14.80 53 GLY B CA 1
ATOM 6265 C C . GLY B 1 54 ? 43.420 1.861 48.637 1.00 14.25 53 GLY B C 1
ATOM 6266 O O . GLY B 1 54 ? 43.920 1.836 49.764 1.00 14.81 53 GLY B O 1
ATOM 6270 N N . PHE B 1 55 ? 42.446 1.024 48.273 1.00 13.76 54 PHE B N 1
ATOM 6271 C CA . PHE B 1 55 ? 41.973 -0.033 49.168 1.00 14.40 54 PHE B CA 1
ATOM 6272 C C . PHE B 1 55 ? 43.093 -1.014 49.473 1.00 13.78 54 PHE B C 1
ATOM 6273 O O . PHE B 1 55 ? 43.283 -1.414 50.627 1.00 14.82 54 PHE B O 1
ATOM 6290 N N . ALA B 1 56 ? 43.862 -1.397 48.452 1.00 13.29 55 ALA B N 1
ATOM 6291 C CA . ALA B 1 56 ? 44.962 -2.327 48.667 1.00 14.00 55 ALA B CA 1
ATOM 6292 C C . ALA B 1 56 ? 46.030 -1.720 49.567 1.00 13.86 55 ALA B C 1
ATOM 6293 O O . ALA B 1 56 ? 46.542 -2.388 50.471 1.00 14.76 55 ALA B O 1
ATOM 6300 N N . THR B 1 57 ? 46.386 -0.457 49.331 1.00 14.51 56 THR B N 1
ATOM 6301 C CA . THR B 1 57 ? 47.385 0.195 50.169 1.00 14.89 56 THR B CA 1
ATOM 6302 C C . THR B 1 57 ? 46.898 0.315 51.605 1.00 15.45 56 THR B C 1
ATOM 6303 O O . THR B 1 57 ? 47.642 0.031 52.549 1.00 16.62 56 THR B O 1
ATOM 6314 N N . GLN B 1 58 ? 45.652 0.752 51.793 1.00 14.98 57 GLN B N 1
ATOM 6315 C CA . GLN B 1 58 ? 45.127 0.887 53.146 1.00 14.45 57 GLN B CA 1
ATOM 6316 C C . GLN B 1 58 ? 45.147 -0.450 53.876 1.00 14.66 57 GLN B C 1
ATOM 6317 O O . GLN B 1 58 ? 45.515 -0.519 55.055 1.00 15.57 57 GLN B O 1
ATOM 6331 N N . SER B 1 59 ? 44.767 -1.526 53.186 1.00 15.29 58 SER B N 1
ATOM 6332 C CA . SER B 1 59 ? 44.731 -2.840 53.817 1.00 15.27 58 SER B CA 1
ATOM 6333 C C . SER B 1 59 ? 46.129 -3.308 54.198 1.00 16.15 58 SER B C 1
ATOM 6334 O O . SER B 1 59 ? 46.333 -3.870 55.282 1.00 17.32 58 SER B O 1
ATOM 6342 N N . LEU B 1 60 ? 47.098 -3.105 53.312 1.00 15.26 59 LEU B N 1
ATOM 6343 C CA . LEU B 1 60 ? 48.464 -3.512 53.613 1.00 16.01 59 LEU B CA 1
ATOM 6344 C C . LEU B 1 60 ? 49.053 -2.667 54.735 1.00 16.51 59 LEU B C 1
ATOM 6345 O O . LEU B 1 60 ? 49.744 -3.193 55.616 1.00 17.89 59 LEU B O 1
ATOM 6361 N N . ALA B 1 61 ? 48.787 -1.358 54.727 1.00 17.43 60 ALA B N 1
ATOM 6362 C CA . ALA B 1 61 ? 49.342 -0.482 55.754 1.00 18.06 60 ALA B CA 1
ATOM 6363 C C . ALA B 1 61 ? 48.750 -0.803 57.120 1.00 18.47 60 ALA B C 1
ATOM 6364 O O . ALA B 1 61 ? 49.469 -0.823 58.127 1.00 18.74 60 ALA B O 1
ATOM 6371 N N A MET B 1 62 ? 47.431 -1.026 57.175 0.52 18.18 61 MET B N 1
ATOM 6372 N N B MET B 1 62 ? 47.452 -1.087 57.171 0.48 18.83 61 MET B N 1
ATOM 6373 C CA A MET B 1 62 ? 46.788 -1.470 58.406 0.52 17.99 61 MET B CA 1
ATOM 6374 C CA B MET B 1 62 ? 46.829 -1.448 58.436 0.48 19.24 61 MET B CA 1
ATOM 6375 C C A MET B 1 62 ? 47.448 -2.737 58.927 0.52 18.87 61 MET B C 1
ATOM 6376 C C B MET B 1 62 ? 47.362 -2.775 58.956 0.48 19.13 61 MET B C 1
ATOM 6377 O O A MET B 1 62 ? 47.857 -2.813 60.092 0.52 19.58 61 MET B O 1
ATOM 6378 O O B MET B 1 62 ? 47.602 -2.924 60.160 0.48 19.36 61 MET B O 1
ATOM 6405 N N . TYR B 1 63 ? 47.545 -3.753 58.068 1.00 18.34 62 TYR B N 1
ATOM 6406 C CA . TYR B 1 63 ? 48.079 -5.040 58.486 1.00 18.27 62 TYR B CA 1
ATOM 6407 C C . TYR B 1 63 ? 49.505 -4.897 59.003 1.00 19.23 62 TYR B C 1
ATOM 6408 O O . TYR B 1 63 ? 49.838 -5.402 60.080 1.00 19.94 62 TYR B O 1
ATOM 6427 N N . LEU B 1 64 ? 50.364 -4.199 58.255 1.00 18.33 63 LEU B N 1
ATOM 6428 C CA . LEU B 1 64 ? 51.761 -4.092 58.661 1.00 18.94 63 LEU B CA 1
ATOM 6429 C C . LEU B 1 64 ? 51.913 -3.232 59.909 1.00 19.89 63 LEU B C 1
ATOM 6430 O O . LEU B 1 64 ? 52.763 -3.513 60.762 1.00 20.51 63 LEU B O 1
ATOM 6446 N N . ALA B 1 65 ? 51.102 -2.181 60.034 1.00 21.44 64 ALA B N 1
ATOM 6447 C CA . ALA B 1 65 ? 51.144 -1.353 61.232 1.00 22.45 64 ALA B CA 1
ATOM 6448 C C . ALA B 1 65 ? 50.855 -2.185 62.471 1.00 23.87 64 ALA B C 1
ATOM 6449 O O . ALA B 1 65 ? 51.545 -2.075 63.490 1.00 25.59 64 ALA B O 1
ATOM 6456 N N . GLU B 1 66 ? 49.821 -3.017 62.406 1.00 24.18 65 GLU B N 1
ATOM 6457 C CA . GLU B 1 66 ? 49.461 -3.832 63.560 1.00 26.24 65 GLU B CA 1
ATOM 6458 C C . GLU B 1 66 ? 50.499 -4.908 63.823 1.00 25.96 65 GLU B C 1
ATOM 6459 O O . GLU B 1 66 ? 50.791 -5.195 64.987 1.00 27.65 65 GLU B O 1
ATOM 6471 N N . LYS B 1 67 ? 51.115 -5.463 62.775 1.00 25.11 66 LYS B N 1
ATOM 6472 C CA . LYS B 1 67 ? 52.170 -6.447 62.994 1.00 27.13 66 LYS B CA 1
ATOM 6473 C C . LYS B 1 67 ? 53.392 -5.807 63.644 1.00 27.16 66 LYS B C 1
ATOM 6474 O O . LYS B 1 67 ? 54.063 -6.431 64.474 1.00 29.20 66 LYS B O 1
ATOM 6493 N N . LEU B 1 68 ? 53.702 -4.568 63.269 1.00 26.57 67 LEU B N 1
ATOM 6494 C CA . LEU B 1 68 ? 54.901 -3.894 63.745 1.00 28.26 67 LEU B CA 1
ATOM 6495 C C . LEU B 1 68 ? 54.670 -3.077 65.006 1.00 29.37 67 LEU B C 1
ATOM 6496 O O . LEU B 1 68 ? 55.645 -2.632 65.622 1.00 30.69 67 LEU B O 1
ATOM 6512 N N . GLY B 1 69 ? 53.420 -2.877 65.410 1.00 28.77 68 GLY B N 1
ATOM 6513 C CA . GLY B 1 69 ? 53.149 -2.073 66.582 1.00 29.95 68 GLY B CA 1
ATOM 6514 C C . GLY B 1 69 ? 53.397 -0.599 66.380 1.00 29.45 68 GLY B C 1
ATOM 6515 O O . GLY B 1 69 ? 53.753 0.101 67.331 1.00 30.58 68 GLY B O 1
ATOM 6519 N N . ILE B 1 70 ? 53.222 -0.107 65.159 1.00 28.85 69 ILE B N 1
ATOM 6520 C CA . ILE B 1 70 ? 53.402 1.296 64.833 1.00 28.16 69 ILE B CA 1
ATOM 6521 C C . ILE B 1 70 ? 52.138 1.789 64.136 1.00 26.84 69 ILE B C 1
ATOM 6522 O O . ILE B 1 70 ? 51.217 1.019 63.870 1.00 26.59 69 ILE B O 1
ATOM 6538 N N . SER B 1 71 ? 52.098 3.085 63.850 1.00 27.19 70 SER B N 1
ATOM 6539 C CA . SER B 1 71 ? 50.923 3.670 63.226 1.00 27.31 70 SER B CA 1
ATOM 6540 C C . SER B 1 71 ? 50.941 3.427 61.720 1.00 26.37 70 SER B C 1
ATOM 6541 O O . SER B 1 71 ? 51.994 3.237 61.108 1.00 25.37 70 SER B O 1
ATOM 6549 N N A ARG B 1 72 ? 49.746 3.441 61.122 0.03 26.80 71 ARG B N 1
ATOM 6550 N N B ARG B 1 72 ? 49.746 3.419 61.126 0.97 25.82 71 ARG B N 1
ATOM 6551 C CA A ARG B 1 72 ? 49.651 3.323 59.671 0.03 27.35 71 ARG B CA 1
ATOM 6552 C CA B ARG B 1 72 ? 49.657 3.333 59.675 0.97 26.54 71 ARG B CA 1
ATOM 6553 C C A ARG B 1 72 ? 50.346 4.487 58.977 0.03 27.79 71 ARG B C 1
ATOM 6554 C C B ARG B 1 72 ? 50.426 4.468 59.017 0.97 27.32 71 ARG B C 1
ATOM 6555 O O A ARG B 1 72 ? 50.840 4.337 57.854 0.03 27.74 71 ARG B O 1
ATOM 6556 O O B ARG B 1 72 ? 51.037 4.287 57.957 0.97 27.07 71 ARG B O 1
ATOM 6597 N N . GLU B 1 73 ? 50.392 5.653 59.626 1.00 28.41 72 GLU B N 1
ATOM 6598 C CA . GLU B 1 73 ? 51.082 6.797 59.052 1.00 30.34 72 GLU B CA 1
ATOM 6599 C C . GLU B 1 73 ? 52.580 6.543 58.979 1.00 28.79 72 GLU B C 1
ATOM 6600 O O . GLU B 1 73 ? 53.231 6.904 57.991 1.00 28.59 72 GLU B O 1
ATOM 6613 N N . GLU B 1 74 ? 53.141 5.895 60.002 1.00 28.14 73 GLU B N 1
ATOM 6614 C CA . GLU B 1 74 ? 54.565 5.581 59.976 1.00 29.17 73 GLU B CA 1
ATOM 6615 C C . GLU B 1 74 ? 54.881 4.546 58.901 1.00 25.67 73 GLU B C 1
ATOM 6616 O O . GLU B 1 74 ? 55.925 4.628 58.244 1.00 26.61 73 GLU B O 1
ATOM 6628 N N . VAL B 1 75 ? 54.000 3.560 58.710 1.00 22.47 74 VAL B N 1
ATOM 6629 C CA . VAL B 1 75 ? 54.224 2.558 57.671 1.00 21.53 74 VAL B CA 1
ATOM 6630 C C . VAL B 1 75 ? 54.290 3.228 56.304 1.00 21.89 74 VAL B C 1
ATOM 6631 O O . VAL B 1 75 ? 55.159 2.923 55.478 1.00 22.13 74 VAL B O 1
ATOM 6644 N N . VAL B 1 76 ? 53.355 4.141 56.042 1.00 22.26 75 VAL B N 1
ATOM 6645 C CA . VAL B 1 76 ? 53.287 4.802 54.745 1.00 23.96 75 VAL B CA 1
ATOM 6646 C C . VAL B 1 76 ? 54.476 5.727 54.540 1.00 24.47 75 VAL B C 1
ATOM 6647 O O . VAL B 1 76 ? 54.897 5.954 53.401 1.00 24.76 75 VAL B O 1
ATOM 6660 N N . LYS B 1 77 ? 55.048 6.265 55.617 1.00 26.56 76 LYS B N 1
ATOM 6661 C CA . LYS B 1 77 ? 56.241 7.087 55.461 1.00 30.32 76 LYS B CA 1
ATOM 6662 C C . LYS B 1 77 ? 57.468 6.248 55.131 1.00 30.32 76 LYS B C 1
ATOM 6663 O O . LYS B 1 77 ? 58.419 6.765 54.537 1.00 32.37 76 LYS B O 1
ATOM 6682 N N . LYS B 1 78 ? 57.454 4.965 55.487 1.00 29.78 77 LYS B N 1
ATOM 6683 C CA . LYS B 1 78 ? 58.628 4.105 55.460 1.00 31.48 77 LYS B CA 1
ATOM 6684 C C . LYS B 1 78 ? 58.645 3.124 54.303 1.00 28.19 77 LYS B C 1
ATOM 6685 O O . LYS B 1 78 ? 59.726 2.736 53.859 1.00 30.24 77 LYS B O 1
ATOM 6704 N N . VAL B 1 79 ? 57.477 2.716 53.814 1.00 23.20 78 VAL B N 1
ATOM 6705 C CA . VAL B 1 79 ? 57.341 1.650 52.829 1.00 20.18 78 VAL B CA 1
ATOM 6706 C C . VAL B 1 79 ? 56.669 2.229 51.595 1.00 18.94 78 VAL B C 1
ATOM 6707 O O . VAL B 1 79 ? 55.629 2.886 51.703 1.00 19.21 78 VAL B O 1
ATOM 6720 N N . ALA B 1 80 ? 57.240 1.968 50.423 1.00 17.71 79 ALA B N 1
ATOM 6721 C CA . ALA B 1 80 ? 56.591 2.377 49.185 1.00 18.12 79 ALA B CA 1
ATOM 6722 C C . ALA B 1 80 ? 55.428 1.436 48.893 1.00 16.83 79 ALA B C 1
ATOM 6723 O O . ALA B 1 80 ? 55.579 0.212 48.974 1.00 18.02 79 ALA B O 1
ATOM 6730 N N . PHE B 1 81 ? 54.263 2.007 48.581 1.00 16.03 80 PHE B N 1
ATOM 6731 C CA . PHE B 1 81 ? 53.091 1.246 48.151 1.00 16.08 80 PHE B CA 1
ATOM 6732 C C . PHE B 1 81 ? 52.714 1.750 46.765 1.00 16.34 80 PHE B C 1
ATOM 6733 O O . PHE B 1 81 ? 52.206 2.868 46.624 1.00 18.18 80 PHE B O 1
ATOM 6750 N N . ILE B 1 82 ? 52.974 0.939 45.746 1.00 14.61 81 ILE B N 1
ATOM 6751 C CA . ILE B 1 82 ? 52.702 1.297 44.359 1.00 14.71 81 ILE B CA 1
ATOM 6752 C C . ILE B 1 82 ? 51.696 0.282 43.845 1.00 14.82 81 ILE B C 1
ATOM 6753 O O . ILE B 1 82 ? 52.049 -0.879 43.601 1.00 14.62 81 ILE B O 1
ATOM 6769 N N . MET B 1 83 ? 50.444 0.704 43.707 1.00 14.64 82 MET B N 1
ATOM 6770 C CA . MET B 1 83 ? 49.365 -0.173 43.268 1.00 14.60 82 MET B CA 1
ATOM 6771 C C . MET B 1 83 ? 48.969 0.235 41.856 1.00 14.17 82 MET B C 1
ATOM 6772 O O . MET B 1 83 ? 48.432 1.327 41.640 1.00 15.15 82 MET B O 1
ATOM 6786 N N . SER B 1 84 ? 49.243 -0.648 40.907 1.00 14.00 83 SER B N 1
ATOM 6787 C CA . SER B 1 84 ? 48.898 -0.471 39.502 1.00 14.16 83 SER B CA 1
ATOM 6788 C C . SER B 1 84 ? 47.579 -1.189 39.251 1.00 13.82 83 SER B C 1
ATOM 6789 O O . SER B 1 84 ? 47.514 -2.419 39.298 1.00 14.01 83 SER B O 1
ATOM 6797 N N . GLY B 1 85 ? 46.525 -0.424 38.999 1.00 14.21 84 GLY B N 1
ATOM 6798 C CA . GLY B 1 85 ? 45.241 -1.021 38.718 1.00 14.91 84 GLY B CA 1
ATOM 6799 C C . GLY B 1 85 ? 45.163 -1.596 37.318 1.00 13.79 84 GLY B C 1
ATOM 6800 O O . GLY B 1 85 ? 46.048 -1.413 36.485 1.00 14.35 84 GLY B O 1
ATOM 6804 N N . GLY B 1 86 ? 44.061 -2.293 37.060 1.00 13.33 85 GLY B N 1
ATOM 6805 C CA . GLY B 1 86 ? 43.820 -2.869 35.755 1.00 13.77 85 GLY B CA 1
ATOM 6806 C C . GLY B 1 86 ? 44.427 -4.248 35.619 1.00 14.07 85 GLY B C 1
ATOM 6807 O O . GLY B 1 86 ? 45.643 -4.390 35.462 1.00 15.26 85 GLY B O 1
ATOM 6811 N N . THR B 1 87 ? 43.586 -5.276 35.714 1.00 13.40 86 THR B N 1
ATOM 6812 C CA . THR B 1 87 ? 44.001 -6.663 35.516 1.00 14.59 86 THR B CA 1
ATOM 6813 C C . THR B 1 87 ? 43.088 -7.255 34.437 1.00 15.51 86 THR B C 1
ATOM 6814 O O . THR B 1 87 ? 42.242 -8.113 34.699 1.00 16.23 86 THR B O 1
ATOM 6825 N N . GLU B 1 88 ? 43.257 -6.759 33.214 1.00 15.60 87 GLU B N 1
ATOM 6826 C CA . GLU B 1 88 ? 42.433 -7.154 32.088 1.00 15.86 87 GLU B CA 1
ATOM 6827 C C . GLU B 1 88 ? 42.944 -8.453 31.467 1.00 16.09 87 GLU B C 1
ATOM 6828 O O . GLU B 1 88 ? 44.042 -8.935 31.758 1.00 17.01 87 GLU B O 1
ATOM 6840 N N . GLY B 1 89 ? 42.123 -9.020 30.590 1.00 15.64 88 GLY B N 1
ATOM 6841 C CA . GLY B 1 89 ? 42.495 -10.265 29.942 1.00 16.04 88 GLY B CA 1
ATOM 6842 C C . GLY B 1 89 ? 42.663 -11.369 30.963 1.00 15.91 88 GLY B C 1
ATOM 6843 O O . GLY B 1 89 ? 41.803 -11.591 31.822 1.00 17.43 88 GLY B O 1
ATOM 6847 N N . VAL B 1 90 ? 43.789 -12.083 30.865 1.00 15.95 89 VAL B N 1
ATOM 6848 C CA . VAL B 1 90 ? 44.118 -13.140 31.815 1.00 15.38 89 VAL B CA 1
ATOM 6849 C C . VAL B 1 90 ? 45.043 -12.663 32.926 1.00 15.02 89 VAL B C 1
ATOM 6850 O O . VAL B 1 90 ? 45.467 -13.478 33.760 1.00 15.74 89 VAL B O 1
ATOM 6863 N N . MET B 1 91 ? 45.354 -11.369 32.984 1.00 14.71 90 MET B N 1
ATOM 6864 C CA . MET B 1 91 ? 46.320 -10.889 33.965 1.00 15.70 90 MET B CA 1
ATOM 6865 C C . MET B 1 91 ? 45.847 -11.176 35.389 1.00 15.50 90 MET B C 1
ATOM 6866 O O . MET B 1 91 ? 44.726 -10.831 35.778 1.00 16.62 90 MET B O 1
ATOM 6880 N N . THR B 1 92 ? 46.732 -11.778 36.181 1.00 15.35 91 THR B N 1
ATOM 6881 C CA . THR B 1 92 ? 46.379 -12.269 37.503 1.00 14.75 91 THR B CA 1
ATOM 6882 C C . THR B 1 92 ? 46.715 -11.238 38.573 1.00 14.92 91 THR B C 1
ATOM 6883 O O . THR B 1 92 ? 47.878 -10.828 38.672 1.00 15.75 91 THR B O 1
ATOM 6894 N N . PRO B 1 93 ? 45.755 -10.822 39.403 1.00 15.03 92 PRO B N 1
ATOM 6895 C CA . PRO B 1 93 ? 46.080 -9.904 40.500 1.00 14.73 92 PRO B CA 1
ATOM 6896 C C . PRO B 1 93 ? 47.096 -10.512 41.455 1.00 15.29 92 PRO B C 1
ATOM 6897 O O . PRO B 1 93 ? 47.040 -11.701 41.783 1.00 15.46 92 PRO B O 1
ATOM 6908 N N . HIS B 1 94 ? 48.015 -9.676 41.926 1.00 14.10 93 HIS B N 1
ATOM 6909 C CA . HIS B 1 94 ? 49.081 -10.144 42.801 1.00 14.91 93 HIS B CA 1
ATOM 6910 C C . HIS B 1 94 ? 49.812 -8.932 43.359 1.00 15.17 93 HIS B C 1
ATOM 6911 O O . HIS B 1 94 ? 49.612 -7.801 42.909 1.00 15.53 93 HIS B O 1
ATOM 6925 N N . ILE B 1 95 ? 50.670 -9.185 44.349 1.00 15.44 94 ILE B N 1
ATOM 6926 C CA . ILE B 1 95 ? 51.601 -8.182 44.845 1.00 14.59 94 ILE B CA 1
ATOM 6927 C C . ILE B 1 95 ? 53.010 -8.753 44.779 1.00 15.48 94 ILE B C 1
ATOM 6928 O O . ILE B 1 95 ? 53.219 -9.965 44.903 1.00 16.53 94 ILE B O 1
ATOM 6944 N N . THR B 1 96 ? 53.979 -7.868 44.561 1.00 15.40 95 THR B N 1
ATOM 6945 C CA . THR B 1 96 ? 55.396 -8.201 44.616 1.00 16.19 95 THR B CA 1
ATOM 6946 C C . THR B 1 96 ? 55.988 -7.441 45.796 1.00 16.46 95 THR B C 1
ATOM 6947 O O . THR B 1 96 ? 55.976 -6.205 45.809 1.00 16.32 95 THR B O 1
ATOM 6958 N N . VAL B 1 97 ? 56.490 -8.179 46.782 1.00 15.95 96 VAL B N 1
ATOM 6959 C CA . VAL B 1 97 ? 56.993 -7.605 48.026 1.00 16.06 96 VAL B CA 1
ATOM 6960 C C . VAL B 1 97 ? 58.511 -7.601 47.987 1.00 16.74 96 VAL B C 1
ATOM 6961 O O . VAL B 1 97 ? 59.139 -8.652 47.794 1.00 17.94 96 VAL B O 1
ATOM 6974 N N . PHE B 1 98 ? 59.100 -6.419 48.185 1.00 16.41 97 PHE B N 1
ATOM 6975 C CA . PHE B 1 98 ? 60.545 -6.238 48.194 1.00 17.27 97 PHE B CA 1
ATOM 6976 C C . PHE B 1 98 ? 61.010 -6.129 49.639 1.00 18.34 97 PHE B C 1
ATOM 6977 O O . PHE B 1 98 ? 60.588 -5.226 50.371 1.00 18.95 97 PHE B O 1
ATOM 6994 N N . VAL B 1 99 ? 61.873 -7.053 50.041 1.00 18.86 98 VAL B N 1
ATOM 6995 C CA . VAL B 1 99 ? 62.410 -7.116 51.391 1.00 19.51 98 VAL B CA 1
ATOM 6996 C C . VAL B 1 99 ? 63.898 -6.822 51.298 1.00 20.68 98 VAL B C 1
ATOM 6997 O O . VAL B 1 99 ? 64.606 -7.435 50.490 1.00 22.61 98 VAL B O 1
ATOM 7010 N N . ARG B 1 100 ? 64.374 -5.884 52.111 1.00 21.12 99 ARG B N 1
ATOM 7011 C CA . ARG B 1 100 ? 65.794 -5.551 52.149 1.00 24.03 99 ARG B CA 1
ATOM 7012 C C . ARG B 1 100 ? 66.337 -5.888 5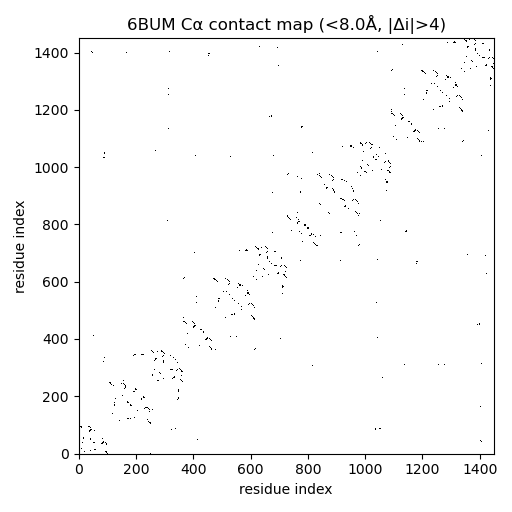3.530 1.00 26.67 99 ARG B C 1
ATOM 7013 O O . ARG B 1 100 ? 65.984 -5.240 54.521 1.00 27.23 99 ARG B O 1
ATOM 7034 N N . LYS B 1 101 ? 67.174 -6.918 53.582 1.00 29.92 100 LYS B N 1
ATOM 7035 C CA . LYS B 1 101 ? 67.859 -7.325 54.793 1.00 34.35 100 LYS B CA 1
ATOM 7036 C C . LYS B 1 101 ? 69.219 -6.646 54.884 1.00 36.97 100 LYS B C 1
ATOM 7037 O O . LYS B 1 101 ? 69.871 -6.374 53.873 1.00 36.49 100 LYS B O 1
ATOM 7056 N N . ASP B 1 102 ? 69.646 -6.389 56.112 1.00 39.96 101 ASP B N 1
ATOM 7057 C CA . ASP B 1 102 ? 70.995 -5.921 56.414 1.00 44.35 101 ASP B CA 1
ATOM 7058 C C . ASP B 1 102 ? 71.702 -7.108 57.053 1.00 43.53 101 ASP B C 1
ATOM 7059 O O . ASP B 1 102 ? 71.351 -7.511 58.167 1.00 44.23 101 ASP B O 1
ATOM 7068 N N . VAL B 1 103 ? 72.670 -7.690 56.348 1.00 43.04 102 VAL B N 1
ATOM 7069 C CA . VAL B 1 103 ? 73.304 -8.927 56.789 1.00 42.51 102 VAL B CA 1
ATOM 7070 C C . VAL B 1 103 ? 74.798 -8.706 56.976 1.00 42.65 102 VAL B C 1
ATOM 7071 O O . VAL B 1 103 ? 75.438 -7.992 56.196 1.00 42.23 102 VAL B O 1
ATOM 7084 N N . ALA B 1 104 ? 75.350 -9.311 58.027 1.00 43.45 103 ALA B N 1
ATOM 7085 C CA . ALA B 1 104 ? 76.796 -9.306 58.246 1.00 44.33 103 ALA B CA 1
ATOM 7086 C C . ALA B 1 104 ? 77.402 -10.500 57.508 1.00 44.09 103 ALA B C 1
ATOM 7087 O O . ALA B 1 104 ? 77.821 -11.500 58.093 1.00 46.19 103 ALA B O 1
ATOM 7094 N N . ALA B 1 105 ? 77.430 -10.377 56.187 1.00 40.99 104 ALA B N 1
ATOM 7095 C CA . ALA B 1 105 ? 77.890 -11.447 55.316 1.00 37.83 104 ALA B CA 1
ATOM 7096 C C . ALA B 1 105 ? 78.537 -10.825 54.099 1.00 34.46 104 ALA B C 1
ATOM 7097 O O . ALA B 1 105 ? 78.309 -9.643 53.803 1.00 34.83 104 ALA B O 1
ATOM 7104 N N . PRO B 1 106 ? 79.339 -11.583 53.357 1.00 29.88 105 PRO B N 1
ATOM 7105 C CA . PRO B 1 106 ? 80.009 -11.023 52.184 1.00 27.97 105 PRO B CA 1
ATOM 7106 C C . PRO B 1 106 ? 79.010 -10.694 51.088 1.00 28.24 105 PRO B C 1
ATOM 7107 O O . PRO B 1 106 ? 77.932 -11.281 50.983 1.00 28.03 105 PRO B O 1
ATOM 7118 N N . ALA B 1 107 ? 79.393 -9.741 50.245 1.00 28.45 106 ALA B N 1
ATOM 7119 C CA . ALA B 1 107 ? 78.662 -9.554 49.003 1.00 28.09 106 ALA B CA 1
ATOM 7120 C C . ALA B 1 107 ? 78.808 -10.802 48.138 1.00 27.78 106 ALA B C 1
ATOM 7121 O O . ALA B 1 107 ? 79.779 -11.556 48.252 1.00 28.86 106 ALA B O 1
ATOM 7128 N N . ALA B 1 108 ? 77.814 -11.029 47.283 1.00 27.41 107 ALA B N 1
ATOM 7129 C CA . ALA B 1 108 ? 77.898 -12.092 46.304 1.00 27.69 107 ALA B CA 1
ATOM 7130 C C . ALA B 1 108 ? 78.864 -11.681 45.196 1.00 29.39 107 ALA B C 1
ATOM 7131 O O . ALA B 1 108 ? 79.110 -10.491 44.985 1.00 28.80 107 ALA B O 1
ATOM 7138 N N . PRO B 1 109 ? 79.425 -12.651 44.475 1.00 33.03 108 PRO B N 1
ATOM 7139 C CA . PRO B 1 109 ? 80.315 -12.307 43.358 1.00 33.75 108 PRO B CA 1
ATOM 7140 C C . PRO B 1 109 ? 79.549 -11.586 42.259 1.00 32.66 108 PRO B C 1
ATOM 7141 O O . PRO B 1 109 ? 78.396 -11.912 41.965 1.00 33.51 108 PRO B O 1
ATOM 7152 N N . GLY B 1 110 ? 80.201 -10.595 41.655 1.00 29.91 109 GLY B N 1
ATOM 7153 C CA . GLY B 1 110 ? 79.569 -9.829 40.600 1.00 28.76 109 GLY B CA 1
ATOM 7154 C C . GLY B 1 110 ? 78.574 -8.818 41.146 1.00 29.21 109 GLY B C 1
ATOM 7155 O O . GLY B 1 110 ? 78.737 -8.267 42.236 1.00 31.10 109 GLY B O 1
ATOM 7159 N N . LYS B 1 111 ? 77.525 -8.581 40.368 1.00 27.50 110 LYS B N 1
ATOM 7160 C CA . LYS B 1 111 ? 76.467 -7.653 40.734 1.00 26.34 110 LYS B CA 1
ATOM 7161 C C . LYS B 1 111 ? 75.166 -8.418 40.931 1.00 25.19 110 LYS B C 1
ATOM 7162 O O . LYS B 1 111 ? 74.841 -9.324 40.156 1.00 27.00 110 LYS B O 1
ATOM 7181 N N . ARG B 1 112 ? 74.433 -8.053 41.978 1.00 22.81 111 ARG B N 1
ATOM 7182 C CA . ARG B 1 112 ? 73.190 -8.722 42.317 1.00 21.54 111 ARG B CA 1
ATOM 7183 C C . ARG B 1 112 ? 72.142 -7.679 42.680 1.00 20.64 111 ARG B C 1
ATOM 7184 O O . ARG B 1 112 ? 72.441 -6.494 42.858 1.00 21.21 111 ARG B O 1
ATOM 7205 N N . LEU B 1 113 ? 70.909 -8.156 42.827 1.00 19.51 112 LEU B N 1
ATOM 7206 C CA . LEU B 1 113 ? 69.755 -7.276 42.919 1.00 18.77 112 LEU B CA 1
ATOM 7207 C C . LEU B 1 113 ? 69.898 -6.279 44.060 1.00 20.09 112 LEU B C 1
ATOM 7208 O O . LEU B 1 113 ? 70.283 -6.632 45.181 1.00 20.42 112 LEU B O 1
ATOM 7224 N N . ALA B 1 114 ? 69.561 -5.028 43.760 1.00 20.38 113 ALA B N 1
ATOM 7225 C CA . ALA B 1 114 ? 69.568 -3.932 44.712 1.00 21.68 113 ALA B CA 1
ATOM 7226 C C . ALA B 1 114 ? 68.319 -3.100 44.473 1.00 20.65 113 ALA B C 1
ATOM 7227 O O . ALA B 1 114 ? 67.876 -2.950 43.329 1.00 20.32 113 ALA B O 1
ATOM 7234 N N . VAL B 1 115 ? 67.754 -2.565 45.548 1.00 20.74 114 VAL B N 1
ATOM 7235 C CA . VAL B 1 115 ? 66.537 -1.769 45.472 1.00 20.39 114 VAL B CA 1
ATOM 7236 C C . VAL B 1 115 ? 66.712 -0.498 46.289 1.00 20.25 114 VAL B C 1
ATOM 7237 O O . VAL B 1 115 ? 67.319 -0.516 47.366 1.00 21.18 114 VAL B O 1
ATOM 7250 N N . GLY B 1 116 ? 66.178 0.598 45.770 1.00 19.52 115 GLY B N 1
ATOM 7251 C CA . GLY B 1 116 ? 66.184 1.863 46.478 1.00 19.22 115 GLY B CA 1
ATOM 7252 C C . GLY B 1 116 ? 64.831 2.525 46.352 1.00 18.09 115 GLY B C 1
ATOM 7253 O O . GLY B 1 116 ? 64.120 2.346 45.360 1.00 18.86 115 GLY B O 1
ATOM 7257 N N . VAL B 1 117 ? 64.475 3.298 47.377 1.00 17.87 116 VAL B N 1
ATOM 7258 C CA . VAL B 1 117 ? 63.167 3.935 47.468 1.00 18.03 116 VAL B CA 1
ATOM 7259 C C . VAL B 1 117 ? 63.329 5.417 47.774 1.00 18.09 116 VAL B C 1
ATOM 7260 O O . VAL B 1 117 ? 64.177 5.808 48.583 1.00 19.44 116 VAL B O 1
ATOM 7273 N N . ALA B 1 118 ? 62.501 6.239 47.134 1.00 17.44 117 ALA B N 1
ATOM 7274 C CA . ALA B 1 118 ? 62.430 7.656 47.445 1.00 17.51 117 ALA B CA 1
ATOM 7275 C C . ALA B 1 118 ? 61.020 8.156 47.168 1.00 18.38 117 ALA B C 1
ATOM 7276 O O . ALA B 1 118 ? 60.323 7.642 46.290 1.00 19.58 117 ALA B O 1
ATOM 7283 N N . PHE B 1 119 ? 60.607 9.161 47.935 1.00 17.99 118 PHE B N 1
ATOM 7284 C CA . PHE B 1 119 ? 59.321 9.812 47.748 1.00 18.71 118 PHE B CA 1
ATOM 7285 C C . PHE B 1 119 ? 59.570 11.279 47.420 1.00 18.76 118 PHE B C 1
ATOM 7286 O O . PHE B 1 119 ? 60.412 11.927 48.052 1.00 21.51 118 PHE B O 1
ATOM 7303 N N . THR B 1 120 ? 58.830 11.803 46.440 1.00 17.28 119 THR B N 1
ATOM 7304 C CA . THR B 1 120 ? 58.900 13.228 46.170 1.00 16.77 119 THR B CA 1
ATOM 7305 C C . THR B 1 120 ? 57.988 13.997 47.128 1.00 17.15 119 THR B C 1
ATOM 7306 O O . THR B 1 120 ? 57.182 13.423 47.869 1.00 17.90 119 THR B O 1
ATOM 7317 N N . ARG B 1 121 ? 58.098 15.319 47.076 1.00 18.15 120 ARG B N 1
ATOM 7318 C CA . ARG B 1 121 ? 57.093 16.167 47.685 1.00 17.71 120 ARG B CA 1
ATOM 7319 C C . ARG B 1 121 ? 55.745 15.973 46.994 1.00 17.43 120 ARG B C 1
ATOM 7320 O O . ARG B 1 121 ? 55.658 15.479 45.866 1.00 18.29 120 ARG B O 1
ATOM 7341 N N . ASP B 1 122 ? 54.683 16.397 47.672 1.00 18.48 121 ASP B N 1
ATOM 7342 C CA . ASP B 1 122 ? 53.378 16.461 47.032 1.00 18.46 121 ASP B CA 1
ATOM 7343 C C . ASP B 1 122 ? 53.404 17.521 45.932 1.00 18.96 121 ASP B C 1
ATOM 7344 O O . ASP B 1 122 ? 54.115 18.525 46.024 1.00 19.68 121 ASP B O 1
ATOM 7353 N N . PHE B 1 123 ? 52.614 17.296 44.884 1.00 18.78 122 PHE B N 1
ATOM 7354 C CA . PHE B 1 123 ? 52.498 18.237 43.778 1.00 18.69 122 PHE B CA 1
ATOM 7355 C C . PHE B 1 123 ? 51.155 18.954 43.805 1.00 19.36 122 PHE B C 1
ATOM 7356 O O . PHE B 1 123 ? 50.120 18.349 44.101 1.00 20.83 122 PHE B O 1
ATOM 7373 N N . LEU B 1 124 ? 51.177 20.247 43.487 1.00 19.48 123 LEU B N 1
ATOM 7374 C CA . LEU B 1 124 ? 49.939 20.962 43.234 1.00 20.10 123 LEU B CA 1
ATOM 7375 C C . LEU B 1 124 ? 49.348 20.464 41.917 1.00 19.92 123 LEU B C 1
ATOM 7376 O O . LEU B 1 124 ? 50.085 20.055 41.016 1.00 19.88 123 LEU B O 1
ATOM 7392 N N . PRO B 1 125 ? 48.022 20.474 41.785 1.00 20.55 124 PRO B N 1
ATOM 7393 C CA . PRO B 1 125 ? 47.419 20.005 40.525 1.00 20.58 124 PRO B CA 1
ATOM 7394 C C . PRO B 1 125 ? 48.029 20.645 39.291 1.00 20.68 124 PRO B C 1
ATOM 7395 O O . PRO B 1 125 ? 48.237 19.957 38.283 1.00 21.32 124 PRO B O 1
ATOM 7406 N N . GLU B 1 126 ? 48.331 21.945 39.350 1.00 20.34 125 GLU B N 1
ATOM 7407 C CA . GLU B 1 126 ? 48.868 22.684 38.216 1.00 20.87 125 GLU B CA 1
ATOM 7408 C C . GLU B 1 126 ? 50.318 22.337 37.909 1.00 20.49 125 GLU B C 1
ATOM 7409 O O . GLU B 1 126 ? 50.853 22.833 36.910 1.00 22.63 125 GLU B O 1
ATOM 7421 N N . GLU B 1 127 ? 50.960 21.501 38.728 1.00 19.17 126 GLU B N 1
ATOM 7422 C CA . GLU B 1 127 ? 52.320 21.061 38.453 1.00 19.19 126 GLU B CA 1
ATOM 7423 C C . GLU B 1 127 ? 52.382 19.737 37.704 1.00 18.70 126 GLU B C 1
ATOM 7424 O O . GLU B 1 127 ? 53.434 19.409 37.140 1.00 19.02 126 GLU B O 1
ATOM 7436 N N . LEU B 1 128 ? 51.296 18.972 37.678 1.00 18.88 127 LEU B N 1
ATOM 7437 C CA . LEU B 1 128 ? 51.340 17.672 37.025 1.00 17.95 127 LEU B CA 1
ATOM 7438 C C . LEU B 1 128 ? 51.538 17.866 35.529 1.00 18.10 127 LEU B C 1
ATOM 7439 O O . LEU B 1 128 ? 50.966 18.775 34.922 1.00 18.71 127 LEU B O 1
ATOM 7455 N N . GLY B 1 129 ? 52.370 17.019 34.938 1.00 18.08 128 GLY B N 1
ATOM 7456 C CA . GLY B 1 129 ? 52.616 17.082 33.517 1.00 18.79 128 GLY B CA 1
ATOM 7457 C C . GLY B 1 129 ? 53.516 18.210 33.076 1.00 19.31 128 GLY B C 1
ATOM 7458 O O . GLY B 1 129 ? 53.590 18.482 31.871 1.00 20.67 128 GLY B O 1
ATOM 7462 N N . ARG B 1 130 ? 54.219 18.853 34.005 1.00 18.81 129 ARG B N 1
ATOM 7463 C CA . ARG B 1 130 ? 55.063 20.009 33.720 1.00 19.99 129 ARG B CA 1
ATOM 7464 C C . ARG B 1 130 ? 56.441 19.817 34.342 1.00 19.76 129 ARG B C 1
ATOM 7465 O O . ARG B 1 130 ? 56.703 18.832 35.040 1.00 20.17 129 ARG B O 1
ATOM 7486 N N . MET B 1 131 ? 57.329 20.783 34.073 1.00 19.70 130 MET B N 1
ATOM 7487 C CA . MET B 1 131 ? 58.730 20.642 34.461 1.00 20.01 130 MET B CA 1
ATOM 7488 C C . MET B 1 131 ? 58.902 20.531 35.974 1.00 19.94 130 MET B C 1
ATOM 7489 O O . MET B 1 131 ? 59.860 19.901 36.437 1.00 20.12 130 MET B O 1
ATOM 7503 N N . GLU B 1 132 ? 58.000 21.126 36.762 1.00 19.90 131 GLU B N 1
ATOM 7504 C CA . GLU B 1 132 ? 58.092 20.968 38.212 1.00 20.94 131 GLU B CA 1
ATOM 7505 C C . GLU B 1 132 ? 58.085 19.493 38.596 1.00 20.26 131 GLU B C 1
ATOM 7506 O O . GLU B 1 132 ? 58.848 19.062 39.470 1.00 20.99 131 GLU B O 1
ATOM 7518 N N . GLN B 1 133 ? 57.238 18.699 37.932 1.00 19.16 132 GLN B N 1
ATOM 7519 C CA . GLN B 1 133 ? 57.179 17.269 38.212 1.00 18.66 132 GLN B CA 1
ATOM 7520 C C . GLN B 1 133 ? 58.392 16.544 37.637 1.00 18.83 132 GLN B C 1
ATOM 7521 O O . GLN B 1 133 ? 58.990 15.703 38.315 1.00 19.44 132 GLN B O 1
ATOM 7535 N N . VAL B 1 134 ? 58.776 16.860 36.395 1.00 18.87 133 VAL B N 1
ATOM 7536 C CA . VAL B 1 134 ? 59.964 16.248 35.801 1.00 18.45 133 VAL B CA 1
ATOM 7537 C C . VAL B 1 134 ? 61.164 16.418 36.724 1.00 19.10 133 VAL B C 1
ATOM 7538 O O . VAL B 1 134 ? 61.885 15.461 37.033 1.00 19.23 133 VAL B O 1
ATOM 7551 N N . ASN B 1 135 ? 61.408 17.656 37.154 1.00 19.03 134 ASN B N 1
ATOM 7552 C CA . ASN B 1 135 ? 62.648 17.968 37.856 1.00 20.35 134 ASN B CA 1
ATOM 7553 C C . ASN B 1 135 ? 62.658 17.383 39.262 1.00 19.76 134 ASN B C 1
ATOM 7554 O O . ASN B 1 135 ? 63.705 16.928 39.739 1.00 20.95 134 ASN B O 1
ATOM 7565 N N . GLU B 1 136 ? 61.509 17.383 39.940 1.00 19.32 135 GLU B N 1
ATOM 7566 C CA . GLU B 1 136 ? 61.441 16.801 41.277 1.00 19.24 135 GLU B CA 1
ATOM 7567 C C . GLU B 1 136 ? 61.583 15.287 41.214 1.00 18.15 135 GLU B C 1
ATOM 7568 O O . GLU B 1 136 ? 62.249 14.683 42.064 1.00 18.61 135 GLU B O 1
ATOM 7580 N N . VAL B 1 137 ? 60.973 14.653 40.209 1.00 18.66 136 VAL B N 1
ATOM 7581 C CA . VAL B 1 137 ? 61.150 13.215 40.032 1.00 18.80 136 VAL B CA 1
ATOM 7582 C C . VAL B 1 137 ? 62.615 12.888 39.777 1.00 19.36 136 VAL B C 1
ATOM 7583 O O . VAL B 1 137 ? 63.156 11.925 40.331 1.00 18.62 136 VAL B O 1
ATOM 7596 N N . ALA B 1 138 ? 63.284 13.676 38.932 1.00 18.72 137 ALA B N 1
ATOM 7597 C CA . ALA B 1 138 ? 64.694 13.406 38.673 1.00 19.14 137 ALA B CA 1
ATOM 7598 C C . ALA B 1 138 ? 65.500 13.476 39.964 1.00 19.86 137 ALA B C 1
ATOM 7599 O O . ALA B 1 138 ? 66.351 12.618 40.221 1.00 20.33 137 ALA B O 1
ATOM 7606 N N . ARG B 1 139 ? 65.238 14.488 40.795 1.00 19.54 138 ARG B N 1
ATOM 7607 C CA . ARG B 1 139 ? 65.926 14.584 42.079 1.00 21.05 138 ARG B CA 1
ATOM 7608 C C . ARG B 1 139 ? 65.717 13.317 42.903 1.00 20.63 138 ARG B C 1
ATOM 7609 O O . ARG B 1 139 ? 66.671 12.753 43.452 1.00 21.02 138 ARG B O 1
ATOM 7630 N N . ALA B 1 140 ? 64.469 12.849 42.993 1.00 19.89 139 ALA B N 1
ATOM 7631 C CA . ALA B 1 140 ? 64.160 11.697 43.836 1.00 20.35 139 ALA B CA 1
ATOM 7632 C C . ALA B 1 140 ? 64.714 10.397 43.262 1.00 20.06 139 ALA B C 1
ATOM 7633 O O . ALA B 1 140 ? 65.092 9.500 44.024 1.00 21.26 139 ALA B O 1
ATOM 7640 N N . VAL B 1 141 ? 64.775 10.269 41.936 1.00 19.44 140 VAL B N 1
ATOM 7641 C CA . VAL B 1 141 ? 65.363 9.072 41.336 1.00 19.41 140 VAL B CA 1
ATOM 7642 C C . VAL B 1 141 ? 66.830 8.945 41.729 1.00 20.36 140 VAL B C 1
ATOM 7643 O O . VAL B 1 141 ? 67.312 7.849 42.040 1.00 20.37 140 VAL B O 1
ATOM 7656 N N . LYS B 1 142 ? 67.567 10.059 41.720 1.00 20.82 141 LYS B N 1
ATOM 7657 C CA . LYS B 1 142 ? 68.964 10.020 42.142 1.00 22.11 141 LYS B CA 1
ATOM 7658 C C . LYS B 1 142 ? 69.080 9.638 43.614 1.00 22.13 141 LYS B C 1
ATOM 7659 O O . LYS B 1 142 ? 69.990 8.896 44.002 1.00 23.06 141 LYS B O 1
ATOM 7678 N N . GLU B 1 143 ? 68.162 10.132 44.449 1.00 21.59 142 GLU B N 1
ATOM 7679 C CA . GLU B 1 143 ? 68.134 9.730 45.852 1.00 22.73 142 GLU B CA 1
ATOM 7680 C C . GLU B 1 143 ? 67.876 8.233 45.983 1.00 21.85 142 GLU B C 1
ATOM 7681 O O . GLU B 1 143 ? 68.524 7.551 46.785 1.00 22.44 142 GLU B O 1
ATOM 7693 N N . ALA B 1 144 ? 66.945 7.700 45.189 1.00 20.88 143 ALA B N 1
ATOM 7694 C CA . ALA B 1 144 ? 66.647 6.274 45.257 1.00 20.07 143 ALA B CA 1
ATOM 7695 C C . ALA B 1 144 ? 67.827 5.436 44.776 1.00 20.97 143 ALA B C 1
ATOM 7696 O O . ALA B 1 144 ? 68.084 4.353 45.314 1.00 21.64 143 ALA B O 1
ATOM 7703 N N . MET B 1 145 ? 68.555 5.914 43.762 1.00 21.28 144 MET B N 1
ATOM 7704 C CA . MET B 1 145 ? 69.753 5.202 43.331 1.00 23.27 144 MET B CA 1
ATOM 7705 C C . MET B 1 145 ? 70.767 5.115 44.461 1.00 23.57 144 MET B C 1
ATOM 7706 O O . MET B 1 145 ? 71.393 4.068 44.667 1.00 23.84 144 MET B O 1
ATOM 7720 N N . LYS B 1 146 ? 70.961 6.216 45.189 1.00 25.51 145 LYS B N 1
ATOM 7721 C CA . LYS B 1 146 ? 71.868 6.196 46.330 1.00 28.83 145 LYS B CA 1
ATOM 7722 C C . LYS B 1 146 ? 71.382 5.207 47.380 1.00 26.54 145 LYS B C 1
ATOM 7723 O O . LYS B 1 146 ? 72.179 4.454 47.953 1.00 27.37 145 LYS B O 1
ATOM 7742 N N . ASP B 1 147 ? 70.071 5.199 47.644 1.00 24.86 146 ASP B N 1
ATOM 7743 C CA . ASP B 1 147 ? 69.499 4.257 48.599 1.00 25.14 146 ASP B CA 1
ATOM 7744 C C . ASP B 1 147 ? 69.789 2.819 48.193 1.00 25.63 146 ASP B C 1
ATOM 7745 O O . ASP B 1 147 ? 70.006 1.963 49.059 1.00 26.67 146 ASP B O 1
ATOM 7754 N N . ALA B 1 148 ? 69.837 2.545 46.885 1.00 23.57 147 ALA B N 1
ATOM 7755 C CA . ALA B 1 148 ? 70.111 1.211 46.371 1.00 22.02 147 ALA B CA 1
ATOM 7756 C C . ALA B 1 148 ? 71.597 0.885 46.310 1.00 22.97 147 ALA B C 1
ATOM 7757 O O . ALA B 1 148 ? 71.952 -0.263 46.023 1.00 23.40 147 ALA B O 1
ATOM 7764 N N . GLN B 1 149 ? 72.466 1.862 46.560 1.00 23.47 148 GLN B N 1
ATOM 7765 C CA . GLN B 1 149 ? 73.911 1.690 46.404 1.00 24.92 148 GLN B CA 1
ATOM 7766 C C . GLN B 1 149 ? 74.279 1.345 44.965 1.00 25.68 148 GLN B C 1
ATOM 7767 O O . GLN B 1 149 ? 75.164 0.524 44.707 1.00 26.62 148 GLN B O 1
ATOM 7781 N N . ILE B 1 150 ? 73.594 1.987 44.024 1.00 26.11 149 ILE B N 1
ATOM 7782 C CA . ILE B 1 150 ? 73.910 1.914 42.604 1.00 27.21 149 ILE B CA 1
ATOM 7783 C C . ILE B 1 150 ? 74.430 3.283 42.186 1.00 29.53 149 ILE B C 1
ATOM 7784 O O . ILE B 1 150 ? 73.702 4.280 42.272 1.00 29.16 149 ILE B O 1
ATOM 7800 N N . ASP B 1 151 ? 75.684 3.342 41.730 1.00 32.07 150 ASP B N 1
ATOM 7801 C CA . ASP B 1 151 ? 76.246 4.607 41.278 1.00 35.11 150 ASP B CA 1
ATOM 7802 C C . ASP B 1 151 ? 76.365 4.726 39.763 1.00 33.74 150 ASP B C 1
ATOM 7803 O O . ASP B 1 151 ? 76.703 5.809 39.274 1.00 37.07 150 ASP B O 1
ATOM 7812 N N . ASP B 1 152 ? 76.078 3.667 39.012 1.00 30.02 151 ASP B N 1
ATOM 7813 C CA . ASP B 1 152 ? 76.175 3.695 37.557 1.00 28.66 151 ASP B CA 1
ATOM 7814 C C . ASP B 1 152 ? 74.781 3.536 36.972 1.00 25.80 151 ASP B C 1
ATOM 7815 O O . ASP B 1 152 ? 74.141 2.501 37.210 1.00 25.07 151 ASP B O 1
ATOM 7824 N N . PRO B 1 153 ? 74.260 4.509 36.218 1.00 25.68 152 PRO B N 1
ATOM 7825 C CA . PRO B 1 153 ? 72.900 4.346 35.673 1.00 25.06 152 PRO B CA 1
ATOM 7826 C C . PRO B 1 153 ? 72.737 3.123 34.787 1.00 23.82 152 PRO B C 1
ATOM 7827 O O . PRO B 1 153 ? 71.606 2.653 34.609 1.00 23.94 152 PRO B O 1
ATOM 7838 N N . ARG B 1 154 ? 73.824 2.586 34.228 1.00 23.72 153 ARG B N 1
ATOM 7839 C CA . ARG B 1 154 ? 73.708 1.400 33.388 1.00 26.00 153 ARG B CA 1
ATOM 7840 C C . ARG B 1 154 ? 73.307 0.170 34.189 1.00 24.56 153 ARG B C 1
ATOM 7841 O O . ARG B 1 154 ? 72.855 -0.817 33.599 1.00 25.10 153 ARG B O 1
ATOM 7862 N N . ASP B 1 155 ? 73.450 0.213 35.511 1.00 22.43 154 ASP B N 1
ATOM 7863 C CA . ASP B 1 155 ? 73.055 -0.884 36.383 1.00 21.38 154 ASP B CA 1
ATOM 7864 C C . ASP B 1 155 ? 71.635 -0.727 36.908 1.00 20.48 154 ASP B C 1
ATOM 7865 O O . ASP B 1 155 ? 71.200 -1.544 37.726 1.00 20.76 154 ASP B O 1
ATOM 7874 N N . VAL B 1 156 ? 70.915 0.295 36.455 1.00 19.84 155 VAL B N 1
ATOM 7875 C CA . VAL B 1 156 ? 69.495 0.461 36.753 1.00 19.67 155 VAL B CA 1
ATOM 7876 C C . VAL B 1 156 ? 68.704 -0.186 35.620 1.00 19.57 155 VAL B C 1
ATOM 7877 O O . VAL B 1 156 ? 68.886 0.160 34.447 1.00 20.68 155 VAL B O 1
ATOM 7890 N N . HIS B 1 157 ? 67.819 -1.120 35.969 1.00 17.90 156 HIS B N 1
ATOM 7891 C CA . HIS B 1 157 ? 67.067 -1.877 34.979 1.00 17.52 156 HIS B CA 1
ATOM 7892 C C . HIS B 1 157 ? 65.570 -1.628 35.007 1.00 17.74 156 HIS B C 1
ATOM 7893 O O . HIS B 1 157 ? 64.879 -2.035 34.066 1.00 18.72 156 HIS B O 1
ATOM 7907 N N . PHE B 1 158 ? 65.048 -0.978 36.041 1.00 17.49 157 PHE B N 1
ATOM 7908 C CA . PHE B 1 158 ? 63.623 -0.689 36.118 1.00 17.15 157 PHE B CA 1
ATOM 7909 C C . PHE B 1 158 ? 63.435 0.375 37.185 1.00 17.79 157 PHE B C 1
ATOM 7910 O O . PHE B 1 158 ? 63.930 0.224 38.306 1.00 19.04 157 PHE B O 1
ATOM 7927 N N . VAL B 1 159 ? 62.740 1.448 36.834 1.00 17.01 158 VAL B N 1
ATOM 7928 C CA . VAL B 1 159 ? 62.403 2.498 37.786 1.00 16.33 158 VAL B CA 1
ATOM 7929 C C . VAL B 1 159 ? 60.886 2.593 37.800 1.00 16.37 158 VAL B C 1
ATOM 7930 O O . VAL B 1 159 ? 60.271 3.125 36.870 1.00 16.81 158 VAL B O 1
ATOM 7943 N N . GLN B 1 160 ? 60.285 2.072 38.855 1.00 16.39 159 GLN B N 1
ATOM 7944 C CA . GLN B 1 160 ? 58.839 2.002 38.978 1.00 15.65 159 GLN B CA 1
ATOM 7945 C C . GLN B 1 160 ? 58.360 3.182 39.807 1.00 15.96 159 GLN B C 1
ATOM 7946 O O . GLN B 1 160 ? 58.872 3.425 40.905 1.00 16.70 159 GLN B O 1
ATOM 7960 N N . ILE B 1 161 ? 57.364 3.894 39.290 1.00 15.07 160 ILE B N 1
ATOM 7961 C CA . ILE B 1 161 ? 56.883 5.122 39.904 1.00 15.65 160 ILE B CA 1
ATOM 7962 C C . ILE B 1 161 ? 55.369 5.068 40.012 1.00 14.75 160 ILE B C 1
ATOM 7963 O O . ILE B 1 161 ? 54.688 4.599 39.094 1.00 16.17 160 ILE B O 1
ATOM 7979 N N . LYS B 1 162 ? 54.849 5.540 41.137 1.00 15.43 161 LYS B N 1
ATOM 7980 C CA . LYS B 1 162 ? 53.436 5.879 41.263 1.00 14.68 161 LYS B CA 1
ATOM 7981 C C . LYS B 1 162 ? 53.340 7.397 41.293 1.00 14.51 161 LYS B C 1
ATOM 7982 O O . LYS B 1 162 ? 54.117 8.047 41.997 1.00 15.19 161 LYS B O 1
ATOM 8001 N N . CYS B 1 163 ? 52.403 7.959 40.529 1.00 14.45 162 CYS B N 1
ATOM 8002 C CA . CYS B 1 163 ? 52.266 9.410 40.418 1.00 14.98 162 CYS B CA 1
ATOM 8003 C C . CYS B 1 163 ? 50.800 9.831 40.474 1.00 14.45 162 CYS B C 1
ATOM 8004 O O . CYS B 1 163 ? 49.913 8.979 40.364 1.00 14.28 162 CYS B O 1
ATOM 8012 N N . PRO B 1 164 ? 50.505 11.118 40.648 1.00 15.21 163 PRO B N 1
ATOM 8013 C CA . PRO B 1 164 ? 49.117 11.550 40.851 1.00 15.77 163 PRO B CA 1
ATOM 8014 C C . PRO B 1 164 ? 48.378 11.737 39.530 1.00 14.84 163 PRO B C 1
ATOM 8015 O O . PRO B 1 164 ? 48.925 11.569 38.443 1.00 15.97 163 PRO B O 1
ATOM 8026 N N . LEU B 1 165 ? 47.104 12.103 39.649 1.00 14.74 164 LEU B N 1
ATOM 8027 C CA . LEU B 1 165 ? 46.280 12.447 38.499 1.00 15.58 164 LEU B CA 1
ATOM 8028 C C . LEU B 1 165 ? 45.365 13.598 38.893 1.00 16.08 164 LEU B C 1
ATOM 8029 O O . LEU B 1 165 ? 45.341 14.031 40.050 1.00 16.92 164 LEU B O 1
ATOM 8045 N N . LEU B 1 166 ? 44.608 14.097 37.919 1.00 16.04 165 LEU B N 1
ATOM 8046 C CA . LEU B 1 166 ? 43.608 15.127 38.153 1.00 16.46 165 LEU B CA 1
ATOM 8047 C C . LEU B 1 166 ? 42.212 14.518 38.131 1.00 17.45 165 LEU B C 1
ATOM 8048 O O . LEU B 1 166 ? 41.884 13.728 37.239 1.00 19.81 165 LEU B O 1
ATOM 8064 N N . THR B 1 167 ? 41.395 14.892 39.107 1.00 17.33 166 THR B N 1
ATOM 8065 C CA . THR B 1 167 ? 39.969 14.614 39.096 1.00 17.90 166 THR B CA 1
ATOM 8066 C C . THR B 1 167 ? 39.227 15.903 38.767 1.00 18.40 166 THR B C 1
ATOM 8067 O O . THR B 1 167 ? 39.799 16.999 38.809 1.00 18.86 166 THR B O 1
ATOM 8078 N N . ALA B 1 168 ? 37.930 15.772 38.467 1.00 18.61 167 ALA B N 1
ATOM 8079 C CA . ALA B 1 168 ? 37.138 16.956 38.154 1.00 19.22 167 ALA B CA 1
ATOM 8080 C C . ALA B 1 168 ? 37.148 17.936 39.320 1.00 19.78 167 ALA B C 1
ATOM 8081 O O . ALA B 1 168 ? 37.229 19.153 39.117 1.00 20.75 167 ALA B O 1
ATOM 8088 N N . GLU B 1 169 ? 37.078 17.421 40.552 1.00 20.53 168 GLU B N 1
ATOM 8089 C CA . GLU B 1 169 ? 37.098 18.294 41.720 1.00 23.70 168 GLU B CA 1
ATOM 8090 C C . GLU B 1 169 ? 38.415 19.054 41.818 1.00 20.85 168 GLU B C 1
ATOM 8091 O O . GLU B 1 169 ? 38.425 20.250 42.129 1.00 20.69 168 GLU B O 1
ATOM 8103 N N . ARG B 1 170 ? 39.541 18.378 41.565 1.00 20.00 169 ARG B N 1
ATOM 8104 C CA . ARG B 1 170 ? 40.832 19.052 41.657 1.00 20.23 169 ARG B CA 1
ATOM 8105 C C . ARG B 1 170 ? 41.001 20.080 40.541 1.00 20.40 169 ARG B C 1
ATOM 8106 O O . ARG B 1 170 ? 41.610 21.137 40.751 1.00 20.76 169 ARG B O 1
ATOM 8127 N N . ILE B 1 171 ? 40.477 19.789 39.348 1.00 20.02 170 ILE B N 1
ATOM 8128 C CA . ILE B 1 171 ? 40.544 20.752 38.254 1.00 20.18 170 ILE B CA 1
ATOM 8129 C C . ILE B 1 171 ? 39.709 21.984 38.580 1.00 20.29 170 ILE B C 1
ATOM 8130 O O . ILE B 1 171 ? 40.142 23.120 38.359 1.00 21.25 170 ILE B O 1
ATOM 8146 N N . GLU B 1 172 ? 38.489 21.774 39.081 1.00 21.41 171 GLU B N 1
ATOM 8147 C CA . GLU B 1 172 ? 37.625 22.894 39.436 1.00 23.31 171 GLU B CA 1
ATOM 8148 C C . GLU B 1 172 ? 38.246 23.731 40.545 1.00 23.54 171 GLU B C 1
ATOM 8149 O O . GLU B 1 172 ? 38.169 24.965 40.520 1.00 23.24 171 GLU B O 1
ATOM 8161 N N . ASP B 1 173 ? 38.876 23.088 41.524 1.00 24.85 172 ASP B N 1
ATOM 8162 C CA . ASP B 1 173 ? 39.526 23.857 42.578 1.00 25.87 172 ASP B CA 1
ATOM 8163 C C . ASP B 1 173 ? 40.696 24.668 42.029 1.00 24.81 172 ASP B C 1
ATOM 8164 O O . ASP B 1 173 ? 40.904 25.817 42.435 1.00 24.44 172 ASP B O 1
ATOM 8173 N N . ALA B 1 174 ? 41.475 24.087 41.111 1.00 23.62 173 ALA B N 1
ATOM 8174 C CA . ALA B 1 174 ? 42.537 24.844 40.459 1.00 22.95 173 ALA B CA 1
ATOM 8175 C C . ALA B 1 174 ? 41.968 26.060 39.737 1.00 23.10 173 ALA B C 1
ATOM 8176 O O . ALA B 1 174 ? 42.511 27.165 39.840 1.00 23.38 173 ALA B O 1
ATOM 8183 N N . LYS B 1 175 ? 40.866 25.870 39.008 1.00 23.56 174 LYS B N 1
ATOM 8184 C CA . LYS B 1 175 ? 40.199 26.977 38.326 1.00 25.09 174 LYS B CA 1
ATOM 8185 C C . LYS B 1 175 ? 39.785 28.064 39.313 1.00 25.47 174 LYS B C 1
ATOM 8186 O O . LYS B 1 175 ? 39.999 29.258 39.068 1.00 25.80 174 LYS B O 1
ATOM 8205 N N . ARG B 1 176 ? 39.176 27.664 40.432 1.00 25.76 175 ARG B N 1
ATOM 8206 C CA . ARG B 1 176 ? 38.784 28.615 41.468 1.00 26.62 175 ARG B CA 1
ATOM 8207 C C . ARG B 1 176 ? 39.980 29.418 41.965 1.00 26.31 175 ARG B C 1
ATOM 8208 O O . ARG B 1 176 ? 39.848 30.597 42.316 1.00 27.08 175 ARG B O 1
ATOM 8229 N N . ARG B 1 177 ? 41.156 28.781 42.036 1.00 25.37 176 ARG B N 1
ATOM 8230 C CA . ARG B 1 177 ? 42.380 29.438 42.484 1.00 26.61 176 ARG B CA 1
ATOM 8231 C C . ARG B 1 177 ? 43.093 30.197 41.371 1.00 26.77 176 ARG B C 1
ATOM 8232 O O . ARG B 1 177 ? 44.176 30.745 41.616 1.00 27.20 176 ARG B O 1
ATOM 8253 N N . GLY B 1 178 ? 42.516 30.250 40.173 1.00 26.60 177 GLY B N 1
ATOM 8254 C CA . GLY B 1 178 ? 43.106 30.992 39.080 1.00 26.65 177 GLY B CA 1
ATOM 8255 C C . GLY B 1 178 ? 44.245 30.298 38.379 1.00 26.15 177 GLY B C 1
ATOM 8256 O O . GLY B 1 178 ? 45.051 30.966 37.720 1.00 27.29 177 GLY B O 1
ATOM 8260 N N . LYS B 1 179 ? 44.339 28.978 38.497 1.00 26.01 178 LYS B N 1
ATOM 8261 C CA . LYS B 1 179 ? 45.430 28.213 37.920 1.00 27.30 178 LYS B CA 1
ATOM 8262 C C . LYS B 1 179 ? 44.924 27.418 36.725 1.00 29.50 178 LYS B C 1
ATOM 8263 O O . LYS B 1 179 ? 43.774 26.969 36.697 1.00 31.45 178 LYS B O 1
ATOM 8282 N N . ASP B 1 180 ? 45.792 27.255 35.734 1.00 30.34 179 ASP B N 1
ATOM 8283 C CA . ASP B 1 180 ? 45.502 26.433 34.571 1.00 33.57 179 ASP B CA 1
ATOM 8284 C C . ASP B 1 180 ? 46.224 25.107 34.746 1.00 28.68 179 ASP B C 1
ATOM 8285 O O . ASP B 1 180 ? 47.432 25.081 34.998 1.00 29.43 179 ASP B O 1
ATOM 8294 N N . VAL B 1 181 ? 45.481 24.003 34.620 1.00 24.37 180 VAL B N 1
ATOM 8295 C CA . VAL B 1 181 ? 46.113 22.689 34.690 1.00 22.23 180 VAL B CA 1
ATOM 8296 C C . VAL B 1 181 ? 46.599 22.295 33.302 1.00 21.85 180 VAL B C 1
ATOM 8297 O O . VAL B 1 181 ? 46.205 22.912 32.300 1.00 22.55 180 VAL B O 1
ATOM 8310 N N . VAL B 1 182 ? 47.440 21.264 33.228 1.00 21.40 181 VAL B N 1
ATOM 8311 C CA . VAL B 1 182 ? 48.074 20.903 31.966 1.00 21.20 181 VAL B CA 1
ATOM 8312 C C . VAL B 1 182 ? 47.044 20.441 30.945 1.00 20.81 181 VAL B C 1
ATOM 8313 O O . VAL B 1 182 ? 47.201 20.675 29.740 1.00 22.52 181 VAL B O 1
ATOM 8326 N N . VAL B 1 183 ? 45.986 19.781 31.399 1.00 19.82 182 VAL B N 1
ATOM 8327 C CA . VAL B 1 183 ? 44.913 19.326 30.524 1.00 21.01 182 VAL B CA 1
ATOM 8328 C C . VAL B 1 183 ? 43.637 19.274 31.347 1.00 21.53 182 VAL B C 1
ATOM 8329 O O . VAL B 1 183 ? 43.651 18.876 32.516 1.00 21.50 182 VAL B O 1
ATOM 8342 N N . ASN B 1 184 ? 42.537 19.696 30.734 1.00 23.36 183 ASN B N 1
ATOM 8343 C CA . ASN B 1 184 ? 41.230 19.704 31.386 1.00 26.43 183 ASN B CA 1
ATOM 8344 C C . ASN B 1 184 ? 40.487 18.412 31.051 1.00 25.61 183 ASN B C 1
ATOM 8345 O O . ASN B 1 184 ? 39.444 18.399 30.400 1.00 28.81 183 ASN B O 1
ATOM 8356 N N . ASP B 1 185 ? 41.087 17.309 31.488 1.00 22.18 184 ASP B N 1
ATOM 8357 C CA . ASP B 1 185 ? 40.552 15.982 31.216 1.00 23.47 184 ASP B CA 1
ATOM 8358 C C . ASP B 1 185 ? 41.172 15.020 32.212 1.00 20.71 184 ASP B C 1
ATOM 8359 O O . ASP B 1 185 ? 42.402 14.913 32.280 1.00 21.38 184 ASP B O 1
ATOM 8368 N N . THR B 1 186 ? 40.334 14.307 32.963 1.00 18.62 185 THR B N 1
ATOM 8369 C CA . THR B 1 186 ? 40.851 13.472 34.044 1.00 16.66 185 THR B CA 1
ATOM 8370 C C . THR B 1 186 ? 41.676 12.306 33.511 1.00 15.72 185 THR B C 1
ATOM 8371 O O . THR B 1 186 ? 42.775 12.041 34.005 1.00 16.17 185 THR B O 1
ATOM 8382 N N . TYR B 1 187 ? 41.162 11.585 32.511 1.00 15.99 186 TYR B N 1
ATOM 8383 C CA . TYR B 1 187 ? 41.899 10.429 32.007 1.00 16.35 186 TYR B CA 1
ATOM 8384 C C . TYR B 1 187 ? 43.205 10.856 31.346 1.00 16.48 186 TYR B C 1
ATOM 8385 O O . TYR B 1 187 ? 44.253 10.248 31.587 1.00 16.20 186 TYR B O 1
ATOM 8403 N N . LYS B 1 188 ? 43.172 11.910 30.524 1.00 17.81 187 LYS B N 1
ATOM 8404 C CA . LYS B 1 188 ? 44.400 12.357 29.871 1.00 18.91 187 LYS B CA 1
ATOM 8405 C C . LYS B 1 188 ? 45.409 12.882 30.886 1.00 18.01 187 LYS B C 1
ATOM 8406 O O . LYS B 1 188 ? 46.619 12.818 30.642 1.00 18.52 187 LYS B O 1
ATOM 8425 N N . SER B 1 189 ? 44.943 13.387 32.033 1.00 16.85 188 SER B N 1
ATOM 8426 C CA . SER B 1 189 ? 45.884 13.852 33.046 1.00 16.51 188 SER B CA 1
ATOM 8427 C C . SER B 1 189 ? 46.801 12.725 33.504 1.00 16.05 188 SER B C 1
ATOM 8428 O O . SER B 1 189 ? 47.949 12.978 33.890 1.00 16.69 188 SER B O 1
ATOM 8436 N N . MET B 1 190 ? 46.314 11.482 33.482 1.00 15.38 189 MET B N 1
ATOM 8437 C CA . MET B 1 190 ? 47.166 10.353 33.844 1.00 14.59 189 MET B CA 1
ATOM 8438 C C . MET B 1 190 ? 48.356 10.252 32.903 1.00 15.63 189 MET B C 1
ATOM 8439 O O . MET B 1 190 ? 49.474 9.939 33.329 1.00 15.86 189 MET B O 1
ATOM 8453 N N . ALA B 1 191 ? 48.128 10.507 31.612 1.00 14.62 190 ALA B N 1
ATOM 8454 C CA . ALA B 1 191 ? 49.207 10.430 30.634 1.00 16.12 190 ALA B CA 1
ATOM 8455 C C . ALA B 1 191 ? 50.261 11.497 30.892 1.00 16.33 190 ALA B C 1
ATOM 8456 O O . ALA B 1 191 ? 51.464 11.236 30.774 1.00 16.93 190 ALA B O 1
ATOM 8463 N N . TYR B 1 192 ? 49.831 12.709 31.241 1.00 16.22 191 TYR B N 1
ATOM 8464 C CA . TYR B 1 192 ? 50.781 13.779 31.508 1.00 15.89 191 TYR B CA 1
ATOM 8465 C C . TYR B 1 192 ? 51.573 13.521 32.783 1.00 16.31 191 TYR B C 1
ATOM 8466 O O . TYR B 1 192 ? 52.778 13.794 32.836 1.00 16.31 191 TYR B O 1
ATOM 8484 N N . SER B 1 193 ? 50.924 12.988 33.817 1.00 16.32 192 SER B N 1
ATOM 8485 C CA . SER B 1 193 ? 51.646 12.653 35.039 1.00 16.21 192 SER B CA 1
ATOM 8486 C C . SER B 1 193 ? 52.626 11.511 34.790 1.00 15.97 192 SER B C 1
ATOM 8487 O O . SER B 1 193 ? 53.798 11.592 35.178 1.00 16.97 192 SER B O 1
ATOM 8495 N N . ARG B 1 194 ? 52.173 10.459 34.100 1.00 16.12 193 ARG B N 1
ATOM 8496 C CA . ARG B 1 194 ? 53.059 9.355 33.756 1.00 15.29 193 ARG B CA 1
ATOM 8497 C C . ARG B 1 194 ? 54.231 9.834 32.907 1.00 15.50 193 ARG B C 1
ATOM 8498 O O . ARG B 1 194 ? 55.375 9.406 33.110 1.00 16.01 193 ARG B O 1
ATOM 8519 N N . GLY B 1 195 ? 53.953 10.707 31.935 1.00 15.76 194 GLY B N 1
ATOM 8520 C CA . GLY B 1 195 ? 54.977 11.109 30.985 1.00 15.70 194 GLY B CA 1
ATOM 8521 C C . GLY B 1 195 ? 56.013 12.026 31.601 1.00 16.27 194 GLY B C 1
ATOM 8522 O O . GLY B 1 195 ? 57.217 11.851 31.397 1.00 17.62 194 GLY B O 1
ATOM 8526 N N . ALA B 1 196 ? 55.560 13.028 32.361 1.00 16.25 195 ALA B N 1
ATOM 8527 C CA . ALA B 1 196 ? 56.504 13.875 33.079 1.00 17.13 195 ALA B CA 1
ATOM 8528 C C . ALA B 1 196 ? 57.357 13.046 34.029 1.00 17.38 195 ALA B C 1
ATOM 8529 O O . ALA B 1 196 ? 58.567 13.261 34.140 1.00 17.69 195 ALA B O 1
ATOM 8536 N N . SER B 1 197 ? 56.746 12.086 34.725 1.00 15.28 196 SER B N 1
ATOM 8537 C CA . SER B 1 197 ? 57.511 11.264 35.655 1.00 15.75 196 SER B CA 1
ATOM 8538 C C . SER B 1 197 ? 58.554 10.432 34.917 1.00 15.86 196 SER B C 1
ATOM 8539 O O . SER B 1 197 ? 59.697 10.312 35.375 1.00 17.10 196 SER B O 1
ATOM 8547 N N . ALA B 1 198 ? 58.184 9.865 33.764 1.00 16.29 197 ALA B N 1
ATOM 8548 C CA . ALA B 1 198 ? 59.129 9.070 32.985 1.00 16.66 197 ALA B CA 1
ATOM 8549 C C . ALA B 1 198 ? 60.290 9.919 32.483 1.00 17.53 197 ALA B C 1
ATOM 8550 O O . ALA B 1 198 ? 61.442 9.473 32.491 1.00 17.59 197 ALA B O 1
ATOM 8557 N N . LEU B 1 199 ? 60.005 11.140 32.028 1.00 17.20 198 LEU B N 1
ATOM 8558 C CA . LEU B 1 199 ? 61.081 12.033 31.610 1.00 17.68 198 LEU B CA 1
ATOM 8559 C C . LEU B 1 199 ? 61.992 12.394 32.776 1.00 17.73 198 LEU B C 1
ATOM 8560 O O . LEU B 1 199 ? 63.193 12.597 32.577 1.00 18.20 198 LEU B O 1
ATOM 8576 N N . GLY B 1 200 ? 61.448 12.485 33.992 1.00 17.16 199 GLY B N 1
ATOM 8577 C CA . GLY B 1 200 ? 62.301 12.684 35.151 1.00 17.83 199 GLY B CA 1
ATOM 8578 C C . GLY B 1 200 ? 63.280 11.542 35.345 1.00 17.85 199 GLY B C 1
ATOM 8579 O O . GLY B 1 200 ? 64.441 11.759 35.700 1.00 18.66 199 GLY B O 1
ATOM 8583 N N . VAL B 1 201 ? 62.828 10.306 35.109 1.00 17.32 200 VAL B N 1
ATOM 8584 C CA . VAL B 1 201 ? 63.733 9.161 35.167 1.00 17.43 200 VAL B CA 1
ATOM 8585 C C . VAL B 1 201 ? 64.842 9.316 34.134 1.00 18.79 200 VAL B C 1
ATOM 8586 O O . VAL B 1 201 ? 66.029 9.149 34.438 1.00 18.92 200 VAL B O 1
ATOM 8599 N N . ALA B 1 202 ? 64.460 9.615 32.890 1.00 18.88 201 ALA B N 1
ATOM 8600 C CA . ALA B 1 202 ? 65.431 9.742 31.810 1.00 19.75 201 ALA B CA 1
ATOM 8601 C C . ALA B 1 202 ? 66.454 10.823 32.119 1.00 19.77 201 ALA B C 1
ATOM 8602 O O . ALA B 1 202 ? 67.650 10.658 31.849 1.00 20.90 201 ALA B O 1
ATOM 8609 N N . LEU B 1 203 ? 65.998 11.938 32.688 1.00 20.19 202 LEU B N 1
ATOM 8610 C CA . LEU B 1 203 ? 66.902 13.018 33.059 1.00 21.51 202 LEU B CA 1
ATOM 8611 C C . LEU B 1 203 ? 67.875 12.562 34.136 1.00 22.01 202 LEU B C 1
ATOM 8612 O O . LEU B 1 203 ? 69.090 12.763 34.020 1.00 22.96 202 LEU B O 1
ATOM 8628 N N . ALA B 1 204 ? 67.357 11.912 35.184 1.00 21.88 203 ALA B N 1
ATOM 8629 C CA . ALA B 1 204 ? 68.201 11.474 36.292 1.00 21.16 203 ALA B CA 1
ATOM 8630 C C . ALA B 1 204 ? 69.251 10.464 35.843 1.00 22.68 203 ALA B C 1
ATOM 8631 O O . ALA B 1 204 ? 70.377 10.464 36.356 1.00 23.05 203 ALA B O 1
ATOM 8638 N N . LEU B 1 205 ? 68.898 9.581 34.910 1.00 21.48 204 LEU B N 1
ATOM 8639 C CA . LEU B 1 205 ? 69.796 8.520 34.470 1.00 21.71 204 LEU B CA 1
ATOM 8640 C C . LEU B 1 205 ? 70.682 8.931 33.300 1.00 22.26 204 LEU B C 1
ATOM 8641 O O . LEU B 1 205 ? 71.520 8.132 32.868 1.00 24.09 204 LEU B O 1
ATOM 8657 N N . GLY B 1 206 ? 70.534 10.151 32.788 1.00 21.56 205 GLY B N 1
ATOM 8658 C CA . GLY B 1 206 ? 71.345 10.574 31.665 1.00 23.36 205 GLY B CA 1
ATOM 8659 C C . GLY B 1 206 ? 70.938 9.962 30.348 1.00 25.13 205 GLY B C 1
ATOM 8660 O O . GLY B 1 206 ? 71.741 9.927 29.413 1.00 27.12 205 GLY B O 1
ATOM 8664 N N . GLU B 1 207 ? 69.710 9.447 30.263 1.00 24.15 206 GLU B N 1
ATOM 8665 C CA . GLU B 1 207 ? 69.194 8.946 28.995 1.00 24.75 206 GLU B CA 1
ATOM 8666 C C . GLU B 1 207 ? 68.844 10.089 28.055 1.00 26.31 206 GLU B C 1
ATOM 8667 O O . GLU B 1 207 ? 68.914 9.928 26.831 1.00 28.05 206 GLU B O 1
ATOM 8679 N N . ILE B 1 208 ? 68.469 11.241 28.607 1.00 26.24 207 ILE B N 1
ATOM 8680 C CA . ILE B 1 208 ? 68.127 12.429 27.835 1.00 27.88 207 ILE B CA 1
ATOM 8681 C C . ILE B 1 208 ? 68.748 13.635 28.524 1.00 29.69 207 ILE B C 1
ATOM 8682 O O . ILE B 1 208 ? 68.710 13.742 29.754 1.00 30.16 207 ILE B O 1
ATOM 8698 N N . SER B 1 209 ? 69.288 14.560 27.739 1.00 31.85 208 SER B N 1
ATOM 8699 C CA . SER B 1 209 ? 69.864 15.767 28.314 1.00 34.70 208 SER B CA 1
ATOM 8700 C C . SER B 1 209 ? 68.775 16.778 28.665 1.00 33.29 208 SER B C 1
ATOM 8701 O O . SER B 1 209 ? 67.741 16.874 27.997 1.00 32.31 208 SER B O 1
ATOM 8709 N N . ALA B 1 210 ? 69.030 17.543 29.729 1.00 33.65 209 ALA B N 1
ATOM 8710 C CA . ALA B 1 210 ? 68.042 18.494 30.227 1.00 34.96 209 ALA B CA 1
ATOM 8711 C C . ALA B 1 210 ? 67.594 19.468 29.143 1.00 35.06 209 ALA B C 1
ATOM 8712 O O . ALA B 1 210 ? 66.427 19.875 29.106 1.00 35.16 209 ALA B O 1
ATOM 8719 N N . ASP B 1 211 ? 68.507 19.869 28.253 1.00 35.84 210 ASP B N 1
ATOM 8720 C CA . ASP B 1 211 ? 68.169 20.907 27.282 1.00 38.18 210 ASP B CA 1
ATOM 8721 C C . ASP B 1 211 ? 67.120 20.460 26.271 1.00 37.32 210 ASP B C 1
ATOM 8722 O O . ASP B 1 211 ? 66.571 21.308 25.559 1.00 37.40 210 ASP B O 1
ATOM 8731 N N . LYS B 1 212 ? 66.824 19.165 26.192 1.00 34.94 211 LYS B N 1
ATOM 8732 C CA . LYS B 1 212 ? 65.810 18.670 25.273 1.00 36.11 211 LYS B CA 1
ATOM 8733 C C . LYS B 1 212 ? 64.417 18.637 25.887 1.00 32.68 211 LYS B C 1
ATOM 8734 O O . LYS B 1 212 ? 63.443 18.423 25.158 1.00 32.91 211 LYS B O 1
ATOM 8753 N N . ILE B 1 213 ? 64.290 18.866 27.191 1.00 30.03 212 ILE B N 1
ATOM 8754 C CA . ILE B 1 213 ? 63.027 18.687 27.899 1.00 28.19 212 ILE B CA 1
ATOM 8755 C C . ILE B 1 213 ? 62.438 20.055 28.221 1.00 28.00 212 ILE B C 1
ATOM 8756 O O . ILE B 1 213 ? 63.121 20.917 28.786 1.00 29.13 212 ILE B O 1
ATOM 8772 N N . SER B 1 214 ? 61.166 20.243 27.869 1.00 27.08 213 SER B N 1
ATOM 8773 C CA . SER B 1 214 ? 60.422 21.455 28.183 1.00 27.28 213 SER B CA 1
ATOM 8774 C C . SER B 1 214 ? 58.958 21.062 28.330 1.00 25.88 213 SER B C 1
ATOM 8775 O O . SER B 1 214 ? 58.559 19.959 27.947 1.00 25.65 213 SER B O 1
ATOM 8783 N N . ASN B 1 215 ? 58.146 21.973 28.875 1.00 24.88 214 ASN B N 1
ATOM 8784 C CA . ASN B 1 215 ? 56.719 21.682 28.995 1.00 24.82 214 ASN B CA 1
ATOM 8785 C C . ASN B 1 215 ? 56.133 21.272 27.647 1.00 25.00 214 ASN B C 1
ATOM 8786 O O . ASN B 1 215 ? 55.279 20.381 27.575 1.00 24.83 214 ASN B O 1
ATOM 8797 N N . GLU B 1 216 ? 56.598 21.903 26.563 1.00 26.62 215 GLU B N 1
ATOM 8798 C CA . GLU B 1 216 ? 56.023 21.657 25.245 1.00 28.83 215 GLU B CA 1
ATOM 8799 C C . GLU B 1 216 ? 56.360 20.266 24.720 1.00 27.08 215 GLU B C 1
ATOM 8800 O O . GLU B 1 216 ? 55.622 19.726 23.887 1.00 28.10 215 GLU B O 1
ATOM 8812 N N . ALA B 1 217 ? 57.459 19.674 25.180 1.00 25.49 216 ALA B N 1
ATOM 8813 C CA . ALA B 1 217 ? 57.825 18.339 24.730 1.00 25.14 216 ALA B CA 1
ATOM 8814 C C . ALA B 1 217 ? 57.054 17.240 25.449 1.00 23.46 216 ALA B C 1
ATOM 8815 O O . ALA B 1 217 ? 56.944 16.130 24.917 1.00 23.63 216 ALA B O 1
ATOM 8822 N N . ILE B 1 218 ? 56.512 17.522 26.629 1.00 21.82 217 ILE B N 1
ATOM 8823 C CA . ILE B 1 218 ? 55.890 16.486 27.447 1.00 21.93 217 ILE B CA 1
ATOM 8824 C C . ILE B 1 218 ? 54.625 15.990 26.760 1.00 22.56 217 ILE B C 1
ATOM 8825 O O . ILE B 1 218 ? 53.708 16.770 26.463 1.00 21.96 217 ILE B O 1
ATOM 8841 N N . CYS B 1 219 ? 54.572 14.675 26.518 1.00 21.90 218 CYS B N 1
ATOM 8842 C CA . CYS B 1 219 ? 53.478 14.012 25.810 1.00 22.52 218 CYS B CA 1
ATOM 8843 C C . CYS B 1 219 ? 53.336 14.510 24.376 1.00 22.95 218 CYS B C 1
ATOM 8844 O O . CYS B 1 219 ? 52.258 14.418 23.785 1.00 22.91 218 CYS B O 1
ATOM 8852 N N . HIS B 1 220 ? 54.435 15.007 23.803 1.00 23.29 219 HIS B N 1
ATOM 8853 C CA . HIS B 1 220 ? 54.456 15.393 22.397 1.00 25.37 219 HIS B CA 1
ATOM 8854 C C . HIS B 1 220 ? 55.644 14.812 21.637 1.00 25.42 219 HIS B C 1
ATOM 8855 O O . HIS B 1 220 ? 55.467 14.274 20.538 1.00 27.51 219 HIS B O 1
ATOM 8869 N N . ASP B 1 221 ? 56.852 14.905 22.199 1.00 23.92 220 ASP B N 1
ATOM 8870 C CA . ASP B 1 221 ? 58.051 14.448 21.492 1.00 23.71 220 ASP B CA 1
ATOM 8871 C C . ASP B 1 221 ? 58.367 13.019 21.906 1.00 22.68 220 ASP B C 1
ATOM 8872 O O . ASP B 1 221 ? 59.063 12.766 22.892 1.00 23.16 220 ASP B O 1
ATOM 8881 N N . TRP B 1 222 ? 57.869 12.065 21.128 1.00 23.73 221 TRP B N 1
ATOM 8882 C CA . TRP B 1 222 ? 58.053 10.657 21.442 1.00 24.33 221 TRP B CA 1
ATOM 8883 C C . TRP B 1 222 ? 59.444 10.150 21.093 1.00 25.96 221 TRP B C 1
ATOM 8884 O O . TRP B 1 222 ? 59.748 8.983 21.359 1.00 27.38 221 TRP B O 1
ATOM 8905 N N . ASN B 1 223 ? 60.297 10.988 20.507 1.00 26.64 222 ASN B N 1
ATOM 8906 C CA . ASN B 1 223 ? 61.697 10.616 20.390 1.00 28.61 222 ASN B CA 1
ATOM 8907 C C . ASN B 1 223 ? 62.402 10.648 21.736 1.00 26.57 222 ASN B C 1
ATOM 8908 O O . ASN B 1 223 ? 63.505 10.106 21.856 1.00 26.61 222 ASN B O 1
ATOM 8919 N N . LEU B 1 224 ? 61.796 11.278 22.741 1.00 24.87 223 LEU B N 1
ATOM 8920 C CA . LEU B 1 224 ? 62.360 11.360 24.081 1.00 23.59 223 LEU B CA 1
ATOM 8921 C C . LEU B 1 224 ? 61.745 10.259 24.933 1.00 21.57 223 LEU B C 1
ATOM 8922 O O . LEU B 1 224 ? 60.532 10.263 25.172 1.00 21.55 223 LEU B O 1
ATOM 8938 N N . TYR B 1 225 ? 62.570 9.319 25.386 1.00 20.68 224 TYR B N 1
ATOM 8939 C CA . TYR B 1 225 ? 62.041 8.291 26.267 1.00 19.94 224 TYR B CA 1
ATOM 8940 C C . TYR B 1 225 ? 63.136 7.654 27.102 1.00 20.39 224 TYR B C 1
ATOM 8941 O O . TYR B 1 225 ? 64.317 7.661 26.744 1.00 21.64 224 TYR B O 1
ATOM 8959 N N . SER B 1 226 ? 62.699 7.101 28.234 1.00 19.88 225 SER B N 1
ATOM 8960 C CA . SER B 1 226 ? 63.528 6.253 29.069 1.00 20.30 225 SER B CA 1
ATOM 8961 C C . SER B 1 226 ? 63.330 4.797 28.670 1.00 20.10 225 SER B C 1
ATOM 8962 O O . SER B 1 226 ? 62.227 4.388 28.292 1.00 21.08 225 SER B O 1
ATOM 8970 N N . SER B 1 227 ? 64.401 4.020 28.759 1.00 19.75 226 SER B N 1
ATOM 8971 C CA . SER B 1 227 ? 64.341 2.598 28.465 1.00 20.00 226 SER B CA 1
ATOM 8972 C C . SER B 1 227 ? 64.093 1.744 29.701 1.00 18.97 226 SER B C 1
ATOM 8973 O O . SER B 1 227 ? 64.033 0.516 29.572 1.00 20.25 226 SER B O 1
ATOM 8981 N N . VAL B 1 228 ? 63.948 2.361 30.883 1.00 17.93 227 VAL B N 1
ATOM 8982 C CA . VAL B 1 228 ? 63.734 1.619 32.122 1.00 17.69 227 VAL B CA 1
ATOM 8983 C C . VAL B 1 228 ? 62.597 2.179 32.974 1.00 17.17 227 VAL B C 1
ATOM 8984 O O . VAL B 1 228 ? 62.185 1.546 33.954 1.00 17.50 227 VAL B O 1
ATOM 8997 N N . ALA B 1 229 ? 62.070 3.350 32.618 1.00 17.36 228 ALA B N 1
ATOM 8998 C CA . ALA B 1 229 ? 61.002 3.945 33.414 1.00 17.42 228 ALA B CA 1
ATOM 8999 C C . ALA B 1 229 ? 59.682 3.200 33.237 1.00 16.90 228 ALA B C 1
ATOM 9000 O O . ALA B 1 229 ? 59.313 2.801 32.127 1.00 16.84 228 ALA B O 1
ATOM 9007 N N . SER B 1 230 ? 58.949 3.065 34.344 1.00 15.11 229 SER B N 1
ATOM 9008 C CA . SER B 1 230 ? 57.639 2.417 34.383 1.00 14.74 229 SER B CA 1
ATOM 9009 C C . SER B 1 230 ? 56.787 3.219 35.355 1.00 14.56 229 SER B C 1
ATOM 9010 O O . SER B 1 230 ? 56.997 3.143 36.569 1.00 15.34 229 SER B O 1
ATOM 9018 N N . THR B 1 231 ? 55.839 3.993 34.840 1.00 14.55 230 THR B N 1
ATOM 9019 C CA . THR B 1 231 ? 55.088 4.928 35.671 1.00 14.59 230 THR B CA 1
ATOM 9020 C C . THR B 1 231 ? 53.595 4.622 35.629 1.00 15.39 230 THR B C 1
ATOM 9021 O O . THR B 1 231 ? 53.068 4.134 34.628 1.00 15.97 230 THR B O 1
ATOM 9032 N N . SER B 1 232 ? 52.919 4.924 36.735 1.00 15.35 231 SER B N 1
ATOM 9033 C CA . SER B 1 232 ? 51.554 4.478 36.997 1.00 14.58 231 SER B CA 1
ATOM 9034 C C . SER B 1 232 ? 50.877 5.542 37.843 1.00 15.16 231 SER B C 1
ATOM 9035 O O . SER B 1 232 ? 51.476 6.050 38.789 1.00 16.67 231 SER B O 1
ATOM 9043 N N . ALA B 1 233 ? 49.637 5.889 37.503 1.00 15.26 232 ALA B N 1
ATOM 9044 C CA . ALA B 1 233 ? 48.988 7.042 38.114 1.00 15.21 232 ALA B CA 1
ATOM 9045 C C . ALA B 1 233 ? 47.783 6.616 38.939 1.00 15.60 232 ALA B C 1
ATOM 9046 O O . ALA B 1 233 ? 47.185 5.562 38.715 1.00 16.72 232 ALA B O 1
ATOM 9053 N N . GLY B 1 234 ? 47.423 7.435 39.917 1.00 14.81 233 GLY B N 1
ATOM 9054 C CA . GLY B 1 234 ? 46.321 7.057 40.777 1.00 14.69 233 GLY B CA 1
ATOM 9055 C C . GLY B 1 234 ? 45.781 8.217 41.573 1.00 15.17 233 GLY B C 1
ATOM 9056 O O . GLY B 1 234 ? 46.491 9.184 41.860 1.00 15.61 233 GLY B O 1
ATOM 9060 N N . VAL B 1 235 ? 44.504 8.101 41.946 1.00 15.52 234 VAL B N 1
ATOM 9061 C CA . VAL B 1 235 ? 43.843 9.103 42.770 1.00 16.68 234 VAL B CA 1
ATOM 9062 C C . VAL B 1 235 ? 44.338 9.069 44.205 1.00 16.47 234 VAL B C 1
ATOM 9063 O O . VAL B 1 235 ? 44.190 10.064 44.927 1.00 17.55 234 VAL B O 1
ATOM 9076 N N . GLU B 1 236 ? 44.965 7.972 44.623 1.00 15.94 235 GLU B N 1
ATOM 9077 C CA . GLU B 1 236 ? 45.228 7.697 46.029 1.00 16.05 235 GLU B CA 1
ATOM 9078 C C . GLU B 1 236 ? 46.497 8.345 46.574 1.00 16.51 235 GLU B C 1
ATOM 9079 O O . GLU B 1 236 ? 46.825 8.113 47.746 1.00 18.34 235 GLU B O 1
ATOM 9091 N N . LEU B 1 237 ? 47.212 9.144 45.785 1.00 16.34 236 LEU B N 1
ATOM 9092 C CA . LEU B 1 237 ? 48.371 9.858 46.302 1.00 16.22 236 LEU B CA 1
ATOM 9093 C C . LEU B 1 237 ? 48.521 11.203 45.601 1.00 16.36 236 LEU B C 1
ATOM 9094 O O . LEU B 1 237 ? 48.010 11.416 44.497 1.00 16.89 236 LEU B O 1
ATOM 9110 N N . LEU B 1 238 ? 49.252 12.102 46.257 1.00 15.93 237 LEU B N 1
ATOM 9111 C CA . LEU B 1 238 ? 49.490 13.441 45.748 1.00 16.10 237 LEU B CA 1
ATOM 9112 C C . LEU B 1 238 ? 50.938 13.684 45.355 1.00 16.94 237 LEU B C 1
ATOM 9113 O O . LEU B 1 238 ? 51.240 14.746 44.798 1.00 18.00 237 LEU B O 1
ATOM 9129 N N . ASN B 1 239 ? 51.833 12.740 45.634 1.00 16.36 238 ASN B N 1
ATOM 9130 C CA . ASN B 1 239 ? 53.242 12.834 45.279 1.00 16.43 238 ASN B CA 1
ATOM 9131 C C . ASN B 1 239 ? 53.602 11.714 44.298 1.00 16.10 238 ASN B C 1
ATOM 9132 O O . ASN B 1 239 ? 52.727 11.016 43.771 1.00 16.09 238 ASN B O 1
ATOM 9143 N N . ASP B 1 240 ? 54.903 11.563 44.042 1.00 16.11 239 ASP B N 1
ATOM 9144 C CA . ASP B 1 240 ? 55.438 10.415 43.325 1.00 16.38 239 ASP B CA 1
ATOM 9145 C C . ASP B 1 240 ? 56.210 9.536 44.308 1.00 15.99 239 ASP B C 1
ATOM 9146 O O . ASP B 1 240 ? 56.998 10.034 45.121 1.00 16.39 239 ASP B O 1
ATOM 9155 N N . GLU B 1 241 ? 55.978 8.227 44.232 1.00 15.64 240 GLU B N 1
ATOM 9156 C CA . GLU B 1 241 ? 56.783 7.236 44.937 1.00 16.72 240 GLU B CA 1
ATOM 9157 C C . GLU B 1 241 ? 57.636 6.492 43.920 1.00 16.86 240 GLU B C 1
ATOM 9158 O O . GLU B 1 241 ? 57.150 6.124 42.846 1.00 16.44 240 GLU B O 1
ATOM 9170 N N . ILE B 1 242 ? 58.901 6.266 44.263 1.00 16.62 241 ILE B N 1
ATOM 9171 C CA . ILE B 1 242 ? 59.891 5.736 43.333 1.00 16.67 241 ILE B CA 1
ATOM 9172 C C . ILE B 1 242 ? 60.536 4.489 43.916 1.00 15.58 241 ILE B C 1
ATOM 9173 O O . ILE B 1 242 ? 61.028 4.514 45.051 1.00 16.67 241 ILE B O 1
ATOM 9189 N N . ILE B 1 243 ? 60.583 3.423 43.113 1.00 15.40 242 ILE B N 1
ATOM 9190 C CA . ILE B 1 243 ? 61.387 2.239 43.396 1.00 15.94 242 ILE B CA 1
ATOM 9191 C C . ILE B 1 243 ? 62.402 2.074 42.266 1.00 17.05 242 ILE B C 1
ATOM 9192 O O . ILE B 1 243 ? 62.024 1.808 41.118 1.00 18.26 242 ILE B O 1
ATOM 9208 N N . VAL B 1 244 ? 63.681 2.211 42.591 1.00 16.91 243 VAL B N 1
ATOM 9209 C CA . VAL B 1 244 ? 64.760 1.922 41.651 1.00 16.85 243 VAL B CA 1
ATOM 9210 C C . VAL B 1 244 ? 65.187 0.474 41.856 1.00 17.95 243 VAL B C 1
ATOM 9211 O O . VAL B 1 244 ? 65.498 0.069 42.982 1.00 18.58 243 VAL B O 1
ATOM 9224 N N . VAL B 1 245 ? 65.209 -0.306 40.776 1.00 18.06 244 VAL B N 1
ATOM 9225 C CA . VAL B 1 245 ? 65.635 -1.702 40.824 1.00 17.70 244 VAL B CA 1
ATOM 9226 C C . VAL B 1 245 ? 66.800 -1.883 39.859 1.00 17.96 244 VAL B C 1
ATOM 9227 O O . VAL B 1 245 ? 66.697 -1.539 38.676 1.00 18.77 244 VAL B O 1
ATOM 9240 N N . GLY B 1 246 ? 67.898 -2.415 40.363 1.00 18.01 245 GLY B N 1
ATOM 9241 C CA . GLY B 1 246 ? 69.060 -2.655 39.545 1.00 17.65 245 GLY B CA 1
ATOM 9242 C C . GLY B 1 246 ? 69.930 -3.699 40.185 1.00 18.60 245 GLY B C 1
ATOM 9243 O O . GLY B 1 246 ? 69.478 -4.472 41.030 1.00 19.51 245 GLY B O 1
ATOM 9247 N N . ASN B 1 247 ? 71.195 -3.718 39.771 1.00 19.55 246 ASN B N 1
ATOM 9248 C CA . ASN B 1 247 ? 72.192 -4.619 40.331 1.00 19.55 246 ASN B CA 1
ATOM 9249 C C . ASN B 1 247 ? 73.357 -3.803 40.873 1.00 20.92 246 ASN B C 1
ATOM 9250 O O . ASN B 1 247 ? 73.745 -2.785 40.289 1.00 22.12 246 ASN B O 1
ATOM 9261 N N . SER B 1 248 ? 73.905 -4.258 41.997 1.00 22.97 247 SER B N 1
ATOM 9262 C CA . SER B 1 248 ? 74.976 -3.570 42.694 1.00 24.56 247 SER B CA 1
ATOM 9263 C C . SER B 1 248 ? 76.079 -4.563 43.022 1.00 26.41 247 SER B C 1
ATOM 9264 O O . SER B 1 248 ? 75.809 -5.734 43.304 1.00 24.80 247 SER B O 1
ATOM 9272 N N . THR B 1 249 ? 77.330 -4.091 42.985 1.00 29.05 248 THR B N 1
ATOM 9273 C CA . THR B 1 249 ? 78.418 -4.938 43.456 1.00 32.41 248 THR B CA 1
ATOM 9274 C C . THR B 1 249 ? 78.302 -5.177 44.957 1.00 32.28 248 THR B C 1
ATOM 9275 O O . THR B 1 249 ? 78.746 -6.217 45.455 1.00 32.84 248 THR B O 1
ATOM 9286 N N . ASN B 1 250 ? 77.685 -4.245 45.680 1.00 33.36 249 ASN B N 1
ATOM 9287 C CA . ASN B 1 250 ? 77.563 -4.328 47.136 1.00 35.74 249 ASN B CA 1
ATOM 9288 C C . ASN B 1 250 ? 76.215 -4.929 47.523 1.00 32.41 249 ASN B C 1
ATOM 9289 O O . ASN B 1 250 ? 75.370 -4.298 48.158 1.00 33.79 249 ASN B O 1
ATOM 9300 N N . SER B 1 251 ? 76.019 -6.179 47.120 1.00 28.54 250 SER B N 1
ATOM 9301 C CA . SER B 1 251 ? 74.754 -6.849 47.357 1.00 25.60 250 SER B CA 1
ATOM 9302 C C . SER B 1 251 ? 75.005 -8.331 47.562 1.00 25.49 250 SER B C 1
ATOM 9303 O O . SER B 1 251 ? 75.844 -8.928 46.882 1.00 25.31 250 SER B O 1
ATOM 9311 N N . ALA B 1 252 ? 74.269 -8.911 48.505 1.00 24.63 251 ALA B N 1
ATOM 9312 C CA . ALA B 1 252 ? 74.296 -10.340 48.767 1.00 25.17 251 ALA B CA 1
ATOM 9313 C C . ALA B 1 252 ? 73.062 -11.048 48.225 1.00 23.83 251 ALA B C 1
ATOM 9314 O O . ALA B 1 252 ? 72.838 -12.219 48.543 1.00 24.19 251 ALA B O 1
ATOM 9321 N N . SER B 1 253 ? 72.258 -10.370 47.415 1.00 22.00 252 SER B N 1
ATOM 9322 C CA . SER B 1 253 ? 71.039 -10.982 46.915 1.00 21.26 252 SER B CA 1
ATOM 9323 C C . SER B 1 253 ? 71.357 -12.199 46.057 1.00 22.08 252 SER B C 1
ATOM 9324 O O . SER B 1 253 ? 72.360 -12.240 45.338 1.00 22.93 252 SER B O 1
ATOM 9332 N N . ASP B 1 254 ? 70.477 -13.194 46.128 1.00 22.68 253 ASP B N 1
ATOM 9333 C CA . ASP B 1 254 ? 70.526 -14.347 45.241 1.00 25.68 253 ASP B CA 1
ATOM 9334 C C . ASP B 1 254 ? 69.678 -14.138 43.998 1.00 24.53 253 ASP B C 1
ATOM 9335 O O . ASP B 1 254 ? 69.251 -15.115 43.370 1.00 26.05 253 ASP B O 1
ATOM 9344 N N . LEU B 1 255 ? 69.417 -12.879 43.650 1.00 21.53 254 LEU B N 1
ATOM 9345 C CA . LEU B 1 255 ? 68.593 -12.506 42.518 1.00 20.16 254 LEU B CA 1
ATOM 9346 C C . LEU B 1 255 ? 69.359 -11.504 41.666 1.00 19.98 254 LEU B C 1
ATOM 9347 O O . LEU B 1 255 ? 70.290 -10.841 42.135 1.00 20.18 254 LEU B O 1
ATOM 9363 N N . VAL B 1 256 ? 68.946 -11.401 40.399 1.00 19.50 255 VAL B N 1
ATOM 9364 C CA . VAL B 1 256 ? 69.416 -10.364 39.489 1.00 20.24 255 VAL B CA 1
ATOM 9365 C C . VAL B 1 256 ? 68.212 -9.809 38.740 1.00 20.00 255 VAL B C 1
ATOM 9366 O O . VAL B 1 256 ? 67.159 -10.442 38.658 1.00 20.21 255 VAL B O 1
ATOM 9379 N N . ILE B 1 257 ? 68.384 -8.617 38.170 1.00 18.82 256 ILE B N 1
ATOM 9380 C CA . ILE B 1 257 ? 67.406 -8.040 37.253 1.00 17.80 256 ILE B CA 1
ATOM 9381 C C . ILE B 1 257 ? 68.073 -7.789 35.906 1.00 18.74 256 ILE B C 1
ATOM 9382 O O . ILE B 1 257 ? 69.252 -7.419 35.835 1.00 19.47 256 ILE B O 1
ATOM 9398 N N . GLY B 1 258 ? 67.317 -8.031 34.834 1.00 18.33 257 GLY B N 1
ATOM 9399 C CA . GLY B 1 258 ? 67.707 -7.613 33.507 1.00 19.20 257 GLY B CA 1
ATOM 9400 C C . GLY B 1 258 ? 66.512 -6.985 32.814 1.00 18.72 257 GLY B C 1
ATOM 9401 O O . GLY B 1 258 ? 65.395 -6.992 33.343 1.00 18.17 257 GLY B O 1
ATOM 9405 N N . HIS B 1 259 ? 66.755 -6.435 31.625 1.00 18.45 258 HIS B N 1
ATOM 9406 C CA . HIS B 1 259 ? 65.654 -5.799 30.913 1.00 18.35 258 HIS B CA 1
ATOM 9407 C C . HIS B 1 259 ? 65.905 -5.741 29.413 1.00 18.99 258 HIS B C 1
ATOM 9408 O O . HIS B 1 259 ? 67.012 -5.975 28.921 1.00 19.37 258 HIS B O 1
ATOM 9422 N N . SER B 1 260 ? 64.825 -5.430 28.696 1.00 18.42 259 SER B N 1
ATOM 9423 C CA . SER B 1 260 ? 64.866 -5.013 27.306 1.00 19.49 259 SER B CA 1
ATOM 9424 C C . SER B 1 260 ? 63.772 -3.963 27.125 1.00 18.95 259 SER B C 1
ATOM 9425 O O . SER B 1 260 ? 63.233 -3.423 28.097 1.00 18.91 259 SER B O 1
ATOM 9433 N N . VAL B 1 261 ? 63.447 -3.668 25.870 1.00 18.77 260 VAL B N 1
ATOM 9434 C CA . VAL B 1 261 ? 62.383 -2.730 25.530 1.00 19.19 260 VAL B CA 1
ATOM 9435 C C . VAL B 1 261 ? 61.543 -3.362 24.429 1.00 19.49 260 VAL B C 1
ATOM 9436 O O . VAL B 1 261 ? 62.074 -3.730 23.372 1.00 20.22 260 VAL B O 1
ATOM 9449 N N . MET B 1 262 ? 60.245 -3.510 24.683 1.00 18.50 261 MET B N 1
ATOM 9450 C CA . MET B 1 262 ? 59.330 -3.951 23.641 1.00 18.39 261 MET B CA 1
ATOM 9451 C C . MET B 1 262 ? 59.190 -2.839 22.610 1.00 19.36 261 MET B C 1
ATOM 9452 O O . MET B 1 262 ? 58.861 -1.698 22.952 1.00 19.57 261 MET B O 1
ATOM 9466 N N A LYS B 1 263 ? 59.450 -3.163 21.341 0.48 20.39 262 LYS B N 1
ATOM 9467 N N B LYS B 1 263 ? 59.447 -3.173 21.344 0.52 19.55 262 LYS B N 1
ATOM 9468 C CA A LYS B 1 263 ? 59.296 -2.160 20.293 0.48 21.94 262 LYS B CA 1
ATOM 9469 C CA B LYS B 1 263 ? 59.306 -2.203 20.267 0.52 20.48 262 LYS B CA 1
ATOM 9470 C C A LYS B 1 263 ? 57.826 -1.882 20.009 0.48 21.05 262 LYS B C 1
ATOM 9471 C C B LYS B 1 263 ? 57.849 -1.928 19.935 0.52 20.17 262 LYS B C 1
ATOM 9472 O O A LYS B 1 263 ? 57.479 -0.782 19.565 0.48 21.73 262 LYS B O 1
ATOM 9473 O O B LYS B 1 263 ? 57.542 -0.874 19.369 0.52 20.71 262 LYS B O 1
ATOM 9510 N N . ASP B 1 264 ? 56.955 -2.854 20.266 1.00 19.92 263 ASP B N 1
ATOM 9511 C CA . ASP B 1 264 ? 55.519 -2.690 20.074 1.00 19.74 263 ASP B CA 1
ATOM 9512 C C . ASP B 1 264 ? 54.833 -3.733 20.948 1.00 19.24 263 ASP B C 1
ATOM 9513 O O . ASP B 1 264 ? 55.489 -4.519 21.640 1.00 19.54 263 ASP B O 1
ATOM 9523 N N . ALA B 1 265 ? 53.500 -3.726 20.921 1.00 18.83 264 ALA B N 1
ATOM 9524 C CA . ALA B 1 265 ? 52.721 -4.497 21.881 1.00 18.19 264 ALA B CA 1
ATOM 9525 C C . ALA B 1 265 ? 52.810 -6.000 21.657 1.00 18.78 264 ALA B C 1
ATOM 9526 O O . ALA B 1 265 ? 52.424 -6.764 22.548 1.00 18.77 264 ALA B O 1
ATOM 9533 N N . ILE B 1 266 ? 53.292 -6.446 20.501 1.00 19.39 265 ILE B N 1
ATOM 9534 C CA . ILE B 1 266 ? 53.337 -7.873 20.197 1.00 19.62 265 ILE B CA 1
ATOM 9535 C C . ILE B 1 266 ? 54.775 -8.385 20.076 1.00 19.35 265 ILE B C 1
ATOM 9536 O O . ILE B 1 266 ? 55.012 -9.445 19.493 1.00 19.87 265 ILE B O 1
ATOM 9552 N N . ASP B 1 267 ? 55.732 -7.665 20.667 1.00 19.72 266 ASP B N 1
ATOM 9553 C CA . ASP B 1 267 ? 57.162 -7.939 20.509 1.00 20.13 266 ASP B CA 1
ATOM 9554 C C . ASP B 1 267 ? 57.593 -9.010 21.509 1.00 20.57 266 ASP B C 1
ATOM 9555 O O . ASP B 1 267 ? 58.218 -8.740 22.538 1.00 19.98 266 ASP B O 1
ATOM 9564 N N . ALA B 1 268 ? 57.264 -10.263 21.179 1.00 20.53 267 ALA B N 1
ATOM 9565 C CA . ALA B 1 268 ? 57.683 -11.381 22.017 1.00 21.51 267 ALA B CA 1
ATOM 9566 C C . ALA B 1 268 ? 59.200 -11.529 22.042 1.00 21.95 267 ALA B C 1
ATOM 9567 O O . ALA B 1 268 ? 59.755 -12.033 23.026 1.00 21.76 267 ALA B O 1
ATOM 9574 N N . ASP B 1 269 ? 59.882 -11.113 20.969 1.00 22.33 268 ASP B N 1
ATOM 9575 C CA . ASP B 1 269 ? 61.341 -11.164 20.955 1.00 24.01 268 ASP B CA 1
ATOM 9576 C C . ASP B 1 269 ? 61.928 -10.367 22.115 1.00 22.26 268 ASP B C 1
ATOM 9577 O O . ASP B 1 269 ? 62.926 -10.781 22.719 1.00 22.61 268 ASP B O 1
ATOM 9586 N N . ALA B 1 270 ? 61.334 -9.208 22.430 1.00 21.65 269 ALA B N 1
ATOM 9587 C CA . ALA B 1 270 ? 61.828 -8.396 23.537 1.00 21.21 269 ALA B CA 1
ATOM 9588 C C . ALA B 1 270 ? 61.608 -9.080 24.881 1.00 20.59 269 ALA B C 1
ATOM 9589 O O . ALA B 1 270 ? 62.422 -8.912 25.796 1.00 20.82 269 ALA B O 1
ATOM 9596 N N . VAL B 1 271 ? 60.512 -9.831 25.029 1.00 19.85 270 VAL B N 1
ATOM 9597 C CA . VAL B 1 271 ? 60.308 -10.611 26.246 1.00 20.04 270 VAL B CA 1
ATOM 9598 C C . VAL B 1 271 ? 61.450 -11.603 26.427 1.00 19.79 270 VAL B C 1
ATOM 9599 O O . VAL B 1 271 ? 62.037 -11.717 27.509 1.00 20.36 270 VAL B O 1
ATOM 9612 N N . ARG B 1 272 ? 61.772 -12.348 25.366 1.00 20.93 271 ARG B N 1
ATOM 9613 C CA . ARG B 1 272 ? 62.875 -13.302 25.430 1.00 21.05 271 ARG B CA 1
ATOM 9614 C C . ARG B 1 272 ? 64.212 -12.607 25.657 1.00 21.30 271 ARG B C 1
ATOM 9615 O O . ARG B 1 272 ? 65.076 -13.149 26.354 1.00 22.40 271 ARG B O 1
ATOM 9636 N N . ALA B 1 273 ? 64.395 -11.400 25.115 1.00 21.09 272 ALA B N 1
ATOM 9637 C CA . ALA B 1 273 ? 65.635 -10.667 25.348 1.00 20.67 272 ALA B CA 1
ATOM 9638 C C . ALA B 1 273 ? 65.771 -10.262 26.812 1.00 20.82 272 ALA B C 1
ATOM 9639 O O . ALA B 1 273 ? 66.869 -10.322 27.379 1.00 21.52 272 ALA B O 1
ATOM 9646 N N . ALA B 1 274 ? 64.670 -9.836 27.435 1.00 20.73 273 ALA B N 1
ATOM 9647 C CA . ALA B 1 274 ? 64.710 -9.469 28.845 1.00 19.86 273 ALA B CA 1
ATOM 9648 C C . ALA B 1 274 ? 65.010 -10.683 29.712 1.00 20.40 273 ALA B C 1
ATOM 9649 O O . ALA B 1 274 ? 65.784 -10.593 30.673 1.00 20.67 273 ALA B O 1
ATOM 9656 N N . LEU B 1 275 ? 64.401 -11.826 29.392 1.00 20.34 274 LEU B N 1
ATOM 9657 C CA . LEU B 1 275 ? 64.707 -13.056 30.110 1.00 20.82 274 LEU B CA 1
ATOM 9658 C C . LEU B 1 275 ? 66.190 -13.382 30.001 1.00 21.45 274 LEU B C 1
ATOM 9659 O O . LEU B 1 275 ? 66.845 -13.695 31.001 1.00 22.20 274 LEU B O 1
ATOM 9675 N N . LYS B 1 276 ? 66.735 -13.303 28.787 1.00 22.32 275 LYS B N 1
ATOM 9676 C CA . LYS B 1 276 ? 68.150 -13.590 28.588 1.00 24.94 275 LYS B CA 1
ATOM 9677 C C . LYS B 1 276 ? 69.024 -12.617 29.367 1.00 24.18 275 LYS B C 1
ATOM 9678 O O . LYS B 1 276 ? 70.038 -13.014 29.953 1.00 24.03 275 LYS B O 1
ATOM 9697 N N . ASP B 1 277 ? 68.651 -11.336 29.386 1.00 23.45 276 ASP B N 1
ATOM 9698 C CA . ASP B 1 277 ? 69.440 -10.353 30.117 1.00 22.20 276 ASP B CA 1
ATOM 9699 C C . ASP B 1 277 ? 69.443 -10.633 31.613 1.00 22.36 276 ASP B C 1
ATOM 9700 O O . ASP B 1 277 ? 70.380 -10.219 32.305 1.00 24.20 276 ASP B O 1
ATOM 9709 N N . ALA B 1 278 ? 68.424 -11.326 32.121 1.00 21.92 277 ALA B N 1
ATOM 9710 C CA . ALA B 1 278 ? 68.362 -11.745 33.517 1.00 22.60 277 ALA B CA 1
ATOM 9711 C C . ALA B 1 278 ? 68.899 -13.156 33.738 1.00 23.68 277 ALA B C 1
ATOM 9712 O O . ALA B 1 278 ? 68.672 -13.733 34.808 1.00 24.56 277 ALA B O 1
ATOM 9719 N N . GLY B 1 279 ? 69.590 -13.725 32.754 1.00 24.37 278 GLY B N 1
ATOM 9720 C CA . GLY B 1 279 ? 70.240 -15.006 32.917 1.00 26.19 278 GLY B CA 1
ATOM 9721 C C . GLY B 1 279 ? 69.412 -16.218 32.557 1.00 27.62 278 GLY B C 1
ATOM 9722 O O . GLY B 1 279 ? 69.890 -17.347 32.734 1.00 29.64 278 GLY B O 1
ATOM 9726 N N . ILE B 1 280 ? 68.196 -16.030 32.061 1.00 27.30 279 ILE B N 1
ATOM 9727 C CA . ILE B 1 280 ? 67.316 -17.131 31.683 1.00 28.03 279 ILE B CA 1
ATOM 9728 C C . ILE B 1 280 ? 67.486 -17.356 30.189 1.00 31.85 279 ILE B C 1
ATOM 9729 O O . ILE B 1 280 ? 67.040 -16.548 29.368 1.00 31.67 279 ILE B O 1
ATOM 9745 N N . ARG B 1 281 ? 68.130 -18.465 29.836 1.00 36.34 280 ARG B N 1
ATOM 9746 C CA . ARG B 1 281 ? 68.573 -18.704 28.474 1.00 43.61 280 ARG B CA 1
ATOM 9747 C C . ARG B 1 281 ? 67.768 -19.771 27.748 1.00 44.79 280 ARG B C 1
ATOM 9748 O O . ARG B 1 281 ? 67.986 -19.967 26.548 1.00 45.75 280 ARG B O 1
ATOM 9769 N N . SER B 1 282 ? 66.846 -20.451 28.428 1.00 44.74 281 SER B N 1
ATOM 9770 C CA . SER B 1 282 ? 66.050 -21.501 27.809 1.00 43.63 281 SER B CA 1
ATOM 9771 C C . SER B 1 282 ? 64.733 -21.628 28.563 1.00 41.76 281 SER B C 1
ATOM 9772 O O . SER B 1 282 ? 64.581 -21.117 29.675 1.00 39.86 281 SER B O 1
ATOM 9780 N N . ASP B 1 283 ? 63.778 -22.338 27.952 1.00 42.93 282 ASP B N 1
ATOM 9781 C CA . ASP B 1 283 ? 62.477 -22.519 28.588 1.00 43.49 282 ASP B CA 1
ATOM 9782 C C . ASP B 1 283 ? 62.612 -23.218 29.937 1.00 42.01 282 ASP B C 1
ATOM 9783 O O . ASP B 1 283 ? 61.876 -22.908 30.881 1.00 40.84 282 ASP B O 1
ATOM 9792 N N . ASP B 1 284 ? 63.543 -24.168 30.047 1.00 42.07 283 ASP B N 1
ATOM 9793 C CA . ASP B 1 284 ? 63.716 -24.886 31.305 1.00 45.30 283 ASP B CA 1
ATOM 9794 C C . ASP B 1 284 ? 64.140 -23.954 32.433 1.00 42.93 283 ASP B C 1
ATOM 9795 O O . ASP B 1 284 ? 63.829 -24.214 33.600 1.00 45.90 283 ASP B O 1
ATOM 9804 N N . GLU B 1 285 ? 64.834 -22.866 32.113 1.00 37.05 289 GLU B N 1
ATOM 9805 C CA . GLU B 1 285 ? 65.296 -21.936 33.137 1.00 34.09 289 GLU B CA 1
ATOM 9806 C C . GLU B 1 285 ? 64.226 -20.936 33.553 1.00 31.61 289 GLU B C 1
ATOM 9807 O O . GLU B 1 285 ? 64.485 -20.098 34.423 1.00 31.07 289 GLU B O 1
ATOM 9819 N N . MET B 1 286 ? 63.031 -21.007 32.973 1.00 30.62 290 MET B N 1
ATOM 9820 C CA . MET B 1 286 ? 61.998 -20.045 33.329 1.00 30.79 290 MET B CA 1
ATOM 9821 C C . MET B 1 286 ? 61.448 -20.257 34.728 1.00 27.98 290 MET B C 1
ATOM 9822 O O . MET B 1 286 ? 60.790 -19.352 35.251 1.00 26.35 290 MET B O 1
ATOM 9836 N N . ASP B 1 287 ? 61.726 -21.401 35.360 1.00 28.69 291 ASP B N 1
ATOM 9837 C CA . ASP B 1 287 ? 61.377 -21.562 36.767 1.00 30.39 291 ASP B CA 1
ATOM 9838 C C . ASP B 1 287 ? 62.146 -20.597 37.667 1.00 27.39 291 ASP B C 1
ATOM 9839 O O . ASP B 1 287 ? 61.774 -20.442 38.834 1.00 27.72 291 ASP B O 1
ATOM 9848 N N . ARG B 1 288 ? 63.184 -19.932 37.160 1.00 24.70 292 ARG B N 1
ATOM 9849 C CA . ARG B 1 288 ? 63.906 -18.937 37.948 1.00 23.52 292 ARG B CA 1
ATOM 9850 C C . ARG B 1 288 ? 63.249 -17.561 37.935 1.00 21.02 292 ARG B C 1
ATOM 9851 O O . ARG B 1 288 ? 63.709 -16.670 38.657 1.00 21.15 292 ARG B O 1
ATOM 9872 N N . ILE B 1 289 ? 62.176 -17.366 37.164 1.00 21.08 293 ILE B N 1
ATOM 9873 C CA . ILE B 1 289 ? 61.487 -16.083 37.173 1.00 20.53 293 ILE B CA 1
ATOM 9874 C C . ILE B 1 289 ? 60.902 -15.826 38.554 1.00 19.89 293 ILE B C 1
ATOM 9875 O O . ILE B 1 289 ? 60.193 -16.673 39.115 1.00 20.72 293 ILE B O 1
ATOM 9891 N N . VAL B 1 290 ? 61.179 -14.645 39.098 1.00 18.95 294 VAL B N 1
ATOM 9892 C CA . VAL B 1 290 ? 60.428 -14.127 40.236 1.00 18.38 294 VAL B CA 1
ATOM 9893 C C . VAL B 1 290 ? 59.233 -13.304 39.768 1.00 18.35 294 VAL B C 1
ATOM 9894 O O . VAL B 1 290 ? 58.099 -13.528 40.202 1.00 19.32 294 VAL B O 1
ATOM 9907 N N . ASN B 1 291 ? 59.468 -12.340 38.880 1.00 17.81 295 ASN B N 1
ATOM 9908 C CA . ASN B 1 291 ? 58.381 -11.664 38.188 1.00 17.17 295 ASN B CA 1
ATOM 9909 C C . ASN B 1 291 ? 58.921 -11.048 36.903 1.00 17.37 295 ASN B C 1
ATOM 9910 O O . ASN B 1 291 ? 60.132 -10.895 36.720 1.00 17.32 295 ASN B O 1
ATOM 9921 N N . VAL B 1 292 ? 57.991 -10.730 36.008 1.00 16.61 296 VAL B N 1
ATOM 9922 C CA . VAL B 1 292 ? 58.241 -9.956 34.801 1.00 16.11 296 VAL B CA 1
ATOM 9923 C C . VAL B 1 292 ? 57.447 -8.664 34.947 1.00 16.66 296 VAL B C 1
ATOM 9924 O O . VAL B 1 292 ? 56.286 -8.690 35.374 1.00 17.92 296 VAL B O 1
ATOM 9937 N N . LEU B 1 293 ? 58.073 -7.536 34.619 1.00 16.16 297 LEU B N 1
ATOM 9938 C CA . LEU B 1 293 ? 57.470 -6.221 34.827 1.00 16.39 297 LEU B CA 1
ATOM 9939 C C . LEU B 1 293 ? 57.545 -5.453 33.516 1.00 16.19 297 LEU B C 1
ATOM 9940 O O . LEU B 1 293 ? 58.639 -5.248 32.982 1.00 16.72 297 LEU B O 1
ATOM 9956 N N . ALA B 1 294 ? 56.394 -5.020 32.994 1.00 16.03 298 ALA B N 1
ATOM 9957 C CA . ALA B 1 294 ? 56.383 -4.423 31.669 1.00 16.06 298 ALA B CA 1
ATOM 9958 C C . ALA B 1 294 ? 55.401 -3.268 31.540 1.00 15.52 298 ALA B C 1
ATOM 9959 O O . ALA B 1 294 ? 54.369 -3.224 32.212 1.00 15.66 298 ALA B O 1
ATOM 9966 N N . LYS B 1 295 ? 55.731 -2.358 30.618 1.00 15.52 299 LYS B N 1
ATOM 9967 C CA . LYS B 1 295 ? 54.860 -1.270 30.198 1.00 15.57 299 LYS B CA 1
ATOM 9968 C C . LYS B 1 295 ? 54.254 -1.577 28.830 1.00 16.24 299 LYS B C 1
ATOM 9969 O O . LYS B 1 295 ? 54.924 -2.129 27.952 1.00 17.57 299 LYS B O 1
ATOM 9988 N N . ALA B 1 296 ? 52.996 -1.173 28.650 1.00 15.76 300 ALA B N 1
ATOM 9989 C CA . ALA B 1 296 ? 52.209 -1.456 27.457 1.00 15.63 300 ALA B CA 1
ATOM 9990 C C . ALA B 1 296 ? 51.440 -0.202 27.071 1.00 15.93 300 ALA B C 1
ATOM 9991 O O . ALA B 1 296 ? 51.017 0.557 27.943 1.00 16.50 300 ALA B O 1
ATOM 9998 N N . GLU B 1 297 ? 51.233 0.012 25.769 1.00 16.55 301 GLU B N 1
ATOM 9999 C CA . GLU B 1 297 ? 50.409 1.154 25.387 1.00 16.91 301 GLU B CA 1
ATOM 10000 C C . GLU B 1 297 ? 49.911 1.054 23.954 1.00 16.74 301 GLU B C 1
ATOM 10001 O O . GLU B 1 297 ? 50.449 0.312 23.129 1.00 17.98 301 GLU B O 1
ATOM 10013 N N . ALA B 1 298 ? 48.871 1.842 23.677 1.00 16.52 302 ALA B N 1
ATOM 10014 C CA . ALA B 1 298 ? 48.389 2.051 22.322 1.00 17.59 302 ALA B CA 1
ATOM 10015 C C . ALA B 1 298 ? 49.304 3.033 21.605 1.00 19.17 302 ALA B C 1
ATOM 10016 O O . ALA B 1 298 ? 49.581 4.121 22.116 1.00 22.06 302 ALA B O 1
ATOM 10023 N N . ALA B 1 299 ? 49.768 2.654 20.419 1.00 18.76 303 ALA B N 1
ATOM 10024 C CA . ALA B 1 299 ? 50.592 3.550 19.621 1.00 19.18 303 ALA B CA 1
ATOM 10025 C C . ALA B 1 299 ? 49.756 4.710 19.092 1.00 19.82 303 ALA B C 1
ATOM 10026 O O . ALA B 1 299 ? 48.599 4.531 18.708 1.00 19.99 303 ALA B O 1
ATOM 10033 N N . SER B 1 300 ? 50.359 5.901 19.036 1.00 20.48 304 SER B N 1
ATOM 10034 C CA . SER B 1 300 ? 49.626 7.077 18.577 1.00 21.51 304 SER B CA 1
ATOM 10035 C C . SER B 1 300 ? 49.143 6.936 17.138 1.00 22.20 304 SER B C 1
ATOM 10036 O O . SER B 1 300 ? 48.145 7.569 16.771 1.00 23.45 304 SER B O 1
ATOM 10044 N N . SER B 1 301 ? 49.800 6.109 16.328 1.00 22.79 305 SER B N 1
ATOM 10045 C CA . SER B 1 301 ? 49.404 5.935 14.940 1.00 24.12 305 SER B CA 1
ATOM 10046 C C . SER B 1 301 ? 48.072 5.216 14.783 1.00 24.40 305 SER B C 1
ATOM 10047 O O . SER B 1 301 ? 47.505 5.235 13.685 1.00 25.00 305 SER B O 1
ATOM 10055 N N . GLY B 1 302 ? 47.571 4.579 15.834 1.00 22.95 306 GLY B N 1
ATOM 10056 C CA . GLY B 1 302 ? 46.387 3.761 15.703 1.00 22.06 306 GLY B CA 1
ATOM 10057 C C . GLY B 1 302 ? 46.620 2.434 15.029 1.00 21.96 306 GLY B C 1
ATOM 10058 O O . GLY B 1 302 ? 45.652 1.791 14.604 1.00 21.17 306 GLY B O 1
ATOM 10062 N N . THR B 1 303 ? 47.877 2.000 14.923 1.00 21.87 307 THR B N 1
ATOM 10063 C CA . THR B 1 303 ? 48.213 0.771 14.229 1.00 23.27 307 THR B CA 1
ATOM 10064 C C . THR B 1 303 ? 49.298 0.022 14.991 1.00 22.97 307 THR B C 1
ATOM 10065 O O . THR B 1 303 ? 49.987 0.577 15.853 1.00 24.23 307 THR B O 1
ATOM 10076 N N . VAL B 1 304 ? 49.432 -1.259 14.656 1.00 21.93 308 VAL B N 1
ATOM 10077 C CA . VAL B 1 304 ? 50.551 -2.099 15.068 1.00 21.12 308 VAL B CA 1
ATOM 10078 C C . VAL B 1 304 ? 51.058 -2.789 13.810 1.00 22.25 308 VAL B C 1
ATOM 10079 O O . VAL B 1 304 ? 50.301 -3.512 13.151 1.00 22.19 308 VAL B O 1
ATOM 10092 N N . ARG B 1 305 ? 52.325 -2.557 13.471 1.00 23.20 309 ARG B N 1
ATOM 10093 C CA . ARG B 1 305 ? 52.930 -3.120 12.262 1.00 24.33 309 ARG B CA 1
ATOM 10094 C C . ARG B 1 305 ? 52.044 -2.891 11.039 1.00 25.46 309 ARG B C 1
ATOM 10095 O O . ARG B 1 305 ? 51.820 -3.779 10.218 1.00 26.27 309 ARG B O 1
ATOM 10116 N N . GLY B 1 306 ? 51.540 -1.666 10.918 1.00 26.08 310 GLY B N 1
ATOM 10117 C CA . GLY B 1 306 ? 50.744 -1.281 9.774 1.00 25.89 310 GLY B CA 1
ATOM 10118 C C . GLY B 1 306 ? 49.311 -1.762 9.787 1.00 26.30 310 GLY B C 1
ATOM 10119 O O . GLY B 1 306 ? 48.581 -1.497 8.823 1.00 28.89 310 GLY B O 1
ATOM 10123 N N . ARG B 1 307 ? 48.886 -2.457 10.839 1.00 22.84 311 ARG B N 1
ATOM 10124 C CA . ARG B 1 307 ? 47.532 -2.981 10.941 1.00 21.42 311 ARG B CA 1
ATOM 10125 C C . ARG B 1 307 ? 46.724 -2.127 11.911 1.00 21.44 311 ARG B C 1
ATOM 10126 O O . ARG B 1 307 ? 47.124 -1.942 13.066 1.00 21.00 311 ARG B O 1
ATOM 10147 N N . ARG B 1 308 ? 45.577 -1.640 11.452 1.00 20.70 312 ARG B N 1
ATOM 10148 C CA . ARG B 1 308 ? 44.736 -0.791 12.282 1.00 20.18 312 ARG B CA 1
ATOM 10149 C C . ARG B 1 308 ? 44.192 -1.555 13.484 1.00 19.46 312 ARG B C 1
ATOM 10150 O O . ARG B 1 308 ? 43.882 -2.745 13.411 1.00 20.22 312 ARG B O 1
ATOM 10171 N N . ASN B 1 309 ? 44.049 -0.847 14.600 1.00 18.23 313 ASN B N 1
ATOM 10172 C CA . ASN B 1 309 ? 43.214 -1.329 15.690 1.00 18.56 313 ASN B CA 1
ATOM 10173 C C . ASN B 1 309 ? 42.392 -0.166 16.226 1.00 17.82 313 ASN B C 1
ATOM 10174 O O . ASN B 1 309 ? 42.614 0.999 15.877 1.00 17.84 313 ASN B O 1
ATOM 10185 N N . THR B 1 310 ? 41.419 -0.503 17.067 1.00 16.83 314 THR B N 1
ATOM 10186 C CA . THR B 1 310 ? 40.422 0.448 17.531 1.00 17.65 314 THR B CA 1
ATOM 10187 C C . THR B 1 310 ? 40.730 1.021 18.912 1.00 17.11 314 THR B C 1
ATOM 10188 O O . THR B 1 310 ? 39.878 1.709 19.481 1.00 17.40 314 THR B O 1
ATOM 10199 N N . MET B 1 311 ? 41.919 0.772 19.465 1.00 16.56 315 MET B N 1
ATOM 10200 C CA . MET B 1 311 ? 42.152 1.146 20.860 1.00 16.59 315 MET B CA 1
ATOM 10201 C C . MET B 1 311 ? 41.887 2.628 21.104 1.00 17.29 315 MET B C 1
ATOM 10202 O O . MET B 1 311 ? 41.297 2.993 22.127 1.00 18.46 315 MET B O 1
ATOM 10216 N N . LEU B 1 312 ? 42.328 3.501 20.191 1.00 17.09 316 LEU B N 1
ATOM 10217 C CA . LEU B 1 312 ? 42.180 4.939 20.395 1.00 17.17 316 LEU B CA 1
ATOM 10218 C C . LEU B 1 312 ? 40.819 5.471 19.958 1.00 17.80 316 LEU B C 1
ATOM 10219 O O . LEU B 1 312 ? 40.516 6.642 20.232 1.00 18.81 316 LEU B O 1
ATOM 10235 N N . ASP B 1 313 ? 40.004 4.649 19.295 1.00 17.67 317 ASP B N 1
ATOM 10236 C CA . ASP B 1 313 ? 38.671 5.040 18.855 1.00 18.56 317 ASP B CA 1
ATOM 10237 C C . ASP B 1 313 ? 37.555 4.465 19.724 1.00 18.54 317 ASP B C 1
ATOM 10238 O O . ASP B 1 313 ? 36.407 4.905 19.605 1.00 20.72 317 ASP B O 1
ATOM 10247 N N . ASP B 1 314 ? 37.854 3.483 20.568 1.00 17.33 318 ASP B N 1
ATOM 10248 C CA . ASP B 1 314 ? 36.832 2.745 21.305 1.00 16.53 318 ASP B CA 1
ATOM 10249 C C . ASP B 1 314 ? 36.384 3.578 22.501 1.00 17.02 318 ASP B C 1
ATOM 10250 O O . ASP B 1 314 ? 37.154 3.797 23.439 1.00 18.78 318 ASP B O 1
ATOM 10259 N N . SER B 1 315 ? 35.134 4.050 22.464 1.00 16.72 319 SER B N 1
ATOM 10260 C CA . SER B 1 315 ? 34.593 4.887 23.530 1.00 16.92 319 SER B CA 1
ATOM 10261 C C . SER B 1 315 ? 34.055 4.075 24.702 1.00 16.34 319 SER B C 1
ATOM 10262 O O . SER B 1 315 ? 33.680 4.658 25.724 1.00 17.62 319 SER B O 1
ATOM 10270 N N . ASP B 1 316 ? 34.008 2.752 24.581 1.00 17.03 320 ASP B N 1
ATOM 10271 C CA . ASP B 1 316 ? 33.543 1.894 25.662 1.00 16.47 320 ASP B CA 1
ATOM 10272 C C . ASP B 1 316 ? 34.679 1.485 26.595 1.00 17.24 320 ASP B C 1
ATOM 10273 O O . ASP B 1 316 ? 34.519 1.521 27.821 1.00 19.61 320 ASP B O 1
ATOM 10282 N N . ILE B 1 317 ? 35.826 1.108 26.033 1.00 16.37 321 ILE B N 1
ATOM 10283 C CA . ILE B 1 317 ? 36.960 0.582 26.787 1.00 16.35 321 ILE B CA 1
ATOM 10284 C C . ILE B 1 317 ? 38.160 1.483 26.531 1.00 15.94 321 ILE B C 1
ATOM 10285 O O . ILE B 1 317 ? 38.582 1.649 25.381 1.00 16.45 321 ILE B O 1
ATOM 10301 N N . ASN B 1 318 ? 38.728 2.036 27.598 1.00 15.69 322 ASN B N 1
ATOM 10302 C CA . ASN B 1 318 ? 39.838 2.967 27.444 1.00 15.14 322 ASN B CA 1
ATOM 10303 C C . ASN B 1 318 ? 41.112 2.245 27.008 1.00 15.36 322 ASN B C 1
ATOM 10304 O O . ASN B 1 318 ? 41.325 1.065 27.313 1.00 15.43 322 ASN B O 1
ATOM 10315 N N . HIS B 1 319 ? 41.973 2.985 26.301 1.00 15.63 323 HIS B N 1
ATOM 10316 C CA . HIS B 1 319 ? 43.088 2.359 25.594 1.00 16.40 323 HIS B CA 1
ATOM 10317 C C . HIS B 1 319 ? 44.096 1.703 26.537 1.00 15.61 323 HIS B C 1
ATOM 10318 O O . HIS B 1 319 ? 44.698 0.687 26.171 1.00 16.56 323 HIS B O 1
ATOM 10332 N N . THR B 1 320 ? 44.298 2.239 27.748 1.00 14.84 324 THR B N 1
ATOM 10333 C CA . THR B 1 320 ? 45.271 1.594 28.631 1.00 15.15 324 THR B CA 1
ATOM 10334 C C . THR B 1 320 ? 44.775 0.228 29.098 1.00 15.09 324 THR B C 1
ATOM 10335 O O . THR B 1 320 ? 45.585 -0.661 29.378 1.00 15.86 324 THR B O 1
ATOM 10346 N N . ARG B 1 321 ? 43.455 0.043 29.187 1.00 14.53 325 ARG B N 1
ATOM 10347 C CA . ARG B 1 321 ? 42.912 -1.265 29.537 1.00 13.90 325 ARG B CA 1
ATOM 10348 C C . ARG B 1 321 ? 43.227 -2.278 28.445 1.00 14.43 325 ARG B C 1
ATOM 10349 O O . ARG B 1 321 ? 43.674 -3.397 28.724 1.00 16.31 325 ARG B O 1
ATOM 10370 N N . SER B 1 322 ? 42.994 -1.893 27.190 1.00 14.70 326 SER B N 1
ATOM 10371 C CA . SER B 1 322 ? 43.247 -2.779 26.062 1.00 15.85 326 SER B CA 1
ATOM 10372 C C . SER B 1 322 ? 44.720 -3.135 25.972 1.00 15.85 326 SER B C 1
ATOM 10373 O O . SER B 1 322 ? 45.079 -4.298 25.771 1.00 16.33 326 SER B O 1
ATOM 10381 N N . ALA B 1 323 ? 45.596 -2.137 26.125 1.00 15.53 327 ALA B N 1
ATOM 10382 C CA . ALA B 1 323 ? 47.030 -2.389 26.007 1.00 15.74 327 ALA B CA 1
ATOM 10383 C C . ALA B 1 323 ? 47.515 -3.365 27.073 1.00 15.36 327 ALA B C 1
ATOM 10384 O O . ALA B 1 323 ? 48.342 -4.241 26.789 1.00 15.87 327 ALA B O 1
ATOM 10391 N N . ARG B 1 324 ? 47.028 -3.222 28.308 1.00 15.14 328 ARG B N 1
ATOM 10392 C CA . ARG B 1 324 ? 47.423 -4.138 29.373 1.00 15.65 328 ARG B CA 1
ATOM 10393 C C . ARG B 1 324 ? 47.019 -5.574 29.049 1.00 15.97 328 ARG B C 1
ATOM 10394 O O . ARG B 1 324 ? 47.807 -6.508 29.243 1.00 15.37 328 ARG B O 1
ATOM 10415 N N . ALA B 1 325 ? 45.789 -5.778 28.563 1.00 16.41 329 ALA B N 1
ATOM 10416 C CA . ALA B 1 325 ? 45.352 -7.128 28.219 1.00 16.23 329 ALA B CA 1
ATOM 10417 C C . ALA B 1 325 ? 46.260 -7.741 27.161 1.00 16.19 329 ALA B C 1
ATOM 10418 O O . ALA B 1 325 ? 46.643 -8.915 27.257 1.00 16.63 329 ALA B O 1
ATOM 10425 N N . VAL B 1 326 ? 46.621 -6.953 26.151 1.00 15.29 330 VAL B N 1
ATOM 10426 C CA . VAL B 1 326 ? 47.420 -7.453 25.040 1.00 15.25 330 VAL B CA 1
ATOM 10427 C C . VAL B 1 326 ? 48.809 -7.854 25.515 1.00 15.57 330 VAL B C 1
ATOM 10428 O O . VAL B 1 326 ? 49.266 -8.977 25.278 1.00 16.34 330 VAL B O 1
ATOM 10441 N N . VAL B 1 327 ? 49.511 -6.940 26.176 1.00 15.81 331 VAL B N 1
ATOM 10442 C CA . VAL B 1 327 ? 50.899 -7.210 26.529 1.00 15.64 331 VAL B CA 1
ATOM 10443 C C . VAL B 1 327 ? 50.990 -8.287 27.604 1.00 16.13 331 VAL B C 1
ATOM 10444 O O . VAL B 1 327 ? 51.903 -9.118 27.584 1.00 17.35 331 VAL B O 1
ATOM 10457 N N . ASN B 1 328 ? 50.055 -8.309 28.555 1.00 15.65 332 ASN B N 1
ATOM 10458 C CA . ASN B 1 328 ? 50.066 -9.416 29.506 1.00 16.04 332 ASN B CA 1
ATOM 10459 C C . ASN B 1 328 ? 49.907 -10.754 28.786 1.00 16.31 332 ASN B C 1
ATOM 10460 O O . ASN B 1 328 ? 50.585 -11.736 29.118 1.00 16.36 332 ASN B O 1
ATOM 10471 N N . ALA B 1 329 ? 49.015 -10.815 27.791 1.00 16.57 333 ALA B N 1
ATOM 10472 C CA . ALA B 1 329 ? 48.804 -12.061 27.064 1.00 16.68 333 ALA B CA 1
ATOM 10473 C C . ALA B 1 329 ? 50.060 -12.474 26.313 1.00 17.42 333 ALA B C 1
ATOM 10474 O O . ALA B 1 329 ? 50.423 -13.657 26.295 1.00 18.59 333 ALA B O 1
ATOM 10481 N N . VAL B 1 330 ? 50.742 -11.511 25.693 1.00 17.26 334 VAL B N 1
ATOM 10482 C CA . VAL B 1 330 ? 51.984 -11.813 24.987 1.00 17.69 334 VAL B CA 1
ATOM 10483 C C . VAL B 1 330 ? 53.024 -12.369 25.953 1.00 17.93 334 VAL B C 1
ATOM 10484 O O . VAL B 1 330 ? 53.644 -13.407 25.692 1.00 20.10 334 VAL B O 1
ATOM 10497 N N . ILE B 1 331 ? 53.251 -11.679 27.074 1.00 16.94 335 ILE B N 1
ATOM 10498 C CA . ILE B 1 331 ? 54.233 -12.169 28.035 1.00 17.08 335 ILE B CA 1
ATOM 10499 C C . ILE B 1 331 ? 53.822 -13.537 28.562 1.00 18.50 335 ILE B C 1
ATOM 10500 O O . ILE B 1 331 ? 54.649 -14.452 28.672 1.00 18.94 335 ILE B O 1
ATOM 10516 N N . ALA B 1 332 ? 52.542 -13.694 28.908 1.00 18.79 336 ALA B N 1
ATOM 10517 C CA . ALA B 1 332 ? 52.065 -14.955 29.463 1.00 19.24 336 ALA B CA 1
ATOM 10518 C C . ALA B 1 332 ? 52.304 -16.110 28.503 1.00 19.94 336 ALA B C 1
ATOM 10519 O O . ALA B 1 332 ? 52.625 -17.226 28.928 1.00 21.69 336 ALA B O 1
ATOM 10526 N N . SER B 1 333 ? 52.151 -15.863 27.201 1.00 20.15 337 SER B N 1
ATOM 10527 C CA . SER B 1 333 ? 52.346 -16.927 26.223 1.00 22.73 337 SER B CA 1
ATOM 10528 C C . SER B 1 333 ? 53.815 -17.321 26.096 1.00 22.28 337 SER B C 1
ATOM 10529 O O . SER B 1 333 ? 54.116 -18.448 25.684 1.00 23.76 337 SER B O 1
ATOM 10537 N N . VAL B 1 334 ? 54.743 -16.411 26.426 1.00 20.83 338 VAL B N 1
ATOM 10538 C CA . VAL B 1 334 ? 56.171 -16.729 26.394 1.00 20.77 338 VAL B CA 1
ATOM 10539 C C . VAL B 1 334 ? 56.589 -17.476 27.656 1.00 20.32 338 VAL B C 1
ATOM 10540 O O . VAL B 1 334 ? 57.330 -18.464 27.591 1.00 21.64 338 VAL B O 1
ATOM 10553 N N . VAL B 1 335 ? 56.144 -17.004 28.827 1.00 19.92 339 VAL B N 1
ATOM 10554 C CA . VAL B 1 335 ? 56.621 -17.561 30.095 1.00 19.70 339 VAL B CA 1
ATOM 10555 C C . VAL B 1 335 ? 55.680 -18.606 30.684 1.00 20.17 339 VAL B C 1
ATOM 10556 O O . VAL B 1 335 ? 56.043 -19.253 31.681 1.00 21.87 339 VAL B O 1
ATOM 10569 N N . GLY B 1 336 ? 54.493 -18.790 30.108 1.00 20.33 340 GLY B N 1
ATOM 10570 C CA . GLY B 1 336 ? 53.559 -19.788 30.586 1.00 20.05 340 GLY B CA 1
ATOM 10571 C C . GLY B 1 336 ? 52.808 -19.427 31.845 1.00 19.79 340 GLY B C 1
ATOM 10572 O O . GLY B 1 336 ? 52.295 -20.322 32.523 1.00 21.17 340 GLY B O 1
ATOM 10576 N N . ASP B 1 337 ? 52.708 -18.140 32.173 1.00 19.64 341 ASP B N 1
ATOM 10577 C CA . ASP B 1 337 ? 52.187 -17.699 33.461 1.00 19.48 341 ASP B CA 1
ATOM 10578 C C . ASP B 1 337 ? 51.636 -16.290 33.305 1.00 18.61 341 ASP B C 1
ATOM 10579 O O . ASP B 1 337 ? 52.398 -15.361 33.012 1.00 19.39 341 ASP B O 1
ATOM 10588 N N . PRO B 1 338 ? 50.329 -16.085 33.479 1.00 17.05 342 PRO B N 1
ATOM 10589 C CA . PRO B 1 338 ? 49.776 -14.731 33.357 1.00 17.74 342 PRO B CA 1
ATOM 10590 C C . PRO B 1 338 ? 49.909 -13.879 34.607 1.00 16.70 342 PRO B C 1
ATOM 10591 O O . PRO B 1 338 ? 49.441 -12.731 34.599 1.00 16.21 342 PRO B O 1
ATOM 10602 N N . MET B 1 339 ? 50.516 -14.392 35.676 1.00 16.07 343 MET B N 1
ATOM 10603 C CA . MET B 1 339 ? 50.699 -13.603 36.894 1.00 15.88 343 MET B CA 1
ATOM 10604 C C . MET B 1 339 ? 52.020 -12.835 36.804 1.00 16.32 343 MET B C 1
ATOM 10605 O O . MET B 1 339 ? 53.014 -13.136 37.469 1.00 17.36 343 MET B O 1
ATOM 10619 N N . VAL B 1 340 ? 51.998 -11.824 35.931 1.00 15.73 344 VAL B N 1
ATOM 10620 C CA . VAL B 1 340 ? 53.112 -10.917 35.700 1.00 16.25 344 VAL B CA 1
ATOM 10621 C C . VAL B 1 340 ? 52.566 -9.492 35.740 1.00 15.56 344 VAL B C 1
ATOM 10622 O O . VAL B 1 340 ? 51.369 -9.251 35.549 1.00 16.52 344 VAL B O 1
ATOM 10635 N N . TYR B 1 341 ? 53.464 -8.545 35.994 1.00 15.24 345 TYR B N 1
ATOM 10636 C CA . TYR B 1 341 ? 53.100 -7.142 36.146 1.00 15.21 345 TYR B CA 1
ATOM 10637 C C . TYR B 1 341 ? 53.117 -6.452 34.790 1.00 15.20 345 TYR B C 1
ATOM 10638 O O . TYR B 1 341 ? 54.178 -6.324 34.168 1.00 15.89 345 TYR B O 1
ATOM 10656 N N . VAL B 1 342 ? 51.955 -5.976 34.353 1.00 14.73 346 VAL B N 1
ATOM 10657 C CA . VAL B 1 342 ? 51.851 -5.153 33.157 1.00 14.80 346 VAL B CA 1
ATOM 10658 C C . VAL B 1 342 ? 51.058 -3.900 33.491 1.00 15.11 346 VAL B C 1
ATOM 10659 O O . VAL B 1 342 ? 49.932 -3.982 33.996 1.00 14.83 346 VAL B O 1
ATOM 10672 N N . SER B 1 343 ? 51.638 -2.746 33.176 1.00 15.07 347 SER B N 1
ATOM 10673 C CA . SER B 1 343 ? 51.059 -1.438 33.433 1.00 14.06 347 SER B CA 1
ATOM 10674 C C . SER B 1 343 ? 50.897 -0.718 32.103 1.00 15.52 347 SER B C 1
ATOM 10675 O O . SER B 1 343 ? 51.768 -0.796 31.232 1.00 15.87 347 SER B O 1
ATOM 10683 N N . GLY B 1 344 ? 49.768 -0.038 31.945 1.00 14.42 348 GLY B N 1
ATOM 10684 C CA . GLY B 1 344 ? 49.427 0.613 30.698 1.00 15.04 348 GLY B CA 1
ATOM 10685 C C . GLY B 1 344 ? 49.706 2.104 30.710 1.00 15.67 348 GLY B C 1
ATOM 10686 O O . GLY B 1 344 ? 49.675 2.750 31.754 1.00 16.43 348 GLY B O 1
ATOM 10690 N N . GLY B 1 345 ? 49.946 2.647 29.519 1.00 15.65 349 GLY B N 1
ATOM 10691 C CA . GLY B 1 345 ? 50.243 4.054 29.362 1.00 15.68 349 GLY B CA 1
ATOM 10692 C C . GLY B 1 345 ? 51.732 4.266 29.476 1.00 16.01 349 GLY B C 1
ATOM 10693 O O . GLY B 1 345 ? 52.268 4.360 30.581 1.00 16.27 349 GLY B O 1
ATOM 10697 N N . ALA B 1 346 ? 52.417 4.317 28.344 1.00 15.56 350 ALA B N 1
ATOM 10698 C CA . ALA B 1 346 ? 53.872 4.256 28.323 1.00 15.31 350 ALA B CA 1
ATOM 10699 C C . ALA B 1 346 ? 54.462 5.502 27.683 1.00 16.73 350 ALA B C 1
ATOM 10700 O O . ALA B 1 346 ? 55.407 5.435 26.894 1.00 17.67 350 ALA B O 1
ATOM 10707 N N . GLU B 1 347 ? 53.908 6.655 28.045 1.00 16.04 351 GLU B N 1
ATOM 10708 C CA . GLU B 1 347 ? 54.395 7.931 27.539 1.00 15.85 351 GLU B CA 1
ATOM 10709 C C . GLU B 1 347 ? 55.837 8.155 27.971 1.00 16.66 351 GLU B C 1
ATOM 10710 O O . GLU B 1 347 ? 56.137 8.216 29.168 1.00 15.94 351 GLU B O 1
ATOM 10722 N N . HIS B 1 348 ? 56.724 8.296 26.988 1.00 16.91 352 HIS B N 1
ATOM 10723 C CA . HIS B 1 348 ? 58.153 8.489 27.222 1.00 16.59 352 HIS B CA 1
ATOM 10724 C C . HIS B 1 348 ? 58.789 7.306 27.942 1.00 16.66 352 HIS B C 1
ATOM 10725 O O . HIS B 1 348 ? 59.831 7.453 28.593 1.00 16.72 352 HIS B O 1
ATOM 10739 N N . GLN B 1 349 ? 58.165 6.135 27.826 1.00 16.43 353 GLN B N 1
ATOM 10740 C CA . GLN B 1 349 ? 58.665 4.880 28.385 1.00 16.64 353 GLN B CA 1
ATOM 10741 C C . GLN B 1 349 ? 58.778 3.942 27.190 1.00 17.50 353 GLN B C 1
ATOM 10742 O O . GLN B 1 349 ? 57.768 3.441 26.687 1.00 17.94 353 GLN B O 1
ATOM 10756 N N . GLY B 1 350 ? 59.998 3.739 26.708 1.00 17.19 354 GLY B N 1
ATOM 10757 C CA . GLY B 1 350 ? 60.202 3.085 25.441 1.00 17.70 354 GLY B CA 1
ATOM 10758 C C . GLY B 1 350 ? 59.632 3.930 24.321 1.00 19.11 354 GLY B C 1
ATOM 10759 O O . GLY B 1 350 ? 59.128 5.038 24.541 1.00 19.81 354 GLY B O 1
ATOM 10763 N N . PRO B 1 351 ? 59.693 3.422 23.097 1.00 19.04 355 PRO B N 1
ATOM 10764 C CA . PRO B 1 351 ? 59.131 4.162 21.962 1.00 19.40 355 PRO B CA 1
ATOM 10765 C C . PRO B 1 351 ? 57.611 4.237 22.042 1.00 18.84 355 PRO B C 1
ATOM 10766 O O . PRO B 1 351 ? 56.956 3.566 22.842 1.00 18.83 355 PRO B O 1
ATOM 10777 N N . ASP B 1 352 ? 57.059 5.095 21.189 1.00 19.17 356 ASP B N 1
ATOM 10778 C CA . ASP B 1 352 ? 55.616 5.220 21.010 1.00 19.42 356 ASP B CA 1
ATOM 10779 C C . ASP B 1 352 ? 55.040 3.881 20.573 1.00 19.27 356 ASP B C 1
ATOM 10780 O O . ASP B 1 352 ? 55.369 3.371 19.500 1.00 20.79 356 ASP B O 1
ATOM 10789 N N . GLY B 1 353 ? 54.190 3.299 21.423 1.00 18.18 357 GLY B N 1
ATOM 10790 C CA . GLY B 1 353 ? 53.631 1.991 21.168 1.00 17.85 357 GLY B CA 1
ATOM 10791 C C . GLY B 1 353 ? 54.378 0.846 21.812 1.00 18.36 357 GLY B C 1
ATOM 10792 O O . GLY B 1 353 ? 53.913 -0.302 21.741 1.00 18.21 357 GLY B O 1
ATOM 10796 N N . GLY B 1 354 ? 55.520 1.124 22.436 1.00 19.01 358 GLY B N 1
ATOM 10797 C CA . GLY B 1 354 ? 56.278 0.124 23.152 1.00 18.80 358 GLY B CA 1
ATOM 10798 C C . GLY B 1 354 ? 56.486 0.500 24.603 1.00 18.15 358 GLY B C 1
ATOM 10799 O O . GLY B 1 354 ? 55.832 1.414 25.117 1.00 18.26 358 GLY B O 1
ATOM 10803 N N . GLY B 1 355 ? 57.390 -0.199 25.278 1.00 16.97 359 GLY B N 1
ATOM 10804 C CA . GLY B 1 355 ? 57.600 0.014 26.688 1.00 16.97 359 GLY B CA 1
ATOM 10805 C C . GLY B 1 355 ? 58.684 -0.878 27.245 1.00 16.33 359 GLY B C 1
ATOM 10806 O O . GLY B 1 355 ? 58.982 -1.944 26.697 1.00 17.99 359 GLY B O 1
ATOM 10810 N N . PRO B 1 356 ? 59.317 -0.441 28.339 1.00 16.22 360 PRO B N 1
ATOM 10811 C CA . PRO B 1 356 ? 60.356 -1.269 28.964 1.00 17.10 360 PRO B CA 1
ATOM 10812 C C . PRO B 1 356 ? 59.778 -2.562 29.520 1.00 16.47 360 PRO B C 1
ATOM 10813 O O . PRO B 1 356 ? 58.612 -2.626 29.911 1.00 17.02 360 PRO B O 1
ATOM 10824 N N . ILE B 1 357 ? 60.620 -3.594 29.577 1.00 16.33 361 ILE B N 1
ATOM 10825 C CA . ILE B 1 357 ? 60.245 -4.871 30.179 1.00 16.86 361 ILE B CA 1
ATOM 10826 C C . ILE B 1 357 ? 61.445 -5.411 30.945 1.00 17.27 361 ILE B C 1
ATOM 10827 O O . ILE B 1 357 ? 62.532 -5.564 30.377 1.00 18.19 361 ILE B O 1
ATOM 10843 N N . ALA B 1 358 ? 61.253 -5.678 32.236 1.00 17.37 362 ALA B N 1
ATOM 10844 C CA . ALA B 1 358 ? 62.301 -6.204 33.092 1.00 17.00 362 ALA B CA 1
ATOM 10845 C C . ALA B 1 358 ? 61.905 -7.569 33.640 1.00 16.58 362 ALA B C 1
ATOM 10846 O O . ALA B 1 358 ? 60.725 -7.910 33.745 1.00 17.03 362 ALA B O 1
ATOM 10853 N N . VAL B 1 359 ? 62.927 -8.348 33.992 1.00 16.50 363 VAL B N 1
ATOM 10854 C CA . VAL B 1 359 ? 62.761 -9.658 34.604 1.00 17.14 363 VAL B CA 1
ATOM 10855 C C . VAL B 1 359 ? 63.627 -9.704 35.853 1.00 17.94 363 VAL B C 1
ATOM 10856 O O . VAL B 1 359 ? 64.831 -9.431 35.787 1.00 17.80 363 VAL B O 1
ATOM 10869 N N . ILE B 1 360 ? 63.017 -10.038 36.983 1.00 18.79 364 ILE B N 1
ATOM 10870 C CA . ILE B 1 360 ? 63.742 -10.386 38.197 1.00 18.30 364 ILE B CA 1
ATOM 10871 C C . ILE B 1 360 ? 63.823 -11.901 38.252 1.00 19.31 364 ILE B C 1
ATOM 10872 O O . ILE B 1 360 ? 62.796 -12.587 38.165 1.00 19.58 364 ILE B O 1
ATOM 10888 N N . ALA B 1 361 ? 65.040 -12.427 38.383 1.00 19.63 365 ALA B N 1
ATOM 10889 C CA . ALA B 1 361 ? 65.245 -13.861 38.328 1.00 19.88 365 ALA B CA 1
ATOM 10890 C C . ALA B 1 361 ? 66.221 -14.317 39.400 1.00 20.35 365 ALA B C 1
ATOM 10891 O O . ALA B 1 361 ? 67.143 -13.592 39.783 1.00 21.02 365 ALA B O 1
ATOM 10898 N N . ARG B 1 362 ? 65.998 -15.539 39.877 1.00 21.55 366 ARG B N 1
ATOM 10899 C CA . ARG B 1 362 ? 66.973 -16.217 40.713 1.00 24.17 366 ARG B CA 1
ATOM 10900 C C . ARG B 1 362 ? 68.229 -16.506 39.897 1.00 25.47 366 ARG B C 1
ATOM 10901 O O . ARG B 1 362 ? 68.175 -16.743 38.687 1.00 25.73 366 ARG B O 1
ATOM 10922 N N . VAL B 1 363 ? 69.376 -16.455 40.560 1.00 26.77 367 VAL B N 1
ATOM 10923 C CA . VAL B 1 363 ? 70.626 -16.796 39.884 1.00 29.87 367 VAL B CA 1
ATOM 10924 C C . VAL B 1 363 ? 70.746 -18.313 39.730 1.00 33.73 367 VAL B C 1
ATOM 10925 O O . VAL B 1 363 ? 70.264 -19.074 40.572 1.00 36.08 367 VAL B O 1
ATOM 10938 N N . HIS C 1 1 ? 3.782 32.435 -0.581 1.00 49.59 0 HIS C N 1
ATOM 10939 C CA . HIS C 1 1 ? 4.415 31.084 -0.604 1.00 46.96 0 HIS C CA 1
ATOM 10940 C C . HIS C 1 1 ? 4.170 30.347 0.712 1.00 44.15 0 HIS C C 1
ATOM 10941 O O . HIS C 1 1 ? 4.954 30.451 1.655 1.00 45.47 0 HIS C O 1
ATOM 10957 N N . MET C 1 2 ? 3.082 29.586 0.755 1.00 40.11 1 MET C N 1
ATOM 10958 C CA . MET C 1 2 ? 2.685 28.866 1.954 1.00 36.65 1 MET C CA 1
ATOM 10959 C C . MET C 1 2 ? 3.257 27.456 1.915 1.00 33.55 1 MET C C 1
ATOM 10960 O O . MET C 1 2 ? 3.168 26.769 0.894 1.00 33.21 1 MET C O 1
ATOM 10974 N N . GLN C 1 3 ? 3.846 27.031 3.023 1.00 31.41 2 GLN C N 1
ATOM 10975 C CA . GLN C 1 3 ? 4.347 25.675 3.145 1.00 31.75 2 GLN C CA 1
ATOM 10976 C C . GLN C 1 3 ? 3.700 25.012 4.348 1.00 30.65 2 GLN C C 1
ATOM 10977 O O . GLN C 1 3 ? 3.416 25.657 5.359 1.00 31.94 2 GLN C O 1
ATOM 10991 N N . LYS C 1 4 ? 3.449 23.715 4.213 1.00 28.78 3 LYS C N 1
ATOM 10992 C CA . LYS C 1 4 ? 2.911 22.902 5.291 1.00 27.78 3 LYS C CA 1
ATOM 10993 C C . LYS C 1 4 ? 3.975 21.908 5.729 1.00 26.81 3 LYS C C 1
ATOM 10994 O O . LYS C 1 4 ? 4.564 21.213 4.894 1.00 26.19 3 LYS C O 1
ATOM 11013 N N . VAL C 1 5 ? 4.222 21.847 7.032 1.00 25.80 4 VAL C N 1
ATOM 11014 C CA . VAL C 1 5 ? 5.140 20.881 7.619 1.00 25.28 4 VAL C CA 1
ATOM 11015 C C . VAL C 1 5 ? 4.318 19.883 8.419 1.00 24.85 4 VAL C C 1
ATOM 11016 O O . VAL C 1 5 ? 3.443 20.273 9.201 1.00 25.38 4 VAL C O 1
ATOM 11029 N N . GLU C 1 6 ? 4.584 18.602 8.207 1.00 24.12 5 GLU C N 1
ATOM 11030 C CA . GLU C 1 6 ? 4.064 17.530 9.041 1.00 23.65 5 GLU C CA 1
ATOM 11031 C C . GLU C 1 6 ? 5.246 16.783 9.645 1.00 22.85 5 GLU C C 1
ATOM 11032 O O . GLU C 1 6 ? 6.314 16.684 9.035 1.00 22.93 5 GLU C O 1
ATOM 11044 N N . VAL C 1 7 ? 5.056 16.271 10.857 1.00 21.53 6 VAL C N 1
ATOM 11045 C CA . VAL C 1 7 ? 6.140 15.652 11.617 1.00 20.42 6 VAL C CA 1
ATOM 11046 C C . VAL C 1 7 ? 5.622 14.352 12.211 1.00 21.04 6 VAL C C 1
ATOM 11047 O O . VAL C 1 7 ? 4.561 14.332 12.844 1.00 22.16 6 VAL C O 1
ATOM 11060 N N . PHE C 1 8 ? 6.365 13.266 12.001 1.00 20.93 7 PHE C N 1
ATOM 11061 C CA . PHE C 1 8 ? 5.959 11.931 12.428 1.00 21.00 7 PHE C CA 1
ATOM 11062 C C . PHE C 1 8 ? 7.058 11.335 13.290 1.00 20.40 7 PHE C C 1
ATOM 11063 O O . PHE C 1 8 ? 8.192 11.172 12.830 1.00 21.25 7 PHE C O 1
ATOM 11080 N N . ARG C 1 9 ? 6.723 11.015 14.536 1.00 20.14 8 ARG C N 1
ATOM 11081 C CA . ARG C 1 9 ? 7.643 10.360 15.457 1.00 19.77 8 ARG C CA 1
ATOM 11082 C C . ARG C 1 9 ? 7.344 8.866 15.409 1.00 20.05 8 ARG C C 1
ATOM 11083 O O . ARG C 1 9 ? 6.222 8.447 15.716 1.00 21.17 8 ARG C O 1
ATOM 11104 N N . ILE C 1 10 ? 8.336 8.073 15.019 1.00 20.09 9 ILE C N 1
ATOM 11105 C CA . ILE C 1 10 ? 8.141 6.676 14.644 1.00 20.19 9 ILE C CA 1
ATOM 11106 C C . ILE C 1 10 ? 9.032 5.786 15.506 1.00 19.27 9 ILE C C 1
ATOM 11107 O O . ILE C 1 10 ? 10.259 5.880 15.419 1.00 18.95 9 ILE C O 1
ATOM 11123 N N . PRO C 1 11 ? 8.474 4.870 16.303 1.00 19.51 10 PRO C N 1
ATOM 11124 C CA . PRO C 1 11 ? 9.332 3.920 17.028 1.00 19.81 10 PRO C CA 1
ATOM 11125 C C . PRO C 1 11 ? 10.073 3.012 16.058 1.00 20.14 10 PRO C C 1
ATOM 11126 O O . PRO C 1 11 ? 9.538 2.621 15.017 1.00 20.96 10 PRO C O 1
ATOM 11137 N N . THR C 1 12 ? 11.308 2.663 16.413 1.00 19.46 11 THR C N 1
ATOM 11138 C CA . THR C 1 12 ? 12.116 1.744 15.625 1.00 19.28 11 THR C CA 1
ATOM 11139 C C . THR C 1 12 ? 12.515 0.532 16.458 1.00 19.90 11 THR C C 1
ATOM 11140 O O . THR C 1 12 ? 12.721 0.626 17.672 1.00 19.52 11 THR C O 1
ATOM 11151 N N . ALA C 1 13 ? 12.629 -0.612 15.786 1.00 19.92 12 ALA C N 1
ATOM 11152 C CA . ALA C 1 13 ? 13.016 -1.858 16.434 1.00 20.33 12 ALA C CA 1
ATOM 11153 C C . ALA C 1 13 ? 14.515 -2.131 16.377 1.00 19.78 12 ALA C C 1
ATOM 11154 O O . ALA C 1 13 ? 14.994 -3.027 17.081 1.00 20.59 12 ALA C O 1
ATOM 11161 N N . SER C 1 14 ? 15.256 -1.385 15.562 1.00 19.28 13 SER C N 1
ATOM 11162 C CA . SER C 1 14 ? 16.691 -1.546 15.370 1.00 18.99 13 SER C CA 1
ATOM 11163 C C . SER C 1 14 ? 17.157 -0.372 14.514 1.00 19.22 13 SER C C 1
ATOM 11164 O O . SER C 1 14 ? 16.320 0.348 13.955 1.00 19.79 13 SER C O 1
ATOM 11172 N N . PRO C 1 15 ? 18.465 -0.138 14.386 1.00 18.19 14 PRO C N 1
ATOM 11173 C CA . PRO C 1 15 ? 18.918 1.020 13.594 1.00 19.21 14 PRO C CA 1
ATOM 11174 C C . PRO C 1 15 ? 18.452 0.986 12.154 1.00 20.24 14 PRO C C 1
ATOM 11175 O O . PRO C 1 15 ? 18.216 2.044 11.556 1.00 20.43 14 PRO C O 1
ATOM 11186 N N . ASP C 1 16 ? 18.314 -0.208 11.584 1.00 20.12 15 ASP C N 1
ATOM 11187 C CA . ASP C 1 16 ? 17.972 -0.387 10.184 1.00 21.41 15 ASP C CA 1
ATOM 11188 C C . ASP C 1 16 ? 16.477 -0.568 9.955 1.00 22.43 15 ASP C C 1
ATOM 11189 O O . ASP C 1 16 ? 16.071 -0.898 8.837 1.00 23.27 15 ASP C O 1
ATOM 11198 N N . ASP C 1 17 ? 15.650 -0.327 10.970 1.00 22.72 16 ASP C N 1
ATOM 11199 C CA . ASP C 1 17 ? 14.216 -0.576 10.869 1.00 22.41 16 ASP C CA 1
ATOM 11200 C C . ASP C 1 17 ? 13.536 0.572 10.133 1.00 22.19 16 ASP C C 1
ATOM 11201 O O . ASP C 1 17 ? 13.446 1.691 10.650 1.00 22.35 16 ASP C O 1
ATOM 11210 N N . ILE C 1 18 ? 13.033 0.288 8.933 1.00 22.16 17 ILE C N 1
ATOM 11211 C CA . ILE C 1 18 ? 12.294 1.262 8.144 1.00 23.68 17 ILE C CA 1
ATOM 11212 C C . ILE C 1 18 ? 10.799 0.962 8.112 1.00 23.93 17 ILE C C 1
ATOM 11213 O O . ILE C 1 18 ? 10.054 1.629 7.389 1.00 24.46 17 ILE C O 1
ATOM 11229 N N . SER C 1 19 ? 10.336 -0.009 8.906 1.00 23.89 18 SER C N 1
ATOM 11230 C CA . SER C 1 19 ? 8.978 -0.526 8.747 1.00 24.26 18 SER C CA 1
ATOM 11231 C C . SER C 1 19 ? 7.918 0.501 9.138 1.00 24.46 18 SER C C 1
ATOM 11232 O O . SER C 1 19 ? 6.877 0.603 8.477 1.00 24.74 18 SER C O 1
ATOM 11240 N N . GLY C 1 20 ? 8.147 1.260 10.210 1.00 24.78 19 GLY C N 1
ATOM 11241 C CA . GLY C 1 20 ? 7.170 2.261 10.606 1.00 24.32 19 GLY C CA 1
ATOM 11242 C C . GLY C 1 20 ? 7.009 3.346 9.560 1.00 23.77 19 GLY C C 1
ATOM 11243 O O . GLY C 1 20 ? 5.892 3.779 9.261 1.00 24.59 19 GLY C O 1
ATOM 11247 N N . LEU C 1 21 ? 8.127 3.806 8.995 1.00 23.90 20 LEU C N 1
ATOM 11248 C CA . LEU C 1 21 ? 8.063 4.772 7.907 1.00 24.23 20 LEU C CA 1
ATOM 11249 C C . LEU C 1 21 ? 7.359 4.176 6.697 1.00 24.52 20 LEU C C 1
ATOM 11250 O O . LEU C 1 21 ? 6.505 4.825 6.085 1.00 25.25 20 LEU C O 1
ATOM 11266 N N . ALA C 1 22 ? 7.687 2.929 6.350 1.00 24.23 21 ALA C N 1
ATOM 11267 C CA . ALA C 1 22 ? 7.041 2.291 5.208 1.00 25.89 21 ALA C CA 1
ATOM 11268 C C . ALA C 1 22 ? 5.532 2.199 5.406 1.00 26.83 21 ALA C C 1
ATOM 11269 O O . ALA C 1 22 ? 4.764 2.375 4.455 1.00 27.37 21 ALA C O 1
ATOM 11276 N N . THR C 1 23 ? 5.085 1.922 6.632 1.00 26.96 22 THR C N 1
ATOM 11277 C CA . THR C 1 23 ? 3.652 1.843 6.900 1.00 28.22 22 THR C CA 1
ATOM 11278 C C . THR C 1 23 ? 2.961 3.164 6.583 1.00 28.62 22 THR C C 1
ATOM 11279 O O . THR C 1 23 ? 1.890 3.188 5.965 1.00 29.28 22 THR C O 1
ATOM 11290 N N . LEU C 1 24 ? 3.565 4.276 7.003 1.00 27.64 23 LEU C N 1
ATOM 11291 C CA . LEU C 1 24 ? 2.984 5.594 6.765 1.00 28.03 23 LEU C CA 1
ATOM 11292 C C . LEU C 1 24 ? 2.998 5.952 5.282 1.00 28.30 23 LEU C C 1
ATOM 11293 O O . LEU C 1 24 ? 2.082 6.620 4.789 1.00 29.06 23 LEU C O 1
ATOM 11309 N N . ILE C 1 25 ? 4.037 5.529 4.557 1.00 28.65 24 ILE C N 1
ATOM 11310 C CA . ILE C 1 25 ? 4.093 5.755 3.115 1.00 29.07 24 ILE C CA 1
ATOM 11311 C C . ILE C 1 25 ? 3.057 4.894 2.404 1.00 30.96 24 ILE C C 1
ATOM 11312 O O . ILE C 1 25 ? 2.319 5.369 1.530 1.00 31.61 24 ILE C O 1
ATOM 11328 N N . ASP C 1 26 ? 2.981 3.613 2.773 1.00 32.04 25 ASP C N 1
ATOM 11329 C CA . ASP C 1 26 ? 2.085 2.694 2.083 1.00 34.18 25 ASP C CA 1
ATOM 11330 C C . ASP C 1 26 ? 0.620 3.051 2.305 1.00 35.20 25 ASP C C 1
ATOM 11331 O O . ASP C 1 26 ? -0.223 2.740 1.456 1.00 36.88 25 ASP C O 1
ATOM 11340 N N . SER C 1 27 ? 0.291 3.687 3.428 1.00 35.57 26 SER C N 1
ATOM 11341 C CA . SER C 1 27 ? -1.077 4.111 3.696 1.00 36.00 26 SER C CA 1
ATOM 11342 C C . SER C 1 27 ? -1.402 5.479 3.107 1.00 36.35 26 SER C C 1
ATOM 11343 O O . SER C 1 27 ? -2.544 5.936 3.232 1.00 37.54 26 SER C O 1
ATOM 11351 N N . GLY C 1 28 ? -0.431 6.147 2.490 1.00 35.18 27 GLY C N 1
ATOM 11352 C CA . GLY C 1 28 ? -0.660 7.445 1.894 1.00 35.45 27 GLY C CA 1
ATOM 11353 C C . GLY C 1 28 ? -0.504 8.627 2.824 1.00 35.06 27 GLY C C 1
ATOM 11354 O O . GLY C 1 28 ? -0.694 9.769 2.382 1.00 35.11 27 GLY C O 1
ATOM 11358 N N . LYS C 1 29 ? -0.163 8.398 4.096 1.00 34.35 28 LYS C N 1
ATOM 11359 C CA . LYS C 1 29 ? -0.029 9.508 5.032 1.00 35.56 28 LYS C CA 1
ATOM 11360 C C . LYS C 1 29 ? 1.226 10.323 4.760 1.00 32.37 28 LYS C C 1
ATOM 11361 O O . LYS C 1 29 ? 1.265 11.519 5.071 1.00 33.17 28 LYS C O 1
ATOM 11380 N N . ILE C 1 30 ? 2.258 9.695 4.206 1.00 28.95 29 ILE C N 1
ATOM 11381 C CA . ILE C 1 30 ? 3.492 10.375 3.842 1.00 27.17 29 ILE C CA 1
ATOM 11382 C C . ILE C 1 30 ? 3.746 10.128 2.365 1.00 28.49 29 ILE C C 1
ATOM 11383 O O . ILE C 1 30 ? 3.816 8.974 1.924 1.00 29.24 29 ILE C O 1
ATOM 11399 N N . ASN C 1 31 ? 3.895 11.217 1.607 1.00 28.66 30 ASN C N 1
ATOM 11400 C CA . ASN C 1 31 ? 4.435 11.147 0.256 1.00 29.44 30 ASN C CA 1
ATOM 11401 C C . ASN C 1 31 ? 5.948 11.208 0.398 1.00 28.79 30 ASN C C 1
ATOM 11402 O O . ASN C 1 31 ? 6.476 12.239 0.846 1.00 27.78 30 ASN C O 1
ATOM 11413 N N . PRO C 1 32 ? 6.690 10.143 0.061 1.00 28.89 31 PRO C N 1
ATOM 11414 C CA . PRO C 1 32 ? 8.134 10.156 0.342 1.00 29.07 31 PRO C CA 1
ATOM 11415 C C . PRO C 1 32 ? 8.890 11.245 -0.392 1.00 28.34 31 PRO C C 1
ATOM 11416 O O . PRO C 1 32 ? 9.974 11.634 0.060 1.00 27.76 31 PRO C O 1
ATOM 11427 N N . ALA C 1 33 ? 8.358 11.754 -1.508 1.00 28.93 32 ALA C N 1
ATOM 11428 C CA . ALA C 1 33 ? 9.008 12.846 -2.221 1.00 29.63 32 ALA C CA 1
ATOM 11429 C C . ALA C 1 33 ? 8.995 14.153 -1.436 1.00 28.73 32 ALA C C 1
ATOM 11430 O O . ALA C 1 33 ? 9.729 15.077 -1.800 1.00 29.05 32 ALA C O 1
ATOM 11437 N N . GLU C 1 34 ? 8.197 14.246 -0.372 1.00 27.73 33 GLU C N 1
ATOM 11438 C CA . GLU C 1 34 ? 8.072 15.461 0.425 1.00 26.89 33 GLU C CA 1
ATOM 11439 C C . GLU C 1 34 ? 8.870 15.410 1.722 1.00 25.22 33 GLU C C 1
ATOM 11440 O O . GLU C 1 34 ? 8.857 16.384 2.483 1.00 25.02 33 GLU C O 1
ATOM 11452 N N . ILE C 1 35 ? 9.553 14.299 1.996 1.00 24.94 34 ILE C N 1
ATOM 11453 C CA . ILE C 1 35 ? 10.422 14.213 3.163 1.00 23.24 34 ILE C CA 1
ATOM 11454 C C . ILE C 1 35 ? 11.627 15.120 2.949 1.00 23.48 34 ILE C C 1
ATOM 11455 O O . ILE C 1 35 ? 12.308 15.035 1.919 1.00 25.48 34 ILE C O 1
ATOM 11471 N N . VAL C 1 36 ? 11.898 15.989 3.923 1.00 23.04 35 VAL C N 1
ATOM 11472 C CA . VAL C 1 36 ? 13.046 16.886 3.851 1.00 23.03 35 VAL C CA 1
ATOM 11473 C C . VAL C 1 36 ? 14.110 16.583 4.898 1.00 22.28 35 VAL C C 1
ATOM 11474 O O . VAL C 1 36 ? 15.262 17.012 4.724 1.00 21.81 35 VAL C O 1
ATOM 11487 N N . ALA C 1 37 ? 13.769 15.889 5.979 1.00 21.00 36 ALA C N 1
ATOM 11488 C CA . ALA C 1 37 ? 14.746 15.600 7.015 1.00 20.58 36 ALA C CA 1
ATOM 11489 C C . ALA C 1 37 ? 14.245 14.458 7.881 1.00 21.16 36 ALA C C 1
ATOM 11490 O O . ALA C 1 37 ? 13.039 14.297 8.091 1.00 20.84 36 ALA C O 1
ATOM 11497 N N . ILE C 1 38 ? 15.193 13.671 8.379 1.00 21.06 37 ILE C N 1
ATOM 11498 C CA . ILE C 1 38 ? 14.923 12.632 9.364 1.00 20.27 37 ILE C CA 1
ATOM 11499 C C . ILE C 1 38 ? 15.928 12.787 10.494 1.00 19.68 37 ILE C C 1
ATOM 11500 O O . ILE C 1 38 ? 17.142 12.824 10.253 1.00 19.48 37 ILE C O 1
ATOM 11516 N N . LEU C 1 39 ? 15.415 12.892 11.720 1.00 18.32 38 LEU C N 1
ATOM 11517 C CA . LEU C 1 39 ? 16.211 13.037 12.935 1.00 18.80 38 LEU C CA 1
ATOM 11518 C C . LEU C 1 39 ? 16.006 11.779 13.771 1.00 18.31 38 LEU C C 1
ATOM 11519 O O . LEU C 1 39 ? 14.905 11.533 14.275 1.00 19.01 38 LEU C O 1
ATOM 11535 N N . GLY C 1 40 ? 17.068 11.003 13.949 1.00 18.26 39 GLY C N 1
ATOM 11536 C CA . GLY C 1 40 ? 16.983 9.721 14.619 1.00 18.05 39 GLY C CA 1
ATOM 11537 C C . GLY C 1 40 ? 17.672 9.688 15.970 1.00 17.10 39 GLY C C 1
ATOM 11538 O O . GLY C 1 40 ? 18.636 10.419 16.213 1.00 17.16 39 GLY C O 1
ATOM 11542 N N . LYS C 1 41 ? 17.142 8.852 16.860 1.00 16.83 40 LYS C N 1
ATOM 11543 C CA . LYS C 1 41 ? 17.880 8.328 18.002 1.00 15.65 40 LYS C CA 1
ATOM 11544 C C . LYS C 1 41 ? 18.182 6.866 17.692 1.00 16.54 40 LYS C C 1
ATOM 11545 O O . LYS C 1 41 ? 17.255 6.056 17.557 1.00 16.71 40 LYS C O 1
ATOM 11564 N N . THR C 1 42 ? 19.465 6.532 17.579 1.00 16.42 41 THR C N 1
ATOM 11565 C CA . THR C 1 42 ? 19.908 5.188 17.233 1.00 16.89 41 THR C CA 1
ATOM 11566 C C . THR C 1 42 ? 20.671 4.596 18.412 1.00 16.27 41 THR C C 1
ATOM 11567 O O . THR C 1 42 ? 21.298 5.316 19.192 1.00 17.04 41 THR C O 1
ATOM 11578 N N . GLU C 1 43 ? 20.619 3.272 18.538 1.00 16.99 42 GLU C N 1
ATOM 11579 C CA . GLU C 1 43 ? 20.911 2.618 19.810 1.00 16.80 42 GLU C CA 1
ATOM 11580 C C . GLU C 1 43 ? 22.378 2.212 19.996 1.00 17.45 42 GLU C C 1
ATOM 11581 O O . GLU C 1 43 ? 22.671 1.406 20.887 1.00 18.97 42 GLU C O 1
ATOM 11593 N N . GLY C 1 44 ? 23.297 2.773 19.217 1.00 16.79 43 GLY C N 1
ATOM 11594 C CA . GLY C 1 44 ? 24.711 2.652 19.505 1.00 16.92 43 GLY C CA 1
ATOM 11595 C C . GLY C 1 44 ? 25.100 3.501 20.709 1.00 16.37 43 GLY C C 1
ATOM 11596 O O . GLY C 1 44 ? 24.259 4.054 21.415 1.00 17.02 43 GLY C O 1
ATOM 11600 N N . ASN C 1 45 ? 26.412 3.612 20.939 1.00 16.39 44 ASN C N 1
ATOM 11601 C CA . ASN C 1 45 ? 26.885 4.264 22.163 1.00 16.14 44 ASN C CA 1
ATOM 11602 C C . ASN C 1 45 ? 26.919 5.787 22.079 1.00 15.59 44 ASN C C 1
ATOM 11603 O O . ASN C 1 45 ? 27.240 6.435 23.081 1.00 16.55 44 ASN C O 1
ATOM 11614 N N . GLY C 1 46 ? 26.589 6.368 20.929 1.00 15.72 45 GLY C N 1
ATOM 11615 C CA . GLY C 1 46 ? 26.548 7.809 20.793 1.00 16.09 45 GLY C CA 1
ATOM 11616 C C . GLY C 1 46 ? 27.891 8.494 20.820 1.00 17.20 45 GLY C C 1
ATOM 11617 O O . GLY C 1 46 ? 27.941 9.728 20.846 1.00 18.59 45 GLY C O 1
ATOM 11621 N N . CYS C 1 47 ? 28.984 7.737 20.804 1.00 16.39 46 CYS C N 1
ATOM 11622 C CA . CYS C 1 47 ? 30.320 8.310 20.955 1.00 16.22 46 CYS C CA 1
ATOM 11623 C C . CYS C 1 47 ? 31.088 8.149 19.650 1.00 16.18 46 CYS C C 1
ATOM 11624 O O . CYS C 1 47 ? 30.518 8.361 18.575 1.00 17.59 46 CYS C O 1
ATOM 11632 N N . VAL C 1 48 ? 32.373 7.810 19.705 1.00 15.87 47 VAL C N 1
ATOM 11633 C CA . VAL C 1 48 ? 33.160 7.759 18.475 1.00 15.98 47 VAL C CA 1
ATOM 11634 C C . VAL C 1 48 ? 32.794 6.527 17.661 1.00 17.09 47 VAL C C 1
ATOM 11635 O O . VAL C 1 48 ? 32.405 6.622 16.489 1.00 19.01 47 VAL C O 1
ATOM 11648 N N . ASN C 1 49 ? 32.919 5.353 18.275 1.00 17.12 48 ASN C N 1
ATOM 11649 C CA . ASN C 1 49 ? 32.707 4.077 17.595 1.00 17.03 48 ASN C CA 1
ATOM 11650 C C . ASN C 1 49 ? 31.240 3.652 17.686 1.00 17.16 48 ASN C C 1
ATOM 11651 O O . ASN C 1 49 ? 30.887 2.599 18.218 1.00 18.16 48 ASN C O 1
ATOM 11662 N N . ASP C 1 50 ? 30.383 4.516 17.141 1.00 16.34 49 ASP C N 1
ATOM 11663 C CA . ASP C 1 50 ? 28.957 4.245 16.987 1.00 16.03 49 ASP C CA 1
ATOM 11664 C C . ASP C 1 50 ? 28.680 4.196 15.490 1.00 17.26 49 ASP C C 1
ATOM 11665 O O . ASP C 1 50 ? 28.706 5.233 14.814 1.00 18.25 49 ASP C O 1
ATOM 11674 N N . PHE C 1 51 ? 28.435 2.991 14.983 1.00 17.40 50 PHE C N 1
ATOM 11675 C CA . PHE C 1 51 ? 28.126 2.740 13.583 1.00 17.76 50 PHE C CA 1
ATOM 11676 C C . PHE C 1 51 ? 26.641 2.547 13.351 1.00 17.75 50 PHE C C 1
ATOM 11677 O O . PHE C 1 51 ? 26.230 2.358 12.200 1.00 18.18 50 PHE C O 1
ATOM 11694 N N . THR C 1 52 ? 25.825 2.617 14.413 1.00 17.67 51 THR C N 1
ATOM 11695 C CA . THR C 1 52 ? 24.379 2.568 14.229 1.00 17.67 51 THR C CA 1
ATOM 11696 C C . THR C 1 52 ? 23.878 3.804 13.493 1.00 17.75 51 THR C C 1
ATOM 11697 O O . THR C 1 52 ? 22.861 3.736 12.795 1.00 18.46 51 THR C O 1
ATOM 11708 N N . ARG C 1 53 ? 24.562 4.941 13.663 1.00 16.74 52 ARG C N 1
ATOM 11709 C CA . ARG C 1 53 ? 24.182 6.165 12.965 1.00 17.49 52 ARG C CA 1
ATOM 11710 C C . ARG C 1 53 ? 24.289 5.976 11.458 1.00 17.93 52 ARG C C 1
ATOM 11711 O O . ARG C 1 53 ? 23.326 6.211 10.718 1.00 18.73 52 ARG C O 1
ATOM 11732 N N . GLY C 1 54 ? 25.457 5.531 10.990 1.00 19.02 53 GLY C N 1
ATOM 11733 C CA . GLY C 1 54 ? 25.639 5.288 9.568 1.00 19.71 53 GLY C CA 1
ATOM 11734 C C . GLY C 1 54 ? 24.758 4.171 9.043 1.00 19.17 53 GLY C C 1
ATOM 11735 O O . GLY C 1 54 ? 24.256 4.244 7.919 1.00 20.04 53 GLY C O 1
ATOM 11739 N N . PHE C 1 55 ? 24.574 3.116 9.844 1.00 18.87 54 PHE C N 1
ATOM 11740 C CA . PHE C 1 55 ? 23.690 2.010 9.475 1.00 19.18 54 PHE C CA 1
ATOM 11741 C C . PHE C 1 55 ? 22.268 2.504 9.254 1.00 19.31 54 PHE C C 1
ATOM 11742 O O . PHE C 1 55 ? 21.614 2.125 8.275 1.00 20.69 54 PHE C O 1
ATOM 11759 N N . ALA C 1 56 ? 21.778 3.363 10.150 1.00 19.76 55 ALA C N 1
ATOM 11760 C CA . ALA C 1 56 ? 20.425 3.886 10.018 1.00 18.97 55 ALA C CA 1
ATOM 11761 C C . ALA C 1 56 ? 20.286 4.762 8.779 1.00 19.91 55 ALA C C 1
ATOM 11762 O O . ALA C 1 56 ? 19.298 4.652 8.045 1.00 20.58 55 ALA C O 1
ATOM 11769 N N . THR C 1 57 ? 21.257 5.643 8.531 1.00 19.61 56 THR C N 1
ATOM 11770 C CA . THR C 1 57 ? 21.182 6.493 7.349 1.00 20.27 56 THR C CA 1
ATOM 11771 C C . THR C 1 57 ? 21.245 5.667 6.074 1.00 20.87 56 THR C C 1
ATOM 11772 O O . THR C 1 57 ? 20.474 5.906 5.136 1.00 22.01 56 THR C O 1
ATOM 11783 N N . GLN C 1 58 ? 22.161 4.698 6.015 1.00 21.00 57 GLN C N 1
ATOM 11784 C CA . GLN C 1 58 ? 22.256 3.860 4.828 1.00 21.78 57 GLN C CA 1
ATOM 11785 C C . GLN C 1 58 ? 20.940 3.145 4.563 1.00 21.47 57 GLN C C 1
ATOM 11786 O O . GLN C 1 58 ? 20.491 3.061 3.414 1.00 21.55 57 GLN C O 1
ATOM 11800 N N . SER C 1 59 ? 20.313 2.615 5.618 1.00 20.95 58 SER C N 1
ATOM 11801 C CA . SER C 1 59 ? 19.076 1.858 5.457 1.00 21.10 58 SER C CA 1
ATOM 11802 C C . SER C 1 59 ? 17.935 2.751 4.993 1.00 21.64 58 SER C C 1
ATOM 11803 O O . SER C 1 59 ? 17.140 2.355 4.133 1.00 23.59 58 SER C O 1
ATOM 11811 N N . LEU C 1 60 ? 17.833 3.958 5.555 1.00 21.34 59 LEU C N 1
ATOM 11812 C CA . LEU C 1 60 ? 16.801 4.895 5.125 1.00 22.34 59 LEU C CA 1
ATOM 11813 C C . LEU C 1 60 ? 17.052 5.390 3.705 1.00 23.44 59 LEU C C 1
ATOM 11814 O O . LEU C 1 60 ? 16.110 5.519 2.915 1.00 23.54 59 LEU C O 1
ATOM 11830 N N . ALA C 1 61 ? 18.311 5.685 3.364 1.00 23.72 60 ALA C N 1
ATOM 11831 C CA . ALA C 1 61 ? 18.621 6.155 2.017 1.00 24.85 60 ALA C CA 1
ATOM 11832 C C . ALA C 1 61 ? 18.346 5.075 0.979 1.00 25.60 60 ALA C C 1
ATOM 11833 O O . ALA C 1 61 ? 17.834 5.368 -0.108 1.00 26.63 60 ALA C O 1
ATOM 11840 N N A MET C 1 62 ? 18.713 3.825 1.282 0.50 25.25 61 MET C N 1
ATOM 11841 N N B MET C 1 62 ? 18.654 3.819 1.301 0.50 26.09 61 MET C N 1
ATOM 11842 C CA A MET C 1 62 ? 18.377 2.716 0.396 0.50 25.71 61 MET C CA 1
ATOM 11843 C CA B MET C 1 62 ? 18.382 2.731 0.369 0.50 27.30 61 MET C CA 1
ATOM 11844 C C A MET C 1 62 ? 16.874 2.646 0.174 0.50 25.50 61 MET C C 1
ATOM 11845 C C B MET C 1 62 ? 16.884 2.523 0.181 0.50 26.12 61 MET C C 1
ATOM 11846 O O A MET C 1 62 ? 16.399 2.617 -0.969 0.50 25.61 61 MET C O 1
ATOM 11847 O O B MET C 1 62 ? 16.424 2.277 -0.940 0.50 25.77 61 MET C O 1
ATOM 11874 N N . TYR C 1 63 ? 16.110 2.611 1.266 1.00 25.74 62 TYR C N 1
ATOM 11875 C CA . TYR C 1 63 ? 14.665 2.463 1.164 1.00 25.77 62 TYR C CA 1
ATOM 11876 C C . TYR C 1 63 ? 14.052 3.600 0.354 1.00 26.62 62 TYR C C 1
ATOM 11877 O O . TYR C 1 63 ? 13.240 3.366 -0.551 1.00 27.61 62 TYR C O 1
ATOM 11896 N N . LEU C 1 64 ? 14.423 4.843 0.666 1.00 26.30 63 LEU C N 1
ATOM 11897 C CA . LEU C 1 64 ? 13.805 5.978 -0.012 1.00 27.27 63 LEU C CA 1
ATOM 11898 C C . LEU C 1 64 ? 14.234 6.058 -1.472 1.00 28.40 63 LEU C C 1
ATOM 11899 O O . LEU C 1 64 ? 13.428 6.407 -2.340 1.00 28.50 63 LEU C O 1
ATOM 11915 N N . ALA C 1 65 ? 15.502 5.757 -1.764 1.00 28.28 64 ALA C N 1
ATOM 11916 C CA . ALA C 1 65 ? 15.938 5.735 -3.155 1.00 29.95 64 ALA C CA 1
ATOM 11917 C C . ALA C 1 65 ? 15.099 4.759 -3.965 1.00 31.46 64 ALA C C 1
ATOM 11918 O O . ALA C 1 65 ? 14.664 5.070 -5.081 1.00 31.75 64 ALA C O 1
ATOM 11925 N N . GLU C 1 66 ? 14.842 3.578 -3.409 1.00 33.28 65 GLU C N 1
ATOM 11926 C CA . GLU C 1 66 ? 14.091 2.568 -4.143 1.00 35.69 65 GLU C CA 1
ATOM 11927 C C . GLU C 1 66 ? 12.609 2.908 -4.207 1.00 36.28 65 GLU C C 1
ATOM 11928 O O . GLU C 1 66 ? 11.950 2.572 -5.196 1.00 37.23 65 GLU C O 1
ATOM 11940 N N . LYS C 1 67 ? 12.070 3.608 -3.202 1.00 36.13 66 LYS C N 1
ATOM 11941 C CA . LYS C 1 67 ? 10.675 4.033 -3.293 1.00 37.33 66 LYS C CA 1
ATOM 11942 C C . LYS C 1 67 ? 10.498 5.135 -4.333 1.00 37.07 66 LYS C C 1
ATOM 11943 O O . LYS C 1 67 ? 9.479 5.179 -5.032 1.00 37.63 66 LYS C O 1
ATOM 11962 N N . LEU C 1 68 ? 11.467 6.043 -4.435 1.00 36.79 67 LEU C N 1
ATOM 11963 C CA . LEU C 1 68 ? 11.375 7.185 -5.332 1.00 36.85 67 LEU C CA 1
ATOM 11964 C C . LEU C 1 68 ? 11.940 6.906 -6.715 1.00 37.67 67 LEU C C 1
ATOM 11965 O O . LEU C 1 68 ? 11.737 7.717 -7.626 1.00 38.50 67 LEU C O 1
ATOM 11981 N N . GLY C 1 69 ? 12.639 5.790 -6.895 1.00 37.32 68 GLY C N 1
ATOM 11982 C CA . GLY C 1 69 ? 13.241 5.492 -8.177 1.00 37.75 68 GLY C CA 1
ATOM 11983 C C . GLY C 1 69 ? 14.405 6.388 -8.518 1.00 37.98 68 GLY C C 1
ATOM 11984 O O . GLY C 1 69 ? 14.604 6.717 -9.690 1.00 38.84 68 GLY C O 1
ATOM 11988 N N . ILE C 1 70 ? 15.173 6.809 -7.518 1.00 37.52 69 ILE C N 1
ATOM 11989 C CA . ILE C 1 70 ? 16.357 7.628 -7.714 1.00 37.34 69 ILE C CA 1
ATOM 11990 C C . ILE C 1 70 ? 17.533 6.943 -7.024 1.00 36.69 69 ILE C C 1
ATOM 11991 O O . ILE C 1 70 ? 17.387 5.886 -6.413 1.00 36.91 69 ILE C O 1
ATOM 12007 N N . SER C 1 71 ? 18.710 7.550 -7.146 1.00 36.11 70 SER C N 1
ATOM 12008 C CA . SER C 1 71 ? 19.901 6.955 -6.565 1.00 34.77 70 SER C CA 1
ATOM 12009 C C . SER C 1 71 ? 20.015 7.341 -5.094 1.00 33.11 70 SER C C 1
ATOM 12010 O O . SER C 1 71 ? 19.468 8.352 -4.646 1.00 31.98 70 SER C O 1
ATOM 12018 N N . ARG C 1 72 ? 20.725 6.506 -4.332 1.00 32.69 71 ARG C N 1
ATOM 12019 C CA . ARG C 1 72 ? 20.990 6.836 -2.936 1.00 33.55 71 ARG C CA 1
ATOM 12020 C C . ARG C 1 72 ? 21.745 8.151 -2.832 1.00 33.70 71 ARG C C 1
ATOM 12021 O O . ARG C 1 72 ? 21.509 8.945 -1.913 1.00 32.04 71 ARG C O 1
ATOM 12042 N N . GLU C 1 73 ? 22.657 8.398 -3.775 1.00 36.27 72 GLU C N 1
ATOM 12043 C CA . GLU C 1 73 ? 23.400 9.649 -3.789 1.00 39.23 72 GLU C CA 1
ATOM 12044 C C . GLU C 1 73 ? 22.463 10.847 -3.869 1.00 37.86 72 GLU C C 1
ATOM 12045 O O . GLU C 1 73 ? 22.644 11.827 -3.138 1.00 37.42 72 GLU C O 1
ATOM 12057 N N . GLU C 1 74 ? 21.449 10.786 -4.735 1.00 37.62 73 GLU C N 1
ATOM 12058 C CA . GLU C 1 74 ? 20.516 11.904 -4.835 1.00 39.91 73 GLU C CA 1
ATOM 12059 C C . GLU C 1 74 ? 19.682 12.051 -3.564 1.00 34.84 73 GLU C C 1
ATOM 12060 O O . GLU C 1 74 ? 19.391 13.175 -3.140 1.00 34.77 73 GLU C O 1
ATOM 12072 N N . VAL C 1 75 ? 19.280 10.935 -2.945 1.00 32.15 74 VAL C N 1
ATOM 12073 C CA . VAL C 1 75 ? 18.525 11.016 -1.695 1.00 29.69 74 VAL C CA 1
ATOM 12074 C C . VAL C 1 75 ? 19.321 11.780 -0.644 1.00 28.24 74 VAL C C 1
ATOM 12075 O O . VAL C 1 75 ? 18.780 12.639 0.066 1.00 27.35 74 VAL C O 1
ATOM 12088 N N . VAL C 1 76 ? 20.616 11.477 -0.527 1.00 27.46 75 VAL C N 1
ATOM 12089 C CA . VAL C 1 76 ? 21.461 12.087 0.494 1.00 28.75 75 VAL C CA 1
ATOM 12090 C C . VAL C 1 76 ? 21.728 13.555 0.192 1.00 29.73 75 VAL C C 1
ATOM 12091 O O . VAL C 1 76 ? 21.991 14.339 1.112 1.00 29.11 75 VAL C O 1
ATOM 12104 N N . LYS C 1 77 ? 21.676 13.960 -1.080 1.00 31.69 76 LYS C N 1
ATOM 12105 C CA . LYS C 1 77 ? 21.809 15.376 -1.397 1.00 36.36 76 LYS C CA 1
ATOM 12106 C C . LYS C 1 77 ? 20.519 16.142 -1.133 1.00 35.84 76 LYS C C 1
ATOM 12107 O O . LYS C 1 77 ? 20.556 17.366 -0.967 1.00 37.28 76 LYS C O 1
ATOM 12126 N N . LYS C 1 78 ? 19.389 15.439 -1.079 1.00 34.75 77 LYS C N 1
ATOM 12127 C CA . LYS C 1 78 ? 18.056 16.024 -1.008 1.00 35.62 77 LYS C CA 1
ATOM 12128 C C . LYS C 1 78 ? 17.477 16.045 0.398 1.00 32.06 77 LYS C C 1
ATOM 12129 O O . LYS C 1 78 ? 16.730 16.972 0.730 1.00 32.78 77 LYS C O 1
ATOM 12148 N N . VAL C 1 79 ? 17.824 15.069 1.233 1.00 28.05 78 VAL C N 1
ATOM 12149 C CA . VAL C 1 79 ? 17.205 14.870 2.539 1.00 24.98 78 VAL C CA 1
ATOM 12150 C C . VAL C 1 79 ? 18.292 14.924 3.602 1.00 23.84 78 VAL C C 1
ATOM 12151 O O . VAL C 1 79 ? 19.329 14.266 3.464 1.00 24.15 78 VAL C O 1
ATOM 12164 N N . ALA C 1 80 ? 18.050 15.696 4.662 1.00 22.34 79 ALA C N 1
ATOM 12165 C CA . ALA C 1 80 ? 18.945 15.685 5.811 1.00 22.21 79 ALA C CA 1
ATOM 12166 C C . ALA C 1 80 ? 18.734 14.406 6.611 1.00 21.37 79 ALA C C 1
ATOM 12167 O O . ALA C 1 80 ? 17.600 14.048 6.939 1.00 22.13 79 ALA C O 1
ATOM 12174 N N . PHE C 1 81 ? 19.825 13.705 6.913 1.00 21.23 80 PHE C N 1
ATOM 12175 C CA . PHE C 1 81 ? 19.800 12.522 7.770 1.00 21.02 80 PHE C CA 1
ATOM 12176 C C . PHE C 1 81 ? 20.686 12.826 8.969 1.00 20.52 80 PHE C C 1
ATOM 12177 O O . PHE C 1 81 ? 21.913 12.873 8.840 1.00 22.17 80 PHE C O 1
ATOM 12194 N N . ILE C 1 82 ? 20.071 13.056 10.123 1.00 18.49 81 ILE C N 1
ATOM 12195 C CA . ILE C 1 82 ? 20.790 13.379 11.348 1.00 18.09 81 ILE C CA 1
ATOM 12196 C C . ILE C 1 82 ? 20.484 12.272 12.340 1.00 18.47 81 ILE C C 1
ATOM 12197 O O . ILE C 1 82 ? 19.373 12.213 12.879 1.00 18.98 81 ILE C O 1
ATOM 12213 N N . MET C 1 83 ? 21.452 11.386 12.563 1.00 18.41 82 MET C N 1
ATOM 12214 C CA . MET C 1 83 ? 21.286 10.255 13.472 1.00 18.09 82 MET C CA 1
ATOM 12215 C C . MET C 1 83 ? 22.107 10.522 14.728 1.00 17.74 82 MET C C 1
ATOM 12216 O O . MET C 1 83 ? 23.341 10.578 14.676 1.00 18.05 82 MET C O 1
ATOM 12230 N N . SER C 1 84 ? 21.410 10.699 15.844 1.00 17.14 83 SER C N 1
ATOM 12231 C CA . SER C 1 84 ? 22.013 10.926 17.150 1.00 16.43 83 SER C CA 1
ATOM 12232 C C . SER C 1 84 ? 22.064 9.585 17.870 1.00 15.87 83 SER C C 1
ATOM 12233 O O . SER C 1 84 ? 21.023 9.027 18.236 1.00 16.61 83 SER C O 1
ATOM 12241 N N . GLY C 1 85 ? 23.265 9.069 18.064 1.00 16.49 84 GLY C N 1
ATOM 12242 C CA . GLY C 1 85 ? 23.425 7.809 18.750 1.00 15.90 84 GLY C CA 1
ATOM 12243 C C . GLY C 1 85 ? 23.240 7.949 20.242 1.00 15.66 84 GLY C C 1
ATOM 12244 O O . GLY C 1 85 ? 23.155 9.042 20.793 1.00 16.41 84 GLY C O 1
ATOM 12248 N N . GLY C 1 86 ? 23.180 6.806 20.908 1.00 15.70 85 GLY C N 1
ATOM 12249 C CA . GLY C 1 86 ? 23.053 6.797 22.348 1.00 15.71 85 GLY C CA 1
ATOM 12250 C C . GLY C 1 86 ? 21.610 6.815 22.797 1.00 15.73 85 GLY C C 1
ATOM 12251 O O . GLY C 1 86 ? 20.949 7.859 22.758 1.00 16.04 85 GLY C O 1
ATOM 12255 N N . THR C 1 87 ? 21.104 5.656 23.201 1.00 15.92 86 THR C N 1
ATOM 12256 C CA . THR C 1 87 ? 19.760 5.526 23.762 1.00 16.34 86 THR C CA 1
ATOM 12257 C C . THR C 1 87 ? 19.898 4.869 25.134 1.00 16.19 86 THR C C 1
ATOM 12258 O O . THR C 1 87 ? 19.491 3.720 25.344 1.00 18.44 86 THR C O 1
ATOM 12269 N N . GLU C 1 88 ? 20.507 5.604 26.061 1.00 15.89 87 GLU C N 1
ATOM 12270 C CA . GLU C 1 88 ? 20.795 5.115 27.396 1.00 15.41 87 GLU C CA 1
ATOM 12271 C C . GLU C 1 88 ? 19.563 5.234 28.290 1.00 16.41 87 GLU C C 1
ATOM 12272 O O . GLU C 1 88 ? 18.570 5.879 27.950 1.00 16.98 87 GLU C O 1
ATOM 12284 N N . GLY C 1 89 ? 19.638 4.593 29.453 1.00 16.55 88 GLY C N 1
ATOM 12285 C CA . GLY C 1 89 ? 18.527 4.637 30.390 1.00 16.02 88 GLY C CA 1
ATOM 12286 C C . GLY C 1 89 ? 17.285 4.026 29.773 1.00 16.54 88 GLY C C 1
ATOM 12287 O O . GLY C 1 89 ? 17.322 2.926 29.213 1.00 17.94 88 GLY C O 1
ATOM 12291 N N . VAL C 1 90 ? 16.166 4.745 29.864 1.00 16.01 89 VAL C N 1
ATOM 12292 C CA . VAL C 1 90 ? 14.912 4.289 29.275 1.00 14.92 89 VAL C CA 1
ATOM 12293 C C . VAL C 1 90 ? 14.652 4.909 27.902 1.00 15.87 89 VAL C C 1
ATOM 12294 O O . VAL C 1 90 ? 13.576 4.705 27.330 1.00 17.23 89 VAL C O 1
ATOM 12307 N N . MET C 1 91 ? 15.609 5.660 27.355 1.00 15.85 90 MET C N 1
ATOM 12308 C CA . MET C 1 91 ? 15.363 6.373 26.106 1.00 16.26 90 MET C CA 1
ATOM 12309 C C . MET C 1 91 ? 15.043 5.405 24.972 1.00 16.37 90 MET C C 1
ATOM 12310 O O . MET C 1 91 ? 15.794 4.465 24.703 1.00 17.41 90 MET C O 1
ATOM 12324 N N . THR C 1 92 ? 13.941 5.665 24.279 1.00 16.67 91 THR C N 1
ATOM 12325 C CA . THR C 1 92 ? 13.422 4.738 23.281 1.00 16.58 91 THR C CA 1
ATOM 12326 C C . THR C 1 92 ? 13.919 5.099 21.890 1.00 16.57 91 THR C C 1
ATOM 12327 O O . THR C 1 92 ? 13.701 6.234 21.442 1.00 16.82 91 THR C O 1
ATOM 12338 N N . PRO C 1 93 ? 14.564 4.177 21.173 1.00 16.80 92 PRO C N 1
ATOM 12339 C CA . PRO C 1 93 ? 14.974 4.474 19.794 1.00 17.32 92 PRO C CA 1
ATOM 12340 C C . PRO C 1 93 ? 13.778 4.807 18.911 1.00 17.23 92 PRO C C 1
ATOM 12341 O O . PRO C 1 93 ? 12.719 4.181 19.002 1.00 17.40 92 PRO C O 1
ATOM 12352 N N . HIS C 1 94 ? 13.960 5.802 18.045 1.00 17.01 93 HIS C N 1
ATOM 12353 C CA . HIS C 1 94 ? 12.892 6.258 17.163 1.00 17.83 93 HIS C CA 1
ATOM 12354 C C . HIS C 1 94 ? 13.491 7.179 16.110 1.00 18.35 93 HIS C C 1
ATOM 12355 O O . HIS C 1 94 ? 14.634 7.628 16.228 1.00 18.78 93 HIS C O 1
ATOM 12369 N N . ILE C 1 95 ? 12.692 7.476 15.084 1.00 18.05 94 ILE C N 1
ATOM 12370 C CA . ILE C 1 95 ? 13.027 8.525 14.129 1.00 18.00 94 ILE C CA 1
ATOM 12371 C C . ILE C 1 95 ? 11.900 9.552 14.086 1.00 18.60 94 ILE C C 1
ATOM 12372 O O . ILE C 1 95 ? 10.724 9.231 14.294 1.00 19.40 94 ILE C O 1
ATOM 12388 N N . THR C 1 96 ? 12.272 10.801 13.822 1.00 18.40 95 THR C N 1
ATOM 12389 C CA . THR C 1 96 ? 11.324 11.887 13.600 1.00 18.46 95 THR C CA 1
ATOM 12390 C C . THR C 1 96 ? 11.463 12.327 12.147 1.00 18.80 95 THR C C 1
ATOM 12391 O O . THR C 1 96 ? 12.533 12.785 11.731 1.00 19.40 95 THR C O 1
ATOM 12402 N N . VAL C 1 97 ? 10.391 12.162 11.379 1.00 18.97 96 VAL C N 1
ATOM 12403 C CA . VAL C 1 97 ? 10.389 12.443 9.949 1.00 19.36 96 VAL C CA 1
ATOM 12404 C C . VAL C 1 97 ? 9.690 13.772 9.718 1.00 20.86 96 VAL C C 1
ATOM 12405 O O . VAL C 1 97 ? 8.549 13.971 10.155 1.00 21.07 96 VAL C O 1
ATOM 12418 N N . PHE C 1 98 ? 10.383 14.680 9.032 1.00 20.88 97 PHE C N 1
ATOM 12419 C CA . PHE C 1 98 ? 9.859 15.991 8.679 1.00 20.95 97 PHE C CA 1
ATOM 12420 C C . PHE C 1 98 ? 9.445 15.975 7.210 1.00 22.30 97 PHE C C 1
ATOM 12421 O O . PHE C 1 98 ? 10.269 15.702 6.328 1.00 22.29 97 PHE C O 1
ATOM 12438 N N . VAL C 1 99 ? 8.170 16.266 6.965 1.00 22.93 98 VAL C N 1
ATOM 12439 C CA . VAL C 1 99 ? 7.591 16.365 5.628 1.00 24.50 98 VAL C CA 1
ATOM 12440 C C . VAL C 1 99 ? 7.250 17.828 5.391 1.00 25.03 98 VAL C C 1
ATOM 12441 O O . VAL C 1 99 ? 6.653 18.476 6.257 1.00 26.37 98 VAL C O 1
ATOM 12454 N N . ARG C 1 100 ? 7.631 18.353 4.230 1.00 24.91 99 ARG C N 1
ATOM 12455 C CA . ARG C 1 100 ? 7.332 19.738 3.892 1.00 24.62 99 ARG C CA 1
ATOM 12456 C C . ARG C 1 100 ? 6.906 19.826 2.437 1.00 25.52 99 ARG C C 1
ATOM 12457 O O . ARG C 1 100 ? 7.500 19.182 1.568 1.00 26.80 99 ARG C O 1
ATOM 12478 N N . LYS C 1 101 ? 5.877 20.624 2.169 1.00 26.52 100 LYS C N 1
ATOM 12479 C CA . LYS C 1 101 ? 5.468 20.851 0.792 1.00 27.73 100 LYS C CA 1
ATOM 12480 C C . LYS C 1 101 ? 4.747 22.184 0.668 1.00 27.13 100 LYS C C 1
ATOM 12481 O O . LYS C 1 101 ? 4.140 22.675 1.623 1.00 27.27 100 LYS C O 1
ATOM 12500 N N . ASP C 1 102 ? 4.840 22.769 -0.525 1.00 27.63 101 ASP C N 1
ATOM 12501 C CA . ASP C 1 102 ? 4.065 23.956 -0.851 1.00 27.60 101 ASP C CA 1
ATOM 12502 C C . ASP C 1 102 ? 2.585 23.592 -0.884 1.00 27.78 101 ASP C C 1
ATOM 12503 O O . ASP C 1 102 ? 2.206 22.512 -1.348 1.00 28.84 101 ASP C O 1
ATOM 12512 N N . VAL C 1 103 ? 1.740 24.495 -0.389 1.00 27.20 102 VAL C N 1
ATOM 12513 C CA . VAL C 1 103 ? 0.299 24.289 -0.440 1.00 27.45 102 VAL C CA 1
ATOM 12514 C C . VAL C 1 103 ? -0.393 25.573 -0.868 1.00 27.84 102 VAL C C 1
ATOM 12515 O O . VAL C 1 103 ? 0.119 26.678 -0.663 1.00 28.06 102 VAL C O 1
ATOM 12528 N N . ALA C 1 104 ? -1.571 25.414 -1.469 1.00 28.92 103 ALA C N 1
ATOM 12529 C CA . ALA C 1 104 ? -2.460 26.534 -1.774 1.00 31.11 103 ALA C CA 1
ATOM 12530 C C . ALA C 1 104 ? -3.354 26.726 -0.557 1.00 35.31 103 ALA C C 1
ATOM 12531 O O . ALA C 1 104 ? -4.352 26.019 -0.387 1.00 36.20 103 ALA C O 1
ATOM 12538 N N . ALA C 1 105 ? -2.998 27.676 0.299 1.00 39.41 104 ALA C N 1
ATOM 12539 C CA . ALA C 1 105 ? -3.724 27.887 1.541 1.00 44.53 104 ALA C CA 1
ATOM 12540 C C . ALA C 1 105 ? -3.687 29.363 1.885 1.00 50.03 104 ALA C C 1
ATOM 12541 O O . ALA C 1 105 ? -2.783 30.087 1.447 1.00 49.52 104 ALA C O 1
ATOM 12548 N N . PRO C 1 106 ? -4.653 29.846 2.668 1.00 56.37 105 PRO C N 1
ATOM 12549 C CA . PRO C 1 106 ? -4.642 31.256 3.083 1.00 60.93 105 PRO C CA 1
ATOM 12550 C C . PRO C 1 106 ? -3.708 31.522 4.254 1.00 65.71 105 PRO C C 1
ATOM 12551 O O . PRO C 1 106 ? -2.974 30.630 4.691 1.00 65.96 105 PRO C O 1
ATOM 12562 N N . ALA C 1 107 ? -3.745 32.745 4.780 1.00 70.30 106 ALA C N 1
ATOM 12563 C CA . ALA C 1 107 ? -2.811 33.153 5.821 1.00 74.38 106 ALA C CA 1
ATOM 12564 C C . ALA C 1 107 ? -3.113 32.458 7.143 1.00 77.62 106 ALA C C 1
ATOM 12565 O O . ALA C 1 107 ? -4.269 32.345 7.559 1.00 78.00 106 ALA C O 1
ATOM 12572 N N . ALA C 1 108 ? -2.055 32.011 7.818 1.00 79.89 107 ALA C N 1
ATOM 12573 C CA . ALA C 1 108 ? -2.206 31.322 9.088 1.00 80.70 107 ALA C CA 1
ATOM 12574 C C . ALA C 1 108 ? -2.843 32.245 10.126 1.00 79.61 107 ALA C C 1
ATOM 12575 O O . ALA C 1 108 ? -2.715 33.470 10.042 1.00 80.28 107 ALA C O 1
ATOM 12582 N N . PRO C 1 109 ? -3.548 31.676 11.125 1.00 77.05 108 PRO C N 1
ATOM 12583 C CA . PRO C 1 109 ? -3.998 32.475 12.284 1.00 73.60 108 PRO C CA 1
ATOM 12584 C C . PRO C 1 109 ? -2.866 32.733 13.274 1.00 67.96 108 PRO C C 1
ATOM 12585 O O . PRO C 1 109 ? -2.954 32.417 14.464 1.00 69.56 108 PRO C O 1
ATOM 12596 N N . GLY C 1 110 ? -1.778 33.312 12.777 1.00 60.24 109 GLY C N 1
ATOM 12597 C CA . GLY C 1 110 ? -0.578 33.466 13.573 1.00 52.66 109 GLY C CA 1
ATOM 12598 C C . GLY C 1 110 ? 0.628 32.879 12.871 1.00 45.65 109 GLY C C 1
ATOM 12599 O O . GLY C 1 110 ? 0.761 33.003 11.651 1.00 46.87 109 GLY C O 1
ATOM 12603 N N . LYS C 1 111 ? 1.514 32.238 13.627 1.00 37.61 110 LYS C N 1
ATOM 12604 C CA . LYS C 1 111 ? 2.702 31.601 13.075 1.00 32.75 110 LYS C CA 1
ATOM 12605 C C . LYS C 1 111 ? 2.646 30.113 13.382 1.00 29.75 110 LYS C C 1
ATOM 12606 O O . LYS C 1 111 ? 2.222 29.711 14.470 1.00 30.40 110 LYS C O 1
ATOM 12625 N N . ARG C 1 112 ? 3.070 29.300 12.418 1.00 27.69 111 ARG C N 1
ATOM 12626 C CA . ARG C 1 112 ? 2.998 27.851 12.531 1.00 27.00 111 ARG C CA 1
ATOM 12627 C C . ARG C 1 112 ? 4.330 27.237 12.118 1.00 25.02 111 ARG C C 1
ATOM 12628 O O . ARG C 1 112 ? 5.203 27.900 11.550 1.00 25.67 111 ARG C O 1
ATOM 12649 N N . LEU C 1 113 ? 4.465 25.941 12.400 1.00 23.76 112 LEU C N 1
ATOM 12650 C CA . LEU C 1 113 ? 5.750 25.267 12.283 1.00 23.31 112 LEU C CA 1
ATOM 12651 C C . LEU C 1 113 ? 6.341 25.409 10.886 1.00 23.75 112 LEU C C 1
ATOM 12652 O O . LEU C 1 113 ? 5.655 25.241 9.874 1.00 24.76 112 LEU C O 1
ATOM 12668 N N . ALA C 1 114 ? 7.640 25.694 10.845 1.00 23.63 113 ALA C N 1
ATOM 12669 C CA . ALA C 1 114 ? 8.383 25.835 9.605 1.00 24.44 113 ALA C CA 1
ATOM 12670 C C . ALA C 1 114 ? 9.721 25.134 9.779 1.00 24.31 113 ALA C C 1
ATOM 12671 O O . ALA C 1 114 ? 10.275 25.101 10.880 1.00 24.15 113 ALA C O 1
ATOM 12678 N N . VAL C 1 115 ? 10.235 24.570 8.689 1.00 24.23 114 VAL C N 1
ATOM 12679 C CA . VAL C 1 115 ? 11.504 23.849 8.722 1.00 24.53 114 VAL C CA 1
ATOM 12680 C C . VAL C 1 115 ? 12.338 24.241 7.510 1.00 24.91 114 VAL C C 1
ATOM 12681 O O . VAL C 1 115 ? 11.812 24.401 6.404 1.00 24.92 114 VAL C O 1
ATOM 12694 N N . GLY C 1 116 ? 13.638 24.405 7.732 1.00 23.97 115 GLY C N 1
ATOM 12695 C CA . GLY C 1 116 ? 14.573 24.633 6.649 1.00 24.02 115 GLY C CA 1
ATOM 12696 C C . GLY C 1 116 ? 15.804 23.764 6.818 1.00 23.32 115 GLY C C 1
ATOM 12697 O O . GLY C 1 116 ? 16.172 23.385 7.929 1.00 23.33 115 GLY C O 1
ATOM 12701 N N . VAL C 1 117 ? 16.442 23.457 5.689 1.00 23.44 116 VAL C N 1
ATOM 12702 C CA . VAL C 1 117 ? 17.577 22.540 5.654 1.00 22.77 116 VAL C CA 1
ATOM 12703 C C . VAL C 1 117 ? 18.710 23.152 4.842 1.00 23.44 116 VAL C C 1
ATOM 12704 O O . VAL C 1 117 ? 18.478 23.775 3.801 1.00 24.36 116 VAL C O 1
ATOM 12717 N N . ALA C 1 118 ? 19.940 22.962 5.317 1.00 23.16 117 ALA C N 1
ATOM 12718 C CA . ALA C 1 118 ? 21.122 23.383 4.579 1.00 23.93 117 ALA C CA 1
ATOM 12719 C C . ALA C 1 118 ? 22.293 22.498 4.980 1.00 23.85 117 ALA C C 1
ATOM 12720 O O . ALA C 1 118 ? 22.366 22.024 6.118 1.00 23.80 117 ALA C O 1
ATOM 12727 N N . PHE C 1 119 ? 23.207 22.277 4.033 1.00 23.34 118 PHE C N 1
ATOM 12728 C CA . PHE C 1 119 ? 24.420 21.513 4.277 1.00 23.28 118 PHE C CA 1
ATOM 12729 C C . PHE C 1 119 ? 25.642 22.400 4.047 1.00 23.71 118 PHE C C 1
ATOM 12730 O O . PHE C 1 119 ? 25.645 23.251 3.151 1.00 24.92 118 PHE C O 1
ATOM 12747 N N . THR C 1 120 ? 26.692 22.181 4.840 1.00 23.36 119 THR C N 1
ATOM 12748 C CA . THR C 1 120 ? 27.967 22.835 4.590 1.00 23.51 119 THR C CA 1
ATOM 12749 C C . THR C 1 120 ? 28.828 21.988 3.648 1.00 22.79 119 THR C C 1
ATOM 12750 O O . THR C 1 120 ? 28.522 20.829 3.354 1.00 22.85 119 THR C O 1
ATOM 12761 N N . ARG C 1 121 ? 29.938 22.576 3.202 1.00 22.77 120 ARG C N 1
ATOM 12762 C CA . ARG C 1 121 ? 30.996 21.804 2.574 1.00 24.44 120 ARG C CA 1
ATOM 12763 C C . ARG C 1 121 ? 31.617 20.831 3.578 1.00 24.37 120 ARG C C 1
ATOM 12764 O O . ARG C 1 121 ? 31.490 20.982 4.798 1.00 23.82 120 ARG C O 1
ATOM 12785 N N . ASP C 1 122 ? 32.310 19.826 3.046 1.00 24.74 121 ASP C N 1
ATOM 12786 C CA . ASP C 1 122 ? 33.102 18.943 3.889 1.00 24.21 121 ASP C CA 1
ATOM 12787 C C . ASP C 1 122 ? 34.258 19.720 4.509 1.00 24.09 121 ASP C C 1
ATOM 12788 O O . ASP C 1 122 ? 34.806 20.650 3.909 1.00 24.39 121 ASP C O 1
ATOM 12797 N N . PHE C 1 123 ? 34.639 19.314 5.717 1.00 22.97 122 PHE C N 1
ATOM 12798 C CA . PHE C 1 123 ? 35.719 19.945 6.457 1.00 22.97 122 PHE C CA 1
ATOM 12799 C C . PHE C 1 123 ? 36.950 19.051 6.474 1.00 23.80 122 PHE C C 1
ATOM 12800 O O . PHE C 1 123 ? 36.839 17.824 6.560 1.00 24.46 122 PHE C O 1
ATOM 12817 N N . LEU C 1 124 ? 38.121 19.676 6.384 1.00 24.56 123 LEU C N 1
ATOM 12818 C CA . LEU C 1 124 ? 39.357 18.984 6.693 1.00 23.85 123 LEU C CA 1
ATOM 12819 C C . LEU C 1 124 ? 39.411 18.710 8.194 1.00 24.32 123 LEU C C 1
ATOM 12820 O O . LEU C 1 124 ? 38.837 19.459 8.988 1.00 23.70 123 LEU C O 1
ATOM 12836 N N . PRO C 1 125 ? 40.094 17.642 8.609 1.00 24.99 124 PRO C N 1
ATOM 12837 C CA . PRO C 1 125 ? 40.178 17.354 10.053 1.00 25.27 124 PRO C CA 1
ATOM 12838 C C . PRO C 1 125 ? 40.658 18.543 10.862 1.00 25.20 124 PRO C C 1
ATOM 12839 O O . PRO C 1 125 ? 40.146 18.804 11.960 1.00 25.56 124 PRO C O 1
ATOM 12850 N N . GLU C 1 126 ? 41.627 19.284 10.327 1.00 24.41 125 GLU C N 1
ATOM 12851 C CA . GLU C 1 126 ? 42.218 20.423 11.013 1.00 24.28 125 GLU C CA 1
ATOM 12852 C C . GLU C 1 126 ? 41.321 21.656 11.020 1.00 24.57 125 GLU C C 1
ATOM 12853 O O . GLU C 1 126 ? 41.703 22.668 11.617 1.00 25.85 125 GLU C O 1
ATOM 12865 N N . GLU C 1 127 ? 40.144 21.597 10.390 1.00 23.97 126 GLU C N 1
ATOM 12866 C CA . GLU C 1 127 ? 39.177 22.685 10.461 1.00 23.75 126 GLU C CA 1
ATOM 12867 C C . GLU C 1 127 ? 38.137 22.484 11.556 1.00 23.01 126 GLU C C 1
ATOM 12868 O O . GLU C 1 127 ? 37.487 23.455 11.960 1.00 23.65 126 GLU C O 1
ATOM 12880 N N . LEU C 1 128 ? 37.967 21.255 12.039 1.00 22.33 127 LEU C N 1
ATOM 12881 C CA . LEU C 1 128 ? 36.996 20.986 13.089 1.00 21.77 127 LEU C CA 1
ATOM 12882 C C . LEU C 1 128 ? 37.383 21.708 14.373 1.00 21.92 127 LEU C C 1
ATOM 12883 O O . LEU C 1 128 ? 38.558 21.764 14.749 1.00 22.47 127 LEU C O 1
ATOM 12899 N N . GLY C 1 129 ? 36.381 22.259 15.055 1.00 20.85 128 GLY C N 1
ATOM 12900 C CA . GLY C 1 129 ? 36.607 22.945 16.308 1.00 21.31 128 GLY C CA 1
ATOM 12901 C C . GLY C 1 129 ? 37.227 24.314 16.176 1.00 22.96 128 GLY C C 1
ATOM 12902 O O . GLY C 1 129 ? 37.688 24.870 17.181 1.00 24.04 128 GLY C O 1
ATOM 12906 N N . ARG C 1 130 ? 37.243 24.882 14.977 1.00 23.22 129 ARG C N 1
ATOM 12907 C CA . ARG C 1 130 ? 37.918 26.143 14.708 1.00 23.57 129 ARG C CA 1
ATOM 12908 C C . ARG C 1 130 ? 37.000 27.043 13.895 1.00 23.83 129 ARG C C 1
ATOM 12909 O O . ARG C 1 130 ? 35.892 26.655 13.512 1.00 23.51 129 ARG C O 1
ATOM 12930 N N . MET C 1 131 ? 37.471 28.267 13.641 1.00 25.00 130 MET C N 1
ATOM 12931 C CA . MET C 1 131 ? 36.612 29.282 13.039 1.00 25.74 130 MET C CA 1
ATOM 12932 C C . MET C 1 131 ? 36.147 28.881 11.645 1.00 25.72 130 MET C C 1
ATOM 12933 O O . MET C 1 131 ? 35.080 29.323 11.202 1.00 25.16 130 MET C O 1
ATOM 12947 N N . GLU C 1 132 ? 36.927 28.057 10.935 1.00 26.38 131 GLU C N 1
ATOM 12948 C CA . GLU C 1 132 ? 36.476 27.577 9.633 1.00 27.37 131 GLU C CA 1
ATOM 12949 C C . GLU C 1 132 ? 35.118 26.904 9.749 1.00 26.49 131 GLU C C 1
ATOM 12950 O O . GLU C 1 132 ? 34.226 27.138 8.924 1.00 26.87 131 GLU C O 1
ATOM 12962 N N . GLN C 1 133 ? 34.943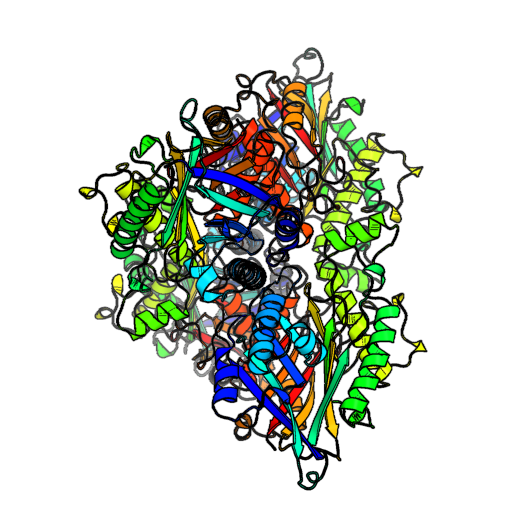 26.069 10.778 1.00 25.48 132 GLN C N 1
ATOM 12963 C CA . GLN C 1 133 ? 33.669 25.395 10.997 1.00 24.03 132 GLN C CA 1
ATOM 12964 C C . GLN C 1 133 ? 32.617 26.364 11.522 1.00 23.95 132 GLN C C 1
ATOM 12965 O O . GLN C 1 133 ? 31.463 26.329 11.078 1.00 23.74 132 GLN C O 1
ATOM 12979 N N . VAL C 1 134 ? 32.993 27.239 12.463 1.00 23.68 133 VAL C N 1
ATOM 12980 C CA . VAL C 1 134 ? 32.054 28.235 12.978 1.00 23.88 133 VAL C CA 1
ATOM 12981 C C . VAL C 1 134 ? 31.433 29.018 11.828 1.00 23.57 133 VAL C C 1
ATOM 12982 O O . VAL C 1 134 ? 30.207 29.141 11.722 1.00 23.61 133 VAL C O 1
ATOM 12995 N N . ASN C 1 135 ? 32.278 29.573 10.955 1.00 24.14 134 ASN C N 1
ATOM 12996 C CA . ASN C 1 135 ? 31.790 30.507 9.947 1.00 24.50 134 ASN C CA 1
ATOM 12997 C C . ASN C 1 135 ? 31.004 29.798 8.853 1.00 25.17 134 ASN C C 1
ATOM 12998 O O . ASN C 1 135 ? 30.017 30.338 8.343 1.00 27.12 134 ASN C O 1
ATOM 13009 N N . GLU C 1 136 ? 31.432 28.601 8.461 1.00 24.98 135 GLU C N 1
ATOM 13010 C CA . GLU C 1 136 ? 30.695 27.863 7.440 1.00 26.53 135 GLU C CA 1
ATOM 13011 C C . GLU C 1 136 ? 29.346 27.395 7.977 1.00 25.34 135 GLU C C 1
ATOM 13012 O O . GLU C 1 136 ? 28.338 27.447 7.262 1.00 25.16 135 GLU C O 1
ATOM 13024 N N . VAL C 1 137 ? 29.296 26.974 9.243 1.00 24.68 136 VAL C N 1
ATOM 13025 C CA . VAL C 1 137 ? 28.011 26.640 9.852 1.00 23.39 136 VAL C CA 1
ATOM 13026 C C . VAL C 1 137 ? 27.103 27.864 9.891 1.00 24.28 136 VAL C C 1
ATOM 13027 O O . VAL C 1 137 ? 25.908 27.769 9.590 1.00 25.57 136 VAL C O 1
ATOM 13040 N N . ALA C 1 138 ? 27.641 29.028 10.269 1.00 24.56 137 ALA C N 1
ATOM 13041 C CA . ALA C 1 138 ? 26.803 30.222 10.337 1.00 24.85 137 ALA C CA 1
ATOM 13042 C C . ALA C 1 138 ? 26.180 30.529 8.982 1.00 26.12 137 ALA C C 1
ATOM 13043 O O . ALA C 1 138 ? 24.986 30.843 8.895 1.00 25.73 137 ALA C O 1
ATOM 13050 N N . ARG C 1 139 ? 26.971 30.432 7.914 1.00 26.82 138 ARG C N 1
ATOM 13051 C CA . ARG C 1 139 ? 26.439 30.652 6.577 1.00 29.74 138 ARG C CA 1
ATOM 13052 C C . ARG C 1 139 ? 25.298 29.689 6.279 1.00 28.62 138 ARG C C 1
ATOM 13053 O O . ARG C 1 139 ? 24.258 30.092 5.745 1.00 29.42 138 ARG C O 1
ATOM 13074 N N . ALA C 1 140 ? 25.475 28.409 6.619 1.00 28.27 139 ALA C N 1
ATOM 13075 C CA . ALA C 1 140 ? 24.455 27.408 6.335 1.00 27.29 139 ALA C CA 1
ATOM 13076 C C . ALA C 1 140 ? 23.205 27.624 7.179 1.00 26.90 139 ALA C C 1
ATOM 13077 O O . ALA C 1 140 ? 22.090 27.385 6.702 1.00 26.81 139 ALA C O 1
ATOM 13084 N N . VAL C 1 141 ? 23.362 28.079 8.423 1.00 26.45 140 VAL C N 1
ATOM 13085 C CA . VAL C 1 141 ? 22.194 28.350 9.256 1.00 26.36 140 VAL C CA 1
ATOM 13086 C C . VAL C 1 141 ? 21.351 29.463 8.646 1.00 26.55 140 VAL C C 1
ATOM 13087 O O . VAL C 1 141 ? 20.115 29.402 8.654 1.00 27.52 140 VAL C O 1
ATOM 13100 N N . LYS C 1 142 ? 21.999 30.508 8.128 1.00 27.68 141 LYS C N 1
ATOM 13101 C CA . LYS C 1 142 ? 21.258 31.575 7.462 1.00 30.05 141 LYS C CA 1
ATOM 13102 C C . LYS C 1 142 ? 20.541 31.054 6.220 1.00 29.98 141 LYS C C 1
ATOM 13103 O O . LYS C 1 142 ? 19.400 31.442 5.945 1.00 29.97 141 LYS C O 1
ATOM 13122 N N . GLU C 1 143 ? 21.194 30.172 5.458 1.00 30.38 142 GLU C N 1
ATOM 13123 C CA . GLU C 1 143 ? 20.550 29.554 4.302 1.00 32.73 142 GLU C CA 1
ATOM 13124 C C . GLU C 1 143 ? 19.341 28.731 4.725 1.00 31.22 142 GLU C C 1
ATOM 13125 O O . GLU C 1 143 ? 18.287 28.782 4.077 1.00 31.49 142 GLU C O 1
ATOM 13137 N N . ALA C 1 144 ? 19.474 27.963 5.809 1.00 29.88 143 ALA C N 1
ATOM 13138 C CA . ALA C 1 144 ? 18.368 27.139 6.283 1.00 28.84 143 ALA C CA 1
ATOM 13139 C C . ALA C 1 144 ? 17.213 28.000 6.776 1.00 29.22 143 ALA C C 1
ATOM 13140 O O . ALA C 1 144 ? 16.044 27.639 6.592 1.00 29.59 143 ALA C O 1
ATOM 13147 N N . MET C 1 145 ? 17.515 29.139 7.404 1.00 29.90 144 MET C N 1
ATOM 13148 C CA . MET C 1 145 ? 16.454 30.051 7.812 1.00 32.00 144 MET C CA 1
ATOM 13149 C C . MET C 1 145 ? 15.663 30.548 6.611 1.00 32.61 144 MET C C 1
ATOM 13150 O O . MET C 1 145 ? 14.430 30.609 6.653 1.00 32.39 144 MET C O 1
ATOM 13164 N N . LYS C 1 146 ? 16.357 30.933 5.537 1.00 33.85 145 LYS C N 1
ATOM 13165 C CA . LYS C 1 146 ? 15.656 31.364 4.333 1.00 36.03 145 LYS C CA 1
ATOM 13166 C C . LYS C 1 146 ? 14.811 30.231 3.767 1.00 35.30 145 LYS C C 1
ATOM 13167 O O . LYS C 1 146 ? 13.673 30.450 3.337 1.00 35.71 145 LYS C O 1
ATOM 13186 N N . ASP C 1 147 ? 15.351 29.008 3.772 1.00 34.45 146 ASP C N 1
ATOM 13187 C CA . ASP C 1 147 ? 14.600 27.841 3.319 1.00 33.99 146 ASP C CA 1
ATOM 13188 C C . ASP C 1 147 ? 13.327 27.665 4.133 1.00 33.94 146 ASP C C 1
ATOM 13189 O O . ASP C 1 147 ? 12.279 27.289 3.593 1.00 35.81 146 ASP C O 1
ATOM 13198 N N . ALA C 1 148 ? 13.392 27.951 5.433 1.00 31.35 147 ALA C N 1
ATOM 13199 C CA . ALA C 1 148 ? 12.228 27.856 6.299 1.00 30.83 147 ALA C CA 1
ATOM 13200 C C . ALA C 1 148 ? 11.290 29.051 6.185 1.00 31.75 147 ALA C C 1
ATOM 13201 O O . ALA C 1 148 ? 10.190 29.004 6.746 1.00 33.43 147 ALA C O 1
ATOM 13208 N N . GLN C 1 149 ? 11.689 30.113 5.487 1.00 32.96 148 GLN C N 1
ATOM 13209 C CA . GLN C 1 149 ? 10.903 31.347 5.423 1.00 34.27 148 GLN C CA 1
ATOM 13210 C C . GLN C 1 149 ? 10.767 31.992 6.803 1.00 34.23 148 GLN C C 1
ATOM 13211 O O . GLN C 1 149 ? 9.704 32.497 7.174 1.00 35.22 148 GLN C O 1
ATOM 13225 N N . ILE C 1 150 ? 11.852 31.964 7.572 1.00 33.07 149 ILE C N 1
ATOM 13226 C CA . ILE C 1 150 ? 11.943 32.648 8.857 1.00 33.63 149 ILE C CA 1
ATOM 13227 C C . ILE C 1 150 ? 12.955 33.774 8.698 1.00 36.50 149 ILE C C 1
ATOM 13228 O O . ILE C 1 150 ? 14.139 33.521 8.436 1.00 36.27 149 ILE C O 1
ATOM 13244 N N . ASP C 1 151 ? 12.490 35.017 8.838 1.00 40.07 150 ASP C N 1
ATOM 13245 C CA . ASP C 1 151 ? 13.362 36.184 8.778 1.00 44.87 150 ASP C CA 1
ATOM 13246 C C . ASP C 1 151 ? 13.810 36.664 10.151 1.00 42.77 150 ASP C C 1
ATOM 13247 O O . ASP C 1 151 ? 14.880 37.269 10.269 1.00 43.79 150 ASP C O 1
ATOM 13256 N N . ASP C 1 152 ? 13.016 36.407 11.188 1.00 39.29 151 ASP C N 1
ATOM 13257 C CA . ASP C 1 152 ? 13.284 36.920 12.522 1.00 36.55 151 ASP C CA 1
ATOM 13258 C C . ASP C 1 152 ? 13.911 35.814 13.348 1.00 33.34 151 ASP C C 1
ATOM 13259 O O . ASP C 1 152 ? 13.249 34.791 13.588 1.00 31.98 151 ASP C O 1
ATOM 13268 N N . PRO C 1 153 ? 15.166 35.948 13.793 1.00 31.35 152 PRO C N 1
ATOM 13269 C CA . PRO C 1 153 ? 15.778 34.851 14.563 1.00 30.97 152 PRO C CA 1
ATOM 13270 C C . PRO C 1 153 ? 15.023 34.505 15.831 1.00 30.64 152 PRO C C 1
ATOM 13271 O O . PRO C 1 153 ? 15.191 33.395 16.346 1.00 29.58 152 PRO C O 1
ATOM 13282 N N . ARG C 1 154 ? 14.190 35.408 16.349 1.00 31.80 153 ARG C N 1
ATOM 13283 C CA . ARG C 1 154 ? 13.385 35.086 17.520 1.00 32.34 153 ARG C CA 1
ATOM 13284 C C . ARG C 1 154 ? 12.316 34.042 17.224 1.00 29.80 153 ARG C C 1
ATOM 13285 O O . ARG C 1 154 ? 11.753 33.478 18.167 1.00 30.17 153 ARG C O 1
ATOM 13306 N N . ASP C 1 155 ? 12.029 33.770 15.953 1.00 27.67 154 ASP C N 1
ATOM 13307 C CA . ASP C 1 155 ? 11.081 32.726 15.582 1.00 26.27 154 ASP C CA 1
ATOM 13308 C C . ASP C 1 155 ? 11.755 31.387 15.318 1.00 24.45 154 ASP C C 1
ATOM 13309 O O . ASP C 1 155 ? 11.075 30.435 14.924 1.00 24.57 154 ASP C O 1
ATOM 13318 N N . VAL C 1 156 ? 13.062 31.290 15.539 1.00 23.39 155 VAL C N 1
ATOM 13319 C CA . VAL C 1 156 ? 13.779 30.022 15.476 1.00 22.94 155 VAL C CA 1
ATOM 13320 C C . VAL C 1 156 ? 13.806 29.429 16.879 1.00 22.63 155 VAL C C 1
ATOM 13321 O O . VAL C 1 156 ? 14.247 30.087 17.829 1.00 23.53 155 VAL C O 1
ATOM 13334 N N . HIS C 1 157 ? 13.359 28.178 17.010 1.00 21.63 156 HIS C N 1
ATOM 13335 C CA . HIS C 1 157 ? 13.252 27.540 18.318 1.00 21.23 156 HIS C CA 1
ATOM 13336 C C . HIS C 1 157 ? 14.178 26.349 18.520 1.00 20.99 156 HIS C C 1
ATOM 13337 O O . HIS C 1 157 ? 14.335 25.902 19.659 1.00 21.12 156 HIS C O 1
ATOM 13351 N N . PHE C 1 158 ? 14.788 25.824 17.462 1.00 20.91 157 PHE C N 1
ATOM 13352 C CA . PHE C 1 158 ? 15.686 24.681 17.582 1.00 19.94 157 PHE C CA 1
ATOM 13353 C C . PHE C 1 158 ? 16.473 24.596 16.285 1.00 20.58 157 PHE C C 1
ATOM 13354 O O . PHE C 1 158 ? 15.887 24.644 15.199 1.00 21.74 157 PHE C O 1
ATOM 13371 N N . VAL C 1 159 ? 17.790 24.501 16.395 1.00 20.04 158 VAL C N 1
ATOM 13372 C CA . VAL C 1 159 ? 18.657 24.352 15.229 1.00 18.99 158 VAL C CA 1
ATOM 13373 C C . VAL C 1 159 ? 19.447 23.069 15.451 1.00 19.09 158 VAL C C 1
ATOM 13374 O O . VAL C 1 159 ? 20.398 23.032 16.239 1.00 19.83 158 VAL C O 1
ATOM 13387 N N . GLN C 1 160 ? 19.052 22.012 14.753 1.00 19.10 159 GLN C N 1
ATOM 13388 C CA . GLN C 1 160 ? 19.619 20.686 14.937 1.00 18.44 159 GLN C CA 1
ATOM 13389 C C . GLN C 1 160 ? 20.696 20.462 13.887 1.00 19.00 159 GLN C C 1
ATOM 13390 O O . GLN C 1 160 ? 20.449 20.646 12.690 1.00 19.62 159 GLN C O 1
ATOM 13404 N N . ILE C 1 161 ? 21.882 20.056 14.338 1.00 18.49 160 ILE C N 1
ATOM 13405 C CA . ILE C 1 161 ? 23.041 19.909 13.468 1.00 18.87 160 ILE C CA 1
ATOM 13406 C C . ILE C 1 161 ? 23.673 18.541 13.671 1.00 19.32 160 ILE C C 1
ATOM 13407 O O . ILE C 1 161 ? 23.762 18.044 14.799 1.00 20.84 160 ILE C O 1
ATOM 13423 N N . LYS C 1 162 ? 24.126 17.942 12.574 1.00 18.66 161 LYS C N 1
ATOM 13424 C CA . LYS C 1 162 ? 25.044 16.815 12.615 1.00 18.12 161 LYS C CA 1
ATOM 13425 C C . LYS C 1 162 ? 26.396 17.310 12.119 1.00 18.23 161 LYS C C 1
ATOM 13426 O O . LYS C 1 162 ? 26.475 18.030 11.121 1.00 19.90 161 LYS C O 1
ATOM 13445 N N . CYS C 1 163 ? 27.455 16.940 12.835 1.00 17.91 162 CYS C N 1
ATOM 13446 C CA . CYS C 1 163 ? 28.790 17.455 12.528 1.00 18.33 162 CYS C CA 1
ATOM 13447 C C . CYS C 1 163 ? 29.824 16.337 12.639 1.00 18.11 162 CYS C C 1
ATOM 13448 O O . CYS C 1 163 ? 29.510 15.267 13.179 1.00 18.56 162 CYS C O 1
ATOM 13456 N N . PRO C 1 164 ? 31.035 16.525 12.131 1.00 18.20 163 PRO C N 1
ATOM 13457 C CA . PRO C 1 164 ? 32.001 15.424 12.066 1.00 18.35 163 PRO C CA 1
ATOM 13458 C C . PRO C 1 164 ? 32.785 15.266 13.367 1.00 18.90 163 PRO C C 1
ATOM 13459 O O . PRO C 1 164 ? 32.588 15.991 14.341 1.00 19.26 163 PRO C O 1
ATOM 13470 N N . LEU C 1 165 ? 33.688 14.285 13.364 1.00 18.15 164 LEU C N 1
ATOM 13471 C CA . LEU C 1 165 ? 34.605 14.057 14.476 1.00 19.03 164 LEU C CA 1
ATOM 13472 C C . LEU C 1 165 ? 35.948 13.574 13.940 1.00 19.26 164 LEU C C 1
ATOM 13473 O O . LEU C 1 165 ? 36.119 13.343 12.739 1.00 19.95 164 LEU C O 1
ATOM 13489 N N . LEU C 1 166 ? 36.917 13.441 14.845 1.00 18.89 165 LEU C N 1
ATOM 13490 C CA . LEU C 1 166 ? 38.220 12.892 14.503 1.00 18.66 165 LEU C CA 1
ATOM 13491 C C . LEU C 1 166 ? 38.345 11.455 14.995 1.00 19.79 165 LEU C C 1
ATOM 13492 O O . LEU C 1 166 ? 37.946 11.131 16.117 1.00 21.62 165 LEU C O 1
ATOM 13508 N N . THR C 1 167 ? 38.898 10.599 14.145 1.00 19.68 166 THR C N 1
ATOM 13509 C CA . THR C 1 167 ? 39.329 9.262 14.526 1.00 20.13 166 THR C CA 1
ATOM 13510 C C . THR C 1 167 ? 40.853 9.238 14.582 1.00 20.56 166 THR C C 1
ATOM 13511 O O . THR C 1 167 ? 41.529 10.146 14.092 1.00 20.67 166 THR C O 1
ATOM 13522 N N . ALA C 1 168 ? 41.406 8.175 15.167 1.00 21.64 167 ALA C N 1
ATOM 13523 C CA . ALA C 1 168 ? 42.862 8.067 15.228 1.00 22.03 167 ALA C CA 1
ATOM 13524 C C . ALA C 1 168 ? 43.477 8.116 13.833 1.00 22.95 167 ALA C C 1
ATOM 13525 O O . ALA C 1 168 ? 44.519 8.751 13.625 1.00 22.81 167 ALA C O 1
ATOM 13532 N N . GLU C 1 169 ? 42.840 7.457 12.861 1.00 24.05 168 GLU C N 1
ATOM 13533 C CA . GLU C 1 169 ? 43.363 7.430 11.498 1.00 27.38 168 GLU C CA 1
ATOM 13534 C C . GLU C 1 169 ? 43.343 8.820 10.874 1.00 24.90 168 GLU C C 1
ATOM 13535 O O . GLU C 1 169 ? 44.289 9.202 10.176 1.00 24.96 168 GLU C O 1
ATOM 13547 N N . ARG C 1 170 ? 42.294 9.604 11.137 1.00 24.06 169 ARG C N 1
ATOM 13548 C CA . ARG C 1 170 ? 42.232 10.957 10.589 1.00 23.09 169 ARG C CA 1
ATOM 13549 C C . ARG C 1 170 ? 43.249 11.878 11.253 1.00 22.92 169 ARG C C 1
ATOM 13550 O O . ARG C 1 170 ? 43.831 12.744 10.590 1.00 23.69 169 ARG C O 1
ATOM 13571 N N . ILE C 1 171 ? 43.468 11.721 12.559 1.00 23.08 170 ILE C N 1
ATOM 13572 C CA . ILE C 1 171 ? 44.489 12.512 13.244 1.00 22.69 170 ILE C CA 1
ATOM 13573 C C . ILE C 1 171 ? 45.871 12.183 12.694 1.00 24.50 170 ILE C C 1
ATOM 13574 O O . ILE C 1 171 ? 46.682 13.078 12.422 1.00 25.52 170 ILE C O 1
ATOM 13590 N N . GLU C 1 172 ? 46.169 10.889 12.551 1.00 25.49 171 GLU C N 1
ATOM 13591 C CA . GLU C 1 172 ? 47.468 10.477 12.033 1.00 27.21 171 GLU C CA 1
ATOM 13592 C C . GLU C 1 172 ? 47.653 10.945 10.596 1.00 27.69 171 GLU C C 1
ATOM 13593 O O . GLU C 1 172 ? 48.748 11.367 10.212 1.00 28.09 171 GLU C O 1
ATOM 13605 N N . ASP C 1 173 ? 46.592 10.901 9.789 1.00 28.63 172 ASP C N 1
ATOM 13606 C CA . ASP C 1 173 ? 46.710 11.412 8.430 1.00 30.28 172 ASP C CA 1
ATOM 13607 C C . ASP C 1 173 ? 47.002 12.909 8.431 1.00 29.05 172 ASP C C 1
ATOM 13608 O O . ASP C 1 173 ? 47.811 13.395 7.630 1.00 29.59 172 ASP C O 1
ATOM 13617 N N . ALA C 1 174 ? 46.343 13.661 9.315 1.00 27.57 173 ALA C N 1
ATOM 13618 C CA . ALA C 1 174 ? 46.634 15.085 9.435 1.00 27.00 173 ALA C CA 1
ATOM 13619 C C . ALA C 1 174 ? 48.091 15.309 9.817 1.00 27.70 173 ALA C C 1
ATOM 13620 O O . ALA C 1 174 ? 48.766 16.173 9.246 1.00 27.82 173 ALA C O 1
ATOM 13627 N N . LYS C 1 175 ? 48.593 14.534 10.780 1.00 28.53 174 LYS C N 1
ATOM 13628 C CA . LYS C 1 175 ? 49.996 14.621 11.170 1.00 29.81 174 LYS C CA 1
ATOM 13629 C C . LYS C 1 175 ? 50.913 14.398 9.975 1.00 30.75 174 LYS C C 1
ATOM 13630 O O . LYS C 1 175 ? 51.866 15.156 9.758 1.00 31.43 174 LYS C O 1
ATOM 13649 N N . ARG C 1 176 ? 50.633 13.365 9.177 1.00 32.48 175 ARG C N 1
ATOM 13650 C CA . ARG C 1 176 ? 51.481 13.069 8.026 1.00 34.69 175 ARG C CA 1
ATOM 13651 C C . ARG C 1 176 ? 51.435 14.187 6.993 1.00 32.54 175 ARG C C 1
ATOM 13652 O O . ARG C 1 176 ? 52.403 14.382 6.247 1.00 32.62 175 ARG C O 1
ATOM 13673 N N . ARG C 1 177 ? 50.330 14.932 6.939 1.00 32.11 176 ARG C N 1
ATOM 13674 C CA . ARG C 1 177 ? 50.197 16.087 6.060 1.00 31.41 176 ARG C CA 1
ATOM 13675 C C . ARG C 1 177 ? 50.779 17.357 6.665 1.00 31.55 176 ARG C C 1
ATOM 13676 O O . ARG C 1 177 ? 50.700 18.419 6.037 1.00 31.88 176 ARG C O 1
ATOM 13697 N N . GLY C 1 178 ? 51.362 17.271 7.858 1.00 31.01 177 GLY C N 1
ATOM 13698 C CA . GLY C 1 178 ? 51.967 18.425 8.486 1.00 31.54 177 GLY C CA 1
ATOM 13699 C C . GLY C 1 178 ? 50.990 19.363 9.144 1.00 31.70 177 GLY C C 1
ATOM 13700 O O . GLY C 1 178 ? 51.307 20.543 9.329 1.00 32.24 177 GLY C O 1
ATOM 13704 N N . LYS C 1 179 ? 49.809 18.875 9.505 1.00 30.95 178 LYS C N 1
ATOM 13705 C CA . LYS C 1 179 ? 48.741 19.703 10.039 1.00 33.05 178 LYS C CA 1
ATOM 13706 C C . LYS C 1 179 ? 48.439 19.262 11.460 1.00 34.95 178 LYS C C 1
ATOM 13707 O O . LYS C 1 179 ? 48.480 18.067 11.772 1.00 36.92 178 LYS C O 1
ATOM 13726 N N . ASP C 1 180 ? 48.133 20.222 12.323 1.00 34.67 179 ASP C N 1
ATOM 13727 C CA . ASP C 1 180 ? 47.785 19.925 13.705 1.00 36.89 179 ASP C CA 1
ATOM 13728 C C . ASP C 1 180 ? 46.287 20.110 13.886 1.00 33.17 179 ASP C C 1
ATOM 13729 O O . ASP C 1 180 ? 45.706 21.085 13.392 1.00 33.93 179 ASP C O 1
ATOM 13738 N N . VAL C 1 181 ? 45.661 19.145 14.562 1.00 28.88 180 VAL C N 1
ATOM 13739 C CA . VAL C 1 181 ? 44.221 19.178 14.783 1.00 26.40 180 VAL C CA 1
ATOM 13740 C C . VAL C 1 181 ? 43.927 19.896 16.091 1.00 25.14 180 VAL C C 1
ATOM 13741 O O . VAL C 1 181 ? 44.837 20.130 16.901 1.00 25.04 180 VAL C O 1
ATOM 13754 N N . VAL C 1 182 ? 42.664 20.259 16.302 1.00 25.39 181 VAL C N 1
ATOM 13755 C CA . VAL C 1 182 ? 42.301 21.073 17.454 1.00 25.24 181 VAL C CA 1
ATOM 13756 C C . VAL C 1 182 ? 42.577 20.335 18.753 1.00 25.22 181 VAL C C 1
ATOM 13757 O O . VAL C 1 182 ? 42.939 20.952 19.762 1.00 26.16 181 VAL C O 1
ATOM 13770 N N . VAL C 1 183 ? 42.414 19.017 18.759 1.00 24.61 182 VAL C N 1
ATOM 13771 C CA . VAL C 1 183 ? 42.691 18.208 19.939 1.00 24.80 182 VAL C CA 1
ATOM 13772 C C . VAL C 1 183 ? 43.077 16.816 19.469 1.00 24.82 182 VAL C C 1
ATOM 13773 O O . VAL C 1 183 ? 42.476 16.273 18.538 1.00 24.88 182 VAL C O 1
ATOM 13786 N N . ASN C 1 184 ? 44.102 16.253 20.099 1.00 26.99 183 ASN C N 1
ATOM 13787 C CA . ASN C 1 184 ? 44.584 14.922 19.740 1.00 29.83 183 ASN C CA 1
ATOM 13788 C C . ASN C 1 184 ? 43.871 13.873 20.589 1.00 28.20 183 ASN C C 1
ATOM 13789 O O . ASN C 1 184 ? 44.466 13.165 21.398 1.00 31.39 183 ASN C O 1
ATOM 13800 N N . ASP C 1 185 ? 42.558 13.812 20.412 1.00 24.69 184 ASP C N 1
ATOM 13801 C CA . ASP C 1 185 ? 41.733 12.931 21.229 1.00 24.48 184 ASP C CA 1
ATOM 13802 C C . ASP C 1 185 ? 40.420 12.720 20.502 1.00 22.01 184 ASP C C 1
ATOM 13803 O O . ASP C 1 185 ? 39.724 13.694 20.202 1.00 23.70 184 ASP C O 1
ATOM 13812 N N . THR C 1 186 ? 40.073 11.464 20.220 1.00 20.14 185 THR C N 1
ATOM 13813 C CA . THR C 1 186 ? 38.903 11.209 19.383 1.00 19.11 185 THR C CA 1
ATOM 13814 C C . THR C 1 186 ? 37.612 11.615 20.088 1.00 18.07 185 THR C C 1
ATOM 13815 O O . THR C 1 186 ? 36.760 12.287 19.499 1.00 18.54 185 THR C O 1
ATOM 13826 N N . TYR C 1 187 ? 37.437 11.216 21.348 1.00 17.31 186 TYR C N 1
ATOM 13827 C CA . TYR C 1 187 ? 36.194 11.566 22.030 1.00 17.05 186 TYR C CA 1
ATOM 13828 C C . TYR C 1 187 ? 36.077 13.075 22.226 1.00 17.65 186 TYR C C 1
ATOM 13829 O O . TYR C 1 187 ? 35.012 13.655 21.981 1.00 18.29 186 TYR C O 1
ATOM 13847 N N . LYS C 1 188 ? 37.158 13.734 22.646 1.00 17.95 187 LYS C N 1
ATOM 13848 C CA . LYS C 1 188 ? 37.090 15.176 22.857 1.00 19.66 187 LYS C CA 1
ATOM 13849 C C . LYS C 1 188 ? 36.881 15.931 21.548 1.00 18.56 187 LYS C C 1
ATOM 13850 O O . LYS C 1 188 ? 36.330 17.037 21.556 1.00 18.53 187 LYS C O 1
ATOM 13869 N N . SER C 1 189 ? 37.304 15.363 20.413 1.00 18.23 188 SER C N 1
ATOM 13870 C CA . SER C 1 189 ? 37.058 16.042 19.144 1.00 18.38 188 SER C CA 1
ATOM 13871 C C . SER C 1 189 ? 35.566 16.247 18.915 1.00 18.36 188 SER C C 1
ATOM 13872 O O . SER C 1 189 ? 35.163 17.223 18.271 1.00 18.22 188 SER C O 1
ATOM 13880 N N . MET C 1 190 ? 34.729 15.341 19.431 1.00 17.72 189 MET C N 1
ATOM 13881 C CA . MET C 1 190 ? 33.288 15.520 19.305 1.00 17.12 189 MET C CA 1
ATOM 13882 C C . MET C 1 190 ? 32.843 16.810 19.982 1.00 18.19 189 MET C C 1
ATOM 13883 O O . MET C 1 190 ? 31.978 17.527 19.465 1.00 18.00 189 MET C O 1
ATOM 13897 N N . ALA C 1 191 ? 33.432 17.121 21.144 1.00 18.24 190 ALA C N 1
ATOM 13898 C CA . ALA C 1 191 ? 33.067 18.333 21.872 1.00 17.57 190 ALA C CA 1
ATOM 13899 C C . ALA C 1 191 ? 33.429 19.584 21.085 1.00 17.14 190 ALA C C 1
ATOM 13900 O O . ALA C 1 191 ? 32.660 20.553 21.056 1.00 17.70 190 ALA C O 1
ATOM 13907 N N . TYR C 1 192 ? 34.602 19.587 20.444 1.00 17.32 191 TYR C N 1
ATOM 13908 C CA . TYR C 1 192 ? 35.020 20.748 19.669 1.00 18.09 191 TYR C CA 1
ATOM 13909 C C . TYR C 1 192 ? 34.170 20.918 18.418 1.00 18.28 191 TYR C C 1
ATOM 13910 O O . TYR C 1 192 ? 33.812 22.044 18.053 1.00 18.43 191 TYR C O 1
ATOM 13928 N N . SER C 1 193 ? 33.844 19.819 17.740 1.00 18.43 192 SER C N 1
ATOM 13929 C CA . SER C 1 193 ? 32.975 19.907 16.572 1.00 18.28 192 SER C CA 1
ATOM 13930 C C . SER C 1 193 ? 31.574 20.361 16.975 1.00 18.70 192 SER C C 1
ATOM 13931 O O . SER C 1 193 ? 31.002 21.268 16.359 1.00 19.91 192 SER C O 1
ATOM 13939 N N . ARG C 1 194 ? 31.025 19.778 18.046 1.00 17.65 193 ARG C N 1
ATOM 13940 C CA . ARG C 1 194 ? 29.727 20.215 18.554 1.00 18.25 193 ARG C CA 1
ATOM 13941 C C . ARG C 1 194 ? 29.750 21.689 18.946 1.00 17.23 193 ARG C C 1
ATOM 13942 O O . ARG C 1 194 ? 28.806 22.437 18.663 1.00 18.42 193 ARG C O 1
ATOM 13963 N N . GLY C 1 195 ? 30.804 22.111 19.649 1.00 18.14 194 GLY C N 1
ATOM 13964 C CA . GLY C 1 195 ? 30.841 23.464 20.179 1.00 18.46 194 GLY C CA 1
ATOM 13965 C C . GLY C 1 195 ? 31.056 24.516 19.110 1.00 19.37 194 GLY C C 1
ATOM 13966 O O . GLY C 1 195 ? 30.409 25.567 19.124 1.00 20.29 194 GLY C O 1
ATOM 13970 N N . ALA C 1 196 ? 31.977 24.263 18.178 1.00 19.20 195 ALA C N 1
ATOM 13971 C CA . ALA C 1 196 ? 32.156 25.190 17.068 1.00 20.80 195 ALA C CA 1
ATOM 13972 C C . ALA C 1 196 ? 30.874 25.303 16.254 1.00 20.85 195 ALA C C 1
ATOM 13973 O O . ALA C 1 196 ? 30.485 26.401 15.844 1.00 20.68 195 ALA C O 1
ATOM 13980 N N . SER C 1 197 ? 30.180 24.184 16.044 1.00 19.77 196 SER C N 1
ATOM 13981 C CA . SER C 1 197 ? 28.928 24.231 15.297 1.00 19.57 196 SER C CA 1
ATOM 13982 C C . SER C 1 197 ? 27.874 25.043 16.040 1.00 19.51 196 SER C C 1
ATOM 13983 O O . SER C 1 197 ? 27.150 25.836 15.426 1.00 20.68 196 SER C O 1
ATOM 13991 N N . ALA C 1 198 ? 27.779 24.867 17.363 1.00 18.89 197 ALA C N 1
ATOM 13992 C CA . ALA C 1 198 ? 26.816 25.634 18.146 1.00 18.66 197 ALA C CA 1
ATOM 13993 C C . ALA C 1 198 ? 27.131 27.124 18.099 1.00 19.74 197 ALA C C 1
ATOM 13994 O O . ALA C 1 198 ? 26.220 27.955 18.023 1.00 20.51 197 ALA C O 1
ATOM 14001 N N . LEU C 1 199 ? 28.416 27.485 18.156 1.00 19.48 198 LEU C N 1
ATOM 14002 C CA . LEU C 1 199 ? 28.776 28.896 18.046 1.00 20.38 198 LEU C CA 1
ATOM 14003 C C . LEU C 1 199 ? 28.410 29.457 16.678 1.00 21.38 198 LEU C C 1
ATOM 14004 O O . LEU C 1 199 ? 28.054 30.635 16.568 1.00 21.81 198 LEU C O 1
ATOM 14020 N N . GLY C 1 200 ? 28.469 28.636 15.627 1.00 21.39 199 GLY C N 1
ATOM 14021 C CA . GLY C 1 200 ? 28.003 29.091 14.327 1.00 21.22 199 GLY C CA 1
ATOM 14022 C C . GLY C 1 200 ? 26.526 29.440 14.327 1.00 22.03 199 GLY C C 1
ATOM 14023 O O . GLY C 1 200 ? 26.109 30.419 13.703 1.00 23.05 199 GLY C O 1
ATOM 14027 N N . VAL C 1 201 ? 25.713 28.635 15.016 1.00 21.72 200 VAL C N 1
ATOM 14028 C CA . VAL C 1 201 ? 24.303 28.973 15.186 1.00 20.83 200 VAL C CA 1
ATOM 14029 C C . VAL C 1 201 ? 24.164 30.320 15.888 1.00 22.35 200 VAL C C 1
ATOM 14030 O O . VAL C 1 201 ? 23.408 31.193 15.450 1.00 23.32 200 VAL C O 1
ATOM 14043 N N . ALA C 1 202 ? 24.861 30.491 17.014 1.00 23.25 201 ALA C N 1
ATOM 14044 C CA . ALA C 1 202 ? 24.732 31.725 17.782 1.00 23.95 201 ALA C CA 1
ATOM 14045 C C . ALA C 1 202 ? 25.143 32.933 16.951 1.00 24.76 201 ALA C C 1
ATOM 14046 O O . ALA C 1 202 ? 24.516 33.996 17.030 1.00 25.18 201 ALA C O 1
ATOM 14053 N N . LEU C 1 203 ? 26.201 32.791 16.155 1.00 24.18 202 LEU C N 1
ATOM 14054 C CA . LEU C 1 203 ? 26.617 33.864 15.260 1.00 24.95 202 LEU C CA 1
ATOM 14055 C C . LEU C 1 203 ? 25.525 34.183 14.247 1.00 26.45 202 LEU C C 1
ATOM 14056 O O . LEU C 1 203 ? 25.164 35.349 14.051 1.00 26.92 202 LEU C O 1
ATOM 14072 N N . ALA C 1 204 ? 24.970 33.152 13.606 1.00 26.58 203 ALA C N 1
ATOM 14073 C CA . ALA C 1 204 ? 23.984 33.382 12.556 1.00 26.79 203 ALA C CA 1
ATOM 14074 C C . ALA C 1 204 ? 22.707 34.009 13.105 1.00 27.07 203 ALA C C 1
ATOM 14075 O O . ALA C 1 204 ? 22.062 34.815 12.422 1.00 27.75 203 ALA C O 1
ATOM 14082 N N . LEU C 1 205 ? 22.312 33.645 14.322 1.00 26.80 204 LEU C N 1
ATOM 14083 C CA . LEU C 1 205 ? 21.076 34.152 14.903 1.00 26.92 204 LEU C CA 1
ATOM 14084 C C . LEU C 1 205 ? 21.259 35.468 15.651 1.00 27.09 204 LEU C C 1
ATOM 14085 O O . LEU C 1 205 ? 20.276 36.018 16.156 1.00 28.77 204 LEU C O 1
ATOM 14101 N N . GLY C 1 206 ? 22.481 35.991 15.728 1.00 26.72 205 GLY C N 1
ATOM 14102 C CA . GLY C 1 206 ? 22.695 37.223 16.459 1.00 26.99 205 GLY C CA 1
ATOM 14103 C C . GLY C 1 206 ? 22.658 37.058 17.957 1.00 28.23 205 GLY C C 1
ATOM 14104 O O . GLY C 1 206 ? 22.491 38.043 18.680 1.00 29.20 205 GLY C O 1
ATOM 14108 N N . GLU C 1 207 ? 22.797 35.823 18.444 1.00 27.83 206 GLU C N 1
ATOM 14109 C CA . GLU C 1 207 ? 22.831 35.586 19.880 1.00 27.97 206 GLU C CA 1
ATOM 14110 C C . GLU C 1 207 ? 24.161 36.014 20.480 1.00 29.55 206 GLU C C 1
ATOM 14111 O O . GLU C 1 207 ? 24.220 36.378 21.660 1.00 30.62 206 GLU C O 1
ATOM 14123 N N . ILE C 1 208 ? 25.229 35.964 19.688 1.00 29.93 207 ILE C N 1
ATOM 14124 C CA . ILE C 1 208 ? 26.567 36.366 20.106 1.00 30.83 207 ILE C CA 1
ATOM 14125 C C . ILE C 1 208 ? 27.176 37.174 18.968 1.00 32.40 207 ILE C C 1
ATOM 14126 O O . ILE C 1 208 ? 27.014 36.825 17.795 1.00 32.76 207 ILE C O 1
ATOM 14142 N N . SER C 1 209 ? 27.876 38.252 19.306 1.00 33.97 208 SER C N 1
ATOM 14143 C CA . SER C 1 209 ? 28.518 39.058 18.276 1.00 36.33 208 SER C CA 1
ATOM 14144 C C . SER C 1 209 ? 29.813 38.397 17.817 1.00 36.38 208 SER C C 1
ATOM 14145 O O . SER C 1 209 ? 30.489 37.700 18.580 1.00 35.34 208 SER C O 1
ATOM 14153 N N . ALA C 1 210 ? 30.153 38.625 16.547 1.00 38.01 209 ALA C N 1
ATOM 14154 C CA . ALA C 1 210 ? 31.306 37.958 15.955 1.00 38.81 209 ALA C CA 1
ATOM 14155 C C . ALA C 1 210 ? 32.599 38.290 16.685 1.00 39.08 209 ALA C C 1
ATOM 14156 O O . ALA C 1 210 ? 33.486 37.435 16.790 1.00 39.15 209 ALA C O 1
ATOM 14163 N N . ASP C 1 211 ? 32.736 39.517 17.193 1.00 39.11 210 ASP C N 1
ATOM 14164 C CA . ASP C 1 211 ? 33.992 39.908 17.825 1.00 39.26 210 ASP C CA 1
ATOM 14165 C C . ASP C 1 211 ? 34.266 39.150 19.118 1.00 37.32 210 ASP C C 1
ATOM 14166 O O . ASP C 1 211 ? 35.377 39.248 19.649 1.00 38.04 210 ASP C O 1
ATOM 14175 N N . LYS C 1 212 ? 33.299 38.389 19.627 1.00 35.53 211 LYS C N 1
ATOM 14176 C CA . LYS C 1 212 ? 33.516 37.583 20.817 1.00 35.82 211 LYS C CA 1
ATOM 14177 C C . LYS C 1 212 ? 33.976 36.163 20.509 1.00 34.90 211 LYS C C 1
ATOM 14178 O O . LYS C 1 212 ? 34.365 35.441 21.434 1.00 35.02 211 LYS C O 1
ATOM 14197 N N . ILE C 1 213 ? 33.933 35.740 19.248 1.00 33.62 212 ILE C N 1
ATOM 14198 C CA . ILE C 1 213 ? 34.189 34.353 18.876 1.00 32.90 212 ILE C CA 1
ATOM 14199 C C . ILE C 1 213 ? 35.564 34.267 18.231 1.00 32.75 212 ILE C C 1
ATOM 14200 O O . ILE C 1 213 ? 35.843 34.964 17.247 1.00 33.75 212 ILE C O 1
ATOM 14216 N N . SER C 1 214 ? 36.412 33.402 18.783 1.00 32.18 213 SER C N 1
ATOM 14217 C CA . SER C 1 214 ? 37.728 33.116 18.239 1.00 31.74 213 SER C CA 1
ATOM 14218 C C . SER C 1 214 ? 38.036 31.657 18.545 1.00 30.66 213 SER C C 1
ATOM 14219 O O . SER C 1 214 ? 37.330 31.009 19.322 1.00 30.32 213 SER C O 1
ATOM 14227 N N . ASN C 1 215 ? 39.119 31.147 17.954 1.00 29.17 214 ASN C N 1
ATOM 14228 C CA . ASN C 1 215 ? 39.497 29.760 18.206 1.00 28.26 214 ASN C CA 1
ATOM 14229 C C . ASN C 1 215 ? 39.709 29.506 19.694 1.00 28.80 214 ASN C C 1
ATOM 14230 O O . ASN C 1 215 ? 39.395 28.421 20.199 1.00 28.12 214 ASN C O 1
ATOM 14241 N N . GLU C 1 216 ? 40.265 30.488 20.408 1.00 30.37 215 GLU C N 1
ATOM 14242 C CA . GLU C 1 216 ? 40.581 30.317 21.818 1.00 31.98 215 GLU C CA 1
ATOM 14243 C C . GLU C 1 216 ? 39.336 30.260 22.692 1.00 30.56 215 GLU C C 1
ATOM 14244 O O . GLU C 1 216 ? 39.393 29.697 23.792 1.00 31.32 215 GLU C O 1
ATOM 14256 N N . ALA C 1 217 ? 38.220 30.816 22.230 1.00 28.20 216 ALA C N 1
ATOM 14257 C CA . ALA C 1 217 ? 36.998 30.785 23.016 1.00 26.65 216 ALA C CA 1
ATOM 14258 C C . ALA C 1 217 ? 36.257 29.464 22.889 1.00 24.73 216 ALA C C 1
ATOM 14259 O O . ALA C 1 217 ? 35.461 29.128 23.772 1.00 24.77 216 ALA C O 1
ATOM 14266 N N . ILE C 1 218 ? 36.503 28.716 21.816 1.00 24.52 217 ILE C N 1
ATOM 14267 C CA . ILE C 1 218 ? 35.758 27.497 21.520 1.00 23.92 217 ILE C CA 1
ATOM 14268 C C . ILE C 1 218 ? 36.076 26.441 22.570 1.00 23.69 217 ILE C C 1
ATOM 14269 O O . ILE C 1 218 ? 37.240 26.072 22.778 1.00 24.27 217 ILE C O 1
ATOM 14285 N N . CYS C 1 219 ? 35.026 25.942 23.228 1.00 23.97 218 CYS C N 1
ATOM 14286 C CA . CYS C 1 219 ? 35.125 24.980 24.325 1.00 24.27 218 CYS C CA 1
ATOM 14287 C C . CYS C 1 219 ? 35.929 25.512 25.505 1.00 24.45 218 CYS C C 1
ATOM 14288 O O . CYS C 1 219 ? 36.486 24.735 26.282 1.00 24.09 218 CYS C O 1
ATOM 14296 N N . HIS C 1 220 ? 35.952 26.831 25.674 1.00 25.65 219 HIS C N 1
ATOM 14297 C CA . HIS C 1 220 ? 36.557 27.447 26.851 1.00 27.51 219 HIS C CA 1
ATOM 14298 C C . HIS C 1 220 ? 35.671 28.496 27.504 1.00 26.82 219 HIS C C 1
ATOM 14299 O O . HIS C 1 220 ? 35.533 28.489 28.729 1.00 28.94 219 HIS C O 1
ATOM 14313 N N . ASP C 1 221 ? 35.048 29.380 26.729 1.00 24.97 220 ASP C N 1
ATOM 14314 C CA . ASP C 1 221 ? 34.237 30.455 27.300 1.00 24.96 220 ASP C CA 1
ATOM 14315 C C . ASP C 1 221 ? 32.779 30.007 27.302 1.00 23.96 220 ASP C C 1
ATOM 14316 O O . ASP C 1 221 ? 32.053 30.184 26.324 1.00 23.16 220 ASP C O 1
ATOM 14325 N N . TRP C 1 222 ? 32.344 29.436 28.424 1.00 24.38 221 TRP C N 1
ATOM 14326 C CA . TRP C 1 222 ? 30.973 28.961 28.544 1.00 24.32 221 TRP C CA 1
ATOM 14327 C C . TRP C 1 222 ? 29.968 30.087 28.752 1.00 25.64 221 TRP C C 1
ATOM 14328 O O . TRP C 1 222 ? 28.763 29.815 28.799 1.00 26.94 221 TRP C O 1
ATOM 14349 N N . ASN C 1 223 ? 30.420 31.337 28.883 1.00 26.24 222 ASN C N 1
ATOM 14350 C CA . ASN C 1 223 ? 29.486 32.456 28.852 1.00 28.51 222 ASN C CA 1
ATOM 14351 C C . ASN C 1 223 ? 28.892 32.648 27.463 1.00 26.72 222 ASN C C 1
ATOM 14352 O O . ASN C 1 223 ? 27.856 33.307 27.327 1.00 28.46 222 ASN C O 1
ATOM 14363 N N . LEU C 1 224 ? 29.522 32.084 26.436 1.00 25.03 223 LEU C N 1
ATOM 14364 C CA . LEU C 1 224 ? 29.047 32.173 25.065 1.00 23.58 223 LEU C CA 1
ATOM 14365 C C . LEU C 1 224 ? 28.230 30.930 24.751 1.00 22.46 223 LEU C C 1
ATOM 14366 O O . LEU C 1 224 ? 28.765 29.817 24.780 1.00 22.98 223 LEU C O 1
ATOM 14382 N N . TYR C 1 225 ? 26.951 31.115 24.435 1.00 21.78 224 TYR C N 1
ATOM 14383 C CA . TYR C 1 225 ? 26.144 29.971 24.046 1.00 21.19 224 TYR C CA 1
ATOM 14384 C C . TYR C 1 225 ? 24.908 30.401 23.279 1.00 21.61 224 TYR C C 1
ATOM 14385 O O . TYR C 1 225 ? 24.435 31.536 23.394 1.00 23.25 224 TYR C O 1
ATOM 14403 N N . SER C 1 226 ? 24.412 29.467 22.473 1.00 21.35 225 SER C N 1
ATOM 14404 C CA . SER C 1 226 ? 23.131 29.584 21.805 1.00 21.55 225 SER C CA 1
ATOM 14405 C C . SER C 1 226 ? 22.053 28.973 22.687 1.00 21.45 225 SER C C 1
ATOM 14406 O O . SER C 1 226 ? 22.286 27.984 23.386 1.00 21.60 225 SER C O 1
ATOM 14414 N N . SER C 1 227 ? 20.864 29.562 22.639 1.00 21.79 226 SER C N 1
ATOM 14415 C CA . SER C 1 227 ? 19.732 29.039 23.390 1.00 21.03 226 SER C CA 1
ATOM 14416 C C . SER C 1 227 ? 18.858 28.092 22.579 1.00 20.79 226 SER C C 1
ATOM 14417 O O . SER C 1 227 ? 17.861 27.593 23.113 1.00 21.39 226 SER C O 1
ATOM 14425 N N . VAL C 1 228 ? 19.209 27.821 21.318 1.00 20.27 227 VAL C N 1
ATOM 14426 C CA . VAL C 1 228 ? 18.398 26.949 20.476 1.00 19.78 227 VAL C CA 1
ATOM 14427 C C . VAL C 1 228 ? 19.230 25.910 19.729 1.00 18.90 227 VAL C C 1
ATOM 14428 O O . VAL C 1 228 ? 18.670 25.005 19.102 1.00 19.26 227 VAL C O 1
ATOM 14441 N N . ALA C 1 229 ? 20.557 26.027 19.773 1.00 19.67 228 ALA C N 1
ATOM 14442 C CA . ALA C 1 229 ? 21.406 25.086 19.049 1.00 19.40 228 ALA C CA 1
ATOM 14443 C C . ALA C 1 229 ? 21.423 23.709 19.710 1.00 18.49 228 ALA C C 1
ATOM 14444 O O . ALA C 1 229 ? 21.455 23.582 20.938 1.00 18.25 228 ALA C O 1
ATOM 14451 N N . SER C 1 230 ? 21.449 22.673 18.870 1.00 17.92 229 SER C N 1
ATOM 14452 C CA . SER C 1 230 ? 21.484 21.277 19.303 1.00 17.22 229 SER C CA 1
ATOM 14453 C C . SER C 1 230 ? 22.368 20.536 18.311 1.00 16.94 229 SER C C 1
ATOM 14454 O O . SER C 1 230 ? 21.954 20.299 17.174 1.00 17.99 229 SER C O 1
ATOM 14462 N N . THR C 1 231 ? 23.577 20.173 18.720 1.00 17.18 230 THR C N 1
ATOM 14463 C CA . THR C 1 231 ? 24.561 19.642 17.786 1.00 17.38 230 THR C CA 1
ATOM 14464 C C . THR C 1 231 ? 24.994 18.248 18.223 1.00 17.62 230 THR C C 1
ATOM 14465 O O . THR C 1 231 ? 24.996 17.921 19.414 1.00 19.05 230 THR C O 1
ATOM 14476 N N . SER C 1 232 ? 25.342 17.423 17.237 1.00 17.47 231 SER C N 1
ATOM 14477 C CA . SER C 1 232 ? 25.531 15.988 17.410 1.00 17.95 231 SER C CA 1
ATOM 14478 C C . SER C 1 232 ? 26.593 15.558 16.410 1.00 17.30 231 SER C C 1
ATOM 14479 O O . SER C 1 232 ? 26.558 15.973 15.256 1.00 18.24 231 SER C O 1
ATOM 14487 N N . ALA C 1 233 ? 27.550 14.749 16.857 1.00 17.57 232 ALA C N 1
ATOM 14488 C CA . ALA C 1 233 ? 28.721 14.432 16.044 1.00 17.88 232 ALA C CA 1
ATOM 14489 C C . ALA C 1 233 ? 28.749 12.954 15.674 1.00 18.82 232 ALA C C 1
ATOM 14490 O O . ALA C 1 233 ? 28.181 12.111 16.371 1.00 19.42 232 ALA C O 1
ATOM 14497 N N . GLY C 1 234 ? 29.410 12.636 14.563 1.00 19.03 233 GLY C N 1
ATOM 14498 C CA . GLY C 1 234 ? 29.433 11.259 14.109 1.00 18.82 233 GLY C CA 1
ATOM 14499 C C . GLY C 1 234 ? 30.547 10.987 13.129 1.00 18.63 233 GLY C C 1
ATOM 14500 O O . GLY C 1 234 ? 30.996 11.880 12.407 1.00 19.32 233 GLY C O 1
ATOM 14504 N N . VAL C 1 235 ? 30.979 9.724 13.090 1.00 19.41 234 VAL C N 1
ATOM 14505 C CA . VAL C 1 235 ? 32.007 9.297 12.148 1.00 20.34 234 VAL C CA 1
ATOM 14506 C C . VAL C 1 235 ? 31.491 9.258 10.714 1.00 20.67 234 VAL C C 1
ATOM 14507 O O . VAL C 1 235 ? 32.297 9.288 9.773 1.00 22.03 234 VAL C O 1
ATOM 14520 N N . GLU C 1 236 ? 30.170 9.232 10.524 1.00 20.61 235 GLU C N 1
ATOM 14521 C CA . GLU C 1 236 ? 29.543 8.893 9.251 1.00 20.92 235 GLU C CA 1
ATOM 14522 C C . GLU C 1 236 ? 29.398 10.066 8.283 1.00 21.64 235 GLU C C 1
ATOM 14523 O O . GLU C 1 236 ? 28.823 9.877 7.203 1.00 24.44 235 GLU C O 1
ATOM 14535 N N . LEU C 1 237 ? 29.901 11.253 8.616 1.00 20.69 236 LEU C N 1
ATOM 14536 C CA . LEU C 1 237 ? 29.848 12.381 7.695 1.00 21.58 236 LEU C CA 1
ATOM 14537 C C . LEU C 1 237 ? 31.057 13.282 7.912 1.00 21.23 236 LEU C C 1
ATOM 14538 O O . LEU C 1 237 ? 31.666 13.292 8.986 1.00 21.01 236 LEU C O 1
ATOM 14554 N N . LEU C 1 238 ? 31.381 14.064 6.878 1.00 21.27 237 LEU C N 1
ATOM 14555 C CA . LEU C 1 238 ? 32.530 14.962 6.907 1.00 22.16 237 LEU C CA 1
ATOM 14556 C C . LEU C 1 238 ? 32.150 16.439 6.870 1.00 21.54 237 LEU C C 1
ATOM 14557 O O . LEU C 1 238 ? 33.037 17.295 6.963 1.00 21.88 237 LEU C O 1
ATOM 14573 N N . ASN C 1 239 ? 30.865 16.758 6.742 1.00 21.51 238 ASN C N 1
ATOM 14574 C CA . ASN C 1 239 ? 30.361 18.126 6.745 1.00 21.65 238 ASN C CA 1
ATOM 14575 C C . ASN C 1 239 ? 29.402 18.316 7.926 1.00 21.45 238 ASN C C 1
ATOM 14576 O O . ASN C 1 239 ? 29.285 17.452 8.802 1.00 21.24 238 ASN C O 1
ATOM 14587 N N . ASP C 1 240 ? 28.715 19.461 7.943 1.00 21.63 239 ASP C N 1
ATOM 14588 C CA . ASP C 1 240 ? 27.615 19.722 8.872 1.00 20.91 239 ASP C CA 1
ATOM 14589 C C . ASP C 1 240 ? 26.301 19.727 8.089 1.00 21.02 239 ASP C C 1
ATOM 14590 O O . ASP C 1 240 ? 26.214 20.344 7.019 1.00 22.55 239 ASP C O 1
ATOM 14599 N N . GLU C 1 241 ? 25.286 19.049 8.619 1.00 20.41 240 GLU C N 1
ATOM 14600 C CA . GLU C 1 241 ? 23.917 19.147 8.126 1.00 21.32 240 GLU C CA 1
ATOM 14601 C C . GLU C 1 241 ? 23.087 19.903 9.158 1.00 21.42 240 GLU C C 1
ATOM 14602 O O . GLU C 1 241 ? 23.213 19.658 10.360 1.00 21.27 240 GLU C O 1
ATOM 14614 N N . ILE C 1 242 ? 22.252 20.830 8.686 1.00 21.49 241 ILE C N 1
ATOM 14615 C CA . ILE C 1 242 ? 21.527 21.767 9.540 1.00 21.82 241 ILE C CA 1
ATOM 14616 C C . ILE C 1 242 ? 20.033 21.637 9.263 1.00 21.37 241 ILE C C 1
ATOM 14617 O O . ILE C 1 242 ? 19.606 21.699 8.103 1.00 22.30 241 ILE C O 1
ATOM 14633 N N . ILE C 1 243 ? 19.241 21.505 10.327 1.00 20.63 242 ILE C N 1
ATOM 14634 C CA . ILE C 1 243 ? 17.788 21.631 10.262 1.00 20.95 242 ILE C CA 1
ATOM 14635 C C . ILE C 1 243 ? 17.394 22.801 11.160 1.00 21.40 242 ILE C C 1
ATOM 14636 O O . ILE C 1 243 ? 17.595 22.740 12.379 1.00 21.37 242 ILE C O 1
ATOM 14652 N N . VAL C 1 244 ? 16.839 23.854 10.572 1.00 21.53 243 VAL C N 1
ATOM 14653 C CA . VAL C 1 244 ? 16.287 24.965 11.343 1.00 21.98 243 VAL C CA 1
ATOM 14654 C C . VAL C 1 244 ? 14.804 24.695 11.544 1.00 22.04 243 VAL C C 1
ATOM 14655 O O . VAL C 1 244 ? 14.082 24.428 10.577 1.00 22.21 243 VAL C O 1
ATOM 14668 N N . VAL C 1 245 ? 14.342 24.763 12.792 1.00 21.84 244 VAL C N 1
ATOM 14669 C CA . VAL C 1 245 ? 12.933 24.568 13.115 1.00 21.91 244 VAL C CA 1
ATOM 14670 C C . VAL C 1 245 ? 12.429 25.800 13.860 1.00 22.00 244 VAL C C 1
ATOM 14671 O O . VAL C 1 245 ? 13.036 26.230 14.847 1.00 22.37 244 VAL C O 1
ATOM 14684 N N . GLY C 1 246 ? 11.327 26.361 13.389 1.00 22.03 245 GLY C N 1
ATOM 14685 C CA . GLY C 1 246 ? 10.751 27.531 14.009 1.00 22.88 245 GLY C CA 1
ATOM 14686 C C . GLY C 1 246 ? 9.305 27.682 13.605 1.00 22.38 245 GLY C C 1
ATOM 14687 O O . GLY C 1 246 ? 8.651 26.719 13.204 1.00 23.08 245 GLY C O 1
ATOM 14691 N N . ASN C 1 247 ? 8.795 28.907 13.722 1.00 23.23 246 ASN C N 1
ATOM 14692 C CA . ASN C 1 247 ? 7.447 29.212 13.262 1.00 23.76 246 ASN C CA 1
ATOM 14693 C C . ASN C 1 247 ? 7.485 30.387 12.294 1.00 25.51 246 ASN C C 1
ATOM 14694 O O . ASN C 1 247 ? 8.322 31.285 12.412 1.00 26.74 246 ASN C O 1
ATOM 14705 N N . SER C 1 248 ? 6.563 30.367 11.329 1.00 26.48 247 SER C N 1
ATOM 14706 C CA . SER C 1 248 ? 6.514 31.365 10.274 1.00 29.00 247 SER C CA 1
ATOM 14707 C C . SER C 1 248 ? 5.067 31.741 9.997 1.00 30.37 247 SER C C 1
ATOM 14708 O O . SER C 1 248 ? 4.155 30.926 10.161 1.00 30.66 247 SER C O 1
ATOM 14716 N N . THR C 1 249 ? 4.863 32.991 9.571 1.00 32.86 248 THR C N 1
ATOM 14717 C CA . THR C 1 249 ? 3.555 33.397 9.077 1.00 36.07 248 THR C CA 1
ATOM 14718 C C . THR C 1 249 ? 3.239 32.767 7.726 1.00 36.60 248 THR C C 1
ATOM 14719 O O . THR C 1 249 ? 2.075 32.756 7.314 1.00 36.86 248 THR C O 1
ATOM 14730 N N . ASN C 1 250 ? 4.252 32.256 7.020 1.00 37.37 249 ASN C N 1
ATOM 14731 C CA . ASN C 1 250 ? 4.050 31.586 5.740 1.00 39.46 249 ASN C CA 1
ATOM 14732 C C . ASN C 1 250 ? 3.873 30.091 5.892 1.00 37.43 249 ASN C C 1
ATOM 14733 O O . ASN C 1 250 ? 4.172 29.327 4.959 1.00 38.00 249 ASN C O 1
ATOM 14744 N N . SER C 1 251 ? 3.411 29.647 7.053 1.00 34.31 250 SER C N 1
ATOM 14745 C CA . SER C 1 251 ? 3.208 28.238 7.323 1.00 31.77 250 SER C CA 1
ATOM 14746 C C . SER C 1 251 ? 1.722 27.947 7.442 1.00 31.35 250 SER C C 1
ATOM 14747 O O . SER C 1 251 ? 0.990 28.679 8.115 1.00 31.50 250 SER C O 1
ATOM 14755 N N . ALA C 1 252 ? 1.291 26.870 6.792 1.00 30.47 251 ALA C N 1
ATOM 14756 C CA . ALA C 1 252 ? -0.044 26.322 6.956 1.00 30.23 251 ALA C CA 1
ATOM 14757 C C . ALA C 1 252 ? -0.037 25.058 7.806 1.00 29.50 251 ALA C C 1
ATOM 14758 O O . ALA C 1 252 ? -0.978 24.263 7.732 1.00 30.31 251 ALA C O 1
ATOM 14765 N N . SER C 1 253 ? 1.013 24.848 8.597 1.00 29.40 252 SER C N 1
ATOM 14766 C CA . SER C 1 253 ? 1.101 23.653 9.421 1.00 28.63 252 SER C CA 1
ATOM 14767 C C . SER C 1 253 ? 0.066 23.690 10.541 1.00 27.89 252 SER C C 1
ATOM 14768 O O . SER C 1 253 ? -0.340 24.756 11.010 1.00 28.65 252 SER C O 1
ATOM 14776 N N . ASP C 1 254 ? -0.371 22.501 10.954 1.00 27.29 253 ASP C N 1
ATOM 14777 C CA . ASP C 1 254 ? -1.208 22.320 12.135 1.00 29.03 253 ASP C CA 1
ATOM 14778 C C . ASP C 1 254 ? -0.369 22.053 13.383 1.00 27.22 253 ASP C C 1
ATOM 14779 O O . ASP C 1 254 ? -0.864 21.463 14.352 1.00 27.89 253 ASP C O 1
ATOM 14788 N N . LEU C 1 255 ? 0.888 22.493 13.368 1.00 24.59 254 LEU C N 1
ATOM 14789 C CA . LEU C 1 255 ? 1.842 22.276 14.438 1.00 23.53 254 LEU C CA 1
ATOM 14790 C C . LEU C 1 255 ? 2.509 23.603 14.765 1.00 23.45 254 LEU C C 1
ATOM 14791 O O . LEU C 1 255 ? 2.525 24.532 13.953 1.00 23.83 254 LEU C O 1
ATOM 14807 N N . VAL C 1 256 ? 3.060 23.680 15.976 1.00 23.10 255 VAL C N 1
ATOM 14808 C CA . VAL C 1 256 ? 3.912 24.786 16.388 1.00 22.87 255 VAL C CA 1
ATOM 14809 C C . VAL C 1 256 ? 5.100 24.193 17.130 1.00 22.00 255 VAL C C 1
ATOM 14810 O O . VAL C 1 256 ? 5.078 23.039 17.565 1.00 22.03 255 VAL C O 1
ATOM 14823 N N . ILE C 1 257 ? 6.146 24.997 17.279 1.00 21.16 256 ILE C N 1
ATOM 14824 C CA . ILE C 1 257 ? 7.283 24.648 18.120 1.00 20.72 256 ILE C CA 1
ATOM 14825 C C . ILE C 1 257 ? 7.476 25.744 19.161 1.00 21.48 256 ILE C C 1
ATOM 14826 O O . ILE C 1 257 ? 7.261 26.930 18.884 1.00 22.00 256 ILE C O 1
ATOM 14842 N N . GLY C 1 258 ? 7.839 25.326 20.377 1.00 21.30 257 GLY C N 1
ATOM 14843 C CA . GLY C 1 258 ? 8.265 26.243 21.410 1.00 21.14 257 GLY C CA 1
ATOM 14844 C C . GLY C 1 258 ? 9.504 25.687 22.084 1.00 20.80 257 GLY C C 1
ATOM 14845 O O . GLY C 1 258 ? 9.900 24.547 21.831 1.00 20.72 257 GLY C O 1
ATOM 14849 N N . HIS C 1 259 ? 10.118 26.502 22.938 1.00 21.48 258 HIS C N 1
ATOM 14850 C CA . HIS C 1 259 ? 11.314 26.024 23.615 1.00 21.17 258 HIS C CA 1
ATOM 14851 C C . HIS C 1 259 ? 11.559 26.766 24.918 1.00 20.18 258 HIS C C 1
ATOM 14852 O O . HIS C 1 259 ? 10.961 27.803 25.206 1.00 21.69 258 HIS C O 1
ATOM 14866 N N . SER C 1 260 ? 12.460 26.189 25.706 1.00 19.68 259 SER C N 1
ATOM 14867 C CA . SER C 1 260 ? 13.079 26.837 26.844 1.00 19.64 259 SER C CA 1
ATOM 14868 C C . SER C 1 260 ? 14.524 26.357 26.874 1.00 19.27 259 SER C C 1
ATOM 14869 O O . SER C 1 260 ? 15.019 25.762 25.911 1.00 19.59 259 SER C O 1
ATOM 14877 N N . VAL C 1 261 ? 15.194 26.605 27.994 1.00 19.20 260 VAL C N 1
ATOM 14878 C CA . VAL C 1 261 ? 16.567 26.172 28.211 1.00 18.60 260 VAL C CA 1
ATOM 14879 C C . VAL C 1 261 ? 16.632 25.550 29.596 1.00 18.29 260 VAL C C 1
ATOM 14880 O O . VAL C 1 261 ? 16.283 26.203 30.587 1.00 18.87 260 VAL C O 1
ATOM 14893 N N . MET C 1 262 ? 17.058 24.288 29.664 1.00 17.82 261 MET C N 1
ATOM 14894 C CA . MET C 1 262 ? 17.325 23.651 30.948 1.00 17.98 261 MET C CA 1
ATOM 14895 C C . MET C 1 262 ? 18.556 24.296 31.573 1.00 18.43 261 MET C C 1
ATOM 14896 O O . MET C 1 262 ? 19.622 24.348 30.948 1.00 19.30 261 MET C O 1
ATOM 14910 N N . LYS C 1 263 ? 18.412 24.801 32.801 1.00 18.41 262 LYS C N 1
ATOM 14911 C CA . LYS C 1 263 ? 19.548 25.410 33.483 1.00 19.35 262 LYS C CA 1
ATOM 14912 C C . LYS C 1 263 ? 20.529 24.358 33.976 1.00 18.46 262 LYS C C 1
ATOM 14913 O O . LYS C 1 263 ? 21.710 24.667 34.170 1.00 19.44 262 LYS C O 1
ATOM 14932 N N . ASP C 1 264 ? 20.063 23.127 34.175 1.00 17.47 263 ASP C N 1
ATOM 14933 C CA . ASP C 1 264 ? 20.892 21.999 34.586 1.00 16.29 263 ASP C CA 1
ATOM 14934 C C . ASP C 1 264 ? 20.137 20.726 34.222 1.00 16.42 263 ASP C C 1
ATOM 14935 O O . ASP C 1 264 ? 19.028 20.772 33.680 1.00 16.55 263 ASP C O 1
ATOM 14944 N N . ALA C 1 265 ? 20.762 19.581 34.496 1.00 16.05 264 ALA C N 1
ATOM 14945 C CA . ALA C 1 265 ? 20.264 18.308 33.999 1.00 15.75 264 ALA C CA 1
ATOM 14946 C C . ALA C 1 265 ? 18.977 17.855 34.674 1.00 16.54 264 ALA C C 1
ATOM 14947 O O . ALA C 1 265 ? 18.329 16.939 34.157 1.00 17.00 264 ALA C O 1
ATOM 14954 N N . ILE C 1 266 ? 18.595 18.454 35.798 1.00 16.32 265 ILE C N 1
ATOM 14955 C CA . ILE C 1 266 ? 17.407 18.035 36.533 1.00 16.61 265 ILE C CA 1
ATOM 14956 C C . ILE C 1 266 ? 16.325 19.119 36.527 1.00 17.84 265 ILE C C 1
ATOM 14957 O O . ILE C 1 266 ? 15.417 19.096 37.354 1.00 17.68 265 ILE C O 1
ATOM 14973 N N . ASP C 1 267 ? 16.391 20.044 35.569 1.00 17.98 266 ASP C N 1
ATOM 14974 C CA . ASP C 1 267 ? 15.508 21.214 35.517 1.00 17.93 266 ASP C CA 1
ATOM 14975 C C . ASP C 1 267 ? 14.191 20.841 34.840 1.00 18.77 266 ASP C C 1
ATOM 14976 O O . ASP C 1 267 ? 13.921 21.169 33.681 1.00 19.35 266 ASP C O 1
ATOM 14985 N N . ALA C 1 268 ? 13.334 20.161 35.606 1.00 18.46 267 ALA C N 1
ATOM 14986 C CA . ALA C 1 268 ? 12.009 19.827 35.098 1.00 19.15 267 ALA C CA 1
ATOM 14987 C C . ALA C 1 268 ? 11.166 21.070 34.846 1.00 19.83 267 ALA C C 1
ATOM 14988 O O . ALA C 1 268 ? 10.280 21.049 33.985 1.00 20.09 267 ALA C O 1
ATOM 14995 N N . ASP C 1 269 ? 11.413 22.156 35.588 1.00 20.73 268 ASP C N 1
ATOM 14996 C CA . ASP C 1 269 ? 10.689 23.399 35.335 1.00 21.82 268 ASP C CA 1
ATOM 14997 C C . ASP C 1 269 ? 10.867 23.858 33.889 1.00 20.77 268 ASP C C 1
ATOM 14998 O O . ASP C 1 269 ? 9.933 24.394 33.281 1.00 21.49 268 ASP C O 1
ATOM 15007 N N . ALA C 1 270 ? 12.076 23.697 33.337 1.00 19.83 269 ALA C N 1
ATOM 15008 C CA . ALA C 1 270 ? 12.323 24.094 31.954 1.00 20.24 269 ALA C CA 1
ATOM 15009 C C . ALA C 1 270 ? 11.566 23.203 30.977 1.00 19.80 269 ALA C C 1
ATOM 15010 O O . ALA C 1 270 ? 11.123 23.677 29.923 1.00 20.42 269 ALA C O 1
ATOM 15017 N N . VAL C 1 271 ? 11.409 21.918 31.302 1.00 19.30 270 VAL C N 1
ATOM 15018 C CA . VAL C 1 271 ? 10.589 21.042 30.472 1.00 20.10 270 VAL C CA 1
ATOM 15019 C C . VAL C 1 271 ? 9.161 21.568 30.412 1.00 20.39 270 VAL C C 1
ATOM 15020 O O . VAL C 1 271 ? 8.559 21.672 29.336 1.00 20.78 270 VAL C O 1
ATOM 15033 N N . ARG C 1 272 ? 8.596 21.910 31.572 1.00 20.09 271 ARG C N 1
ATOM 15034 C CA . ARG C 1 272 ? 7.241 22.453 31.603 1.00 20.64 271 ARG C CA 1
ATOM 15035 C C . ARG C 1 272 ? 7.159 23.800 30.894 1.00 20.28 271 ARG C C 1
ATOM 15036 O O . ARG C 1 272 ? 6.150 24.100 30.246 1.00 21.10 271 ARG C O 1
ATOM 15057 N N . ALA C 1 273 ? 8.210 24.618 30.979 1.00 19.77 272 ALA C N 1
ATOM 15058 C CA . ALA C 1 273 ? 8.198 25.895 30.273 1.00 20.92 272 ALA C CA 1
ATOM 15059 C C . ALA C 1 273 ? 8.211 25.694 28.761 1.00 21.36 272 ALA C C 1
ATOM 15060 O O . ALA C 1 273 ? 7.547 26.434 28.025 1.00 22.18 272 ALA C O 1
ATOM 15067 N N . ALA C 1 274 ? 8.973 24.709 28.274 1.00 20.56 273 ALA C N 1
ATOM 15068 C CA . ALA C 1 274 ? 8.982 24.430 26.841 1.00 20.12 273 ALA C CA 1
ATOM 15069 C C . ALA C 1 274 ? 7.618 23.931 26.377 1.00 20.05 273 ALA C C 1
ATOM 15070 O O . ALA C 1 274 ? 7.128 24.340 25.319 1.00 21.59 273 ALA C O 1
ATOM 15077 N N . LEU C 1 275 ? 6.982 23.063 27.165 1.00 20.11 274 LEU C N 1
ATOM 15078 C CA . LEU C 1 275 ? 5.632 22.619 26.836 1.00 20.29 274 LEU C CA 1
ATOM 15079 C C . LEU C 1 275 ? 4.680 23.805 26.743 1.00 21.24 274 LEU C C 1
ATOM 15080 O O . LEU C 1 275 ? 3.921 23.936 25.776 1.00 21.58 274 LEU C O 1
ATOM 15096 N N . LYS C 1 276 ? 4.721 24.691 27.738 1.00 21.91 275 LYS C N 1
ATOM 15097 C CA . LYS C 1 276 ? 3.837 25.850 27.734 1.00 23.89 275 LYS C CA 1
ATOM 15098 C C . LYS C 1 276 ? 4.103 26.744 26.528 1.00 23.44 275 LYS C C 1
ATOM 15099 O O . LYS C 1 276 ? 3.166 27.292 25.937 1.00 24.56 275 LYS C O 1
ATOM 15118 N N . ASP C 1 277 ? 5.377 26.891 26.140 1.00 23.39 276 ASP C N 1
ATOM 15119 C CA . ASP C 1 277 ? 5.723 27.739 25.000 1.00 23.39 276 ASP C CA 1
ATOM 15120 C C . ASP C 1 277 ? 5.187 27.157 23.699 1.00 23.09 276 ASP C C 1
ATOM 15121 O O . ASP C 1 277 ? 4.942 27.899 22.740 1.00 23.91 276 ASP C O 1
ATOM 15130 N N . ALA C 1 278 ? 4.987 25.836 23.657 1.00 23.09 277 ALA C N 1
ATOM 15131 C CA . ALA C 1 278 ? 4.379 25.137 22.533 1.00 23.75 277 ALA C CA 1
ATOM 15132 C C . ALA C 1 278 ? 2.863 24.999 22.663 1.00 24.70 277 ALA C C 1
ATOM 15133 O O . ALA C 1 278 ? 2.247 24.277 21.871 1.00 25.37 277 ALA C O 1
ATOM 15140 N N . GLY C 1 279 ? 2.250 25.668 23.635 1.00 24.44 278 GLY C N 1
ATOM 15141 C CA . GLY C 1 279 ? 0.809 25.665 23.766 1.00 25.88 278 GLY C CA 1
ATOM 15142 C C . GLY C 1 279 ? 0.228 24.578 24.641 1.00 27.25 278 GLY C C 1
ATOM 15143 O O . GLY C 1 279 ? -1.000 24.447 24.701 1.00 28.52 278 GLY C O 1
ATOM 15147 N N . ILE C 1 280 ? 1.059 23.798 25.320 1.00 26.91 279 ILE C N 1
ATOM 15148 C CA . ILE C 1 280 ? 0.601 22.718 26.186 1.00 28.82 279 ILE C CA 1
ATOM 15149 C C . ILE C 1 280 ? 0.605 23.277 27.603 1.00 33.85 279 ILE C C 1
ATOM 15150 O O . ILE C 1 280 ? 1.660 23.435 28.221 1.00 33.71 279 ILE C O 1
ATOM 15166 N N . ARG C 1 281 ? -0.583 23.588 28.114 1.00 39.01 280 ARG C N 1
ATOM 15167 C CA . ARG C 1 281 ? -0.717 24.333 29.356 1.00 46.33 280 ARG C CA 1
ATOM 15168 C C . ARG C 1 281 ? -1.070 23.458 30.550 1.00 46.08 280 ARG C C 1
ATOM 15169 O O . ARG C 1 281 ? -0.989 23.935 31.687 1.00 46.72 280 ARG C O 1
ATOM 15190 N N . SER C 1 282 ? -1.449 22.202 30.325 1.00 45.00 281 SER C N 1
ATOM 15191 C CA . SER C 1 282 ? -1.816 21.313 31.415 1.00 44.90 281 SER C CA 1
ATOM 15192 C C . SER C 1 282 ? -1.474 19.883 31.030 1.00 44.74 281 SER C C 1
ATOM 15193 O O . SER C 1 282 ? -1.243 19.574 29.858 1.00 43.83 281 SER C O 1
ATOM 15201 N N . ASP C 1 283 ? -1.457 19.004 32.037 1.00 46.41 282 ASP C N 1
ATOM 15202 C CA . ASP C 1 283 ? -1.213 17.589 31.779 1.00 47.56 282 ASP C CA 1
ATOM 15203 C C . ASP C 1 283 ? -2.234 17.019 30.801 1.00 46.39 282 ASP C C 1
ATOM 15204 O O . ASP C 1 283 ? -1.922 16.088 30.048 1.00 44.65 282 ASP C O 1
ATOM 15213 N N . ASP C 1 284 ? -3.456 17.558 30.800 1.00 46.52 283 ASP C N 1
ATOM 15214 C CA . ASP C 1 284 ? -4.504 17.054 29.925 1.00 48.31 283 ASP C CA 1
ATOM 15215 C C . ASP C 1 284 ? -4.196 17.286 28.451 1.00 44.55 283 ASP C C 1
ATOM 15216 O O . ASP C 1 284 ? -4.768 16.599 27.598 1.00 45.23 283 ASP C O 1
ATOM 15225 N N . GLU C 1 285 ? -3.322 18.239 28.134 1.00 38.91 289 GLU C N 1
ATOM 15226 C CA . GLU C 1 285 ? -2.978 18.566 26.757 1.00 36.47 289 GLU C CA 1
ATOM 15227 C C . GLU C 1 285 ? -1.694 17.886 26.307 1.00 32.95 289 GLU C C 1
ATOM 15228 O O . GLU C 1 285 ? -1.213 18.156 25.202 1.00 31.49 289 GLU C O 1
ATOM 15240 N N A MET C 1 286 ? -1.132 17.007 27.138 0.46 31.91 290 MET C N 1
ATOM 15241 N N B MET C 1 286 ? -1.132 17.004 27.140 0.54 32.83 290 MET C N 1
ATOM 15242 C CA A MET C 1 286 ? 0.135 16.368 26.816 0.46 30.82 290 MET C CA 1
ATOM 15243 C CA B MET C 1 286 ? 0.134 16.360 26.815 0.54 32.77 290 MET C CA 1
ATOM 15244 C C A MET C 1 286 ? 0.038 15.488 25.579 0.46 29.95 290 MET C C 1
ATOM 15245 C C B MET C 1 286 ? 0.034 15.516 25.553 0.54 30.96 290 MET C C 1
ATOM 15246 O O A MET C 1 286 ? 1.064 15.220 24.945 0.46 29.37 290 MET C O 1
ATOM 15247 O O B MET C 1 286 ? 1.044 15.294 24.875 0.54 30.35 290 MET C O 1
ATOM 15274 N N . ASP C 1 287 ? -1.161 15.013 25.233 1.00 30.82 291 ASP C N 1
ATOM 15275 C CA . ASP C 1 287 ? -1.325 14.191 24.040 1.00 31.72 291 ASP C CA 1
ATOM 15276 C C . ASP C 1 287 ? -1.079 14.966 22.752 1.00 30.25 291 ASP C C 1
ATOM 15277 O O . ASP C 1 287 ? -1.005 14.349 21.685 1.00 31.36 291 ASP C O 1
ATOM 15286 N N . ARG C 1 288 ? -0.945 16.290 22.821 1.00 27.67 292 ARG C N 1
ATOM 15287 C CA . ARG C 1 288 ? -0.621 17.062 21.630 1.00 26.47 292 ARG C CA 1
ATOM 15288 C C . ARG C 1 288 ? 0.870 17.074 21.320 1.00 24.11 292 ARG C C 1
ATOM 15289 O O . ARG C 1 288 ? 1.261 17.597 20.271 1.00 24.05 292 ARG C O 1
ATOM 15310 N N . ILE C 1 289 ? 1.708 16.512 22.197 1.00 23.32 293 ILE C N 1
ATOM 15311 C CA . ILE C 1 289 ? 3.134 16.431 21.914 1.00 22.68 293 ILE C CA 1
ATOM 15312 C C . ILE C 1 289 ? 3.357 15.585 20.671 1.00 22.67 293 ILE C C 1
ATOM 15313 O O . ILE C 1 289 ? 2.824 14.474 20.553 1.00 24.23 293 ILE C O 1
ATOM 15329 N N . VAL C 1 290 ? 4.167 16.094 19.748 1.00 20.12 294 VAL C N 1
ATOM 15330 C CA . VAL C 1 290 ? 4.701 15.268 18.670 1.00 20.45 294 VAL C CA 1
ATOM 15331 C C . VAL C 1 290 ? 6.066 14.706 19.048 1.00 20.85 294 VAL C C 1
ATOM 15332 O O . VAL C 1 290 ? 6.311 13.501 18.944 1.00 21.48 294 VAL C O 1
ATOM 15345 N N . ASN C 1 291 ? 6.970 15.567 19.505 1.00 19.67 295 ASN C N 1
ATOM 15346 C CA . ASN C 1 291 ? 8.200 15.107 20.132 1.00 18.91 295 ASN C CA 1
ATOM 15347 C C . ASN C 1 291 ? 8.736 16.227 21.011 1.00 18.66 295 ASN C C 1
ATOM 15348 O O . ASN C 1 291 ? 8.324 17.385 20.895 1.00 19.53 295 ASN C O 1
ATOM 15359 N N . VAL C 1 292 ? 9.635 15.847 21.915 1.00 17.41 296 VAL C N 1
ATOM 15360 C CA . VAL C 1 292 ? 10.425 16.761 22.732 1.00 18.08 296 VAL C CA 1
ATOM 15361 C C . VAL C 1 292 ? 11.877 16.534 22.335 1.00 18.01 296 VAL C C 1
ATOM 15362 O O . VAL C 1 292 ? 12.300 15.385 22.162 1.00 17.63 296 VAL C O 1
ATOM 15375 N N . LEU C 1 293 ? 12.628 17.618 22.148 1.00 17.89 297 LEU C N 1
ATOM 15376 C CA . LEU C 1 293 ? 14.003 17.541 21.663 1.00 18.44 297 LEU C CA 1
ATOM 15377 C C . LEU C 1 293 ? 14.891 18.334 22.612 1.00 17.95 297 LEU C C 1
ATOM 15378 O O . LEU C 1 293 ? 14.627 19.514 22.862 1.00 19.32 297 LEU C O 1
ATOM 15394 N N . ALA C 1 294 ? 15.941 17.702 23.137 1.00 16.92 298 ALA C N 1
ATOM 15395 C CA . ALA C 1 294 ? 16.704 18.369 24.179 1.00 17.08 298 ALA C CA 1
ATOM 15396 C C . ALA C 1 294 ? 18.179 18.008 24.136 1.00 16.59 298 ALA C C 1
ATOM 15397 O O . ALA C 1 294 ? 18.560 16.919 23.701 1.00 17.00 298 ALA C O 1
ATOM 15404 N N . LYS C 1 295 ? 18.996 18.937 24.632 1.00 15.46 299 LYS C N 1
ATOM 15405 C CA . LYS C 1 295 ? 20.417 18.728 24.855 1.00 15.95 299 LYS C CA 1
ATOM 15406 C C . LYS C 1 295 ? 20.708 18.530 26.339 1.00 15.80 299 LYS C C 1
ATOM 15407 O O . LYS C 1 295 ? 20.095 19.159 27.205 1.00 18.33 299 LYS C O 1
ATOM 15426 N N . ALA C 1 296 ? 21.699 17.682 26.615 1.00 16.08 300 ALA C N 1
ATOM 15427 C CA . ALA C 1 296 ? 22.065 17.287 27.964 1.00 15.99 300 ALA C CA 1
ATOM 15428 C C . ALA C 1 296 ? 23.579 17.231 28.072 1.00 15.63 300 ALA C C 1
ATOM 15429 O O . ALA C 1 296 ? 24.260 16.855 27.118 1.00 16.51 300 ALA C O 1
ATOM 15436 N N . GLU C 1 297 ? 24.108 17.575 29.246 1.00 15.57 301 GLU C N 1
ATOM 15437 C CA . GLU C 1 297 ? 25.545 17.415 29.420 1.00 15.76 301 GLU C CA 1
ATOM 15438 C C . GLU C 1 297 ? 25.945 17.419 30.886 1.00 15.45 301 GLU C C 1
ATOM 15439 O O . GLU C 1 297 ? 25.211 17.887 31.762 1.00 17.04 301 GLU C O 1
ATOM 15451 N N . ALA C 1 298 ? 27.154 16.909 31.117 1.00 14.79 302 ALA C N 1
ATOM 15452 C CA . ALA C 1 298 ? 27.842 17.037 32.389 1.00 15.83 302 ALA C CA 1
ATOM 15453 C C . ALA C 1 298 ? 28.395 18.449 32.531 1.00 17.23 302 ALA C C 1
ATOM 15454 O O . ALA C 1 298 ? 29.057 18.960 31.623 1.00 20.67 302 ALA C O 1
ATOM 15461 N N . ALA C 1 299 ? 28.130 19.075 33.673 1.00 16.69 303 ALA C N 1
ATOM 15462 C CA . ALA C 1 299 ? 28.673 20.398 33.941 1.00 17.59 303 ALA C CA 1
ATOM 15463 C C . ALA C 1 299 ? 30.170 20.295 34.212 1.00 16.50 303 ALA C C 1
ATOM 15464 O O . ALA C 1 299 ? 30.631 19.344 34.845 1.00 16.83 303 ALA C O 1
ATOM 15471 N N . SER C 1 300 ? 30.932 21.289 33.746 1.00 18.07 304 SER C N 1
ATOM 15472 C CA . SER C 1 300 ? 32.384 21.245 33.910 1.00 19.17 304 SER C CA 1
ATOM 15473 C C . SER C 1 300 ? 32.812 21.258 35.374 1.00 18.56 304 SER C C 1
ATOM 15474 O O . SER C 1 300 ? 33.916 20.800 35.690 1.00 20.70 304 SER C O 1
ATOM 15482 N N . SER C 1 301 ? 31.970 21.767 36.274 1.00 19.88 305 SER C N 1
ATOM 15483 C CA . SER C 1 301 ? 32.315 21.811 37.687 1.00 20.34 305 SER C CA 1
ATOM 15484 C C . SER C 1 301 ? 32.302 20.441 38.347 1.00 18.39 305 SER C C 1
ATOM 15485 O O . SER C 1 301 ? 32.791 20.312 39.475 1.00 21.17 305 SER C O 1
ATOM 15493 N N . GLY C 1 302 ? 31.732 19.433 37.698 1.00 17.02 306 GLY C N 1
ATOM 15494 C CA . GLY C 1 302 ? 31.619 18.131 38.317 1.00 17.10 306 GLY C CA 1
ATOM 15495 C C . GLY C 1 302 ? 30.484 18.008 39.301 1.00 16.84 306 GLY C C 1
ATOM 15496 O O . GLY C 1 302 ? 30.475 17.073 40.109 1.00 16.84 306 GLY C O 1
ATOM 15500 N N . THR C 1 303 ? 29.516 18.922 39.248 1.00 17.17 307 THR C N 1
ATOM 15501 C CA . THR C 1 303 ? 28.423 18.929 40.204 1.00 17.52 307 THR C CA 1
ATOM 15502 C C . THR C 1 303 ? 27.107 19.285 39.522 1.00 18.14 307 THR C C 1
ATOM 15503 O O . THR C 1 303 ? 27.074 19.791 38.399 1.00 19.04 307 THR C O 1
ATOM 15514 N N . VAL C 1 304 ? 26.015 19.009 40.234 1.00 16.99 308 VAL C N 1
ATOM 15515 C CA . VAL C 1 304 ? 24.686 19.525 39.919 1.00 16.68 308 VAL C CA 1
ATOM 15516 C C . VAL C 1 304 ? 24.134 20.112 41.212 1.00 14.60 308 VAL C C 1
ATOM 15517 O O . VAL C 1 304 ? 24.046 19.406 42.224 1.00 14.91 308 VAL C O 1
ATOM 15530 N N . ARG C 1 305 ? 23.782 21.398 41.186 1.00 15.67 309 ARG C N 1
ATOM 15531 C CA . ARG C 1 305 ? 23.289 22.105 42.375 1.00 16.00 309 ARG C CA 1
ATOM 15532 C C . ARG C 1 305 ? 24.191 21.862 43.584 1.00 16.30 309 ARG C C 1
ATOM 15533 O O . ARG C 1 305 ? 23.732 21.642 44.707 1.00 17.38 309 ARG C O 1
ATOM 15554 N N . GLY C 1 306 ? 25.497 21.927 43.354 1.00 16.51 310 GLY C N 1
ATOM 15555 C CA . GLY C 1 306 ? 26.455 21.788 44.428 1.00 17.55 310 GLY C CA 1
ATOM 15556 C C . GLY C 1 306 ? 26.747 20.369 44.855 1.00 17.57 310 GLY C C 1
ATOM 15557 O O . GLY C 1 306 ? 27.588 20.167 45.741 1.00 20.70 310 GLY C O 1
ATOM 15561 N N . ARG C 1 307 ? 26.090 19.384 44.250 1.00 15.55 311 ARG C N 1
ATOM 15562 C CA . ARG C 1 307 ? 26.250 17.984 44.610 1.00 14.84 311 ARG C CA 1
ATOM 15563 C C . ARG C 1 307 ? 27.170 17.302 43.605 1.00 15.04 311 ARG C C 1
ATOM 15564 O O . ARG C 1 307 ? 26.903 17.320 42.399 1.00 15.97 311 ARG C O 1
ATOM 15585 N N . ARG C 1 308 ? 28.229 16.681 44.109 1.00 14.32 312 ARG C N 1
ATOM 15586 C CA . ARG C 1 308 ? 29.185 16.010 43.245 1.00 15.08 312 ARG C CA 1
ATOM 15587 C C . ARG C 1 308 ? 28.533 14.861 42.492 1.00 15.05 312 ARG C C 1
ATOM 15588 O O . ARG C 1 308 ? 27.662 14.161 43.013 1.00 16.59 312 ARG C O 1
ATOM 15609 N N . ASN C 1 309 ? 28.983 14.656 41.258 1.00 15.37 313 ASN C N 1
ATOM 15610 C CA . ASN C 1 309 ? 28.748 13.402 40.562 1.00 14.80 313 ASN C CA 1
ATOM 15611 C C . ASN C 1 309 ? 30.027 12.987 39.857 1.00 13.86 313 ASN C C 1
ATOM 15612 O O . ASN C 1 309 ? 30.995 13.751 39.757 1.00 14.47 313 ASN C O 1
ATOM 15623 N N . THR C 1 310 ? 30.026 11.745 39.388 1.00 14.46 314 THR C N 1
ATOM 15624 C CA . THR C 1 310 ? 31.225 11.124 38.861 1.00 14.50 314 THR C CA 1
ATOM 15625 C C . THR C 1 310 ? 31.310 11.166 37.343 1.00 14.41 314 THR C C 1
ATOM 15626 O O . THR C 1 310 ? 32.201 10.529 36.774 1.00 14.92 314 THR C O 1
ATOM 15637 N N A MET C 1 311 ? 30.434 11.918 36.670 0.66 13.82 315 MET C N 1
ATOM 15638 N N B MET C 1 311 ? 30.397 11.872 36.673 0.34 14.35 315 MET C N 1
ATOM 15639 C CA A MET C 1 311 ? 30.352 11.813 35.213 0.66 15.19 315 MET C CA 1
ATOM 15640 C CA B MET C 1 311 ? 30.361 11.830 35.215 0.34 15.49 315 MET C CA 1
ATOM 15641 C C A MET C 1 311 ? 31.681 12.133 34.529 0.66 15.35 315 MET C C 1
ATOM 15642 C C B MET C 1 311 ? 31.746 12.047 34.615 0.34 15.77 315 MET C C 1
ATOM 15643 O O A MET C 1 311 ? 32.016 11.521 33.508 0.66 16.13 315 MET C O 1
ATOM 15644 O O B MET C 1 311 ? 32.199 11.269 33.769 0.34 16.65 315 MET C O 1
ATOM 15671 N N . LEU C 1 312 ? 32.440 13.098 35.053 1.00 15.77 316 LEU C N 1
ATOM 15672 C CA . LEU C 1 312 ? 33.715 13.479 34.449 1.00 15.62 316 LEU C CA 1
ATOM 15673 C C . LEU C 1 312 ? 34.900 12.665 34.953 1.00 16.22 316 LEU C C 1
ATOM 15674 O O . LEU C 1 312 ? 35.994 12.778 34.386 1.00 17.70 316 LEU C O 1
ATOM 15691 N N . ASP C 1 313 ? 34.704 11.850 35.989 1.00 15.89 317 ASP C N 1
ATOM 15692 C CA . ASP C 1 313 ? 35.743 10.996 36.539 1.00 16.13 317 ASP C CA 1
ATOM 15693 C C . ASP C 1 313 ? 35.577 9.531 36.145 1.00 15.46 317 ASP C C 1
ATOM 15694 O O . ASP C 1 313 ? 36.488 8.734 36.390 1.00 16.82 317 ASP C O 1
ATOM 15703 N N . ASP C 1 314 ? 34.436 9.149 35.575 1.00 15.97 318 ASP C N 1
ATOM 15704 C CA . ASP C 1 314 ? 34.114 7.744 35.337 1.00 15.33 318 ASP C CA 1
ATOM 15705 C C . ASP C 1 314 ? 34.789 7.284 34.052 1.00 15.01 318 ASP C C 1
ATOM 15706 O O . ASP C 1 314 ? 34.406 7.706 32.957 1.00 16.59 318 ASP C O 1
ATOM 15715 N N . SER C 1 315 ? 35.781 6.408 34.180 1.00 15.53 319 SER C N 1
ATOM 15716 C CA . SER C 1 315 ? 36.547 5.940 33.033 1.00 15.72 319 SER C CA 1
ATOM 15717 C C . SER C 1 315 ? 35.882 4.773 32.315 1.00 15.90 319 SER C C 1
ATOM 15718 O O . SER C 1 315 ? 36.374 4.347 31.264 1.00 16.90 319 SER C O 1
ATOM 15726 N N . ASP C 1 316 ? 34.791 4.239 32.864 1.00 16.03 320 ASP C N 1
ATOM 15727 C CA . ASP C 1 316 ? 34.060 3.148 32.235 1.00 16.30 320 ASP C CA 1
ATOM 15728 C C . ASP C 1 316 ? 32.974 3.661 31.293 1.00 16.71 320 ASP C C 1
ATOM 15729 O O . ASP C 1 316 ? 32.825 3.142 30.179 1.00 19.37 320 ASP C O 1
ATOM 15738 N N . ILE C 1 317 ? 32.222 4.676 31.717 1.00 16.08 321 ILE C N 1
ATOM 15739 C CA . ILE C 1 317 ? 31.074 5.194 30.978 1.00 16.47 321 ILE C CA 1
ATOM 15740 C C . ILE C 1 317 ? 31.339 6.661 30.663 1.00 15.55 321 ILE C C 1
ATOM 15741 O O . ILE C 1 317 ? 31.539 7.471 31.576 1.00 16.05 321 ILE C O 1
ATOM 15757 N N . ASN C 1 318 ? 31.322 7.009 29.380 1.00 15.15 322 ASN C N 1
ATOM 15758 C CA . ASN C 1 318 ? 31.621 8.378 28.989 1.00 14.89 322 ASN C CA 1
ATOM 15759 C C . ASN C 1 318 ? 30.487 9.324 29.375 1.00 15.32 322 ASN C C 1
ATOM 15760 O O . ASN C 1 318 ? 29.313 8.943 29.438 1.00 16.56 322 ASN C O 1
ATOM 15771 N N . HIS C 1 319 ? 30.855 10.586 29.612 1.00 14.92 323 HIS C N 1
ATOM 15772 C CA . HIS C 1 319 ? 29.931 11.509 30.263 1.00 15.26 323 HIS C CA 1
ATOM 15773 C C . HIS C 1 319 ? 28.709 11.818 29.405 1.00 15.41 323 HIS C C 1
ATOM 15774 O O . HIS C 1 319 ? 27.628 12.050 29.954 1.00 16.24 323 HIS C O 1
ATOM 15788 N N . THR C 1 320 ? 28.843 11.841 28.073 1.00 15.16 324 THR C N 1
ATOM 15789 C CA . THR C 1 320 ? 27.660 12.120 27.259 1.00 15.68 324 THR C CA 1
ATOM 15790 C C . THR C 1 320 ? 26.636 10.991 27.357 1.00 15.26 324 THR C C 1
ATOM 15791 O O . THR C 1 320 ? 25.433 11.238 27.210 1.00 16.32 324 THR C O 1
ATOM 15802 N N . ARG C 1 321 ? 27.083 9.753 27.602 1.00 14.69 325 ARG C N 1
ATOM 15803 C CA . ARG C 1 321 ? 26.146 8.650 27.802 1.00 15.28 325 ARG C CA 1
ATOM 15804 C C . ARG C 1 321 ? 25.334 8.865 29.076 1.00 16.08 325 ARG C C 1
ATOM 15805 O O . ARG C 1 321 ? 24.101 8.739 29.076 1.00 15.50 325 ARG C O 1
ATOM 15826 N N . SER C 1 322 ? 26.019 9.218 30.166 1.00 15.46 326 SER C N 1
ATOM 15827 C CA . SER C 1 322 ? 25.356 9.462 31.443 1.00 16.05 326 SER C CA 1
ATOM 15828 C C . SER C 1 322 ? 24.378 10.623 31.344 1.00 15.35 326 SER C C 1
ATOM 15829 O O . SER C 1 322 ? 23.243 10.539 31.826 1.00 15.40 326 SER C O 1
ATOM 15837 N N . ALA C 1 323 ? 24.799 11.720 30.710 1.00 14.68 327 ALA C N 1
ATOM 15838 C CA . ALA C 1 323 ? 23.937 12.896 30.623 1.00 15.52 327 ALA C CA 1
ATOM 15839 C C . ALA C 1 323 ? 22.662 12.593 29.846 1.00 15.04 327 ALA C C 1
ATOM 15840 O O . ALA C 1 323 ? 21.577 13.059 30.214 1.00 15.02 327 ALA C O 1
ATOM 15847 N N . ARG C 1 324 ? 22.773 11.814 28.762 1.00 14.79 328 ARG C N 1
ATOM 15848 C CA . ARG C 1 324 ? 21.594 11.447 27.982 1.00 14.86 328 ARG C CA 1
ATOM 15849 C C . ARG C 1 324 ? 20.603 10.643 28.819 1.00 15.20 328 ARG C C 1
ATOM 15850 O O . ARG C 1 324 ? 19.394 10.892 28.774 1.00 16.14 328 ARG C O 1
ATOM 15871 N N . ALA C 1 325 ? 21.090 9.659 29.576 1.00 15.29 329 ALA C N 1
ATOM 15872 C CA . ALA C 1 325 ? 20.194 8.872 30.416 1.00 14.85 329 ALA C CA 1
ATOM 15873 C C . ALA C 1 325 ? 19.454 9.759 31.407 1.00 14.96 329 ALA C C 1
ATOM 15874 O O . ALA C 1 325 ? 18.243 9.606 31.615 1.00 15.14 329 ALA C O 1
ATOM 15881 N N . VAL C 1 326 ? 20.177 10.685 32.041 1.00 15.14 330 VAL C N 1
ATOM 15882 C CA . VAL C 1 326 ? 19.591 11.541 33.067 1.00 14.91 330 VAL C CA 1
ATOM 15883 C C . VAL C 1 326 ? 18.506 12.434 32.478 1.00 15.66 330 VAL C C 1
ATOM 15884 O O . VAL C 1 326 ? 17.381 12.486 32.986 1.00 15.73 330 VAL C O 1
ATOM 15897 N N . VAL C 1 327 ? 18.838 13.192 31.432 1.00 15.29 331 VAL C N 1
ATOM 15898 C CA . VAL C 1 327 ? 17.877 14.164 30.912 1.00 15.97 331 VAL C CA 1
ATOM 15899 C C . VAL C 1 327 ? 16.692 13.479 30.242 1.00 15.06 331 VAL C C 1
ATOM 15900 O O . VAL C 1 327 ? 15.557 13.957 30.347 1.00 15.84 331 VAL C O 1
ATOM 15913 N N . ASN C 1 328 ? 16.903 12.345 29.576 1.00 15.13 332 ASN C N 1
ATOM 15914 C CA . ASN C 1 328 ? 15.753 11.616 29.054 1.00 15.50 332 ASN C CA 1
ATOM 15915 C C . ASN C 1 328 ? 14.824 11.180 30.186 1.00 15.86 332 ASN C C 1
ATOM 15916 O O . ASN C 1 328 ? 13.596 11.287 30.070 1.00 17.13 332 ASN C O 1
ATOM 15927 N N . ALA C 1 329 ? 15.393 10.691 31.296 1.00 15.91 333 ALA C N 1
ATOM 15928 C CA . ALA C 1 329 ? 14.579 10.274 32.433 1.00 16.41 333 ALA C CA 1
ATOM 15929 C C . ALA C 1 329 ? 13.775 11.441 32.993 1.00 16.25 333 ALA C C 1
ATOM 15930 O O . ALA C 1 329 ? 12.587 11.293 33.305 1.00 17.23 333 ALA C O 1
ATOM 15937 N N . VAL C 1 330 ? 14.407 12.610 33.130 1.00 16.52 334 VAL C N 1
ATOM 15938 C CA . VAL C 1 330 ? 13.707 13.784 33.649 1.00 17.22 334 VAL C CA 1
ATOM 15939 C C . VAL C 1 330 ? 12.540 14.145 32.743 1.00 17.57 334 VAL C C 1
ATOM 15940 O O . VAL C 1 330 ? 11.404 14.321 33.200 1.00 18.61 334 VAL C O 1
ATOM 15953 N N . ILE C 1 331 ? 12.799 14.261 31.441 1.00 16.48 335 ILE C N 1
ATOM 15954 C CA . ILE C 1 331 ? 11.731 14.608 30.508 1.00 17.18 335 ILE C CA 1
ATOM 15955 C C . ILE C 1 331 ? 10.635 13.550 30.540 1.00 17.74 335 ILE C C 1
ATOM 15956 O O . ILE C 1 331 ? 9.438 13.867 30.572 1.00 17.60 335 ILE C O 1
ATOM 15972 N N . ALA C 1 332 ? 11.030 12.276 30.490 1.00 17.79 336 ALA C N 1
ATOM 15973 C CA . ALA C 1 332 ? 10.048 11.199 30.470 1.00 18.40 336 ALA C CA 1
ATOM 15974 C C . ALA C 1 332 ? 9.149 11.257 31.695 1.00 20.07 336 ALA C C 1
ATOM 15975 O O . ALA C 1 332 ? 7.955 10.945 31.615 1.00 20.42 336 ALA C O 1
ATOM 15982 N N . SER C 1 333 ? 9.701 11.651 32.842 1.00 20.01 337 SER C N 1
ATOM 15983 C CA . SER C 1 333 ? 8.887 11.701 34.048 1.00 22.12 337 SER C CA 1
ATOM 15984 C C . SER C 1 333 ? 7.890 12.850 34.007 1.00 21.01 337 SER C C 1
ATOM 15985 O O . SER C 1 333 ? 6.842 12.770 34.658 1.00 23.25 337 SER C O 1
ATOM 15993 N N . VAL C 1 334 ? 8.187 13.904 33.245 1.00 20.04 338 VAL C N 1
ATOM 15994 C CA . VAL C 1 334 ? 7.258 15.019 33.097 1.00 19.27 338 VAL C CA 1
ATOM 15995 C C . VAL C 1 334 ? 6.159 14.679 32.093 1.00 19.99 338 VAL C C 1
ATOM 15996 O O . VAL C 1 334 ? 4.973 14.925 32.345 1.00 20.65 338 VAL C O 1
ATOM 16009 N N . VAL C 1 335 ? 6.536 14.107 30.943 1.00 19.38 339 VAL C N 1
ATOM 16010 C CA . VAL C 1 335 ? 5.589 13.885 29.847 1.00 19.76 339 VAL C CA 1
ATOM 16011 C C . VAL C 1 335 ? 5.008 12.474 29.814 1.00 20.14 339 VAL C C 1
ATOM 16012 O O . VAL C 1 335 ? 4.068 12.226 29.039 1.00 21.51 339 VAL C O 1
ATOM 16025 N N . GLY C 1 336 ? 5.521 11.554 30.625 1.00 20.01 340 GLY C N 1
ATOM 16026 C CA . GLY C 1 336 ? 4.995 10.204 30.670 1.00 20.55 340 GLY C CA 1
ATOM 16027 C C . GLY C 1 336 ? 5.406 9.310 29.524 1.00 20.14 340 GLY C C 1
ATOM 16028 O O . GLY C 1 336 ? 4.725 8.316 29.252 1.00 21.80 340 GLY C O 1
ATOM 16032 N N . ASP C 1 337 ? 6.512 9.614 28.857 1.00 19.02 341 ASP C N 1
ATOM 16033 C CA . ASP C 1 337 ? 6.891 8.916 27.636 1.00 18.89 341 ASP C CA 1
ATOM 16034 C C . ASP C 1 337 ? 8.395 9.046 27.457 1.00 18.22 341 ASP C C 1
ATOM 16035 O O . ASP C 1 337 ? 8.903 10.167 27.331 1.00 19.11 341 ASP C O 1
ATOM 16044 N N . PRO C 1 338 ? 9.144 7.942 27.465 1.00 17.81 342 PRO C N 1
ATOM 16045 C CA . PRO C 1 338 ? 10.595 8.036 27.260 1.00 17.72 342 PRO C CA 1
ATOM 16046 C C . PRO C 1 338 ? 11.018 8.093 25.803 1.00 16.79 342 PRO C C 1
ATOM 16047 O O . PRO C 1 338 ? 12.224 8.154 25.532 1.00 17.25 342 PRO C O 1
ATOM 16058 N N . MET C 1 339 ? 10.074 8.072 24.862 1.00 16.86 343 MET C N 1
ATOM 16059 C CA . MET C 1 339 ? 10.415 8.141 23.440 1.00 17.58 343 MET C CA 1
ATOM 16060 C C . MET C 1 339 ? 10.467 9.606 23.005 1.00 17.82 343 MET C C 1
ATOM 16061 O O . MET C 1 339 ? 9.604 10.125 22.295 1.00 18.29 343 MET C O 1
ATOM 16075 N N . VAL C 1 340 ? 11.521 10.269 23.480 1.00 17.47 344 VAL C N 1
ATOM 16076 C CA . VAL C 1 340 ? 11.823 11.660 23.181 1.00 17.13 344 VAL C CA 1
ATOM 16077 C C . VAL C 1 340 ? 13.299 11.752 22.810 1.00 17.39 344 VAL C C 1
ATOM 16078 O O . VAL C 1 340 ? 14.112 10.893 23.160 1.00 17.44 344 VAL C O 1
ATOM 16091 N N . TYR C 1 341 ? 13.633 12.809 22.085 1.00 16.84 345 TYR C N 1
ATOM 16092 C CA . TYR C 1 341 ? 14.980 13.001 21.571 1.00 16.87 345 TYR C CA 1
ATOM 16093 C C . TYR C 1 341 ? 15.827 13.716 22.613 1.00 15.97 345 TYR C C 1
ATOM 16094 O O . TYR C 1 341 ? 15.543 14.867 22.962 1.00 17.12 345 TYR C O 1
ATOM 16112 N N . VAL C 1 342 ? 16.872 13.046 23.096 1.00 16.61 346 VAL C N 1
ATOM 16113 C CA . VAL C 1 342 ? 17.860 13.672 23.964 1.00 16.27 346 VAL C CA 1
ATOM 16114 C C . VAL C 1 342 ? 19.246 13.379 23.409 1.00 16.47 346 VAL C C 1
ATOM 16115 O O . VAL C 1 342 ? 19.592 12.216 23.171 1.00 16.84 346 VAL C O 1
ATOM 16128 N N . SER C 1 343 ? 20.039 14.431 23.236 1.00 15.45 347 SER C N 1
ATOM 16129 C CA . SER C 1 343 ? 21.386 14.351 22.691 1.00 15.27 347 SER C CA 1
ATOM 16130 C C . SER C 1 343 ? 22.362 14.936 23.701 1.00 16.16 347 SER C C 1
ATOM 16131 O O . SER C 1 343 ? 22.069 15.942 24.353 1.00 17.52 347 SER C O 1
ATOM 16139 N N . GLY C 1 344 ? 23.516 14.289 23.835 1.00 15.75 348 GLY C N 1
ATOM 16140 C CA . GLY C 1 344 ? 24.492 14.644 24.845 1.00 15.47 348 GLY C CA 1
ATOM 16141 C C . GLY C 1 344 ? 25.643 15.474 24.310 1.00 16.31 348 GLY C C 1
ATOM 16142 O O . GLY C 1 344 ? 26.004 15.395 23.136 1.00 17.64 348 GLY C O 1
ATOM 16146 N N . GLY C 1 345 ? 26.235 16.259 25.207 1.00 15.54 349 GLY C N 1
ATOM 16147 C CA . GLY C 1 345 ? 27.337 17.128 24.850 1.00 16.06 349 GLY C CA 1
ATOM 16148 C C 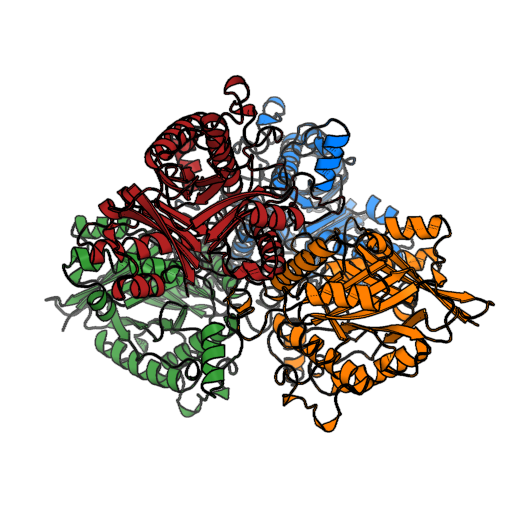. GLY C 1 345 ? 26.804 18.466 24.394 1.00 16.53 349 GLY C C 1
ATOM 16149 O O . GLY C 1 345 ? 26.412 18.621 23.234 1.00 17.87 349 GLY C O 1
ATOM 16153 N N . ALA C 1 346 ? 26.755 19.432 25.300 1.00 15.99 350 ALA C N 1
ATOM 16154 C CA . ALA C 1 346 ? 26.024 20.674 25.065 1.00 17.14 350 ALA C CA 1
ATOM 16155 C C . ALA C 1 346 ? 26.950 21.883 25.137 1.00 17.47 350 ALA C C 1
ATOM 16156 O O . ALA C 1 346 ? 26.616 22.927 25.708 1.00 17.59 350 ALA C O 1
ATOM 16163 N N . GLU C 1 347 ? 28.123 21.749 24.520 1.00 17.29 351 GLU C N 1
ATOM 16164 C CA . GLU C 1 347 ? 29.105 22.823 24.488 1.00 17.08 351 GLU C CA 1
ATOM 16165 C C . GLU C 1 347 ? 28.552 24.025 23.726 1.00 17.59 351 GLU C C 1
ATOM 16166 O O . GLU C 1 347 ? 28.207 23.925 22.544 1.00 18.34 351 GLU C O 1
ATOM 16178 N N . HIS C 1 348 ? 28.463 25.163 24.415 1.00 17.05 352 HIS C N 1
ATOM 16179 C CA . HIS C 1 348 ? 27.914 26.400 23.859 1.00 18.31 352 HIS C CA 1
ATOM 16180 C C . HIS C 1 348 ? 26.455 26.248 23.442 1.00 18.40 352 HIS C C 1
ATOM 16181 O O . HIS C 1 348 ? 25.966 26.990 22.579 1.00 18.91 352 HIS C O 1
ATOM 16195 N N . GLN C 1 349 ? 25.765 25.281 24.042 1.00 17.42 353 GLN C N 1
ATOM 16196 C CA . GLN C 1 349 ? 24.335 25.037 23.844 1.00 17.40 353 GLN C CA 1
ATOM 16197 C C . GLN C 1 349 ? 23.706 25.152 25.227 1.00 17.36 353 GLN C C 1
ATOM 16198 O O . GLN C 1 349 ? 23.815 24.237 26.049 1.00 17.47 353 GLN C O 1
ATOM 16212 N N . GLY C 1 350 ? 23.045 26.274 25.486 1.00 18.08 354 GLY C N 1
ATOM 16213 C CA . GLY C 1 350 ? 22.654 26.611 26.830 1.00 17.89 354 GLY C CA 1
ATOM 16214 C C . GLY C 1 350 ? 23.870 26.793 27.714 1.00 18.51 354 GLY C C 1
ATOM 16215 O O . GLY C 1 350 ? 25.021 26.736 27.258 1.00 19.26 354 GLY C O 1
ATOM 16219 N N . PRO C 1 351 ? 23.639 27.030 29.000 1.00 18.20 355 PRO C N 1
ATOM 16220 C CA . PRO C 1 351 ? 24.760 27.225 29.926 1.00 19.08 355 PRO C CA 1
ATOM 16221 C C . PRO C 1 351 ? 25.525 25.925 30.129 1.00 18.08 355 PRO C C 1
ATOM 16222 O O . PRO C 1 351 ? 25.095 24.842 29.734 1.00 18.59 355 PRO C O 1
ATOM 16233 N N . ASP C 1 352 ? 26.694 26.056 30.750 1.00 19.02 356 ASP C N 1
ATOM 16234 C CA . ASP C 1 352 ? 27.514 24.916 31.162 1.00 18.36 356 ASP C CA 1
ATOM 16235 C C . ASP C 1 352 ? 26.713 24.017 32.097 1.00 18.15 356 ASP C C 1
ATOM 16236 O O . ASP C 1 352 ? 26.332 24.424 33.201 1.00 19.60 356 ASP C O 1
ATOM 16245 N N . GLY C 1 353 ? 26.434 22.790 31.645 1.00 17.17 357 GLY C N 1
ATOM 16246 C CA . GLY C 1 353 ? 25.627 21.855 32.394 1.00 16.00 357 GLY C CA 1
ATOM 16247 C C . GLY C 1 353 ? 24.160 21.837 32.022 1.00 16.02 357 GLY C C 1
ATOM 16248 O O . GLY C 1 353 ? 23.415 20.994 32.539 1.00 16.19 357 GLY C O 1
ATOM 16252 N N . GLY C 1 354 ? 23.723 22.745 31.153 1.00 16.10 358 GLY C N 1
ATOM 16253 C CA . GLY C 1 354 ? 22.352 22.790 30.689 1.00 17.05 358 GLY C CA 1
ATOM 16254 C C . GLY C 1 354 ? 22.275 22.660 29.182 1.00 17.64 358 GLY C C 1
ATOM 16255 O O . GLY C 1 354 ? 23.264 22.300 28.540 1.00 18.04 358 GLY C O 1
ATOM 16259 N N . GLY C 1 355 ? 21.115 22.946 28.601 1.00 17.31 359 GLY C N 1
ATOM 16260 C CA . GLY C 1 355 ? 20.927 22.774 27.179 1.00 17.66 359 GLY C CA 1
ATOM 16261 C C . GLY C 1 355 ? 19.544 23.186 26.730 1.00 17.24 359 GLY C C 1
ATOM 16262 O O . GLY C 1 355 ? 18.594 23.197 27.518 1.00 18.14 359 GLY C O 1
ATOM 16266 N N . PRO C 1 356 ? 19.404 23.553 25.454 1.00 17.22 360 PRO C N 1
ATOM 16267 C CA . PRO C 1 356 ? 18.076 23.913 24.944 1.00 17.57 360 PRO C CA 1
ATOM 16268 C C . PRO C 1 356 ? 17.136 22.719 24.956 1.00 17.43 360 PRO C C 1
ATOM 16269 O O . PRO C 1 356 ? 17.558 21.564 24.867 1.00 17.02 360 PRO C O 1
ATOM 16280 N N . ILE C 1 357 ? 15.841 23.009 25.070 1.00 17.70 361 ILE C N 1
ATOM 16281 C CA . ILE C 1 357 ? 14.806 21.979 25.003 1.00 17.12 361 ILE C CA 1
ATOM 16282 C C . ILE C 1 357 ? 13.614 22.553 24.248 1.00 17.87 361 ILE C C 1
ATOM 16283 O O . ILE C 1 357 ? 13.095 23.614 24.612 1.00 18.26 361 ILE C O 1
ATOM 16299 N N . ALA C 1 358 ? 13.199 21.870 23.185 1.00 18.02 362 ALA C N 1
ATOM 16300 C CA . ALA C 1 358 ? 12.095 22.315 22.351 1.00 17.73 362 ALA C CA 1
ATOM 16301 C C . ALA C 1 358 ? 10.997 21.262 22.331 1.00 18.80 362 ALA C C 1
ATOM 16302 O O . ALA C 1 358 ? 11.246 20.072 22.541 1.00 18.93 362 ALA C O 1
ATOM 16309 N N . VAL C 1 359 ? 9.773 21.722 22.075 1.00 18.51 363 VAL C N 1
ATOM 16310 C CA . VAL C 1 359 ? 8.602 20.863 21.960 1.00 18.95 363 VAL C CA 1
ATOM 16311 C C . VAL C 1 359 ? 7.903 21.188 20.648 1.00 19.31 363 VAL C C 1
ATOM 16312 O O . VAL C 1 359 ? 7.582 22.351 20.381 1.00 20.30 363 VAL C O 1
ATOM 16325 N N . ILE C 1 360 ? 7.671 20.166 19.831 1.00 19.50 364 ILE C N 1
ATOM 16326 C CA . ILE C 1 360 ? 6.802 20.277 18.666 1.00 20.24 364 ILE C CA 1
ATOM 16327 C C . ILE C 1 360 ? 5.445 19.732 19.075 1.00 20.92 364 ILE C C 1
ATOM 16328 O O . ILE C 1 360 ? 5.350 18.604 19.576 1.00 20.74 364 ILE C O 1
ATOM 16344 N N . ALA C 1 361 ? 4.400 20.535 18.887 1.00 21.84 365 ALA C N 1
ATOM 16345 C CA . ALA C 1 361 ? 3.080 20.187 19.379 1.00 21.82 365 ALA C CA 1
ATOM 16346 C C . ALA C 1 361 ? 2.024 20.470 18.325 1.00 23.51 365 ALA C C 1
ATOM 16347 O O . ALA C 1 361 ? 2.137 21.414 17.537 1.00 24.86 365 ALA C O 1
ATOM 16354 N N . ARG C 1 362 ? 0.990 19.636 18.331 1.00 23.00 366 ARG C N 1
ATOM 16355 C CA . ARG C 1 362 ? -0.207 19.918 17.560 1.00 26.41 366 ARG C CA 1
ATOM 16356 C C . ARG C 1 362 ? -0.921 21.128 18.148 1.00 28.03 366 ARG C C 1
ATOM 16357 O O . ARG C 1 362 ? -0.897 21.369 19.358 1.00 28.47 366 ARG C O 1
ATOM 16378 N N . VAL C 1 363 ? -1.552 21.900 17.277 1.00 29.86 367 VAL C N 1
ATOM 16379 C CA . VAL C 1 363 ? -2.370 23.017 17.722 1.00 33.90 367 VAL C CA 1
ATOM 16380 C C . VAL C 1 363 ? -3.706 22.463 18.203 1.00 36.69 367 VAL C C 1
ATOM 16381 O O . VAL C 1 363 ? -4.270 22.948 19.179 1.00 40.95 367 VAL C O 1
ATOM 16394 N N . MET D 1 2 ? 37.215 -29.122 -12.116 1.00 74.88 1 MET D N 1
ATOM 16395 C CA . MET D 1 2 ? 37.895 -29.244 -10.836 1.00 75.47 1 MET D CA 1
ATOM 16396 C C . MET D 1 2 ? 37.660 -28.023 -9.961 1.00 72.50 1 MET D C 1
ATOM 16397 O O . MET D 1 2 ? 37.605 -26.898 -10.455 1.00 72.69 1 MET D O 1
ATOM 16411 N N . GLN D 1 3 ? 37.534 -28.256 -8.656 1.00 69.60 2 GLN D N 1
ATOM 16412 C CA . GLN D 1 3 ? 37.365 -27.179 -7.694 1.00 66.69 2 GLN D CA 1
ATOM 16413 C C . GLN D 1 3 ? 38.696 -26.484 -7.437 1.00 61.71 2 GLN D C 1
ATOM 16414 O O . GLN D 1 3 ? 39.730 -27.135 -7.266 1.00 61.76 2 GLN D O 1
ATOM 16428 N N . LYS D 1 4 ? 38.659 -25.153 -7.404 1.00 56.98 3 LYS D N 1
ATOM 16429 C CA . LYS D 1 4 ? 39.812 -24.344 -7.024 1.00 52.58 3 LYS D CA 1
ATOM 16430 C C . LYS D 1 4 ? 39.315 -23.237 -6.110 1.00 47.84 3 LYS D C 1
ATOM 16431 O O . LYS D 1 4 ? 38.471 -22.431 -6.514 1.00 46.83 3 LYS D O 1
ATOM 16450 N N . VAL D 1 5 ? 39.827 -23.201 -4.884 1.00 44.51 4 VAL D N 1
ATOM 16451 C CA . VAL D 1 5 ? 39.428 -22.212 -3.889 1.00 42.53 4 VAL D CA 1
ATOM 16452 C C . VAL D 1 5 ? 40.544 -21.186 -3.760 1.00 41.69 4 VAL D C 1
ATOM 16453 O O . VAL D 1 5 ? 41.714 -21.547 -3.587 1.00 42.81 4 VAL D O 1
ATOM 16466 N N . GLU D 1 6 ? 40.182 -19.911 -3.854 1.00 40.52 5 GLU D N 1
ATOM 16467 C CA . GLU D 1 6 ? 41.093 -18.803 -3.603 1.00 40.11 5 GLU D CA 1
ATOM 16468 C C . GLU D 1 6 ? 40.538 -18.007 -2.432 1.00 37.85 5 GLU D C 1
ATOM 16469 O O . GLU D 1 6 ? 39.319 -17.865 -2.292 1.00 37.34 5 GLU D O 1
ATOM 16481 N N . VAL D 1 7 ? 41.430 -17.513 -1.579 1.00 36.82 6 VAL D N 1
ATOM 16482 C CA . VAL D 1 7 ? 41.046 -16.863 -0.332 1.00 35.86 6 VAL D CA 1
ATOM 16483 C C . VAL D 1 7 ? 41.807 -15.553 -0.212 1.00 35.57 6 VAL D C 1
ATOM 16484 O O . VAL D 1 7 ? 43.035 -15.527 -0.350 1.00 36.16 6 VAL D O 1
ATOM 16497 N N . PHE D 1 8 ? 41.079 -14.473 0.062 1.00 33.97 7 PHE D N 1
ATOM 16498 C CA . PHE D 1 8 ? 41.641 -13.129 0.123 1.00 33.00 7 PHE D CA 1
ATOM 16499 C C . PHE D 1 8 ? 41.332 -12.517 1.479 1.00 31.28 7 PHE D C 1
ATOM 16500 O O . PHE D 1 8 ? 40.162 -12.380 1.852 1.00 30.91 7 PHE D O 1
ATOM 16517 N N . ARG D 1 9 ? 42.379 -12.150 2.209 1.00 29.74 8 ARG D N 1
ATOM 16518 C CA . ARG D 1 9 ? 42.246 -11.461 3.485 1.00 27.99 8 ARG D CA 1
ATOM 16519 C C . ARG D 1 9 ? 42.415 -9.968 3.227 1.00 29.02 8 ARG D C 1
ATOM 16520 O O . ARG D 1 9 ? 43.471 -9.533 2.754 1.00 30.36 8 ARG D O 1
ATOM 16541 N N . ILE D 1 10 ? 41.380 -9.193 3.536 1.00 27.94 9 ILE D N 1
ATOM 16542 C CA . ILE D 1 10 ? 41.264 -7.808 3.101 1.00 27.29 9 ILE D CA 1
ATOM 16543 C C . ILE D 1 10 ? 41.093 -6.914 4.325 1.00 25.91 9 ILE D C 1
ATOM 16544 O O . ILE D 1 10 ? 40.097 -7.042 5.043 1.00 24.74 9 ILE D O 1
ATOM 16560 N N . PRO D 1 11 ? 42.002 -5.974 4.585 1.00 26.54 10 PRO D N 1
ATOM 16561 C CA . PRO D 1 11 ? 41.771 -5.023 5.680 1.00 25.81 10 PRO D CA 1
ATOM 16562 C C . PRO D 1 11 ? 40.587 -4.122 5.367 1.00 25.27 10 PRO D C 1
ATOM 16563 O O . PRO D 1 11 ? 40.351 -3.742 4.218 1.00 26.53 10 PRO D O 1
ATOM 16574 N N . THR D 1 12 ? 39.848 -3.757 6.416 1.00 23.63 11 THR D N 1
ATOM 16575 C CA . THR D 1 12 ? 38.726 -2.837 6.292 1.00 23.83 11 THR D CA 1
ATOM 16576 C C . THR D 1 12 ? 38.941 -1.609 7.169 1.00 23.94 11 THR D C 1
ATOM 16577 O O . THR D 1 12 ? 39.540 -1.692 8.244 1.00 23.87 11 THR D O 1
ATOM 16588 N N . ALA D 1 13 ? 38.428 -0.470 6.702 1.00 24.08 12 ALA D N 1
ATOM 16589 C CA . ALA D 1 13 ? 38.533 0.795 7.418 1.00 23.52 12 ALA D CA 1
ATOM 16590 C C . ALA D 1 13 ? 37.341 1.066 8.325 1.00 22.58 12 ALA D C 1
ATOM 16591 O O . ALA D 1 13 ? 37.408 1.971 9.167 1.00 23.36 12 ALA D O 1
ATOM 16598 N N . SER D 1 14 ? 36.264 0.312 8.169 1.00 21.51 13 SER D N 1
ATOM 16599 C CA . SER D 1 14 ? 35.025 0.488 8.907 1.00 21.02 13 SER D CA 1
ATOM 16600 C C . SER D 1 14 ? 34.144 -0.704 8.560 1.00 21.13 13 SER D C 1
ATOM 16601 O O . SER D 1 14 ? 34.446 -1.445 7.613 1.00 21.05 13 SER D O 1
ATOM 16609 N N . PRO D 1 15 ? 33.051 -0.924 9.289 1.00 20.89 14 PRO D N 1
ATOM 16610 C CA . PRO D 1 15 ? 32.198 -2.080 8.973 1.00 21.13 14 PRO D CA 1
ATOM 16611 C C . PRO D 1 15 ? 31.662 -2.063 7.560 1.00 22.81 14 PRO D C 1
ATOM 16612 O O . PRO D 1 15 ? 31.475 -3.131 6.964 1.00 23.82 14 PRO D O 1
ATOM 16623 N N . ASP D 1 16 ? 31.399 -0.878 7.013 1.00 22.14 15 ASP D N 1
ATOM 16624 C CA . ASP D 1 16 ? 30.774 -0.737 5.707 1.00 24.06 15 ASP D CA 1
ATOM 16625 C C . ASP D 1 16 ? 31.783 -0.587 4.574 1.00 25.09 15 ASP D C 1
ATOM 16626 O O . ASP D 1 16 ? 31.384 -0.322 3.435 1.00 26.18 15 ASP D O 1
ATOM 16635 N N . ASP D 1 17 ? 33.069 -0.788 4.850 1.00 24.36 16 ASP D N 1
ATOM 16636 C CA . ASP D 1 17 ? 34.116 -0.556 3.861 1.00 24.77 16 ASP D CA 1
ATOM 16637 C C . ASP D 1 17 ? 34.203 -1.737 2.902 1.00 26.70 16 ASP D C 1
ATOM 16638 O O . ASP D 1 17 ? 34.636 -2.830 3.283 1.00 27.31 16 ASP D O 1
ATOM 16647 N N . ILE D 1 18 ? 33.819 -1.505 1.648 1.00 27.89 17 ILE D N 1
ATOM 16648 C CA . ILE D 1 18 ? 33.921 -2.500 0.588 1.00 29.26 17 ILE D CA 1
ATOM 16649 C C . ILE D 1 18 ? 35.059 -2.192 -0.376 1.00 29.64 17 ILE D C 1
ATOM 16650 O O . ILE D 1 18 ? 35.216 -2.887 -1.387 1.00 29.56 17 ILE D O 1
ATOM 16666 N N . SER D 1 19 ? 35.867 -1.168 -0.084 1.00 29.97 18 SER D N 1
ATOM 16667 C CA . SER D 1 19 ? 36.826 -0.665 -1.063 1.00 30.93 18 SER D CA 1
ATOM 16668 C C . SER D 1 19 ? 37.873 -1.713 -1.424 1.00 31.40 18 SER D C 1
ATOM 16669 O O . SER D 1 19 ? 38.244 -1.848 -2.596 1.00 31.25 18 SER D O 1
ATOM 16677 N N . GLY D 1 20 ? 38.369 -2.458 -0.433 1.00 31.99 19 GLY D N 1
ATOM 16678 C CA . GLY D 1 20 ? 39.393 -3.453 -0.710 1.00 32.01 19 GLY D CA 1
ATOM 16679 C C . GLY D 1 20 ? 38.895 -4.578 -1.595 1.00 32.09 19 GLY D C 1
ATOM 16680 O O . GLY D 1 20 ? 39.601 -5.028 -2.502 1.00 32.81 19 GLY D O 1
ATOM 16684 N N . LEU D 1 21 ? 37.676 -5.056 -1.339 1.00 31.16 20 LEU D N 1
ATOM 16685 C CA . LEU D 1 21 ? 37.082 -6.061 -2.212 1.00 32.18 20 LEU D CA 1
ATOM 16686 C C . LEU D 1 21 ? 36.849 -5.501 -3.607 1.00 33.08 20 LEU D C 1
ATOM 16687 O O . LEU D 1 21 ? 37.072 -6.193 -4.608 1.00 33.60 20 LEU D O 1
ATOM 16703 N N . ALA D 1 22 ? 36.388 -4.251 -3.692 1.00 33.31 21 ALA D N 1
ATOM 16704 C CA . ALA D 1 22 ? 36.126 -3.637 -4.989 1.00 34.20 21 ALA D CA 1
ATOM 16705 C C . ALA D 1 22 ? 37.406 -3.492 -5.799 1.00 35.36 21 ALA D C 1
ATOM 16706 O O . ALA D 1 22 ? 37.389 -3.622 -7.029 1.00 36.00 21 ALA D O 1
ATOM 16713 N N . THR D 1 23 ? 38.524 -3.200 -5.134 1.00 36.09 22 THR D N 1
ATOM 16714 C CA . THR D 1 23 ? 39.802 -3.130 -5.833 1.00 37.56 22 THR D CA 1
ATOM 16715 C C . THR D 1 23 ? 40.163 -4.474 -6.451 1.00 38.75 22 THR D C 1
ATOM 16716 O O . THR D 1 23 ? 40.617 -4.533 -7.600 1.00 39.35 22 THR D O 1
ATOM 16727 N N . LEU D 1 24 ? 39.964 -5.566 -5.708 1.00 39.61 23 LEU D N 1
ATOM 16728 C CA . LEU D 1 24 ? 40.278 -6.888 -6.239 1.00 40.02 23 LEU D CA 1
ATOM 16729 C C . LEU D 1 24 ? 39.349 -7.256 -7.389 1.00 40.01 23 LEU D C 1
ATOM 16730 O O . LEU D 1 24 ? 39.774 -7.899 -8.356 1.00 40.85 23 LEU D O 1
ATOM 16746 N N . ILE D 1 25 ? 38.078 -6.861 -7.304 1.00 40.29 24 ILE D N 1
ATOM 16747 C CA . ILE D 1 25 ? 37.144 -7.126 -8.395 1.00 40.89 24 ILE D CA 1
ATOM 16748 C C . ILE D 1 25 ? 37.507 -6.294 -9.619 1.00 42.79 24 ILE D C 1
ATOM 16749 O O . ILE D 1 25 ? 37.622 -6.818 -10.733 1.00 43.53 24 ILE D O 1
ATOM 16765 N N . ASP D 1 26 ? 37.698 -4.986 -9.432 1.00 44.21 25 ASP D N 1
ATOM 16766 C CA . ASP D 1 26 ? 38.014 -4.112 -10.554 1.00 45.78 25 ASP D CA 1
ATOM 16767 C C . ASP D 1 26 ? 39.328 -4.479 -11.231 1.00 47.39 25 ASP D C 1
ATOM 16768 O O . ASP D 1 26 ? 39.516 -4.155 -12.409 1.00 47.20 25 ASP D O 1
ATOM 16777 N N . SER D 1 27 ? 40.243 -5.137 -10.524 1.00 48.92 26 SER D N 1
ATOM 16778 C CA . SER D 1 27 ? 41.503 -5.547 -11.127 1.00 50.78 26 SER D CA 1
ATOM 16779 C C . SER D 1 27 ? 41.419 -6.900 -11.821 1.00 52.46 26 SER D C 1
ATOM 16780 O O . SER D 1 27 ? 42.373 -7.290 -12.502 1.00 53.66 26 SER D O 1
ATOM 16788 N N . GLY D 1 28 ? 40.314 -7.623 -11.662 1.00 52.76 27 GLY D N 1
ATOM 16789 C CA . GLY D 1 28 ? 40.178 -8.942 -12.236 1.00 52.63 27 GLY D CA 1
ATOM 16790 C C . GLY D 1 28 ? 40.660 -10.082 -11.366 1.00 51.98 27 GLY D C 1
ATOM 16791 O O . GLY D 1 28 ? 40.605 -11.238 -11.808 1.00 52.57 27 GLY D O 1
ATOM 16795 N N . LYS D 1 29 ? 41.134 -9.802 -10.148 1.00 50.61 28 LYS D N 1
ATOM 16796 C CA . LYS D 1 29 ? 41.575 -10.874 -9.264 1.00 49.95 28 LYS D CA 1
ATOM 16797 C C . LYS D 1 29 ? 40.401 -11.714 -8.776 1.00 47.81 28 LYS D C 1
ATOM 16798 O O . LYS D 1 29 ? 40.555 -12.920 -8.544 1.00 47.66 28 LYS D O 1
ATOM 16817 N N . ILE D 1 30 ? 39.234 -11.098 -8.602 1.00 45.60 29 ILE D N 1
ATOM 16818 C CA . ILE D 1 30 ? 38.050 -11.780 -8.101 1.00 44.16 29 ILE D CA 1
ATOM 16819 C C . ILE D 1 30 ? 36.916 -11.552 -9.087 1.00 44.33 29 ILE D C 1
ATOM 16820 O O . ILE D 1 30 ? 36.579 -10.403 -9.394 1.00 44.28 29 ILE D O 1
ATOM 16836 N N . ASN D 1 31 ? 36.323 -12.641 -9.569 1.00 44.48 30 ASN D N 1
ATOM 16837 C CA . ASN D 1 31 ? 35.058 -12.577 -10.286 1.00 45.31 30 ASN D CA 1
ATOM 16838 C C . ASN D 1 31 ? 33.958 -12.627 -9.235 1.00 44.59 30 ASN D C 1
ATOM 16839 O O . ASN D 1 31 ? 33.797 -13.667 -8.577 1.00 44.10 30 ASN D O 1
ATOM 16850 N N . PRO D 1 32 ? 33.186 -11.555 -9.035 1.00 44.60 31 PRO D N 1
ATOM 16851 C CA . PRO D 1 32 ? 32.219 -11.563 -7.921 1.00 44.18 31 PRO D CA 1
ATOM 16852 C C . PRO D 1 32 ? 31.222 -12.705 -7.991 1.00 43.40 31 PRO D C 1
ATOM 16853 O O . PRO D 1 32 ? 30.696 -13.124 -6.951 1.00 42.62 31 PRO D O 1
ATOM 16864 N N . ALA D 1 33 ? 30.955 -13.233 -9.187 1.00 43.58 32 ALA D N 1
ATOM 16865 C CA . ALA D 1 33 ? 30.018 -14.339 -9.328 1.00 43.51 32 ALA D CA 1
ATOM 16866 C C . ALA D 1 33 ? 30.536 -15.621 -8.690 1.00 43.85 32 ALA D C 1
ATOM 16867 O O . ALA D 1 33 ? 29.744 -16.534 -8.436 1.00 44.70 32 ALA D O 1
ATOM 16874 N N . GLU D 1 34 ? 31.835 -15.700 -8.409 1.00 43.17 33 GLU D N 1
ATOM 16875 C CA . GLU D 1 34 ? 32.441 -16.894 -7.833 1.00 42.90 33 GLU D CA 1
ATOM 16876 C C . GLU D 1 34 ? 32.664 -16.799 -6.327 1.00 41.09 33 GLU D C 1
ATOM 16877 O O . GLU D 1 34 ? 33.164 -17.759 -5.732 1.00 40.90 33 GLU D O 1
ATOM 16889 N N . ILE D 1 35 ? 32.310 -15.679 -5.694 1.00 39.83 34 ILE D N 1
ATOM 16890 C CA . ILE D 1 35 ? 32.389 -15.579 -4.240 1.00 37.22 34 ILE D CA 1
ATOM 16891 C C . ILE D 1 35 ? 31.333 -16.489 -3.629 1.00 36.78 34 ILE D C 1
ATOM 16892 O O . ILE D 1 35 ? 30.156 -16.438 -4.009 1.00 38.06 34 ILE D O 1
ATOM 16908 N N . VAL D 1 36 ? 31.742 -17.328 -2.680 1.00 35.33 35 VAL D N 1
ATOM 16909 C CA . VAL D 1 36 ? 30.808 -18.222 -2.008 1.00 35.21 35 VAL D CA 1
ATOM 16910 C C . VAL D 1 36 ? 30.608 -17.886 -0.534 1.00 34.08 35 VAL D C 1
ATOM 16911 O O . VAL D 1 36 ? 29.579 -18.282 0.037 1.00 34.32 35 VAL D O 1
ATOM 16924 N N . ALA D 1 37 ? 31.536 -17.172 0.098 1.00 33.12 36 ALA D N 1
ATOM 16925 C CA . ALA D 1 37 ? 31.418 -16.868 1.515 1.00 32.18 36 ALA D CA 1
ATOM 16926 C C . ALA D 1 37 ? 32.356 -15.722 1.853 1.00 31.39 36 ALA D C 1
ATOM 16927 O O . ALA D 1 37 ? 33.443 -15.603 1.283 1.00 31.39 36 ALA D O 1
ATOM 16934 N N . ILE D 1 38 ? 31.922 -14.883 2.793 1.00 29.46 37 ILE D N 1
ATOM 16935 C CA . ILE D 1 38 ? 32.760 -13.829 3.359 1.00 28.28 37 ILE D CA 1
ATOM 16936 C C . ILE D 1 38 ? 32.691 -13.941 4.877 1.00 27.30 37 ILE D C 1
ATOM 16937 O O . ILE D 1 38 ? 31.598 -13.920 5.456 1.00 27.55 37 ILE D O 1
ATOM 16953 N N . LEU D 1 39 ? 33.853 -14.065 5.515 1.00 26.16 38 LEU D N 1
ATOM 16954 C CA . LEU D 1 39 ? 33.974 -14.176 6.964 1.00 25.70 38 LEU D CA 1
ATOM 16955 C C . LEU D 1 39 ? 34.654 -12.912 7.470 1.00 25.25 38 LEU D C 1
ATOM 16956 O O . LEU D 1 39 ? 35.811 -12.650 7.125 1.00 25.63 38 LEU D O 1
ATOM 16972 N N . GLY D 1 40 ? 33.945 -12.134 8.282 1.00 24.03 39 GLY D N 1
ATOM 16973 C CA . GLY D 1 40 ? 34.416 -10.830 8.707 1.00 23.05 39 GLY D CA 1
ATOM 16974 C C . GLY D 1 40 ? 34.699 -10.747 10.195 1.00 21.79 39 GLY D C 1
ATOM 16975 O O . GLY D 1 40 ? 34.092 -11.459 10.998 1.00 22.09 39 GLY D O 1
ATOM 16979 N N . LYS D 1 41 ? 35.661 -9.893 10.549 1.00 21.96 40 LYS D N 1
ATOM 16980 C CA . LYS D 1 41 ? 35.799 -9.347 11.894 1.00 20.76 40 LYS D CA 1
ATOM 16981 C C . LYS D 1 41 ? 35.363 -7.887 11.813 1.00 20.69 40 LYS D C 1
ATOM 16982 O O . LYS D 1 41 ? 35.993 -7.089 11.109 1.00 20.45 40 LYS D O 1
ATOM 17001 N N . THR D 1 42 ? 34.278 -7.548 12.501 1.00 19.61 41 THR D N 1
ATOM 17002 C CA . THR D 1 42 ? 33.726 -6.201 12.479 1.00 19.67 41 THR D CA 1
ATOM 17003 C C . THR D 1 42 ? 33.865 -5.587 13.867 1.00 18.70 41 THR D C 1
ATOM 17004 O O . THR D 1 42 ? 33.864 -6.297 14.876 1.00 19.22 41 THR D O 1
ATOM 17015 N N . GLU D 1 43 ? 33.977 -4.259 13.917 1.00 18.37 42 GLU D N 1
ATOM 17016 C CA . GLU D 1 43 ? 34.534 -3.587 15.088 1.00 18.26 42 GLU D CA 1
ATOM 17017 C C . GLU D 1 43 ? 33.497 -3.177 16.139 1.00 18.05 42 GLU D C 1
ATOM 17018 O O . GLU D 1 43 ? 33.810 -2.354 17.008 1.00 20.03 42 GLU D O 1
ATOM 17030 N N . GLY D 1 44 ? 32.301 -3.754 16.110 1.00 17.30 43 GLY D N 1
ATOM 17031 C CA . GLY D 1 44 ? 31.375 -3.617 17.215 1.00 17.17 43 GLY D CA 1
ATOM 17032 C C . GLY D 1 44 ? 31.846 -4.430 18.411 1.00 17.62 43 GLY D C 1
ATOM 17033 O O . GLY D 1 44 ? 32.947 -4.982 18.429 1.00 18.61 43 GLY D O 1
ATOM 17037 N N . ASN D 1 45 ? 30.978 -4.525 19.425 1.00 17.16 44 ASN D N 1
ATOM 17038 C CA . ASN D 1 45 ? 31.391 -5.152 20.682 1.00 17.82 44 ASN D CA 1
ATOM 17039 C C . ASN D 1 45 ? 31.330 -6.678 20.662 1.00 18.68 44 ASN D C 1
ATOM 17040 O O . ASN D 1 45 ? 31.735 -7.304 21.646 1.00 18.40 44 ASN D O 1
ATOM 17051 N N . GLY D 1 46 ? 30.858 -7.288 19.575 1.00 18.82 45 GLY D N 1
ATOM 17052 C CA . GLY D 1 46 ? 30.804 -8.732 19.464 1.00 19.43 45 GLY D CA 1
ATOM 17053 C C . GLY D 1 46 ? 29.821 -9.416 20.383 1.00 20.80 45 GLY D C 1
ATOM 17054 O O . GLY D 1 46 ? 29.858 -10.645 20.501 1.00 22.96 45 GLY D O 1
ATOM 17058 N N . CYS D 1 47 ? 28.943 -8.661 21.039 1.00 18.48 46 CYS D N 1
ATOM 17059 C CA . CYS D 1 47 ? 27.999 -9.208 22.011 1.00 19.04 46 CYS D CA 1
ATOM 17060 C C . CYS D 1 47 ? 26.583 -9.070 21.470 1.00 19.78 46 CYS D C 1
ATOM 17061 O O . CYS D 1 47 ? 26.358 -9.312 20.281 1.00 20.22 46 CYS D O 1
ATOM 17069 N N . VAL D 1 48 ? 25.614 -8.713 22.311 1.00 19.26 47 VAL D N 1
ATOM 17070 C CA . VAL D 1 48 ? 24.225 -8.681 21.850 1.00 20.11 47 VAL D CA 1
ATOM 17071 C C . VAL D 1 48 ? 23.990 -7.469 20.957 1.00 20.48 47 VAL D C 1
ATOM 17072 O O . VAL D 1 48 ? 23.569 -7.594 19.799 1.00 21.69 47 VAL D O 1
ATOM 17085 N N . ASN D 1 49 ? 24.260 -6.279 21.489 1.00 19.32 48 ASN D N 1
ATOM 17086 C CA . ASN D 1 49 ? 23.987 -5.019 20.802 1.00 18.97 48 ASN D CA 1
ATOM 17087 C C . ASN D 1 49 ? 25.178 -4.600 19.937 1.00 19.49 48 ASN D C 1
ATOM 17088 O O . ASN D 1 49 ? 25.779 -3.539 20.106 1.00 20.66 48 ASN D O 1
ATOM 17099 N N . ASP D 1 50 ? 25.509 -5.473 18.987 1.00 19.38 49 ASP D N 1
ATOM 17100 C CA . ASP D 1 50 ? 26.520 -5.203 17.971 1.00 18.58 49 ASP D CA 1
ATOM 17101 C C . ASP D 1 50 ? 25.804 -5.185 16.627 1.00 19.03 49 ASP D C 1
ATOM 17102 O O . ASP D 1 50 ? 25.367 -6.233 16.134 1.00 19.69 49 ASP D O 1
ATOM 17111 N N . PHE D 1 51 ? 25.666 -3.995 16.057 1.00 19.12 50 PHE D N 1
ATOM 17112 C CA . PHE D 1 51 ? 25.031 -3.782 14.767 1.00 17.98 50 PHE D CA 1
ATOM 17113 C C . PHE D 1 51 ? 26.042 -3.622 13.648 1.00 18.69 50 PHE D C 1
ATOM 17114 O O . PHE D 1 51 ? 25.640 -3.462 12.490 1.00 19.36 50 PHE D O 1
ATOM 17131 N N . THR D 1 52 ? 27.344 -3.682 13.960 1.00 18.52 51 THR D N 1
ATOM 17132 C CA . THR D 1 52 ? 28.353 -3.646 12.906 1.00 18.79 51 THR D CA 1
ATOM 17133 C C . THR D 1 52 ? 28.288 -4.901 12.045 1.00 18.95 51 THR D C 1
ATOM 17134 O O . THR D 1 52 ? 28.648 -4.865 10.862 1.00 19.80 51 THR D O 1
ATOM 17145 N N . ARG D 1 53 ? 27.847 -6.019 12.626 1.00 19.18 52 ARG D N 1
ATOM 17146 C CA . ARG D 1 53 ? 27.704 -7.253 11.862 1.00 20.54 52 ARG D CA 1
ATOM 17147 C C . ARG D 1 53 ? 26.667 -7.084 10.759 1.00 21.03 52 ARG D C 1
ATOM 17148 O O . ARG D 1 53 ? 26.948 -7.342 9.582 1.00 21.33 52 ARG D O 1
ATOM 17169 N N . GLY D 1 54 ? 25.465 -6.626 11.119 1.00 19.97 53 GLY D N 1
ATOM 17170 C CA . GLY D 1 54 ? 24.437 -6.390 10.117 1.00 21.01 53 GLY D CA 1
ATOM 17171 C C . GLY D 1 54 ? 24.797 -5.282 9.144 1.00 21.34 53 GLY D C 1
ATOM 17172 O O . GLY D 1 54 ? 24.490 -5.367 7.954 1.00 22.58 53 GLY D O 1
ATOM 17176 N N . PHE D 1 55 ? 25.439 -4.220 9.641 1.00 20.78 54 PHE D N 1
ATOM 17177 C CA . PHE D 1 55 ? 25.875 -3.122 8.777 1.00 20.69 54 PHE D CA 1
ATOM 17178 C C . PHE D 1 55 ? 26.868 -3.623 7.739 1.00 21.11 54 PHE D C 1
ATOM 17179 O O . PHE D 1 55 ? 26.777 -3.267 6.559 1.00 21.82 54 PHE D O 1
ATOM 17196 N N . ALA D 1 56 ? 27.803 -4.479 8.152 1.00 20.38 55 ALA D N 1
ATOM 17197 C CA . ALA D 1 56 ? 28.778 -5.023 7.215 1.00 21.32 55 ALA D CA 1
ATOM 17198 C C . ALA D 1 56 ? 28.107 -5.911 6.170 1.00 22.26 55 ALA D C 1
ATOM 17199 O O . ALA D 1 56 ? 28.406 -5.807 4.975 1.00 23.63 55 ALA D O 1
ATOM 17206 N N . THR D 1 57 ? 27.204 -6.797 6.598 1.00 22.12 56 THR D N 1
ATOM 17207 C CA . THR D 1 57 ? 26.517 -7.664 5.644 1.00 24.10 56 THR D CA 1
ATOM 17208 C C . THR D 1 57 ? 25.677 -6.854 4.668 1.00 24.16 56 THR D C 1
ATOM 17209 O O . THR D 1 57 ? 25.676 -7.132 3.463 1.00 25.32 56 THR D O 1
ATOM 17220 N N . GLN D 1 58 ? 24.952 -5.851 5.167 1.00 24.21 57 GLN D N 1
ATOM 17221 C CA . GLN D 1 58 ? 24.132 -5.030 4.286 1.00 24.54 57 GLN D CA 1
ATOM 17222 C C . GLN D 1 58 ? 24.995 -4.323 3.253 1.00 24.57 57 GLN D C 1
ATOM 17223 O O . GLN D 1 58 ? 24.645 -4.265 2.070 1.00 25.14 57 GLN D O 1
ATOM 17237 N N . SER D 1 59 ? 26.141 -3.796 3.682 1.00 24.27 58 SER D N 1
ATOM 17238 C CA . SER D 1 59 ? 27.007 -3.068 2.765 1.00 24.37 58 SER D CA 1
ATOM 17239 C C . SER D 1 59 ? 27.576 -3.987 1.693 1.00 25.17 58 SER D C 1
ATOM 17240 O O . SER D 1 59 ? 27.628 -3.615 0.516 1.00 26.47 58 SER D O 1
ATOM 17248 N N . LEU D 1 60 ? 28.003 -5.191 2.080 1.00 25.54 59 LEU D N 1
ATOM 17249 C CA . LEU D 1 60 ? 28.556 -6.131 1.111 1.00 26.96 59 LEU D CA 1
ATOM 17250 C C . LEU D 1 60 ? 27.477 -6.654 0.173 1.00 28.60 59 LEU D C 1
ATOM 17251 O O . LEU D 1 60 ? 27.705 -6.783 -1.036 1.00 29.76 59 LEU D O 1
ATOM 17267 N N . ALA D 1 61 ? 26.294 -6.959 0.708 1.00 28.72 60 ALA D N 1
ATOM 17268 C CA . ALA D 1 61 ? 25.208 -7.449 -0.135 1.00 30.46 60 ALA D CA 1
ATOM 17269 C C . ALA D 1 61 ? 24.774 -6.392 -1.142 1.00 31.27 60 ALA D C 1
ATOM 17270 O O . ALA D 1 61 ? 24.524 -6.706 -2.313 1.00 32.10 60 ALA D O 1
ATOM 17277 N N A MET D 1 62 ? 24.642 -5.137 -0.694 0.47 30.59 61 MET D N 1
ATOM 17278 N N B MET D 1 62 ? 24.706 -5.129 -0.720 0.53 31.87 61 MET D N 1
ATOM 17279 C CA A MET D 1 62 ? 24.339 -4.048 -1.616 0.47 30.97 61 MET D CA 1
ATOM 17280 C CA B MET D 1 62 ? 24.318 -4.066 -1.640 0.53 33.50 61 MET D CA 1
ATOM 17281 C C A MET D 1 62 ? 25.373 -3.993 -2.730 0.47 31.43 61 MET D C 1
ATOM 17282 C C B MET D 1 62 ? 25.369 -3.860 -2.724 0.53 32.67 61 MET D C 1
ATOM 17283 O O A MET D 1 62 ? 25.033 -4.024 -3.920 0.47 31.35 61 MET D O 1
ATOM 17284 O O B MET D 1 62 ? 25.028 -3.652 -3.894 0.53 32.59 61 MET D O 1
ATOM 17311 N N . TYR D 1 63 ? 26.651 -3.912 -2.353 1.00 31.56 62 TYR D N 1
ATOM 17312 C CA . TYR D 1 63 ? 27.715 -3.787 -3.336 1.00 32.09 62 TYR D CA 1
ATOM 17313 C C . TYR D 1 63 ? 27.686 -4.949 -4.324 1.00 32.79 62 TYR D C 1
ATOM 17314 O O . TYR D 1 63 ? 27.730 -4.744 -5.543 1.00 33.12 62 TYR D O 1
ATOM 17333 N N . LEU D 1 64 ? 27.600 -6.181 -3.819 1.00 33.03 63 LEU D N 1
ATOM 17334 C CA . LEU D 1 64 ? 27.669 -7.335 -4.710 1.00 34.02 63 LEU D CA 1
ATOM 17335 C C . LEU D 1 64 ? 26.413 -7.459 -5.565 1.00 35.51 63 LEU D C 1
ATOM 17336 O O . LEU D 1 64 ? 26.494 -7.827 -6.743 1.00 36.04 63 LEU D O 1
ATOM 17352 N N . ALA D 1 65 ? 25.243 -7.177 -4.989 1.00 36.23 64 ALA D N 1
ATOM 17353 C CA . ALA D 1 65 ? 24.014 -7.196 -5.774 1.00 37.65 64 ALA D CA 1
ATOM 17354 C C . ALA D 1 65 ? 24.125 -6.266 -6.976 1.00 38.56 64 ALA D C 1
ATOM 17355 O O . ALA D 1 65 ? 23.752 -6.630 -8.097 1.00 38.36 64 ALA D O 1
ATOM 17362 N N . GLU D 1 66 ? 24.637 -5.055 -6.759 1.00 39.46 65 GLU D N 1
ATOM 17363 C CA . GLU D 1 66 ? 24.735 -4.082 -7.843 1.00 41.09 65 GLU D CA 1
ATOM 17364 C C . GLU D 1 66 ? 25.844 -4.435 -8.824 1.00 41.85 65 GLU D C 1
ATOM 17365 O O . GLU D 1 66 ? 25.704 -4.175 -10.024 1.00 41.79 65 GLU D O 1
ATOM 17377 N N . LYS D 1 67 ? 26.936 -5.042 -8.353 1.00 42.60 66 LYS D N 1
ATOM 17378 C CA . LYS D 1 67 ? 27.957 -5.509 -9.285 1.00 43.97 66 LYS D CA 1
ATOM 17379 C C . LYS D 1 67 ? 27.427 -6.646 -10.152 1.00 43.32 66 LYS D C 1
ATOM 17380 O O . LYS D 1 67 ? 27.745 -6.728 -11.343 1.00 43.53 66 LYS D O 1
ATOM 17399 N N . LEU D 1 68 ? 26.624 -7.537 -9.572 1.00 42.89 67 LEU D N 1
ATOM 17400 C CA . LEU D 1 68 ? 26.145 -8.713 -10.285 1.00 42.96 67 LEU D CA 1
ATOM 17401 C C . LEU D 1 68 ? 24.820 -8.487 -10.999 1.00 43.60 67 LEU D C 1
ATOM 17402 O O . LEU D 1 68 ? 24.385 -9.364 -11.754 1.00 44.36 67 LEU D O 1
ATOM 17418 N N . GLY D 1 69 ? 24.177 -7.343 -10.794 1.00 43.46 68 GLY D N 1
ATOM 17419 C CA . GLY D 1 69 ? 22.896 -7.100 -11.424 1.00 43.23 68 GLY D CA 1
ATOM 17420 C C . GLY D 1 69 ? 21.789 -7.993 -10.918 1.00 43.15 68 GLY D C 1
ATOM 17421 O O . GLY D 1 69 ? 20.882 -8.341 -11.680 1.00 43.89 68 GLY D O 1
ATOM 17425 N N . ILE D 1 70 ? 21.846 -8.383 -9.646 1.00 42.83 69 ILE D N 1
ATOM 17426 C CA . ILE D 1 70 ? 20.809 -9.196 -9.022 1.00 42.48 69 ILE D CA 1
ATOM 17427 C C . ILE D 1 70 ? 20.367 -8.488 -7.749 1.00 42.03 69 ILE D C 1
ATOM 17428 O O . ILE D 1 70 ? 20.936 -7.475 -7.341 1.00 41.80 69 ILE D O 1
ATOM 17444 N N . SER D 1 71 ? 19.336 -9.038 -7.119 1.00 42.18 70 SER D N 1
ATOM 17445 C CA . SER D 1 71 ? 18.813 -8.433 -5.907 1.00 42.03 70 SER D CA 1
ATOM 17446 C C . SER D 1 71 ? 19.700 -8.768 -4.711 1.00 41.32 70 SER D C 1
ATOM 17447 O O . SER D 1 71 ? 20.470 -9.732 -4.718 1.00 41.64 70 SER D O 1
ATOM 17455 N N . ARG D 1 72 ? 19.576 -7.951 -3.663 1.00 40.80 71 ARG D N 1
ATOM 17456 C CA . ARG D 1 72 ? 20.272 -8.251 -2.419 1.00 41.92 71 ARG D CA 1
ATOM 17457 C C . ARG D 1 72 ? 19.786 -9.569 -1.836 1.00 43.38 71 ARG D C 1
ATOM 17458 O O . ARG D 1 72 ? 20.571 -10.333 -1.262 1.00 42.44 71 ARG D O 1
ATOM 17479 N N . GLU D 1 73 ? 18.489 -9.852 -1.977 1.00 46.38 72 GLU D N 1
ATOM 17480 C CA . GLU D 1 73 ? 17.943 -11.115 -1.498 1.00 49.72 72 GLU D CA 1
ATOM 17481 C C . GLU D 1 73 ? 18.640 -12.299 -2.157 1.00 49.19 72 GLU D C 1
ATOM 17482 O O . GLU D 1 73 ? 18.971 -13.283 -1.487 1.00 48.66 72 GLU D O 1
ATOM 17494 N N . GLU D 1 74 ? 18.876 -12.223 -3.468 1.00 50.29 73 GLU D N 1
ATOM 17495 C CA . GLU D 1 74 ? 19.557 -13.317 -4.153 1.00 52.66 73 GLU D CA 1
ATOM 17496 C C . GLU D 1 74 ? 21.001 -13.449 -3.683 1.00 48.84 73 GLU D C 1
ATOM 17497 O O . GLU D 1 74 ? 21.510 -14.566 -3.539 1.00 48.73 73 GLU D O 1
ATOM 17509 N N . VAL D 1 75 ? 21.678 -12.324 -3.440 1.00 45.86 74 VAL D N 1
ATOM 17510 C CA . VAL D 1 75 ? 23.053 -12.378 -2.948 1.00 44.56 74 VAL D CA 1
ATOM 17511 C C . VAL D 1 75 ? 23.112 -13.118 -1.616 1.00 43.88 74 VAL D C 1
ATOM 17512 O O . VAL D 1 75 ? 23.962 -13.992 -1.411 1.00 42.96 74 VAL D O 1
ATOM 17525 N N . VAL D 1 76 ? 22.204 -12.787 -0.692 1.00 45.09 75 VAL D N 1
ATOM 17526 C CA . VAL D 1 76 ? 22.251 -13.385 0.639 1.00 46.92 75 VAL D CA 1
ATOM 17527 C C . VAL D 1 76 ? 21.853 -14.857 0.619 1.00 48.94 75 VAL D C 1
ATOM 17528 O O . VAL D 1 76 ? 22.215 -15.604 1.536 1.00 49.04 75 VAL D O 1
ATOM 17541 N N . LYS D 1 77 ? 21.104 -15.297 -0.395 1.00 50.61 76 LYS D N 1
ATOM 17542 C CA . LYS D 1 77 ? 20.863 -16.724 -0.566 1.00 52.47 76 LYS D CA 1
ATOM 17543 C C . LYS D 1 77 ? 22.089 -17.427 -1.139 1.00 51.84 76 LYS D C 1
ATOM 17544 O O . LYS D 1 77 ? 22.320 -18.605 -0.845 1.00 53.27 76 LYS D O 1
ATOM 17563 N N . LYS D 1 78 ? 22.892 -16.716 -1.933 1.00 50.97 77 LYS D N 1
ATOM 17564 C CA . LYS D 1 78 ? 23.980 -17.310 -2.701 1.00 51.27 77 LYS D CA 1
ATOM 17565 C C . LYS D 1 78 ? 25.315 -17.280 -1.977 1.00 47.92 77 LYS D C 1
ATOM 17566 O O . LYS D 1 78 ? 26.193 -18.091 -2.294 1.00 48.54 77 LYS D O 1
ATOM 17585 N N . VAL D 1 79 ? 25.482 -16.386 -1.011 1.00 44.01 78 VAL D N 1
ATOM 17586 C CA . VAL D 1 79 ? 26.768 -16.138 -0.376 1.00 40.71 78 VAL D CA 1
ATOM 17587 C C . VAL D 1 79 ? 26.570 -16.183 1.129 1.00 37.75 78 VAL D C 1
ATOM 17588 O O . VAL D 1 79 ? 25.654 -15.544 1.658 1.00 38.23 78 VAL D O 1
ATOM 17601 N N . ALA D 1 80 ? 27.418 -16.945 1.813 1.00 35.18 79 ALA D N 1
ATOM 17602 C CA . ALA D 1 80 ? 27.442 -16.923 3.267 1.00 32.63 79 ALA D CA 1
ATOM 17603 C C . ALA D 1 80 ? 28.105 -15.635 3.734 1.00 30.63 79 ALA D C 1
ATOM 17604 O O . ALA D 1 80 ? 29.242 -15.337 3.353 1.00 31.06 79 ALA D O 1
ATOM 17611 N N . PHE D 1 81 ? 27.397 -14.871 4.553 1.00 28.97 80 PHE D N 1
ATOM 17612 C CA . PHE D 1 81 ? 27.946 -13.691 5.205 1.00 27.66 80 PHE D CA 1
ATOM 17613 C C . PHE D 1 81 ? 28.007 -13.992 6.695 1.00 27.51 80 PHE D C 1
ATOM 17614 O O . PHE D 1 81 ? 26.969 -14.031 7.365 1.00 29.04 80 PHE D O 1
ATOM 17631 N N . ILE D 1 82 ? 29.207 -14.226 7.208 1.00 25.59 81 ILE D N 1
ATOM 17632 C CA . ILE D 1 82 ? 29.413 -14.518 8.621 1.00 25.52 81 ILE D CA 1
ATOM 17633 C C . ILE D 1 82 ? 30.262 -13.387 9.173 1.00 24.06 81 ILE D C 1
ATOM 17634 O O . ILE D 1 82 ? 31.458 -13.298 8.872 1.00 24.22 81 ILE D O 1
ATOM 17650 N N . MET D 1 83 ? 29.644 -12.508 9.953 1.00 23.73 82 MET D N 1
ATOM 17651 C CA . MET D 1 83 ? 30.323 -11.351 10.521 1.00 23.16 82 MET D CA 1
ATOM 17652 C C . MET D 1 83 ? 30.474 -11.588 12.016 1.00 22.56 82 MET D C 1
ATOM 17653 O O . MET D 1 83 ? 29.481 -11.624 12.751 1.00 22.95 82 MET D O 1
ATOM 17667 N N . SER D 1 84 ? 31.715 -11.768 12.451 1.00 20.97 83 SER D N 1
ATOM 17668 C CA . SER D 1 84 ? 32.055 -11.950 13.855 1.00 20.73 83 SER D CA 1
ATOM 17669 C C . SER D 1 84 ? 32.451 -10.588 14.410 1.00 20.91 83 SER D C 1
ATOM 17670 O O . SER D 1 84 ? 33.484 -10.034 14.021 1.00 20.41 83 SER D O 1
ATOM 17678 N N . GLY D 1 85 ? 31.628 -10.044 15.311 1.00 19.73 84 GLY D N 1
ATOM 17679 C CA . GLY D 1 85 ? 31.945 -8.776 15.929 1.00 18.75 84 GLY D CA 1
ATOM 17680 C C . GLY D 1 85 ? 33.038 -8.900 16.975 1.00 18.45 84 GLY D C 1
ATOM 17681 O O . GLY D 1 85 ? 33.447 -9.989 17.373 1.00 19.19 84 GLY D O 1
ATOM 17685 N N . GLY D 1 86 ? 33.519 -7.747 17.426 1.00 18.01 85 GLY D N 1
ATOM 17686 C CA . GLY D 1 86 ? 34.511 -7.714 18.480 1.00 17.59 85 GLY D CA 1
ATOM 17687 C C . GLY D 1 86 ? 35.921 -7.731 17.937 1.00 17.87 85 GLY D C 1
ATOM 17688 O O . GLY D 1 86 ? 36.425 -8.780 17.526 1.00 19.43 85 GLY D O 1
ATOM 17692 N N . THR D 1 87 ? 36.557 -6.568 17.902 1.00 17.78 86 THR D N 1
ATOM 17693 C CA . THR D 1 87 ? 37.951 -6.438 17.488 1.00 18.19 86 THR D CA 1
ATOM 17694 C C . THR D 1 87 ? 38.711 -5.767 18.627 1.00 18.84 86 THR D C 1
ATOM 17695 O O . THR D 1 87 ? 39.175 -4.630 18.507 1.00 19.67 86 THR D O 1
ATOM 17706 N N . GLU D 1 88 ? 38.817 -6.483 19.744 1.00 17.85 87 GLU D N 1
ATOM 17707 C CA . GLU D 1 88 ? 39.431 -5.971 20.957 1.00 17.48 87 GLU D CA 1
ATOM 17708 C C . GLU D 1 88 ? 40.953 -6.063 20.872 1.00 17.01 87 GLU D C 1
ATOM 17709 O O . GLU D 1 88 ? 41.519 -6.709 19.989 1.00 18.15 87 GLU D O 1
ATOM 17721 N N . GLY D 1 89 ? 41.617 -5.391 21.808 1.00 16.55 88 GLY D N 1
ATOM 17722 C CA . GLY D 1 89 ? 43.070 -5.409 21.832 1.00 16.70 88 GLY D CA 1
ATOM 17723 C C . GLY D 1 89 ? 43.633 -4.804 20.565 1.00 17.22 88 GLY D C 1
ATOM 17724 O O . GLY D 1 89 ? 43.235 -3.714 20.140 1.00 18.35 88 GLY D O 1
ATOM 17728 N N . VAL D 1 90 ? 44.577 -5.520 19.952 1.00 17.00 89 VAL D N 1
ATOM 17729 C CA . VAL D 1 90 ? 45.175 -5.105 18.690 1.00 17.61 89 VAL D CA 1
ATOM 17730 C C . VAL D 1 90 ? 44.503 -5.763 17.485 1.00 17.72 89 VAL D C 1
ATOM 17731 O O . VAL D 1 90 ? 44.970 -5.593 16.355 1.00 17.87 89 VAL D O 1
ATOM 17744 N N . MET D 1 91 ? 43.418 -6.506 17.692 1.00 17.61 90 MET D N 1
ATOM 17745 C CA . MET D 1 91 ? 42.845 -7.270 16.587 1.00 17.90 90 MET D CA 1
ATOM 17746 C C . MET D 1 91 ? 42.354 -6.333 15.486 1.00 18.94 90 MET D C 1
ATOM 17747 O O . MET D 1 91 ? 41.625 -5.374 15.745 1.00 19.34 90 MET D O 1
ATOM 17761 N N . THR D 1 92 ? 42.746 -6.628 14.244 1.00 19.39 91 THR D N 1
ATOM 17762 C CA . THR D 1 92 ? 42.519 -5.713 13.129 1.00 19.37 91 THR D CA 1
ATOM 17763 C C . THR D 1 92 ? 41.263 -6.089 12.363 1.00 19.84 91 THR D C 1
ATOM 17764 O O . THR D 1 92 ? 41.144 -7.234 11.905 1.00 20.21 91 THR D O 1
ATOM 17775 N N . PRO D 1 93 ? 40.317 -5.158 12.192 1.00 20.35 92 PRO D N 1
ATOM 17776 C CA . PRO D 1 93 ? 39.131 -5.461 11.379 1.00 20.07 92 PRO D CA 1
ATOM 17777 C C . PRO D 1 93 ? 39.522 -5.824 9.953 1.00 20.93 92 PRO D C 1
ATOM 17778 O O . PRO D 1 93 ? 40.407 -5.207 9.355 1.00 20.40 92 PRO D O 1
ATOM 17789 N N . HIS D 1 94 ? 38.850 -6.840 9.412 1.00 21.30 93 HIS D N 1
ATOM 17790 C CA . HIS D 1 94 ? 39.129 -7.325 8.067 1.00 21.47 93 HIS D CA 1
ATOM 17791 C C . HIS D 1 94 ? 38.001 -8.252 7.634 1.00 22.58 93 HIS D C 1
ATOM 17792 O O . HIS D 1 94 ? 37.158 -8.657 8.439 1.00 23.24 93 HIS D O 1
ATOM 17806 N N . ILE D 1 95 ? 38.004 -8.593 6.346 1.00 23.14 94 ILE D N 1
ATOM 17807 C CA . ILE D 1 95 ? 37.146 -9.651 5.828 1.00 23.95 94 ILE D CA 1
ATOM 17808 C C . ILE D 1 95 ? 38.013 -10.679 5.111 1.00 25.75 94 ILE D C 1
ATOM 17809 O O . ILE D 1 95 ? 39.068 -10.356 4.555 1.00 26.03 94 ILE D O 1
ATOM 17825 N N . THR D 1 96 ? 37.569 -11.932 5.149 1.00 26.48 95 THR D N 1
ATOM 17826 C CA . THR D 1 96 ? 38.199 -13.020 4.407 1.00 27.54 95 THR D CA 1
ATOM 17827 C C . THR D 1 96 ? 37.193 -13.509 3.377 1.00 28.95 95 THR D C 1
ATOM 17828 O O . THR D 1 96 ? 36.111 -13.985 3.737 1.00 29.13 95 THR D O 1
ATOM 17839 N N . VAL D 1 97 ? 37.549 -13.380 2.104 1.00 30.09 96 VAL D N 1
ATOM 17840 C CA . VAL D 1 97 ? 36.653 -13.671 0.991 1.00 30.92 96 VAL D CA 1
ATOM 17841 C C . VAL D 1 97 ? 37.052 -15.015 0.399 1.00 32.08 96 VAL D C 1
ATOM 17842 O O . VAL D 1 97 ? 38.207 -15.210 0.005 1.00 32.46 96 VAL D O 1
ATOM 17855 N N . PHE D 1 98 ? 36.089 -15.932 0.324 1.00 32.66 97 PHE D N 1
ATOM 17856 C CA . PHE D 1 98 ? 36.301 -17.261 -0.234 1.00 33.79 97 PHE D CA 1
ATOM 17857 C C . PHE D 1 98 ? 35.730 -17.298 -1.646 1.00 35.90 97 PHE D C 1
ATOM 17858 O O . PHE D 1 98 ? 34.530 -17.070 -1.841 1.00 35.99 97 PHE D O 1
ATOM 17875 N N . VAL D 1 99 ? 36.587 -17.592 -2.621 1.00 37.07 98 VAL D N 1
ATOM 17876 C CA . VAL D 1 99 ? 36.204 -17.690 -4.026 1.00 38.60 98 VAL D CA 1
ATOM 17877 C C . VAL D 1 99 ? 36.397 -19.134 -4.466 1.00 40.81 98 VAL D C 1
ATOM 17878 O O . VAL D 1 99 ? 37.443 -19.737 -4.198 1.00 41.16 98 VAL D O 1
ATOM 17891 N N . ARG D 1 100 ? 35.397 -19.686 -5.144 1.00 42.64 99 ARG D N 1
ATOM 17892 C CA . ARG D 1 100 ? 35.451 -21.053 -5.647 1.00 45.06 99 ARG D CA 1
ATOM 17893 C C . ARG D 1 100 ? 35.215 -21.009 -7.148 1.00 47.80 99 ARG D C 1
ATOM 17894 O O . ARG D 1 100 ? 34.195 -20.481 -7.603 1.00 46.46 99 ARG D O 1
ATOM 17915 N N . LYS D 1 101 ? 36.165 -21.546 -7.910 1.00 52.33 100 LYS D N 1
ATOM 17916 C CA . LYS D 1 101 ? 36.085 -21.571 -9.360 1.00 57.58 100 LYS D CA 1
ATOM 17917 C C . LYS D 1 101 ? 36.115 -23.011 -9.851 1.00 60.62 100 LYS D C 1
ATOM 17918 O O . LYS D 1 101 ? 36.632 -23.904 -9.173 1.00 59.82 100 LYS D O 1
ATOM 17937 N N . ASP D 1 102 ? 35.542 -23.228 -11.032 1.00 64.78 101 ASP D N 1
ATOM 17938 C CA . ASP D 1 102 ? 35.698 -24.475 -11.770 1.00 68.97 101 ASP D CA 1
ATOM 17939 C C . ASP D 1 102 ? 36.788 -24.255 -12.810 1.00 70.90 101 ASP D C 1
ATOM 17940 O O . ASP D 1 102 ? 36.689 -23.335 -13.630 1.00 70.96 101 ASP D O 1
ATOM 17949 N N . VAL D 1 103 ? 37.820 -25.091 -12.780 1.00 72.99 102 VAL D N 1
ATOM 17950 C CA . VAL D 1 103 ? 39.018 -24.881 -13.583 1.00 75.29 102 VAL D CA 1
ATOM 17951 C C . VAL D 1 103 ? 39.283 -26.115 -14.429 1.00 77.64 102 VAL D C 1
ATOM 17952 O O . VAL D 1 103 ? 39.084 -27.248 -13.978 1.00 76.86 102 VAL D O 1
ATOM 17965 N N . ALA D 1 104 ? 39.735 -25.883 -15.662 1.00 80.78 103 ALA D N 1
ATOM 17966 C CA . ALA D 1 104 ? 40.058 -26.961 -16.595 1.00 83.70 103 ALA D CA 1
ATOM 17967 C C . ALA D 1 104 ? 41.541 -27.311 -16.465 1.00 86.79 103 ALA D C 1
ATOM 17968 O O . ALA D 1 104 ? 42.351 -27.127 -17.374 1.00 87.66 103 ALA D O 1
ATOM 17975 N N . ALA D 1 105 ? 41.885 -27.821 -15.286 1.00 88.76 104 ALA D N 1
ATOM 17976 C CA . ALA D 1 105 ? 43.241 -28.243 -14.975 1.00 90.53 104 ALA D CA 1
ATOM 17977 C C . ALA D 1 105 ? 43.144 -29.442 -14.050 1.00 91.45 104 ALA D C 1
ATOM 17978 O O . ALA D 1 105 ? 42.154 -29.577 -13.321 1.00 91.88 104 ALA D O 1
ATOM 17985 N N . PRO D 1 106 ? 44.140 -30.326 -14.052 1.00 91.51 105 PRO D N 1
ATOM 17986 C CA . PRO D 1 106 ? 44.066 -31.502 -13.178 1.00 90.98 105 PRO D CA 1
ATOM 17987 C C . PRO D 1 106 ? 44.023 -31.099 -11.713 1.00 89.64 105 PRO D C 1
ATOM 17988 O O . PRO D 1 106 ? 44.595 -30.085 -11.304 1.00 90.18 105 PRO D O 1
ATOM 17999 N N . ALA D 1 107 ? 43.314 -31.899 -10.919 1.00 87.20 106 ALA D N 1
ATOM 18000 C CA . ALA D 1 107 ? 43.394 -31.741 -9.477 1.00 84.60 106 ALA D CA 1
ATOM 18001 C C . ALA D 1 107 ? 44.852 -31.795 -9.051 1.00 82.24 106 ALA D C 1
ATOM 18002 O O . ALA D 1 107 ? 45.670 -32.500 -9.650 1.00 81.84 106 ALA D O 1
ATOM 18004 N N . ALA D 1 108 ? 45.183 -31.030 -8.019 1.00 80.20 107 ALA D N 1
ATOM 18005 C CA . ALA D 1 108 ? 46.543 -31.020 -7.528 1.00 78.37 107 ALA D CA 1
ATOM 18006 C C . ALA D 1 108 ? 46.862 -32.352 -6.858 1.00 77.13 107 ALA D C 1
ATOM 18007 O O . ALA D 1 108 ? 45.962 -33.079 -6.432 1.00 76.91 107 ALA D O 1
ATOM 18009 N N . PRO D 1 109 ? 48.143 -32.703 -6.779 1.00 75.78 108 PRO D N 1
ATOM 18010 C CA . PRO D 1 109 ? 48.533 -33.888 -6.006 1.00 74.51 108 PRO D CA 1
ATOM 18011 C C . PRO D 1 109 ? 48.047 -33.782 -4.568 1.00 72.78 108 PRO D C 1
ATOM 18012 O O . PRO D 1 109 ? 47.951 -32.692 -3.999 1.00 72.57 108 PRO D O 1
ATOM 18023 N N . GLY D 1 110 ? 47.721 -34.934 -3.984 1.00 70.38 109 GLY D N 1
ATOM 18024 C CA . GLY D 1 110 ? 47.300 -34.954 -2.591 1.00 67.29 109 GLY D CA 1
ATOM 18025 C C . GLY D 1 110 ? 45.959 -34.272 -2.389 1.00 63.93 109 GLY D C 1
ATOM 18026 O O . GLY D 1 110 ? 45.038 -34.396 -3.204 1.00 64.22 109 GLY D O 1
ATOM 18030 N N . LYS D 1 111 ? 45.844 -33.541 -1.282 1.00 59.66 110 LYS D N 1
ATOM 18031 C CA . LYS D 1 111 ? 44.613 -32.856 -0.911 1.00 56.29 110 LYS D CA 1
ATOM 18032 C C . LYS D 1 111 ? 44.867 -31.358 -0.823 1.00 52.78 110 LYS D C 1
ATOM 18033 O O . LYS D 1 111 ? 45.920 -30.924 -0.346 1.00 52.24 110 LYS D O 1
ATOM 18052 N N . ARG D 1 112 ? 43.897 -30.573 -1.288 1.00 49.95 111 ARG D N 1
ATOM 18053 C CA . ARG D 1 112 ? 44.021 -29.123 -1.329 1.00 48.15 111 ARG D CA 1
ATOM 18054 C C . ARG D 1 112 ? 42.718 -28.497 -0.854 1.00 45.81 111 ARG D C 1
ATOM 18055 O O . ARG D 1 112 ? 41.685 -29.162 -0.744 1.00 45.23 111 ARG D O 1
ATOM 18076 N N . LEU D 1 113 ? 42.780 -27.193 -0.587 1.00 44.55 112 LEU D N 1
ATOM 18077 C CA . LEU D 1 113 ? 41.695 -26.493 0.088 1.00 43.05 112 LEU D CA 1
ATOM 18078 C C . LEU D 1 113 ? 40.368 -26.702 -0.628 1.00 43.36 112 LEU D C 1
ATOM 18079 O O . LEU D 1 113 ? 40.290 -26.654 -1.858 1.00 43.90 112 LEU D O 1
ATOM 18095 N N . ALA D 1 114 ? 39.318 -26.933 0.160 1.00 43.17 113 ALA D N 1
ATOM 18096 C CA . ALA D 1 114 ? 37.969 -27.110 -0.356 1.00 43.66 113 ALA D CA 1
ATOM 18097 C C . ALA D 1 114 ? 36.990 -26.487 0.627 1.00 44.03 113 ALA D C 1
ATOM 18098 O O . ALA D 1 114 ? 37.226 -26.485 1.838 1.00 43.93 113 ALA D O 1
ATOM 18105 N N . VAL D 1 115 ? 35.884 -25.965 0.105 1.00 44.11 114 VAL D N 1
ATOM 18106 C CA . VAL D 1 115 ? 34.922 -25.235 0.927 1.00 44.44 114 VAL D CA 1
ATOM 18107 C C . VAL D 1 115 ? 33.503 -25.593 0.507 1.00 44.10 114 VAL D C 1
ATOM 18108 O O . VAL D 1 115 ? 33.229 -25.811 -0.679 1.00 44.73 114 VAL D O 1
ATOM 18121 N N . GLY D 1 116 ? 32.612 -25.653 1.486 1.00 42.89 115 GLY D N 1
ATOM 18122 C CA . GLY D 1 116 ? 31.202 -25.865 1.224 1.00 41.85 115 GLY D CA 1
ATOM 18123 C C . GLY D 1 116 ? 30.369 -24.999 2.143 1.00 41.33 115 GLY D C 1
ATOM 18124 O O . GLY D 1 116 ? 30.786 -24.650 3.250 1.00 40.74 115 GLY D O 1
ATOM 18128 N N . VAL D 1 117 ? 29.174 -24.654 1.670 1.00 40.81 116 VAL D N 1
ATOM 18129 C CA . VAL D 1 117 ? 28.281 -23.745 2.378 1.00 40.54 116 VAL D CA 1
ATOM 18130 C C . VAL D 1 117 ? 26.893 -24.363 2.447 1.00 39.71 116 VAL D C 1
ATOM 18131 O O . VAL D 1 117 ? 26.417 -24.955 1.473 1.00 39.95 116 VAL D O 1
ATOM 18144 N N . ALA D 1 118 ? 26.238 -24.211 3.597 1.00 39.24 117 ALA D N 1
ATOM 18145 C CA . ALA D 1 118 ? 24.848 -24.612 3.751 1.00 38.49 117 ALA D CA 1
ATOM 18146 C C . ALA D 1 118 ? 24.193 -23.710 4.787 1.00 38.63 117 ALA D C 1
ATOM 18147 O O . ALA D 1 118 ? 24.865 -23.166 5.669 1.00 38.03 117 ALA D O 1
ATOM 18154 N N . PHE D 1 119 ? 22.878 -23.544 4.658 1.00 39.46 118 PHE D N 1
ATOM 18155 C CA . PHE D 1 119 ? 22.089 -22.764 5.598 1.00 40.46 118 PHE D CA 1
ATOM 18156 C C . PHE D 1 119 ? 21.002 -23.645 6.202 1.00 40.03 118 PHE D C 1
ATOM 18157 O O . PHE D 1 119 ? 20.505 -24.574 5.556 1.00 40.17 118 PHE D O 1
ATOM 18174 N N . THR D 1 120 ? 20.614 -23.330 7.432 1.00 39.11 119 THR D N 1
ATOM 18175 C CA . THR D 1 120 ? 19.494 -23.998 8.076 1.00 38.83 119 THR D CA 1
ATOM 18176 C C . THR D 1 120 ? 18.224 -23.174 7.896 1.00 39.20 119 THR D C 1
ATOM 18177 O O . THR D 1 120 ? 18.247 -22.035 7.422 1.00 38.63 119 THR D O 1
ATOM 18188 N N . ARG D 1 121 ? 17.105 -23.767 8.297 1.00 39.37 120 ARG D N 1
ATOM 18189 C CA . ARG D 1 121 ? 15.874 -23.013 8.438 1.00 39.90 120 ARG D CA 1
ATOM 18190 C C . ARG D 1 121 ? 16.010 -22.002 9.573 1.00 39.13 120 ARG D C 1
ATOM 18191 O O . ARG D 1 121 ? 16.904 -22.094 10.420 1.00 38.14 120 ARG D O 1
ATOM 18212 N N . ASP D 1 122 ? 15.105 -21.028 9.586 1.00 38.69 121 ASP D N 1
ATOM 18213 C CA . ASP D 1 122 ? 15.012 -20.126 10.722 1.00 38.62 121 ASP D CA 1
ATOM 18214 C C . ASP D 1 122 ? 14.541 -20.894 11.953 1.00 38.06 121 ASP D C 1
ATOM 18215 O O . ASP D 1 122 ? 13.759 -21.846 11.858 1.00 38.62 121 ASP D O 1
ATOM 18224 N N . PHE D 1 123 ? 15.018 -20.465 13.118 1.00 37.56 122 PHE D N 1
ATOM 18225 C CA . PHE D 1 123 ? 14.666 -21.085 14.386 1.00 37.39 122 PHE D CA 1
ATOM 18226 C C . PHE D 1 123 ? 13.730 -20.175 15.170 1.00 37.97 122 PHE D C 1
ATOM 18227 O O . PHE D 1 123 ? 13.908 -18.952 15.186 1.00 38.17 122 PHE D O 1
ATOM 18244 N N . LEU D 1 124 ? 12.730 -20.775 15.812 1.00 38.71 123 LEU D N 1
ATOM 18245 C CA . LEU D 1 124 ? 11.933 -20.053 16.787 1.00 39.49 123 LEU D CA 1
ATOM 18246 C C . LEU D 1 124 ? 12.808 -19.716 17.992 1.00 39.24 123 LEU D C 1
ATOM 18247 O O . LEU D 1 124 ? 13.758 -20.441 18.296 1.00 38.78 123 LEU D O 1
ATOM 18263 N N . PRO D 1 125 ? 12.510 -18.620 18.697 1.00 39.25 124 PRO D N 1
ATOM 18264 C CA . PRO D 1 125 ? 13.306 -18.302 19.897 1.00 39.16 124 PRO D CA 1
ATOM 18265 C C . PRO D 1 125 ? 13.461 -19.485 20.837 1.00 38.62 124 PRO D C 1
ATOM 18266 O O . PRO D 1 125 ? 14.566 -19.754 21.324 1.00 38.25 124 PRO D O 1
ATOM 18277 N N . GLU D 1 126 ? 12.369 -20.216 21.085 1.00 38.31 125 GLU D N 1
ATOM 18278 C CA . GLU D 1 126 ? 12.368 -21.353 21.997 1.00 39.09 125 GLU D CA 1
ATOM 18279 C C . GLU D 1 126 ? 13.089 -22.574 21.438 1.00 39.37 125 GLU D C 1
ATOM 18280 O O . GLU D 1 126 ? 13.176 -23.588 22.139 1.00 39.90 125 GLU D O 1
ATOM 18292 N N . GLU D 1 127 ? 13.600 -22.516 20.212 1.00 38.34 126 GLU D N 1
ATOM 18293 C CA . GLU D 1 127 ? 14.397 -23.611 19.678 1.00 37.31 126 GLU D CA 1
ATOM 18294 C C . GLU D 1 127 ? 15.891 -23.405 19.881 1.00 35.93 126 GLU D C 1
ATOM 18295 O O . GLU D 1 127 ? 16.653 -24.378 19.810 1.00 36.12 126 GLU D O 1
ATOM 18307 N N . LEU D 1 128 ? 16.325 -22.176 20.141 1.00 34.44 127 LEU D N 1
ATOM 18308 C CA . LEU D 1 128 ? 17.744 -21.900 20.301 1.00 33.90 127 LEU D CA 1
ATOM 18309 C C . LEU D 1 128 ? 18.292 -22.613 21.532 1.00 33.95 127 LEU D C 1
ATOM 18310 O O . LEU D 1 128 ? 17.628 -22.697 22.570 1.00 34.29 127 LEU D O 1
ATOM 18326 N N . GLY D 1 129 ? 19.514 -23.129 21.408 1.00 32.78 128 GLY D N 1
ATOM 18327 C CA . GLY D 1 129 ? 20.167 -23.816 22.502 1.00 33.30 128 GLY D CA 1
ATOM 18328 C C . GLY D 1 129 ? 19.618 -25.184 22.820 1.00 35.09 128 GLY D C 1
ATOM 18329 O O . GLY D 1 129 ? 19.923 -25.726 23.887 1.00 36.24 128 GLY D O 1
ATOM 18333 N N . ARG D 1 130 ? 18.825 -25.767 21.926 1.00 35.35 129 ARG D N 1
ATOM 18334 C CA . ARG D 1 130 ? 18.172 -27.044 22.172 1.00 35.63 129 ARG D CA 1
ATOM 18335 C C . ARG D 1 130 ? 18.377 -27.963 20.976 1.00 36.30 129 ARG D C 1
ATOM 18336 O O . ARG D 1 130 ? 18.997 -27.593 19.975 1.00 36.88 129 ARG D O 1
ATOM 18357 N N . MET D 1 131 ? 17.850 -29.185 21.095 1.00 36.78 130 MET D N 1
ATOM 18358 C CA . MET D 1 131 ? 18.165 -30.229 20.127 1.00 38.06 130 MET D CA 1
ATOM 18359 C C . MET D 1 131 ? 17.668 -29.882 18.732 1.00 38.11 130 MET D C 1
ATOM 18360 O O . MET D 1 131 ? 18.255 -30.328 17.739 1.00 38.62 130 MET D O 1
ATOM 18374 N N . GLU D 1 132 ? 16.590 -29.103 18.630 1.00 38.85 131 GLU D N 1
ATOM 18375 C CA . GLU D 1 132 ? 16.148 -28.634 17.323 1.00 40.30 131 GLU D CA 1
ATOM 18376 C C . GLU D 1 132 ? 17.299 -27.967 16.582 1.00 39.54 131 GLU D C 1
ATOM 18377 O O . GLU D 1 132 ? 17.530 -28.228 15.396 1.00 39.49 131 GLU D O 1
ATOM 18389 N N . GLN D 1 133 ? 18.045 -27.105 17.280 1.00 38.94 132 GLN D N 1
ATOM 18390 C CA . GLN D 1 133 ? 19.171 -26.420 16.655 1.00 38.28 132 GLN D CA 1
ATOM 18391 C C . GLN D 1 133 ? 20.333 -27.377 16.414 1.00 38.36 132 GLN D C 1
ATOM 18392 O O . GLN D 1 133 ? 20.957 -27.344 15.346 1.00 37.85 132 GLN D O 1
ATOM 18406 N N . VAL D 1 134 ? 20.635 -28.243 17.386 1.00 38.20 133 VAL D N 1
ATOM 18407 C CA . VAL D 1 134 ? 21.702 -29.228 17.208 1.00 39.03 133 VAL D CA 1
ATOM 18408 C C . VAL D 1 134 ? 21.467 -30.045 15.944 1.00 39.51 133 VAL D C 1
ATOM 18409 O O . VAL D 1 134 ? 22.356 -30.184 15.095 1.00 39.35 133 VAL D O 1
ATOM 18422 N N . ASN D 1 135 ? 20.268 -30.615 15.809 1.00 40.53 134 ASN D N 1
ATOM 18423 C CA . ASN D 1 135 ? 20.024 -31.569 14.731 1.00 41.53 134 ASN D CA 1
ATOM 18424 C C . ASN D 1 135 ? 19.951 -30.878 13.376 1.00 42.11 134 ASN D C 1
ATOM 18425 O O . ASN D 1 135 ? 20.388 -31.438 12.364 1.00 43.15 134 ASN D O 1
ATOM 18436 N N . GLU D 1 136 ? 19.394 -29.669 13.328 1.00 41.99 135 GLU D N 1
ATOM 18437 C CA . GLU D 1 136 ? 19.293 -28.957 12.058 1.00 42.97 135 GLU D CA 1
ATOM 18438 C C . GLU D 1 136 ? 20.663 -28.479 11.590 1.00 41.60 135 GLU D C 1
ATOM 18439 O O . GLU D 1 136 ? 20.949 -28.489 10.387 1.00 41.62 135 GLU D O 1
ATOM 18451 N N . VAL D 1 137 ? 21.531 -28.076 12.521 1.00 40.01 136 VAL D N 1
ATOM 18452 C CA . VAL D 1 137 ? 22.900 -27.732 12.150 1.00 39.02 136 VAL D CA 1
ATOM 18453 C C . VAL D 1 137 ? 23.642 -28.965 11.649 1.00 40.61 136 VAL D C 1
ATOM 18454 O O . VAL D 1 137 ? 24.380 -28.903 10.659 1.00 41.31 136 VAL D O 1
ATOM 18467 N N . ALA D 1 138 ? 23.469 -30.103 12.328 1.00 41.01 137 ALA D N 1
ATOM 18468 C CA . ALA D 1 138 ? 24.152 -31.321 11.904 1.00 42.09 137 ALA D CA 1
ATOM 18469 C C . ALA D 1 138 ? 23.809 -31.661 10.460 1.00 43.44 137 ALA D C 1
ATOM 18470 O O . ALA D 1 138 ? 24.691 -32.025 9.673 1.00 43.93 137 ALA D O 1
ATOM 18477 N N . ARG D 1 139 ? 22.534 -31.528 10.084 1.00 44.69 138 ARG D N 1
ATOM 18478 C CA . ARG D 1 139 ? 22.141 -31.779 8.702 1.00 46.16 138 ARG D CA 1
ATOM 18479 C C . ARG D 1 139 ? 22.829 -30.808 7.750 1.00 44.05 138 ARG D C 1
ATOM 18480 O O . ARG D 1 139 ? 23.308 -31.212 6.684 1.00 44.35 138 ARG D O 1
ATOM 18501 N N . ALA D 1 140 ? 22.877 -29.523 8.111 1.00 42.30 139 ALA D N 1
ATOM 18502 C CA . ALA D 1 140 ? 23.498 -28.531 7.239 1.00 41.86 139 ALA D CA 1
ATOM 18503 C C . ALA D 1 140 ? 24.993 -28.788 7.087 1.00 42.48 139 ALA D C 1
ATOM 18504 O O . ALA D 1 140 ? 25.546 -28.632 5.991 1.00 42.85 139 ALA D O 1
ATOM 18511 N N . VAL D 1 141 ? 25.666 -29.183 8.172 1.00 42.45 140 VAL D N 1
ATOM 18512 C CA . VAL D 1 141 ? 27.097 -29.472 8.094 1.00 42.99 140 VAL D CA 1
ATOM 18513 C C . VAL D 1 141 ? 27.356 -30.585 7.087 1.00 44.63 140 VAL D C 1
ATOM 18514 O O . VAL D 1 141 ? 28.267 -30.495 6.255 1.00 44.58 140 VAL D O 1
ATOM 18527 N N . LYS D 1 142 ? 26.567 -31.660 7.156 1.00 46.51 141 LYS D N 1
ATOM 18528 C CA . LYS D 1 142 ? 26.725 -32.746 6.196 1.00 49.41 141 LYS D CA 1
ATOM 18529 C C . LYS D 1 142 ? 26.446 -32.260 4.780 1.00 50.45 141 LYS D C 1
ATOM 18530 O O . LYS D 1 142 ? 27.150 -32.636 3.838 1.00 50.17 141 LYS D O 1
ATOM 18549 N N . GLU D 1 143 ? 25.427 -31.414 4.611 1.00 51.85 142 GLU D N 1
ATOM 18550 C CA . GLU D 1 143 ? 25.185 -30.795 3.311 1.00 54.30 142 GLU D CA 1
ATOM 18551 C C . GLU D 1 143 ? 26.402 -29.998 2.857 1.00 51.75 142 GLU D C 1
ATOM 18552 O O . GLU D 1 143 ? 26.835 -30.107 1.704 1.00 51.78 142 GLU D O 1
ATOM 18564 N N . ALA D 1 144 ? 26.973 -29.192 3.757 1.00 49.39 143 ALA D N 1
ATOM 18565 C CA . ALA D 1 144 ? 28.135 -28.384 3.402 1.00 47.80 143 ALA D CA 1
ATOM 18566 C C . ALA D 1 144 ? 29.350 -29.248 3.085 1.00 47.58 143 ALA D C 1
ATOM 18567 O O . ALA D 1 144 ? 30.149 -28.888 2.214 1.00 46.59 143 ALA D O 1
ATOM 18574 N N . MET D 1 145 ? 29.510 -30.382 3.771 1.00 48.84 144 MET D N 1
ATOM 18575 C CA . MET D 1 145 ? 30.587 -31.301 3.421 1.00 51.04 144 MET D CA 1
ATOM 18576 C C . MET D 1 145 ? 30.462 -31.764 1.974 1.00 52.28 144 MET D C 1
ATOM 18577 O O . MET D 1 145 ? 31.461 -31.837 1.250 1.00 52.51 144 MET D O 1
ATOM 18591 N N . LYS D 1 146 ? 29.239 -32.084 1.536 1.00 53.52 145 LYS D N 1
ATOM 18592 C CA . LYS D 1 146 ? 29.035 -32.514 0.158 1.00 54.98 145 LYS D CA 1
ATOM 18593 C C . LYS D 1 146 ? 29.335 -31.375 -0.809 1.00 55.34 145 LYS D C 1
ATOM 18594 O O . LYS D 1 146 ? 30.021 -31.567 -1.820 1.00 56.08 145 LYS D O 1
ATOM 18613 N N . ASP D 1 147 ? 28.806 -30.183 -0.520 1.00 55.04 146 ASP D N 1
ATOM 18614 C CA . ASP D 1 147 ? 29.121 -29.005 -1.319 1.00 55.53 146 ASP D CA 1
ATOM 18615 C C . ASP D 1 147 ? 30.625 -28.867 -1.512 1.00 56.41 146 ASP D C 1
ATOM 18616 O O . ASP D 1 147 ? 31.089 -28.493 -2.596 1.00 57.25 146 ASP D O 1
ATOM 18625 N N . ALA D 1 148 ? 31.404 -29.185 -0.474 1.00 56.06 147 ALA D N 1
ATOM 18626 C CA . ALA D 1 148 ? 32.857 -29.097 -0.527 1.00 55.52 147 ALA D CA 1
ATOM 18627 C C . ALA D 1 148 ? 33.511 -30.302 -1.192 1.00 56.43 147 ALA D C 1
ATOM 18628 O O . ALA D 1 148 ? 34.714 -30.253 -1.474 1.00 55.81 147 ALA D O 1
ATOM 18635 N N . GLN D 1 149 ? 32.761 -31.375 -1.443 1.00 57.82 148 GLN D N 1
ATOM 18636 C CA . GLN D 1 149 ? 33.323 -32.602 -2.010 1.00 59.03 148 GLN D CA 1
ATOM 18637 C C . GLN D 1 149 ? 34.335 -33.235 -1.055 1.00 57.01 148 GLN D C 1
ATOM 18638 O O . GLN D 1 149 ? 35.403 -33.697 -1.462 1.00 56.73 148 GLN D O 1
ATOM 18652 N N . ILE D 1 150 ? 33.991 -33.251 0.230 1.00 55.76 149 ILE D N 1
ATOM 18653 C CA . ILE D 1 150 ? 34.813 -33.856 1.273 1.00 56.48 149 ILE D CA 1
ATOM 18654 C C . ILE D 1 150 ? 34.036 -35.031 1.846 1.00 59.18 149 ILE D C 1
ATOM 18655 O O . ILE D 1 150 ? 32.975 -34.840 2.452 1.00 58.89 149 ILE D O 1
ATOM 18671 N N . ASP D 1 151 ? 34.565 -36.240 1.658 1.00 62.45 150 ASP D N 1
ATOM 18672 C CA . ASP D 1 151 ? 33.879 -37.443 2.113 1.00 65.70 150 ASP D CA 1
ATOM 18673 C C . ASP D 1 151 ? 34.283 -37.842 3.531 1.00 64.23 150 ASP D C 1
ATOM 18674 O O . ASP D 1 151 ? 33.436 -38.291 4.311 1.00 65.03 150 ASP D O 1
ATOM 18683 N N . ASP D 1 152 ? 35.564 -37.669 3.867 1.00 61.22 151 ASP D N 1
ATOM 18684 C CA . ASP D 1 152 ? 36.104 -38.106 5.154 1.00 57.65 151 ASP D CA 1
ATOM 18685 C C . ASP D 1 152 ? 36.039 -36.946 6.135 1.00 54.02 151 ASP D C 1
ATOM 18686 O O . ASP D 1 152 ? 36.570 -35.868 5.832 1.00 52.54 151 ASP D O 1
ATOM 18695 N N . PRO D 1 153 ? 35.407 -37.104 7.304 1.00 52.50 152 PRO D N 1
ATOM 18696 C CA . PRO D 1 153 ? 35.380 -35.987 8.264 1.00 51.95 152 PRO D CA 1
ATOM 18697 C C . PRO D 1 153 ? 36.751 -35.615 8.791 1.00 50.84 152 PRO D C 1
ATOM 18698 O O . PRO D 1 153 ? 36.937 -34.480 9.246 1.00 49.75 152 PRO D O 1
ATOM 18709 N N . ARG D 1 154 ? 37.718 -36.534 8.741 1.00 51.44 153 ARG D N 1
ATOM 18710 C CA . ARG D 1 154 ? 39.072 -36.217 9.176 1.00 52.38 153 ARG D CA 1
ATOM 18711 C C . ARG D 1 154 ? 39.699 -35.119 8.331 1.00 49.17 153 ARG D C 1
ATOM 18712 O O . ARG D 1 154 ? 40.682 -34.505 8.758 1.00 48.92 153 ARG D O 1
ATOM 18733 N N . ASP D 1 155 ? 39.149 -34.854 7.147 1.00 47.41 154 ASP D N 1
ATOM 18734 C CA . ASP D 1 155 ? 39.663 -33.827 6.252 1.00 45.91 154 ASP D CA 1
ATOM 18735 C C . ASP D 1 155 ? 38.937 -32.499 6.398 1.00 43.52 154 ASP D C 1
ATOM 18736 O O . ASP D 1 155 ? 39.190 -31.577 5.616 1.00 43.83 154 ASP D O 1
ATOM 18745 N N . VAL D 1 156 ? 38.041 -32.385 7.373 1.00 40.78 155 VAL D N 1
ATOM 18746 C CA . VAL D 1 156 ? 37.432 -31.110 7.733 1.00 38.05 155 VAL D CA 1
ATOM 18747 C C . VAL D 1 156 ? 38.279 -30.508 8.849 1.00 37.56 155 VAL D C 1
ATOM 18748 O O . VAL D 1 156 ? 38.486 -31.142 9.888 1.00 38.08 155 VAL D O 1
ATOM 18761 N N . HIS D 1 157 ? 38.757 -29.281 8.639 1.00 35.95 156 HIS D N 1
ATOM 18762 C CA . HIS D 1 157 ? 39.667 -28.637 9.575 1.00 34.96 156 HIS D CA 1
ATOM 18763 C C . HIS D 1 157 ? 39.081 -27.414 10.261 1.00 33.84 156 HIS D C 1
ATOM 18764 O O . HIS D 1 157 ? 39.678 -26.927 11.227 1.00 33.52 156 HIS D O 1
ATOM 18778 N N . PHE D 1 158 ? 37.941 -26.908 9.798 1.00 33.64 157 PHE D N 1
ATOM 18779 C CA . PHE D 1 158 ? 37.309 -25.751 10.422 1.00 32.60 157 PHE D CA 1
ATOM 18780 C C . PHE D 1 158 ? 35.878 -25.685 9.915 1.00 32.57 157 PHE D C 1
ATOM 18781 O O . PHE D 1 158 ? 35.648 -25.777 8.706 1.00 34.52 157 PHE D O 1
ATOM 18798 N N . VAL D 1 159 ? 34.923 -25.548 10.827 1.00 31.58 158 VAL D N 1
ATOM 18799 C CA . VAL D 1 159 ? 33.511 -25.411 10.466 1.00 30.49 158 VAL D CA 1
ATOM 18800 C C . VAL D 1 159 ? 33.029 -24.122 11.117 1.00 30.84 158 VAL D C 1
ATOM 18801 O O . VAL D 1 159 ? 32.800 -24.068 12.331 1.00 31.30 158 VAL D O 1
ATOM 18814 N N . GLN D 1 160 ? 32.865 -23.080 10.309 1.00 29.77 159 GLN D N 1
ATOM 18815 C CA . GLN D 1 160 ? 32.514 -21.754 10.793 1.00 29.61 159 GLN D CA 1
ATOM 18816 C C . GLN D 1 160 ? 31.011 -21.567 10.664 1.00 30.02 159 GLN D C 1
ATOM 18817 O O . GLN D 1 160 ? 30.437 -21.823 9.600 1.00 31.04 159 GLN D O 1
ATOM 18831 N N . ILE D 1 161 ? 30.381 -21.121 11.746 1.00 29.24 160 ILE D N 1
ATOM 18832 C CA . ILE D 1 161 ? 28.931 -21.007 11.815 1.00 29.46 160 ILE D CA 1
ATOM 18833 C C . ILE D 1 161 ? 28.560 -19.639 12.361 1.00 29.42 160 ILE D C 1
ATOM 18834 O O . ILE D 1 161 ? 29.185 -19.144 13.306 1.00 29.65 160 ILE D O 1
ATOM 18850 N N . LYS D 1 162 ? 27.543 -19.030 11.764 1.00 29.21 161 LYS D N 1
ATOM 18851 C CA . LYS D 1 162 ? 26.853 -17.894 12.356 1.00 28.56 161 LYS D CA 1
ATOM 18852 C C . LYS D 1 162 ? 25.497 -18.394 12.838 1.00 28.70 161 LYS D C 1
ATOM 18853 O O . LYS D 1 162 ? 24.824 -19.154 12.134 1.00 28.88 161 LYS D O 1
ATOM 18872 N N . CYS D 1 163 ? 25.107 -17.991 14.045 1.00 27.76 162 CYS D N 1
ATOM 18873 C CA . CYS D 1 163 ? 23.869 -18.484 14.640 1.00 27.83 162 CYS D CA 1
ATOM 18874 C C . CYS D 1 163 ? 23.145 -17.352 15.359 1.00 27.30 162 CYS D C 1
ATOM 18875 O O . CYS D 1 163 ? 23.739 -16.296 15.604 1.00 26.32 162 CYS D O 1
ATOM 18883 N N . PRO D 1 164 ? 21.875 -17.522 15.704 1.00 27.50 163 PRO D N 1
ATOM 18884 C CA . PRO D 1 164 ? 21.094 -16.414 16.260 1.00 27.70 163 PRO D CA 1
ATOM 18885 C C . PRO D 1 164 ? 21.317 -16.247 17.761 1.00 27.91 163 PRO D C 1
ATOM 18886 O O . PRO D 1 164 ? 22.092 -16.962 18.394 1.00 27.94 163 PRO D O 1
ATOM 18897 N N . LEU D 1 165 ? 20.607 -15.271 18.322 1.00 27.38 164 LEU D N 1
ATOM 18898 C CA . LEU D 1 165 ? 20.607 -15.027 19.758 1.00 26.89 164 LEU D CA 1
ATOM 18899 C C . LEU D 1 165 ? 19.219 -14.547 20.163 1.00 27.59 164 LEU D C 1
ATOM 18900 O O . LEU D 1 165 ? 18.343 -14.326 19.322 1.00 28.33 164 LEU D O 1
ATOM 18916 N N . LEU D 1 166 ? 19.028 -14.382 21.468 1.00 27.43 165 LEU D N 1
ATOM 18917 C CA . LEU D 1 166 ? 17.780 -13.875 22.017 1.00 27.78 165 LEU D CA 1
ATOM 18918 C C . LEU D 1 166 ? 17.965 -12.433 22.469 1.00 28.50 165 LEU D C 1
ATOM 18919 O O . LEU D 1 166 ? 18.951 -12.109 23.140 1.00 29.67 165 LEU D O 1
ATOM 18935 N N . THR D 1 167 ? 17.022 -11.578 22.091 1.00 27.56 166 THR D N 1
ATOM 18936 C CA . THR D 1 167 ? 16.914 -10.236 22.639 1.00 27.87 166 THR D CA 1
ATOM 18937 C C . THR D 1 167 ? 15.755 -10.202 23.630 1.00 27.97 166 THR D C 1
ATOM 18938 O O . THR D 1 167 ? 14.922 -11.111 23.685 1.00 28.95 166 THR D O 1
ATOM 18949 N N . ALA D 1 168 ? 15.695 -9.122 24.409 1.00 28.05 167 ALA D N 1
ATOM 18950 C CA . ALA D 1 168 ? 14.613 -8.982 25.375 1.00 28.34 167 ALA D CA 1
ATOM 18951 C C . ALA D 1 168 ? 13.259 -9.007 24.682 1.00 31.16 167 ALA D C 1
ATOM 18952 O O . ALA D 1 168 ? 12.289 -9.561 25.214 1.00 32.19 167 ALA D O 1
ATOM 18959 N N . GLU D 1 169 ? 13.170 -8.413 23.490 1.00 33.65 168 GLU D N 1
ATOM 18960 C CA . GLU D 1 169 ? 11.899 -8.410 22.777 1.00 38.56 168 GLU D CA 1
ATOM 18961 C C . GLU D 1 169 ? 11.523 -9.811 22.305 1.00 36.11 168 GLU D C 1
ATOM 18962 O O . GLU D 1 169 ? 10.343 -10.182 22.331 1.00 35.91 168 GLU D O 1
ATOM 18974 N N . ARG D 1 170 ? 12.501 -10.602 21.858 1.00 34.48 169 ARG D N 1
ATOM 18975 C CA . ARG D 1 170 ? 12.193 -11.959 21.413 1.00 34.19 169 ARG D CA 1
ATOM 18976 C C . ARG D 1 170 ? 11.787 -12.843 22.584 1.00 33.59 169 ARG D C 1
ATOM 18977 O O . ARG D 1 170 ? 10.876 -13.671 22.458 1.00 33.34 169 ARG D O 1
ATOM 18998 N N . ILE D 1 171 ? 12.458 -12.686 23.729 1.00 33.53 170 ILE D N 1
ATOM 18999 C CA . ILE D 1 171 ? 12.078 -13.422 24.932 1.00 34.13 170 ILE D CA 1
ATOM 19000 C C . ILE D 1 171 ? 10.655 -13.065 25.341 1.00 35.14 170 ILE D C 1
ATOM 19001 O O . ILE D 1 171 ? 9.838 -13.942 25.644 1.00 35.84 170 ILE D O 1
ATOM 19017 N N . GLU D 1 172 ? 10.343 -11.766 25.370 1.00 35.61 171 GLU D N 1
ATOM 19018 C CA . GLU D 1 172 ? 9.011 -11.335 25.783 1.00 37.02 171 GLU D CA 1
ATOM 19019 C C . GLU D 1 172 ? 7.951 -11.853 24.822 1.00 38.50 171 GLU D C 1
ATOM 19020 O O . GLU D 1 172 ? 6.856 -12.242 25.245 1.00 38.44 171 GLU D O 1
ATOM 19032 N N . ASP D 1 173 ? 8.256 -11.877 23.522 1.00 40.07 172 ASP D N 1
ATOM 19033 C CA . ASP D 1 173 ? 7.306 -12.428 22.565 1.00 42.52 172 ASP D CA 1
ATOM 19034 C C . ASP D 1 173 ? 7.091 -13.918 22.801 1.00 41.81 172 ASP D C 1
ATOM 19035 O O . ASP D 1 173 ? 5.956 -14.404 22.741 1.00 41.97 172 ASP D O 1
ATOM 19044 N N . ALA D 1 174 ? 8.166 -14.664 23.065 1.00 41.67 173 ALA D N 1
ATOM 19045 C CA . ALA D 1 174 ? 8.005 -16.074 23.403 1.00 42.33 173 ALA D CA 1
ATOM 19046 C C . ALA D 1 174 ? 7.122 -16.233 24.635 1.00 42.43 173 ALA D C 1
ATOM 19047 O O . ALA D 1 174 ? 6.246 -17.105 24.674 1.00 42.45 173 ALA D O 1
ATOM 19054 N N . LYS D 1 175 ? 7.325 -15.382 25.645 1.00 43.19 174 LYS D N 1
ATOM 19055 C CA . LYS D 1 175 ? 6.480 -15.414 26.835 1.00 44.51 174 LYS D CA 1
ATOM 19056 C C . LYS D 1 175 ? 5.016 -15.201 26.467 1.00 45.11 174 LYS D C 1
ATOM 19057 O O . LYS D 1 175 ? 4.137 -15.948 26.912 1.00 45.38 174 LYS D O 1
ATOM 19076 N N . ARG D 1 176 ? 4.736 -14.184 25.644 1.00 46.79 175 ARG D N 1
ATOM 19077 C CA . ARG D 1 176 ? 3.360 -13.912 25.242 1.00 50.05 175 ARG D CA 1
ATOM 19078 C C . ARG D 1 176 ? 2.741 -15.102 24.520 1.00 49.02 175 ARG D C 1
ATOM 19079 O O . ARG D 1 176 ? 1.532 -15.337 24.631 1.00 48.35 175 ARG D O 1
ATOM 19100 N N . ARG D 1 177 ? 3.545 -15.861 23.778 1.00 49.10 176 ARG D N 1
ATOM 19101 C CA . ARG D 1 177 ? 3.055 -17.041 23.077 1.00 49.25 176 ARG D CA 1
ATOM 19102 C C . ARG D 1 177 ? 2.998 -18.276 23.965 1.00 48.77 176 ARG D C 1
ATOM 19103 O O . ARG D 1 177 ? 2.572 -19.337 23.496 1.00 49.24 176 ARG D O 1
ATOM 19124 N N . GLY D 1 178 ? 3.402 -18.166 25.227 1.00 47.85 177 GLY D N 1
ATOM 19125 C CA . GLY D 1 178 ? 3.376 -19.304 26.121 1.00 48.04 177 GLY D CA 1
ATOM 19126 C C . GLY D 1 178 ? 4.528 -20.262 25.943 1.00 47.80 177 GLY D C 1
ATOM 19127 O O . GLY D 1 178 ? 4.380 -21.457 26.219 1.00 47.52 177 GLY D O 1
ATOM 19131 N N . LYS D 1 179 ? 5.679 -19.772 25.495 1.00 47.65 178 LYS D N 1
ATOM 19132 C CA . LYS D 1 179 ? 6.831 -20.609 25.197 1.00 49.18 178 LYS D CA 1
ATOM 19133 C C . LYS D 1 179 ? 7.997 -20.178 26.073 1.00 50.56 178 LYS D C 1
ATOM 19134 O O . LYS D 1 179 ? 8.300 -18.984 26.169 1.00 51.66 178 LYS D O 1
ATOM 19153 N N . ASP D 1 180 ? 8.638 -21.149 26.717 1.00 51.43 179 ASP D N 1
ATOM 19154 C CA . ASP D 1 180 ? 9.825 -20.889 27.517 1.00 53.72 179 ASP D CA 1
ATOM 19155 C C . ASP D 1 180 ? 11.062 -20.982 26.635 1.00 48.29 179 ASP D C 1
ATOM 19156 O O . ASP D 1 180 ? 11.160 -21.862 25.774 1.00 48.30 179 ASP D O 1
ATOM 19165 N N . VAL D 1 181 ? 12.003 -20.071 26.850 1.00 42.77 180 VAL D N 1
ATOM 19166 C CA . VAL D 1 181 ? 13.257 -20.079 26.126 1.00 39.17 180 VAL D CA 1
ATOM 19167 C C . VAL D 1 181 ? 14.316 -20.791 26.962 1.00 37.15 180 VAL D C 1
ATOM 19168 O O . VAL D 1 181 ? 14.140 -21.035 28.152 1.00 37.39 180 VAL D O 1
ATOM 19181 N N . VAL D 1 182 ? 15.444 -21.118 26.328 1.00 35.75 181 VAL D N 1
ATOM 19182 C CA . VAL D 1 182 ? 16.482 -21.895 26.998 1.00 35.30 181 VAL D CA 1
ATOM 19183 C C . VAL D 1 182 ? 17.078 -21.124 28.167 1.00 34.38 181 VAL D C 1
ATOM 19184 O O . VAL D 1 182 ? 17.472 -21.720 29.176 1.00 35.10 181 VAL D O 1
ATOM 19197 N N . VAL D 1 183 ? 17.171 -19.805 28.053 1.00 33.09 182 VAL D N 1
ATOM 19198 C CA . VAL D 1 183 ? 17.654 -18.966 29.145 1.00 32.20 182 VAL D CA 1
ATOM 19199 C C . VAL D 1 183 ? 17.074 -17.573 28.961 1.00 33.99 182 VAL D C 1
ATOM 19200 O O . VAL D 1 183 ? 16.978 -17.071 27.836 1.00 33.49 182 VAL D O 1
ATOM 19213 N N . ASN D 1 184 ? 16.679 -16.952 30.070 1.00 37.14 183 ASN D N 1
ATOM 19214 C CA . ASN D 1 184 ? 16.072 -15.622 30.044 1.00 41.07 183 ASN D CA 1
ATOM 19215 C C . ASN D 1 184 ? 17.151 -14.556 30.227 1.00 36.77 183 ASN D C 1
ATOM 19216 O O . ASN D 1 184 ? 17.134 -13.755 31.158 1.00 38.12 183 ASN D O 1
ATOM 19227 N N . ASP D 1 185 ? 18.110 -14.569 29.306 1.00 32.27 184 ASP D N 1
ATOM 19228 C CA . ASP D 1 185 ? 19.306 -13.741 29.432 1.00 31.07 184 ASP D CA 1
ATOM 19229 C C . ASP D 1 185 ? 19.863 -13.545 28.035 1.00 28.45 184 ASP D C 1
ATOM 19230 O O . ASP D 1 185 ? 20.188 -14.526 27.360 1.00 28.66 184 ASP D O 1
ATOM 19239 N N . THR D 1 186 ? 19.966 -12.290 27.590 1.00 26.52 185 THR D N 1
ATOM 19240 C CA . THR D 1 186 ? 20.340 -12.043 26.202 1.00 24.80 185 THR D CA 1
ATOM 19241 C C . THR D 1 186 ? 21.788 -12.447 25.936 1.00 24.51 185 THR D C 1
ATOM 19242 O O . THR D 1 186 ? 22.071 -13.170 24.975 1.00 25.32 185 THR D O 1
ATOM 19253 N N . TYR D 1 187 ? 22.722 -12.009 26.782 1.00 23.56 186 TYR D N 1
ATOM 19254 C CA . TYR D 1 187 ? 24.119 -12.362 26.553 1.00 23.25 186 TYR D CA 1
ATOM 19255 C C . TYR D 1 187 ? 24.335 -13.867 26.665 1.00 23.98 186 TYR D C 1
ATOM 19256 O O . TYR D 1 187 ? 25.017 -14.466 25.824 1.00 24.54 186 TYR D O 1
ATOM 19274 N N . LYS D 1 188 ? 23.754 -14.501 27.683 1.00 24.38 187 LYS D N 1
ATOM 19275 C CA . LYS D 1 188 ? 23.948 -15.939 27.839 1.00 27.56 187 LYS D CA 1
ATOM 19276 C C . LYS D 1 188 ? 23.272 -16.724 26.722 1.00 25.86 187 LYS D C 1
ATOM 19277 O O . LYS D 1 188 ? 23.721 -17.827 26.385 1.00 25.00 187 LYS D O 1
ATOM 19296 N N . SER D 1 189 ? 22.204 -16.187 26.125 1.00 25.48 188 SER D N 1
ATOM 19297 C CA . SER D 1 189 ? 21.584 -16.898 25.012 1.00 24.91 188 SER D CA 1
ATOM 19298 C C . SER D 1 189 ? 22.583 -17.114 23.880 1.00 24.85 188 SER D C 1
ATOM 19299 O O . SER D 1 189 ? 22.469 -18.092 23.133 1.00 26.33 188 SER D O 1
ATOM 19307 N N . MET D 1 190 ? 23.568 -16.215 23.741 1.00 24.08 189 MET D N 1
ATOM 19308 C CA . MET D 1 190 ? 24.602 -16.402 22.728 1.00 24.17 189 MET D CA 1
ATOM 19309 C C . MET D 1 190 ? 25.389 -17.678 22.998 1.00 24.71 189 MET D C 1
ATOM 19310 O O . MET D 1 190 ? 25.738 -18.415 22.067 1.00 24.57 189 MET D O 1
ATOM 19324 N N . ALA D 1 191 ? 25.663 -17.962 24.275 1.00 24.22 190 ALA D N 1
ATOM 19325 C CA . ALA D 1 191 ? 26.391 -19.172 24.638 1.00 24.68 190 ALA D CA 1
ATOM 19326 C C . ALA D 1 191 ? 25.605 -20.426 24.276 1.00 24.96 190 ALA D C 1
ATOM 19327 O O . ALA D 1 191 ? 26.176 -21.412 23.795 1.00 25.20 190 ALA D O 1
ATOM 19334 N N . TYR D 1 192 ? 24.295 -20.421 24.522 1.00 25.28 191 TYR D N 1
ATOM 19335 C CA . TYR D 1 192 ? 23.493 -21.597 24.202 1.00 26.65 191 TYR D CA 1
ATOM 19336 C C . TYR D 1 192 ? 23.389 -21.791 22.698 1.00 26.53 191 TYR D C 1
ATOM 19337 O O . TYR D 1 192 ? 23.442 -22.924 22.207 1.00 25.69 191 TYR D O 1
ATOM 19355 N N . SER D 1 193 ? 23.259 -20.698 21.949 1.00 26.53 192 SER D N 1
ATOM 19356 C CA . SER D 1 193 ? 23.211 -20.801 20.496 1.00 27.14 192 SER D CA 1
ATOM 19357 C C . SER D 1 193 ? 24.542 -21.295 19.947 1.00 27.18 192 SER D C 1
ATOM 19358 O O . SER D 1 193 ? 24.582 -22.205 19.110 1.00 28.52 192 SER D O 1
ATOM 19366 N N . ARG D 1 194 ? 25.647 -20.713 20.418 1.00 26.06 193 ARG D N 1
ATOM 19367 C CA . ARG D 1 194 ? 26.962 -21.152 19.972 1.00 25.39 193 ARG D CA 1
ATOM 19368 C C . ARG D 1 194 ? 27.192 -22.618 20.312 1.00 26.40 193 ARG D C 1
ATOM 19369 O O . ARG D 1 194 ? 27.709 -23.386 19.492 1.00 26.62 193 ARG D O 1
ATOM 19390 N N . GLY D 1 195 ? 26.840 -23.018 21.535 1.00 27.00 194 GLY D N 1
ATOM 19391 C CA . GLY D 1 195 ? 27.142 -24.367 21.978 1.00 26.84 194 GLY D CA 1
ATOM 19392 C C . GLY D 1 195 ? 26.304 -25.415 21.276 1.00 28.31 194 GLY D C 1
ATOM 19393 O O . GLY D 1 195 ? 26.817 -26.459 20.868 1.00 29.34 194 GLY D O 1
ATOM 19397 N N . ALA D 1 196 ? 25.003 -25.161 21.135 1.00 28.29 195 ALA D N 1
ATOM 19398 C CA . ALA D 1 196 ? 24.164 -26.101 20.405 1.00 29.22 195 ALA D CA 1
ATOM 19399 C C . ALA D 1 196 ? 24.640 -26.237 18.966 1.00 30.21 195 ALA D C 1
ATOM 19400 O O . ALA D 1 196 ? 24.671 -27.343 18.415 1.00 31.56 195 ALA D O 1
ATOM 19407 N N . SER D 1 197 ? 25.030 -25.123 18.342 1.00 29.72 196 SER D N 1
ATOM 19408 C CA . SER D 1 197 ? 25.543 -25.198 16.980 1.00 29.63 196 SER D CA 1
ATOM 19409 C C . SER D 1 197 ? 26.826 -26.017 16.927 1.00 29.15 196 SER D C 1
ATOM 19410 O O . SER D 1 197 ? 27.003 -26.841 16.023 1.00 30.79 196 SER D O 1
ATOM 19418 N N . ALA D 1 198 ? 27.728 -25.815 17.894 1.00 28.23 197 ALA D N 1
ATOM 19419 C CA . ALA D 1 198 ? 28.980 -26.565 17.911 1.00 28.42 197 ALA D CA 1
ATOM 19420 C C . ALA D 1 198 ? 28.733 -28.059 18.089 1.00 29.41 197 ALA D C 1
ATOM 19421 O O . ALA D 1 198 ? 29.376 -28.883 17.428 1.00 30.25 197 ALA D O 1
ATOM 19428 N N . LEU D 1 199 ? 27.817 -28.428 18.991 1.00 30.03 198 LEU D N 1
ATOM 19429 C CA . LEU D 1 199 ? 27.462 -29.835 19.161 1.00 31.99 198 LEU D CA 1
ATOM 19430 C C . LEU D 1 199 ? 26.843 -30.407 17.892 1.00 32.75 198 LEU D C 1
ATOM 19431 O O . LEU D 1 199 ? 26.997 -31.600 17.609 1.00 33.46 198 LEU D O 1
ATOM 19447 N N . GLY D 1 200 ? 26.136 -29.579 17.122 1.00 32.32 199 GLY D N 1
ATOM 19448 C CA . GLY D 1 200 ? 25.674 -30.019 15.819 1.00 33.66 199 GLY D CA 1
ATOM 19449 C C . GLY D 1 200 ? 26.815 -30.394 14.894 1.00 34.28 199 GLY D C 1
ATOM 19450 O O . GLY D 1 200 ? 26.725 -31.372 14.147 1.00 35.08 199 GLY D O 1
ATOM 19454 N N . VAL D 1 201 ? 27.907 -29.624 14.929 1.00 34.21 200 VAL D N 1
ATOM 19455 C CA . VAL D 1 201 ? 29.076 -29.963 14.122 1.00 34.30 200 VAL D CA 1
ATOM 19456 C C . VAL D 1 201 ? 29.654 -31.299 14.569 1.00 35.25 200 VAL D C 1
ATOM 19457 O O . VAL D 1 201 ? 29.931 -32.184 13.750 1.00 35.77 200 VAL D O 1
ATOM 19470 N N . ALA D 1 202 ? 29.866 -31.454 15.879 1.00 36.66 201 ALA D N 1
ATOM 19471 C CA . ALA D 1 202 ? 30.437 -32.687 16.408 1.00 36.98 201 ALA D CA 1
ATOM 19472 C C . ALA D 1 202 ? 29.578 -33.891 16.050 1.00 37.94 201 ALA D C 1
ATOM 19473 O O . ALA D 1 202 ? 30.101 -34.967 15.737 1.00 38.42 201 ALA D O 1
ATOM 19480 N N . LEU D 1 203 ? 28.254 -33.733 16.108 1.00 39.19 202 LEU D N 1
ATOM 19481 C CA . LEU D 1 203 ? 27.352 -34.815 15.726 1.00 40.77 202 LEU D CA 1
ATOM 19482 C C . LEU D 1 203 ? 27.526 -35.178 14.257 1.00 41.89 202 LEU D C 1
ATOM 19483 O O . LEU D 1 203 ? 27.658 -36.357 13.908 1.00 42.68 202 LEU D O 1
ATOM 19499 N N . ALA D 1 204 ? 27.533 -34.173 13.378 1.00 42.46 203 ALA D N 1
ATOM 19500 C CA . ALA D 1 204 ? 27.634 -34.438 11.948 1.00 42.85 203 ALA D CA 1
ATOM 19501 C C . ALA D 1 204 ? 28.979 -35.045 11.575 1.00 42.41 203 ALA D C 1
ATOM 19502 O O . ALA D 1 204 ? 29.051 -35.859 10.647 1.00 42.42 203 ALA D O 1
ATOM 19509 N N . LEU D 1 205 ? 30.047 -34.671 12.273 1.00 42.15 204 LEU D N 1
ATOM 19510 C CA . LEU D 1 205 ? 31.386 -35.128 11.925 1.00 42.51 204 LEU D CA 1
ATOM 19511 C C . LEU D 1 205 ? 31.770 -36.438 12.601 1.00 43.71 204 LEU D C 1
ATOM 19512 O O . LEU D 1 205 ? 32.847 -36.969 12.316 1.00 44.79 204 LEU D O 1
ATOM 19528 N N . GLY D 1 206 ? 30.926 -36.972 13.482 1.00 43.33 205 GLY D N 1
ATOM 19529 C CA . GLY D 1 206 ? 31.253 -38.194 14.185 1.00 44.45 205 GLY D CA 1
ATOM 19530 C C . GLY D 1 206 ? 32.178 -38.027 15.368 1.00 44.22 205 GLY D C 1
ATOM 19531 O O . GLY D 1 206 ? 32.644 -39.032 15.917 1.00 44.75 205 GLY D O 1
ATOM 19535 N N . GLU D 1 207 ? 32.469 -36.790 15.772 1.00 42.93 206 GLU D N 1
ATOM 19536 C CA . GLU D 1 207 ? 33.277 -36.570 16.964 1.00 42.62 206 GLU D CA 1
ATOM 19537 C C . GLU D 1 207 ? 32.535 -36.994 18.225 1.00 43.08 206 GLU D C 1
ATOM 19538 O O . GLU D 1 207 ? 33.165 -37.366 19.221 1.00 42.38 206 GLU D O 1
ATOM 19550 N N . ILE D 1 208 ? 31.207 -36.944 18.201 1.00 44.83 207 ILE D N 1
ATOM 19551 C CA . ILE D 1 208 ? 30.379 -37.277 19.355 1.00 46.72 207 ILE D CA 1
ATOM 19552 C C . ILE D 1 208 ? 29.177 -38.060 18.848 1.00 46.92 207 ILE D C 1
ATOM 19553 O O . ILE D 1 208 ? 28.527 -37.645 17.883 1.00 46.59 207 ILE D O 1
ATOM 19569 N N . SER D 1 209 ? 28.875 -39.184 19.492 1.00 47.48 208 SER D N 1
ATOM 19570 C CA . SER D 1 209 ? 27.722 -39.977 19.088 1.00 48.23 208 SER D CA 1
ATOM 19571 C C . SER D 1 209 ? 26.434 -39.341 19.603 1.00 47.83 208 SER D C 1
ATOM 19572 O O . SER D 1 209 ? 26.406 -38.698 20.658 1.00 46.94 208 SER D O 1
ATOM 19580 N N . ALA D 1 210 ? 25.358 -39.531 18.836 1.00 48.32 209 ALA D N 1
ATOM 19581 C CA . ALA D 1 210 ? 24.093 -38.871 19.136 1.00 49.03 209 ALA D CA 1
ATOM 19582 C C . ALA D 1 210 ? 23.585 -39.216 20.528 1.00 49.92 209 ALA D C 1
ATOM 19583 O O . ALA D 1 210 ? 22.967 -38.372 21.189 1.00 49.69 209 ALA D O 1
ATOM 19590 N N . ASP D 1 211 ? 23.833 -40.442 20.993 1.00 50.80 210 ASP D N 1
ATOM 19591 C CA . ASP D 1 211 ? 23.344 -40.849 22.302 1.00 53.12 210 ASP D CA 1
ATOM 19592 C C . ASP D 1 211 ? 23.911 -39.992 23.425 1.00 51.73 210 ASP D C 1
ATOM 19593 O O . ASP D 1 211 ? 23.369 -40.010 24.535 1.00 52.41 210 ASP D O 1
ATOM 19602 N N . LYS D 1 212 ? 24.986 -39.251 23.170 1.00 49.68 211 LYS D N 1
ATOM 19603 C CA . LYS D 1 212 ? 25.608 -38.437 24.204 1.00 48.01 211 LYS D CA 1
ATOM 19604 C C . LYS D 1 212 ? 25.009 -37.042 24.320 1.00 46.12 211 LYS D C 1
ATOM 19605 O O . LYS D 1 212 ? 25.295 -36.345 25.299 1.00 46.34 211 LYS D O 1
ATOM 19624 N N . ILE D 1 213 ? 24.186 -36.620 23.367 1.00 44.74 212 ILE D N 1
ATOM 19625 C CA . ILE D 1 213 ? 23.737 -35.235 23.276 1.00 43.92 212 ILE D CA 1
ATOM 19626 C C . ILE D 1 213 ? 22.270 -35.165 23.672 1.00 44.37 212 ILE D C 1
ATOM 19627 O O . ILE D 1 213 ? 21.447 -35.949 23.182 1.00 44.95 212 ILE D O 1
ATOM 19643 N N . SER D 1 214 ? 21.951 -34.231 24.565 1.00 44.29 213 SER D N 1
ATOM 19644 C CA . SER D 1 214 ? 20.581 -33.948 24.961 1.00 44.63 213 SER D CA 1
ATOM 19645 C C . SER D 1 214 ? 20.521 -32.486 25.380 1.00 43.19 213 SER D C 1
ATOM 19646 O O . SER D 1 214 ? 21.552 -31.839 25.587 1.00 42.50 213 SER D O 1
ATOM 19654 N N . ASN D 1 215 ? 19.298 -31.965 25.520 1.00 42.32 214 ASN D N 1
ATOM 19655 C CA . ASN D 1 215 ? 19.143 -30.587 25.974 1.00 41.27 214 ASN D CA 1
ATOM 19656 C C . ASN D 1 215 ? 19.889 -30.347 27.282 1.00 41.41 214 ASN D C 1
ATOM 19657 O O . ASN D 1 215 ? 20.395 -29.245 27.521 1.00 40.85 214 ASN D O 1
ATOM 19668 N N . GLU D 1 216 ? 19.975 -31.369 28.135 1.00 42.49 215 GLU D N 1
ATOM 19669 C CA . GLU D 1 216 ? 20.566 -31.196 29.456 1.00 43.41 215 GLU D CA 1
ATOM 19670 C C . GLU D 1 216 ? 22.084 -31.071 29.394 1.00 40.89 215 GLU D C 1
ATOM 19671 O O . GLU D 1 216 ? 22.690 -30.475 30.293 1.00 40.64 215 GLU D O 1
ATOM 19683 N N . ALA D 1 217 ? 22.715 -31.622 28.356 1.00 38.54 216 ALA D N 1
ATOM 19684 C CA . ALA D 1 217 ? 24.166 -31.559 28.248 1.00 37.63 216 ALA D CA 1
ATOM 19685 C C . ALA D 1 217 ? 24.648 -30.261 27.616 1.00 36.10 216 ALA D C 1
ATOM 19686 O O . ALA D 1 217 ? 25.819 -29.902 27.787 1.00 35.67 216 ALA D O 1
ATOM 19693 N N . ILE D 1 218 ? 23.770 -29.555 26.898 1.00 35.37 217 ILE D N 1
ATOM 19694 C CA . ILE D 1 218 ? 24.165 -28.347 26.186 1.00 34.04 217 ILE D CA 1
ATOM 19695 C C . ILE D 1 218 ? 24.579 -27.276 27.182 1.00 33.64 217 ILE D C 1
ATOM 19696 O O . ILE D 1 218 ? 23.823 -26.926 28.100 1.00 33.86 217 ILE D O 1
ATOM 19712 N N . CYS D 1 219 ? 25.794 -26.754 26.998 1.00 33.07 218 CYS D N 1
ATOM 19713 C CA . CYS D 1 219 ? 26.388 -25.768 27.903 1.00 33.80 218 CYS D CA 1
ATOM 19714 C C . CYS D 1 219 ? 26.485 -26.280 29.335 1.00 34.24 218 CYS D C 1
ATOM 19715 O O . CYS D 1 219 ? 26.435 -25.499 30.290 1.00 33.45 218 CYS D O 1
ATOM 19723 N N . HIS D 1 220 ? 26.657 -27.593 29.491 1.00 35.70 219 HIS D N 1
ATOM 19724 C CA . HIS D 1 220 ? 26.881 -28.171 30.808 1.00 39.32 219 HIS D CA 1
ATOM 19725 C C . HIS D 1 220 ? 28.003 -29.202 30.798 1.00 37.99 219 HIS D C 1
ATOM 19726 O O . HIS D 1 220 ? 28.891 -29.154 31.655 1.00 39.21 219 HIS D O 1
ATOM 19740 N N . ASP D 1 221 ? 27.987 -30.130 29.845 1.00 36.47 220 ASP D N 1
ATOM 19741 C CA . ASP D 1 221 ? 28.995 -31.188 29.796 1.00 36.23 220 ASP D CA 1
ATOM 19742 C C . ASP D 1 221 ? 30.125 -30.734 28.882 1.00 36.18 220 ASP D C 1
ATOM 19743 O O . ASP D 1 221 ? 30.054 -30.894 27.660 1.00 36.46 220 ASP D O 1
ATOM 19752 N N . TRP D 1 222 ? 31.178 -30.175 29.474 1.00 36.27 221 TRP D N 1
ATOM 19753 C CA . TRP D 1 222 ? 32.315 -29.695 28.700 1.00 35.60 221 TRP D CA 1
ATOM 19754 C C . TRP D 1 222 ? 33.232 -30.821 28.237 1.00 35.91 221 TRP D C 1
ATOM 19755 O O . TRP D 1 222 ? 34.202 -30.553 27.518 1.00 35.18 221 TRP D O 1
ATOM 19776 N N . ASN D 1 223 ? 32.958 -32.069 28.626 1.00 37.54 222 ASN D N 1
ATOM 19777 C CA . ASN D 1 223 ? 33.645 -33.191 28.004 1.00 39.48 222 ASN D CA 1
ATOM 19778 C C . ASN D 1 223 ? 33.214 -33.373 26.556 1.00 37.93 222 ASN D C 1
ATOM 19779 O O . ASN D 1 223 ? 33.921 -34.025 25.782 1.00 38.91 222 ASN D O 1
ATOM 19790 N N . LEU D 1 224 ? 32.064 -32.819 26.182 1.00 35.30 223 LEU D N 1
ATOM 19791 C CA . LEU D 1 224 ? 31.542 -32.940 24.828 1.00 35.10 223 LEU D CA 1
ATOM 19792 C C . LEU D 1 224 ? 31.995 -31.722 24.036 1.00 33.83 223 LEU D C 1
ATOM 19793 O O . LEU D 1 224 ? 31.566 -30.598 24.318 1.00 33.68 223 LEU D O 1
ATOM 19809 N N . TYR D 1 225 ? 32.857 -31.936 23.046 1.00 33.25 224 TYR D N 1
ATOM 19810 C CA . TYR D 1 225 ? 33.247 -30.817 22.204 1.00 32.06 224 TYR D CA 1
ATOM 19811 C C . TYR D 1 225 ? 33.734 -31.284 20.843 1.00 33.03 224 TYR D C 1
ATOM 19812 O O . TYR D 1 225 ? 34.166 -32.426 20.664 1.00 33.22 224 TYR D O 1
ATOM 19830 N N . SER D 1 226 ? 33.636 -30.366 19.883 1.00 33.32 225 SER D N 1
ATOM 19831 C CA . SER D 1 226 ? 34.229 -30.519 18.567 1.00 33.76 225 SER D CA 1
ATOM 19832 C C . SER D 1 226 ? 35.609 -29.876 18.550 1.00 33.15 225 SER D C 1
ATOM 19833 O O . SER D 1 226 ? 35.854 -28.866 19.217 1.00 32.48 225 SER D O 1
ATOM 19841 N N . SER D 1 227 ? 36.505 -30.464 17.762 1.00 33.18 226 SER D N 1
ATOM 19842 C CA . SER D 1 227 ? 37.860 -29.954 17.609 1.00 33.84 226 SER D CA 1
ATOM 19843 C C . SER D 1 227 ? 38.028 -29.055 16.392 1.00 33.69 226 SER D C 1
ATOM 19844 O O . SER D 1 227 ? 39.149 -28.604 16.126 1.00 32.25 226 SER D O 1
ATOM 19852 N N . VAL D 1 228 ? 36.948 -28.770 15.660 1.00 33.39 227 VAL D N 1
ATOM 19853 C CA . VAL D 1 228 ? 37.041 -27.950 14.458 1.00 32.77 227 VAL D CA 1
ATOM 19854 C C . VAL D 1 228 ? 35.919 -26.921 14.370 1.00 31.61 227 VAL D C 1
ATOM 19855 O O . VAL D 1 228 ? 35.943 -26.049 13.494 1.00 31.60 227 VAL D O 1
ATOM 19868 N N . ALA D 1 229 ? 34.940 -27.000 15.270 1.00 31.95 228 ALA D N 1
ATOM 19869 C CA . ALA D 1 229 ? 33.793 -26.102 15.214 1.00 30.48 228 ALA D CA 1
ATOM 19870 C C . ALA D 1 229 ? 34.138 -24.706 15.718 1.00 28.82 228 ALA D C 1
ATOM 19871 O O . ALA D 1 229 ? 34.814 -24.544 16.738 1.00 29.13 228 ALA D O 1
ATOM 19878 N N . SER D 1 230 ? 33.617 -23.697 15.021 1.00 27.43 229 SER D N 1
ATOM 19879 C CA . SER D 1 230 ? 33.826 -22.291 15.366 1.00 26.88 229 SER D CA 1
ATOM 19880 C C . SER D 1 230 ? 32.498 -21.575 15.158 1.00 26.98 229 SER D C 1
ATOM 19881 O O . SER D 1 230 ? 32.064 -21.408 14.016 1.00 28.31 229 SER D O 1
ATOM 19889 N N . THR D 1 231 ? 31.851 -21.151 16.245 1.00 26.03 230 THR D N 1
ATOM 19890 C CA . THR D 1 231 ? 30.498 -20.608 16.168 1.00 24.79 230 THR D CA 1
ATOM 19891 C C . THR D 1 231 ? 30.425 -19.197 16.743 1.00 25.78 230 THR D C 1
ATOM 19892 O O . THR D 1 231 ? 31.139 -18.849 17.686 1.00 26.95 230 THR D O 1
ATOM 19903 N N . SER D 1 232 ? 29.541 -18.393 16.157 1.00 26.04 231 SER D N 1
ATOM 19904 C CA . SER D 1 232 ? 29.484 -16.953 16.376 1.00 26.44 231 SER D CA 1
ATOM 19905 C C . SER D 1 232 ? 28.023 -16.546 16.268 1.00 26.63 231 SER D C 1
ATOM 19906 O O . SER D 1 232 ? 27.324 -16.998 15.361 1.00 28.13 231 SER D O 1
ATOM 19914 N N . ALA D 1 233 ? 27.557 -15.716 17.199 1.00 26.61 232 ALA D N 1
ATOM 19915 C CA . ALA D 1 233 ? 26.140 -15.389 17.302 1.00 26.61 232 ALA D CA 1
ATOM 19916 C C . ALA D 1 233 ? 25.891 -13.920 16.982 1.00 26.61 232 ALA D C 1
ATOM 19917 O O . ALA D 1 233 ? 26.776 -13.075 17.135 1.00 27.31 232 ALA D O 1
ATOM 19924 N N . GLY D 1 234 ? 24.677 -13.616 16.534 1.00 25.19 233 GLY D N 1
ATOM 19925 C CA . GLY D 1 234 ? 24.357 -12.253 16.165 1.00 25.45 233 GLY D CA 1
ATOM 19926 C C . GLY D 1 234 ? 22.865 -12.010 16.107 1.00 25.43 233 GLY D C 1
ATOM 19927 O O . GLY D 1 234 ? 22.078 -12.931 15.879 1.00 25.64 233 GLY D O 1
ATOM 19931 N N . VAL D 1 235 ? 22.486 -10.748 16.315 1.00 26.25 234 VAL D N 1
ATOM 19932 C CA . VAL D 1 235 ? 21.090 -10.335 16.212 1.00 26.82 234 VAL D CA 1
ATOM 19933 C C . VAL D 1 235 ? 20.619 -10.305 14.767 1.00 28.08 234 VAL D C 1
ATOM 19934 O O . VAL D 1 235 ? 19.407 -10.313 14.514 1.00 29.32 234 VAL D O 1
ATOM 19947 N N . GLU D 1 236 ? 21.544 -10.317 13.809 1.00 27.87 235 GLU D N 1
ATOM 19948 C CA . GLU D 1 236 ? 21.224 -10.001 12.423 1.00 29.17 235 GLU D CA 1
ATOM 19949 C C . GLU D 1 236 ? 20.702 -11.186 11.615 1.00 31.02 235 GLU D C 1
ATOM 19950 O O . GLU D 1 236 ? 20.459 -11.023 10.413 1.00 32.52 235 GLU D O 1
ATOM 19962 N N . LEU D 1 237 ? 20.510 -12.357 12.221 1.00 29.65 236 LEU D N 1
ATOM 19963 C CA . LEU D 1 237 ? 19.973 -13.493 11.484 1.00 29.99 236 LEU D CA 1
ATOM 19964 C C . LEU D 1 237 ? 19.144 -14.367 12.414 1.00 29.86 236 LEU D C 1
ATOM 19965 O O . LEU D 1 237 ? 19.295 -14.326 13.638 1.00 29.77 236 LEU D O 1
ATOM 19981 N N . LEU D 1 238 ? 18.266 -15.171 11.810 1.00 30.00 237 LEU D N 1
ATOM 19982 C CA . LEU D 1 238 ? 17.406 -16.070 12.568 1.00 31.72 237 LEU D CA 1
ATOM 19983 C C . LEU D 1 238 ? 17.713 -17.544 12.341 1.00 32.63 237 LEU D C 1
ATOM 19984 O O . LEU D 1 238 ? 17.129 -18.390 13.025 1.00 33.23 237 LEU D O 1
ATOM 20000 N N . ASN D 1 239 ? 18.608 -17.868 11.415 1.00 32.80 238 ASN D N 1
ATOM 20001 C CA . ASN D 1 239 ? 19.001 -19.241 11.121 1.00 33.27 238 ASN D CA 1
ATOM 20002 C C . ASN D 1 239 ? 20.483 -19.423 11.463 1.00 32.29 238 ASN D C 1
ATOM 20003 O O . ASN D 1 239 ? 21.109 -18.555 12.080 1.00 31.76 238 ASN D O 1
ATOM 20014 N N . ASP D 1 240 ? 21.032 -20.577 11.084 1.00 31.42 239 ASP D N 1
ATOM 20015 C CA . ASP D 1 240 ? 22.467 -20.829 11.134 1.00 32.10 239 ASP D CA 1
ATOM 20016 C C . ASP D 1 240 ? 23.016 -20.859 9.711 1.00 33.51 239 ASP D C 1
ATOM 20017 O O . ASP D 1 240 ? 22.410 -21.460 8.817 1.00 34.88 239 ASP D O 1
ATOM 20026 N N . GLU D 1 241 ? 24.164 -20.213 9.507 1.00 33.07 240 GLU D N 1
ATOM 20027 C CA . GLU D 1 241 ? 24.923 -20.311 8.262 1.00 34.20 240 GLU D CA 1
ATOM 20028 C C . GLU D 1 241 ? 26.201 -21.098 8.529 1.00 33.32 240 GLU D C 1
ATOM 20029 O O . GLU D 1 241 ? 26.887 -20.841 9.523 1.00 32.51 240 GLU D O 1
ATOM 20041 N N . ILE D 1 242 ? 26.519 -22.040 7.642 1.00 33.97 241 ILE D N 1
ATOM 20042 C CA . ILE D 1 242 ? 27.620 -22.976 7.837 1.00 35.20 241 ILE D CA 1
ATOM 20043 C C . ILE D 1 242 ? 28.620 -22.816 6.698 1.00 35.40 241 ILE D C 1
ATOM 20044 O O . ILE D 1 242 ? 28.238 -22.838 5.523 1.00 35.97 241 ILE D O 1
ATOM 20060 N N . ILE D 1 243 ? 29.900 -22.692 7.047 1.00 34.86 242 ILE D N 1
ATOM 20061 C CA . ILE D 1 243 ? 30.997 -22.842 6.097 1.00 34.82 242 ILE D CA 1
ATOM 20062 C C . ILE D 1 243 ? 31.851 -24.010 6.577 1.00 35.83 242 ILE D C 1
ATOM 20063 O O . ILE D 1 243 ? 32.394 -23.966 7.688 1.00 36.01 242 ILE D O 1
ATOM 20079 N N . VAL D 1 244 ? 31.975 -25.046 5.749 1.00 36.06 243 VAL D N 1
ATOM 20080 C CA . VAL D 1 244 ? 32.890 -26.155 6.005 1.00 36.74 243 VAL D CA 1
ATOM 20081 C C . VAL D 1 244 ? 34.156 -25.903 5.202 1.00 37.75 243 VAL D C 1
ATOM 20082 O O . VAL D 1 244 ? 34.089 -25.679 3.987 1.00 38.64 243 VAL D O 1
ATOM 20095 N N . VAL D 1 245 ? 35.305 -25.929 5.873 1.00 37.06 244 VAL D N 1
ATOM 20096 C CA . VAL D 1 245 ? 36.599 -25.746 5.225 1.00 37.53 244 VAL D CA 1
ATOM 20097 C C . VAL D 1 245 ? 37.460 -26.970 5.516 1.00 38.31 244 VAL D C 1
ATOM 20098 O O . VAL D 1 245 ? 37.613 -27.365 6.677 1.00 38.85 244 VAL D O 1
ATOM 20111 N N . GLY D 1 246 ? 38.031 -27.553 4.469 1.00 38.90 245 GLY D N 1
ATOM 20112 C CA . GLY D 1 246 ? 38.906 -28.681 4.628 1.00 39.84 245 GLY D CA 1
ATOM 20113 C C . GLY D 1 246 ? 39.789 -28.841 3.413 1.00 40.96 245 GLY D C 1
ATOM 20114 O O . GLY D 1 246 ? 40.044 -27.886 2.679 1.00 40.81 245 GLY D O 1
ATOM 20118 N N . ASN D 1 247 ? 40.256 -30.069 3.206 1.00 41.92 246 ASN D N 1
ATOM 20119 C CA . ASN D 1 247 ? 41.027 -30.409 2.018 1.00 43.21 246 ASN D CA 1
ATOM 20120 C C . ASN D 1 247 ? 40.401 -31.624 1.349 1.00 45.87 246 ASN D C 1
ATOM 20121 O O . ASN D 1 247 ? 39.931 -32.545 2.024 1.00 46.31 246 ASN D O 1
ATOM 20132 N N . SER D 1 248 ? 40.387 -31.610 0.020 1.00 48.00 247 SER D N 1
ATOM 20133 C CA . SER D 1 248 ? 39.820 -32.688 -0.775 1.00 50.20 247 SER D CA 1
ATOM 20134 C C . SER D 1 248 ? 40.824 -33.091 -1.844 1.00 53.30 247 SER D C 1
ATOM 20135 O O . SER D 1 248 ? 41.593 -32.260 -2.335 1.00 52.07 247 SER D O 1
ATOM 20143 N N . THR D 1 249 ? 40.820 -34.380 -2.196 1.00 57.78 248 THR D N 1
ATOM 20144 C CA . THR D 1 249 ? 41.667 -34.835 -3.293 1.00 62.00 248 THR D CA 1
ATOM 20145 C C . THR D 1 249 ? 41.185 -34.280 -4.627 1.00 64.79 248 THR D C 1
ATOM 20146 O O . THR D 1 249 ? 41.977 -34.149 -5.568 1.00 65.31 248 THR D O 1
ATOM 20157 N N . ASN D 1 250 ? 39.900 -33.948 -4.724 1.00 66.88 249 ASN D N 1
ATOM 20158 C CA . ASN D 1 250 ? 39.312 -33.397 -5.944 1.00 68.62 249 ASN D CA 1
ATOM 20159 C C . ASN D 1 250 ? 39.379 -31.873 -5.955 1.00 65.89 249 ASN D C 1
ATOM 20160 O O . ASN D 1 250 ? 38.390 -31.190 -6.217 1.00 66.51 249 ASN D O 1
ATOM 20171 N N . SER D 1 251 ? 40.559 -31.328 -5.668 1.00 62.32 250 SER D N 1
ATOM 20172 C CA . SER D 1 251 ? 40.741 -29.888 -5.583 1.00 58.38 250 SER D CA 1
ATOM 20173 C C . SER D 1 251 ? 42.024 -29.487 -6.294 1.00 56.19 250 SER D C 1
ATOM 20174 O O . SER D 1 251 ? 43.023 -30.208 -6.240 1.00 55.71 250 SER D O 1
ATOM 20182 N N . ALA D 1 252 ? 41.986 -28.330 -6.958 1.00 54.72 251 ALA D N 1
ATOM 20183 C CA . ALA D 1 252 ? 43.157 -27.752 -7.605 1.00 53.77 251 ALA D CA 1
ATOM 20184 C C . ALA D 1 252 ? 43.610 -26.460 -6.932 1.00 52.45 251 ALA D C 1
ATOM 20185 O O . ALA D 1 252 ? 44.331 -25.663 -7.541 1.00 52.38 251 ALA D O 1
ATOM 20192 N N . SER D 1 253 ? 43.199 -26.231 -5.689 1.00 51.41 252 SER D N 1
ATOM 20193 C CA . SER D 1 253 ? 43.647 -25.047 -4.977 1.00 51.26 252 SER D CA 1
ATOM 20194 C C . SER D 1 253 ? 45.153 -25.115 -4.756 1.00 52.43 252 SER D C 1
ATOM 20195 O O . SER D 1 253 ? 45.725 -26.191 -4.560 1.00 52.14 252 SER D O 1
ATOM 20203 N N . ASP D 1 254 ? 45.804 -23.948 -4.806 1.00 53.17 253 ASP D N 1
ATOM 20204 C CA . ASP D 1 254 ? 47.175 -23.815 -4.325 1.00 54.76 253 ASP D CA 1
ATOM 20205 C C . ASP D 1 254 ? 47.226 -23.388 -2.864 1.00 49.89 253 ASP D C 1
ATOM 20206 O O . ASP D 1 254 ? 48.190 -22.739 -2.434 1.00 48.33 253 ASP D O 1
ATOM 20215 N N . LEU D 1 255 ? 46.190 -23.723 -2.099 1.00 46.89 254 LEU D N 1
ATOM 20216 C CA . LEU D 1 255 ? 46.136 -23.478 -0.671 1.00 44.49 254 LEU D CA 1
ATOM 20217 C C . LEU D 1 255 ? 45.819 -24.794 0.025 1.00 42.76 254 LEU D C 1
ATOM 20218 O O . LEU D 1 255 ? 45.308 -25.737 -0.585 1.00 43.09 254 LEU D O 1
ATOM 20234 N N . VAL D 1 256 ? 46.140 -24.849 1.316 1.00 40.86 255 VAL D N 1
ATOM 20235 C CA . VAL D 1 256 ? 45.762 -25.961 2.177 1.00 40.64 255 VAL D CA 1
ATOM 20236 C C . VAL D 1 256 ? 45.305 -25.374 3.502 1.00 40.05 255 VAL D C 1
ATOM 20237 O O . VAL D 1 256 ? 45.590 -24.218 3.826 1.00 40.47 255 VAL D O 1
ATOM 20250 N N . ILE D 1 257 ? 44.595 -26.184 4.278 1.00 39.01 256 ILE D N 1
ATOM 20251 C CA . ILE D 1 257 ? 44.200 -25.805 5.628 1.00 37.44 256 ILE D CA 1
ATOM 20252 C C . ILE D 1 257 ? 44.690 -26.870 6.601 1.00 37.25 256 ILE D C 1
ATOM 20253 O O . ILE D 1 257 ? 44.671 -28.069 6.296 1.00 38.03 256 ILE D O 1
ATOM 20269 N N . GLY D 1 258 ? 45.164 -26.419 7.763 1.00 36.21 257 GLY D N 1
ATOM 20270 C CA . GLY D 1 258 ? 45.501 -27.310 8.851 1.00 35.04 257 GLY D CA 1
ATOM 20271 C C . GLY D 1 258 ? 44.963 -26.734 10.144 1.00 34.18 257 GLY D C 1
ATOM 20272 O O . GLY D 1 258 ? 44.442 -25.617 10.171 1.00 34.31 257 GLY D O 1
ATOM 20276 N N . HIS D 1 259 ? 45.086 -27.507 11.219 1.00 33.45 258 HIS D N 1
ATOM 20277 C CA . HIS D 1 259 ? 44.544 -27.022 12.477 1.00 32.43 258 HIS D CA 1
ATOM 20278 C C . HIS D 1 259 ? 45.174 -27.729 13.665 1.00 31.71 258 HIS D C 1
ATOM 20279 O O . HIS D 1 259 ? 45.834 -28.763 13.533 1.00 32.82 258 HIS D O 1
ATOM 20293 N N . SER D 1 260 ? 44.968 -27.120 14.828 1.00 30.82 259 SER D N 1
ATOM 20294 C CA . SER D 1 260 ? 45.223 -27.726 16.122 1.00 30.54 259 SER D CA 1
ATOM 20295 C C . SER D 1 260 ? 44.105 -27.259 17.048 1.00 29.24 259 SER D C 1
ATOM 20296 O O . SER D 1 260 ? 43.097 -26.704 16.599 1.00 28.45 259 SER D O 1
ATOM 20304 N N . VAL D 1 261 ? 44.284 -27.473 18.349 1.00 28.06 260 VAL D N 1
ATOM 20305 C CA . VAL D 1 261 ? 43.342 -27.010 19.365 1.00 27.03 260 VAL D CA 1
ATOM 20306 C C . VAL D 1 261 ? 44.144 -26.347 20.478 1.00 25.60 260 VAL D C 1
ATOM 20307 O O . VAL D 1 261 ? 45.027 -26.979 21.072 1.00 26.52 260 VAL D O 1
ATOM 20320 N N . MET D 1 262 ? 43.855 -25.074 20.743 1.00 24.42 261 MET D N 1
ATOM 20321 C CA . MET D 1 262 ? 44.450 -24.397 21.887 1.00 23.28 261 MET D CA 1
ATOM 20322 C C . MET D 1 262 ? 43.905 -25.029 23.163 1.00 23.92 261 MET D C 1
ATOM 20323 O O . MET D 1 262 ? 42.689 -25.142 23.344 1.00 24.86 261 MET D O 1
ATOM 20337 N N . LYS D 1 263 ? 44.812 -25.492 24.030 1.00 23.26 262 LYS D N 1
ATOM 20338 C CA . LYS D 1 263 ? 44.388 -26.095 25.289 1.00 24.42 262 LYS D CA 1
ATOM 20339 C C . LYS D 1 263 ? 43.898 -25.034 26.262 1.00 22.91 262 LYS D C 1
ATOM 20340 O O . LYS D 1 263 ? 43.094 -25.329 27.155 1.00 22.92 262 LYS D O 1
ATOM 20359 N N . ASP D 1 264 ? 44.381 -23.805 26.104 1.00 22.33 263 ASP D N 1
ATOM 20360 C CA . ASP D 1 264 ? 43.964 -22.665 26.913 1.00 21.91 263 ASP D CA 1
ATOM 20361 C C . ASP D 1 264 ? 44.293 -21.392 26.138 1.00 20.71 263 ASP D C 1
ATOM 20362 O O . ASP D 1 264 ? 44.823 -21.434 25.023 1.00 21.44 263 ASP D O 1
ATOM 20371 N N . ALA D 1 265 ? 43.961 -20.250 26.739 1.00 18.98 264 ALA D N 1
ATOM 20372 C CA . ALA D 1 265 ? 44.016 -18.984 26.018 1.00 19.23 264 ALA D CA 1
ATOM 20373 C C . ALA D 1 265 ? 45.436 -18.515 25.721 1.00 19.64 264 ALA D C 1
ATOM 20374 O O . ALA D 1 265 ? 45.611 -17.602 24.909 1.00 20.62 264 ALA D O 1
ATOM 20381 N N . ILE D 1 266 ? 46.448 -19.100 26.352 1.00 19.26 265 ILE D N 1
ATOM 20382 C CA . ILE D 1 266 ? 47.825 -18.663 26.147 1.00 19.59 265 ILE D CA 1
ATOM 20383 C C . ILE D 1 266 ? 48.670 -19.754 25.486 1.00 20.62 265 ILE D C 1
ATOM 20384 O O . ILE D 1 266 ? 49.898 -19.732 25.572 1.00 20.61 265 ILE D O 1
ATOM 20400 N N . ASP D 1 267 ? 48.019 -20.682 24.784 1.00 21.41 266 ASP D N 1
ATOM 20401 C CA . ASP D 1 267 ? 48.676 -21.863 24.223 1.00 23.14 266 ASP D CA 1
ATOM 20402 C C . ASP D 1 267 ? 49.308 -21.514 22.879 1.00 23.75 266 ASP D C 1
ATOM 20403 O O . ASP D 1 267 ? 48.797 -21.836 21.802 1.00 23.44 266 ASP D O 1
ATOM 20412 N N . ALA D 1 268 ? 50.469 -20.862 22.948 1.00 24.22 267 ALA D N 1
ATOM 20413 C CA . ALA D 1 268 ? 51.198 -20.545 21.727 1.00 24.56 267 ALA D CA 1
ATOM 20414 C C . ALA D 1 268 ? 51.708 -21.805 21.036 1.00 26.00 267 ALA D C 1
ATOM 20415 O O . ALA D 1 268 ? 51.899 -21.800 19.815 1.00 26.54 267 ALA D O 1
ATOM 20422 N N . ASP D 1 269 ? 51.944 -22.883 21.795 1.00 26.87 268 ASP D N 1
ATOM 20423 C CA . ASP D 1 269 ? 52.359 -24.143 21.183 1.00 28.48 268 ASP D CA 1
ATOM 20424 C C . ASP D 1 269 ? 51.318 -24.632 20.181 1.00 28.51 268 ASP D C 1
ATOM 20425 O O . ASP D 1 269 ? 51.664 -25.184 19.128 1.00 29.23 268 ASP D O 1
ATOM 20434 N N . ALA D 1 270 ? 50.031 -24.467 20.508 1.00 27.12 269 ALA D N 1
ATOM 20435 C CA . ALA D 1 270 ? 48.977 -24.894 19.595 1.00 26.21 269 ALA D CA 1
ATOM 20436 C C . ALA D 1 270 ? 48.944 -24.025 18.349 1.00 26.45 269 ALA D C 1
ATOM 20437 O O . ALA D 1 270 ? 48.627 -24.515 17.259 1.00 27.05 269 ALA D O 1
ATOM 20444 N N . VAL D 1 271 ? 49.246 -22.732 18.488 1.00 26.56 270 VAL D N 1
ATOM 20445 C CA . VAL D 1 271 ? 49.363 -21.879 17.312 1.00 27.25 270 VAL D CA 1
ATOM 20446 C C . VAL D 1 271 ? 50.437 -22.429 16.382 1.00 28.13 270 VAL D C 1
ATOM 20447 O O . VAL D 1 271 ? 50.220 -22.588 15.175 1.00 28.30 270 VAL D O 1
ATOM 20460 N N . ARG D 1 272 ? 51.610 -22.749 16.935 1.00 28.62 271 ARG D N 1
ATOM 20461 C CA . ARG D 1 272 ? 52.685 -23.301 16.118 1.00 30.47 271 ARG D CA 1
ATOM 20462 C C . ARG D 1 272 ? 52.313 -24.666 15.554 1.00 30.99 271 ARG D C 1
ATOM 20463 O O . ARG D 1 272 ? 52.668 -24.973 14.409 1.00 32.03 271 ARG D O 1
ATOM 20484 N N . ALA D 1 273 ? 51.560 -25.470 16.306 1.00 30.96 272 ALA D N 1
ATOM 20485 C CA . ALA D 1 273 ? 51.128 -26.764 15.790 1.00 30.73 272 ALA D CA 1
ATOM 20486 C C . ALA D 1 273 ? 50.161 -26.602 14.624 1.00 30.97 272 ALA D C 1
ATOM 20487 O O . ALA D 1 273 ? 50.194 -27.393 13.672 1.00 31.06 272 ALA D O 1
ATOM 20494 N N . ALA D 1 274 ? 49.271 -25.606 14.694 1.00 30.82 273 ALA D N 1
ATOM 20495 C CA . ALA D 1 274 ? 48.357 -25.349 13.587 1.00 31.26 273 ALA D CA 1
ATOM 20496 C C . ALA D 1 274 ? 49.114 -24.874 12.354 1.00 32.05 273 ALA D C 1
ATOM 20497 O O . ALA D 1 274 ? 48.818 -25.304 11.233 1.00 32.28 273 ALA D O 1
ATOM 20504 N N . LEU D 1 275 ? 50.094 -23.987 12.537 1.00 31.87 274 LEU D N 1
ATOM 20505 C CA . LEU D 1 275 ? 50.945 -23.587 11.421 1.00 31.97 274 LEU D CA 1
ATOM 20506 C C . LEU D 1 275 ? 51.606 -24.803 10.778 1.00 33.81 274 LEU D C 1
ATOM 20507 O O . LEU D 1 275 ? 51.584 -24.964 9.553 1.00 34.95 274 LEU D O 1
ATOM 20523 N N . LYS D 1 276 ? 52.182 -25.688 11.595 1.00 34.29 275 LYS D N 1
ATOM 20524 C CA . LYS D 1 276 ? 52.859 -26.859 11.047 1.00 36.33 275 LYS D CA 1
ATOM 20525 C C . LYS D 1 276 ? 51.885 -27.790 10.336 1.00 37.08 275 LYS D C 1
ATOM 20526 O O . LYS D 1 276 ? 52.223 -28.376 9.300 1.00 38.16 275 LYS D O 1
ATOM 20545 N N . ASP D 1 277 ? 50.672 -27.945 10.874 1.00 36.95 276 ASP D N 1
ATOM 20546 C CA . ASP D 1 277 ? 49.685 -28.787 10.205 1.00 37.43 276 ASP D CA 1
ATOM 20547 C C . ASP D 1 277 ? 49.337 -28.231 8.830 1.00 38.27 276 ASP D C 1
ATOM 20548 O O . ASP D 1 277 ? 48.938 -28.982 7.932 1.00 39.01 276 ASP D O 1
ATOM 20557 N N . ALA D 1 278 ? 49.487 -26.919 8.645 1.00 38.67 277 ALA D N 1
ATOM 20558 C CA . ALA D 1 278 ? 49.224 -26.253 7.375 1.00 39.50 277 ALA D CA 1
ATOM 20559 C C . ALA D 1 278 ? 50.478 -26.101 6.522 1.00 40.56 277 ALA D C 1
ATOM 20560 O O . ALA D 1 278 ? 50.448 -25.379 5.518 1.00 41.52 277 ALA D O 1
ATOM 20567 N N . GLY D 1 279 ? 51.573 -26.751 6.902 1.00 40.45 278 GLY D N 1
ATOM 20568 C CA . GLY D 1 279 ? 52.781 -26.747 6.108 1.00 40.69 278 GLY D CA 1
ATOM 20569 C C . GLY D 1 279 ? 53.765 -25.636 6.395 1.00 41.43 278 GLY D C 1
ATOM 20570 O O . GLY D 1 279 ? 54.759 -25.515 5.670 1.00 42.35 278 GLY D O 1
ATOM 20574 N N . ILE D 1 280 ? 53.534 -24.829 7.424 1.00 41.71 279 ILE D N 1
ATOM 20575 C CA . ILE D 1 280 ? 54.434 -23.739 7.792 1.00 42.52 279 ILE D CA 1
ATOM 20576 C C . ILE D 1 280 ? 55.254 -24.230 8.980 1.00 45.76 279 ILE D C 1
ATOM 20577 O O . ILE D 1 280 ? 54.795 -24.200 10.125 1.00 45.51 279 ILE D O 1
ATOM 20593 N N . ARG D 1 281 ? 56.478 -24.684 8.703 1.00 50.26 280 ARG D N 1
ATOM 20594 C CA . ARG D 1 281 ? 57.291 -25.383 9.688 1.00 55.11 280 ARG D CA 1
ATOM 20595 C C . ARG D 1 281 ? 58.388 -24.516 10.297 1.00 56.70 280 ARG D C 1
ATOM 20596 O O . ARG D 1 281 ? 59.022 -24.944 11.268 1.00 57.21 280 ARG D O 1
ATOM 20617 N N . SER D 1 282 ? 58.636 -23.326 9.752 1.00 57.61 281 SER D N 1
ATOM 20618 C CA . SER D 1 282 ? 59.650 -22.430 10.287 1.00 58.38 281 SER D CA 1
ATOM 20619 C C . SER D 1 282 ? 59.148 -20.995 10.206 1.00 58.07 281 SER D C 1
ATOM 20620 O O . SER D 1 282 ? 58.218 -20.684 9.459 1.00 58.40 281 SER D O 1
ATOM 20628 N N . ASP D 1 283 ? 59.784 -20.117 10.987 1.00 57.90 282 ASP D N 1
ATOM 20629 C CA . ASP D 1 283 ? 59.398 -18.709 10.988 1.00 58.69 282 ASP D CA 1
ATOM 20630 C C . ASP D 1 283 ? 59.459 -18.111 9.586 1.00 59.12 282 ASP D C 1
ATOM 20631 O O . ASP D 1 283 ? 58.594 -17.315 9.205 1.00 57.73 282 ASP D O 1
ATOM 20640 N N . ASP D 1 284 ? 60.478 -18.474 8.802 1.00 60.77 283 ASP D N 1
ATOM 20641 C CA . ASP D 1 284 ? 60.662 -17.848 7.498 1.00 63.09 283 ASP D CA 1
ATOM 20642 C C . ASP D 1 284 ? 59.542 -18.186 6.521 1.00 60.23 283 ASP D C 1
ATOM 20643 O O . ASP D 1 284 ? 59.414 -17.511 5.494 1.00 60.87 283 ASP D O 1
ATOM 20652 N N . GLU D 1 285 ? 58.733 -19.202 6.813 1.00 56.81 289 GLU D N 1
ATOM 20653 C CA . GLU D 1 285 ? 57.600 -19.560 5.971 1.00 53.86 289 GLU D CA 1
ATOM 20654 C C . GLU D 1 285 ? 56.317 -18.844 6.379 1.00 51.76 289 GLU D C 1
ATOM 20655 O O . GLU D 1 285 ? 55.252 -19.143 5.828 1.00 51.81 289 GLU D O 1
ATOM 20667 N N . MET D 1 286 ? 56.397 -17.912 7.332 1.00 49.69 290 MET D N 1
ATOM 20668 C CA . MET D 1 286 ? 55.191 -17.290 7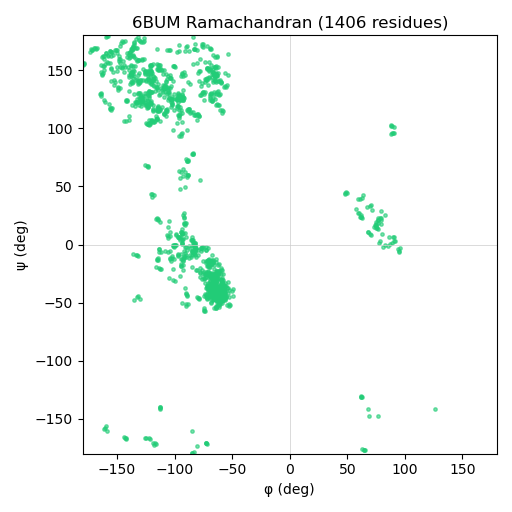.872 1.00 49.27 290 MET D CA 1
ATOM 20669 C C . MET D 1 286 ? 54.457 -16.467 6.819 1.00 48.42 290 MET D C 1
ATOM 20670 O O . MET D 1 286 ? 53.241 -16.275 6.919 1.00 47.14 290 MET D O 1
ATOM 20684 N N . ASP D 1 287 ? 55.163 -15.974 5.798 1.00 49.73 291 ASP D N 1
ATOM 20685 C CA . ASP D 1 287 ? 54.492 -15.162 4.782 1.00 51.51 291 ASP D CA 1
ATOM 20686 C C . ASP D 1 287 ? 53.573 -15.978 3.876 1.00 48.68 291 ASP D C 1
ATOM 20687 O O . ASP D 1 287 ? 52.906 -15.392 3.015 1.00 49.38 291 ASP D O 1
ATOM 20696 N N . ARG D 1 288 ? 53.517 -17.299 4.041 1.00 45.87 292 ARG D N 1
ATOM 20697 C CA . ARG D 1 288 ? 52.537 -18.114 3.333 1.00 44.13 292 ARG D CA 1
ATOM 20698 C C . ARG D 1 288 ? 51.185 -18.148 4.038 1.00 40.03 292 ARG D C 1
ATOM 20699 O O . ARG D 1 288 ? 50.253 -18.780 3.530 1.00 40.49 292 ARG D O 1
ATOM 20720 N N . ILE D 1 289 ? 51.051 -17.487 5.186 1.00 36.65 293 ILE D N 1
ATOM 20721 C CA . ILE D 1 289 ? 49.755 -17.409 5.844 1.00 34.09 293 ILE D CA 1
ATOM 20722 C C . ILE D 1 289 ? 48.804 -16.602 4.973 1.00 33.43 293 ILE D C 1
ATOM 20723 O O . ILE D 1 289 ? 49.124 -15.485 4.547 1.00 34.04 293 ILE D O 1
ATOM 20739 N N . VAL D 1 290 ? 47.625 -17.157 4.718 1.00 32.59 294 VAL D N 1
ATOM 20740 C CA . VAL D 1 290 ? 46.506 -16.365 4.220 1.00 31.56 294 VAL D CA 1
ATOM 20741 C C . VAL D 1 290 ? 45.707 -15.779 5.376 1.00 30.24 294 VAL D C 1
ATOM 20742 O O . VAL D 1 290 ? 45.454 -14.573 5.434 1.00 30.92 294 VAL D O 1
ATOM 20755 N N . ASN D 1 291 ? 45.310 -16.621 6.323 1.00 29.40 295 ASN D N 1
ATOM 20756 C CA . ASN D 1 291 ? 44.739 -16.136 7.571 1.00 27.63 295 ASN D CA 1
ATOM 20757 C C . ASN D 1 291 ? 44.869 -17.236 8.615 1.00 26.88 295 ASN D C 1
ATOM 20758 O O . ASN D 1 291 ? 45.158 -18.394 8.300 1.00 27.69 295 ASN D O 1
ATOM 20769 N N . VAL D 1 292 ? 44.684 -16.836 9.871 1.00 25.26 296 VAL D N 1
ATOM 20770 C CA . VAL D 1 292 ? 44.563 -17.735 11.012 1.00 24.67 296 VAL D CA 1
ATOM 20771 C C . VAL D 1 292 ? 43.175 -17.515 11.597 1.00 23.66 296 VAL D C 1
ATOM 20772 O O . VAL D 1 292 ? 42.725 -16.370 11.719 1.00 24.19 296 VAL D O 1
ATOM 20785 N N . LEU D 1 293 ? 42.491 -18.606 11.942 1.00 23.15 297 LEU D N 1
ATOM 20786 C CA . LEU D 1 293 ? 41.118 -18.555 12.433 1.00 23.78 297 LEU D CA 1
ATOM 20787 C C . LEU D 1 293 ? 41.053 -19.325 13.743 1.00 23.46 297 LEU D C 1
ATOM 20788 O O . LEU D 1 293 ? 41.386 -20.515 13.772 1.00 24.99 297 LEU D O 1
ATOM 20804 N N . ALA D 1 294 ? 40.613 -18.667 14.818 1.00 22.76 298 ALA D N 1
ATOM 20805 C CA . ALA D 1 294 ? 40.645 -19.306 16.125 1.00 22.71 298 ALA D CA 1
ATOM 20806 C C . ALA D 1 294 ? 39.447 -18.937 16.988 1.00 22.72 298 ALA D C 1
ATOM 20807 O O . ALA D 1 294 ? 38.849 -17.869 16.842 1.00 22.88 298 ALA D O 1
ATOM 20814 N N . LYS D 1 295 ? 39.130 -19.842 17.914 1.00 21.95 299 LYS D N 1
ATOM 20815 C CA . LYS D 1 295 ? 38.146 -19.623 18.961 1.00 21.40 299 LYS D CA 1
ATOM 20816 C C . LYS D 1 295 ? 38.853 -19.406 20.294 1.00 22.15 299 LYS D C 1
ATOM 20817 O O . LYS D 1 295 ? 39.889 -20.021 20.567 1.00 23.40 299 LYS D O 1
ATOM 20836 N N . ALA D 1 296 ? 38.271 -18.536 21.122 1.00 21.09 300 ALA D N 1
ATOM 20837 C CA . ALA D 1 296 ? 38.837 -18.118 22.395 1.00 20.76 300 ALA D CA 1
ATOM 20838 C C . ALA D 1 296 ? 37.721 -18.070 23.427 1.00 20.83 300 ALA D C 1
ATOM 20839 O O . ALA D 1 296 ? 36.579 -17.746 23.098 1.00 21.57 300 ALA D O 1
ATOM 20846 N N . GLU D 1 297 ? 38.045 -18.379 24.683 1.00 19.88 301 GLU D N 1
ATOM 20847 C CA . GLU D 1 297 ? 37.024 -18.223 25.711 1.00 20.38 301 GLU D CA 1
ATOM 20848 C C . GLU D 1 297 ? 37.628 -18.172 27.105 1.00 19.99 301 GLU D C 1
ATOM 20849 O O . GLU D 1 297 ? 38.755 -18.615 27.339 1.00 20.65 301 GLU D O 1
ATOM 20861 N N . ALA D 1 298 ? 36.840 -17.622 28.028 1.00 19.67 302 ALA D N 1
ATOM 20862 C CA . ALA D 1 298 ? 37.142 -17.675 29.448 1.00 20.56 302 ALA D CA 1
ATOM 20863 C C . ALA D 1 298 ? 36.842 -19.071 29.977 1.00 21.12 302 ALA D C 1
ATOM 20864 O O . ALA D 1 298 ? 35.760 -19.611 29.733 1.00 23.46 302 ALA D O 1
ATOM 20871 N N . ALA D 1 299 ? 37.791 -19.645 30.714 1.00 20.69 303 ALA D N 1
ATOM 20872 C CA . ALA D 1 299 ? 37.588 -20.951 31.324 1.00 21.67 303 ALA D CA 1
ATOM 20873 C C . ALA D 1 299 ? 36.601 -20.856 32.482 1.00 21.22 303 ALA D C 1
ATOM 20874 O O . ALA D 1 299 ? 36.621 -19.895 33.256 1.00 20.77 303 ALA D O 1
ATOM 20881 N N . SER D 1 300 ? 35.745 -21.874 32.612 1.00 22.35 304 SER D N 1
ATOM 20882 C CA . SER D 1 300 ? 34.716 -21.848 33.646 1.00 23.23 304 SER D CA 1
ATOM 20883 C C . SER D 1 300 ? 35.311 -21.827 35.046 1.00 23.42 304 SER D C 1
ATOM 20884 O O . SER D 1 300 ? 34.639 -21.381 35.984 1.00 24.67 304 SER D O 1
ATOM 20892 N N . SER D 1 301 ? 36.555 -22.285 35.205 1.00 22.95 305 SER D N 1
ATOM 20893 C CA . SER D 1 301 ? 37.204 -22.300 36.507 1.00 23.40 305 SER D CA 1
ATOM 20894 C C . SER D 1 301 ? 37.605 -20.915 36.992 1.00 21.77 305 SER D C 1
ATOM 20895 O O . SER D 1 301 ? 37.944 -20.769 38.171 1.00 24.00 305 SER D O 1
ATOM 20903 N N . GLY D 1 302 ? 37.598 -19.909 36.120 1.00 19.40 306 GLY D N 1
ATOM 20904 C CA . GLY D 1 302 ? 38.076 -18.596 36.499 1.00 19.11 306 GLY D CA 1
ATOM 20905 C C . GLY D 1 302 ? 39.577 -18.482 36.589 1.00 19.35 306 GLY D C 1
ATOM 20906 O O . GLY D 1 302 ? 40.085 -17.520 37.177 1.00 19.27 306 GLY D O 1
ATOM 20910 N N . THR D 1 303 ? 40.304 -19.438 36.017 1.00 19.72 307 THR D N 1
ATOM 20911 C CA . THR D 1 303 ? 41.752 -19.465 36.094 1.00 20.64 307 THR D CA 1
ATOM 20912 C C . THR D 1 303 ? 42.328 -19.889 34.750 1.00 20.30 307 THR D C 1
ATOM 20913 O O . THR D 1 303 ? 41.645 -20.484 33.911 1.00 22.09 307 THR D O 1
ATOM 20924 N N . VAL D 1 304 ? 43.606 -19.577 34.564 1.00 19.13 308 VAL D N 1
ATOM 20925 C CA . VAL D 1 304 ? 44.413 -20.079 33.458 1.00 19.09 308 VAL D CA 1
ATOM 20926 C C . VAL D 1 304 ? 45.708 -20.580 34.078 1.00 19.09 308 VAL D C 1
ATOM 20927 O O . VAL D 1 304 ? 46.389 -19.826 34.782 1.00 18.99 308 VAL D O 1
ATOM 20940 N N . ARG D 1 305 ? 46.027 -21.856 33.847 1.00 19.65 309 ARG D N 1
ATOM 20941 C CA . ARG D 1 305 ? 47.239 -22.478 34.388 1.00 20.38 309 ARG D CA 1
ATOM 20942 C C . ARG D 1 305 ? 47.404 -22.181 35.874 1.00 21.37 309 ARG D C 1
ATOM 20943 O O . ARG D 1 305 ? 48.492 -21.852 36.351 1.00 22.45 309 ARG D O 1
ATOM 20964 N N . GLY D 1 306 ? 46.302 -22.300 36.610 1.00 21.90 310 GLY D N 1
ATOM 20965 C CA . GLY D 1 306 ? 46.317 -22.143 38.046 1.00 22.85 310 GLY D CA 1
ATOM 20966 C C . GLY D 1 306 ? 46.249 -20.719 38.546 1.00 22.30 310 GLY D C 1
ATOM 20967 O O . GLY D 1 306 ? 46.241 -20.511 39.767 1.00 25.83 310 GLY D O 1
ATOM 20971 N N . ARG D 1 307 ? 46.193 -19.738 37.650 1.00 17.98 311 ARG D N 1
ATOM 20972 C CA . ARG D 1 307 ? 46.251 -18.330 38.011 1.00 16.71 311 ARG D CA 1
ATOM 20973 C C . ARG D 1 307 ? 44.887 -17.694 37.791 1.00 16.91 311 ARG D C 1
ATOM 20974 O O . ARG D 1 307 ? 44.330 -17.783 36.694 1.00 17.24 311 ARG D O 1
ATOM 20995 N N . ARG D 1 308 ? 44.371 -17.031 38.821 1.00 16.37 312 ARG D N 1
ATOM 20996 C CA . ARG D 1 308 ? 43.068 -16.392 38.735 1.00 16.43 312 ARG D CA 1
ATOM 20997 C C . ARG D 1 308 ? 43.077 -15.266 37.706 1.00 16.93 312 ARG D C 1
ATOM 20998 O O . ARG D 1 308 ? 44.066 -14.551 37.533 1.00 17.16 312 ARG D O 1
ATOM 21019 N N . ASN D 1 309 ? 41.944 -15.097 37.025 1.00 16.21 313 ASN D N 1
ATOM 21020 C CA . ASN D 1 309 ? 41.669 -13.844 36.329 1.00 16.59 313 ASN D CA 1
ATOM 21021 C C . ASN D 1 309 ? 40.231 -13.420 36.590 1.00 15.56 313 ASN D C 1
ATOM 21022 O O . ASN D 1 309 ? 39.415 -14.177 37.133 1.00 15.60 313 ASN D O 1
ATOM 21033 N N . THR D 1 310 ? 39.930 -12.183 36.198 1.00 16.10 314 THR D N 1
ATOM 21034 C CA . THR D 1 310 ? 38.658 -11.557 36.517 1.00 15.18 314 THR D CA 1
ATOM 21035 C C . THR D 1 310 ? 37.626 -11.651 35.395 1.00 15.90 314 THR D C 1
ATOM 21036 O O . THR D 1 310 ? 36.568 -11.020 35.497 1.00 16.19 314 THR D O 1
ATOM 21047 N N A MET D 1 311 ? 37.885 -12.428 34.343 0.49 15.44 315 MET D N 1
ATOM 21048 N N B MET D 1 311 ? 37.910 -12.399 34.327 0.51 15.74 315 MET D N 1
ATOM 21049 C CA A MET D 1 311 ? 37.012 -12.377 33.173 0.49 15.45 315 MET D CA 1
ATOM 21050 C CA B MET D 1 311 ? 37.011 -12.406 33.177 0.51 16.15 315 MET D CA 1
ATOM 21051 C C A MET D 1 311 ? 35.560 -12.706 33.521 0.49 15.93 315 MET D C 1
ATOM 21052 C C B MET D 1 311 ? 35.564 -12.639 33.599 0.51 16.48 315 MET D C 1
ATOM 21053 O O A MET D 1 311 ? 34.637 -12.127 32.936 0.49 16.57 315 MET D O 1
ATOM 21054 O O B MET D 1 311 ? 34.658 -11.912 33.176 0.51 17.53 315 MET D O 1
ATOM 21081 N N . LEU D 1 312 ? 35.329 -13.656 34.431 1.00 16.15 316 LEU D N 1
ATOM 21082 C CA . LEU D 1 312 ? 33.968 -14.019 34.822 1.00 16.63 316 LEU D CA 1
ATOM 21083 C C . LEU D 1 312 ? 33.381 -13.166 35.937 1.00 17.15 316 LEU D C 1
ATOM 21084 O O . LEU D 1 312 ? 32.176 -13.280 36.212 1.00 17.88 316 LEU D O 1
ATOM 21100 N N . ASP D 1 313 ? 34.193 -12.326 36.577 1.00 16.77 317 ASP D N 1
ATOM 21101 C CA . ASP D 1 313 ? 33.752 -11.450 37.648 1.00 16.90 317 ASP D CA 1
ATOM 21102 C C . ASP D 1 313 ? 33.604 -9.997 37.202 1.00 16.85 317 ASP D C 1
ATOM 21103 O O . ASP D 1 313 ? 33.052 -9.187 37.952 1.00 19.17 317 ASP D O 1
ATOM 21112 N N . ASP D 1 314 ? 34.106 -9.640 36.022 1.00 16.34 318 ASP D N 1
ATOM 21113 C CA . ASP D 1 314 ? 34.186 -8.244 35.600 1.00 16.09 318 ASP D CA 1
ATOM 21114 C C . ASP D 1 314 ? 32.844 -7.823 35.011 1.00 16.04 318 ASP D C 1
ATOM 21115 O O . ASP D 1 314 ? 32.451 -8.292 33.939 1.00 17.01 318 ASP D O 1
ATOM 21124 N N . SER D 1 315 ? 32.143 -6.933 35.712 1.00 15.42 319 SER D N 1
ATOM 21125 C CA . SER D 1 315 ? 30.823 -6.484 35.286 1.00 14.97 319 SER D CA 1
ATOM 21126 C C . SER D 1 315 ? 30.878 -5.357 34.259 1.00 15.61 319 SER D C 1
ATOM 21127 O O . SER D 1 315 ? 29.828 -4.956 33.745 1.00 17.21 319 SER D O 1
ATOM 21135 N N . ASP D 1 316 ? 32.064 -4.822 33.970 1.00 15.75 320 ASP D N 1
ATOM 21136 C CA . ASP D 1 316 ? 32.209 -3.755 32.989 1.00 16.56 320 ASP D CA 1
ATOM 21137 C C . ASP D 1 316 ? 32.444 -4.306 31.588 1.00 17.28 320 ASP D C 1
ATOM 21138 O O . ASP D 1 316 ? 31.835 -3.827 30.626 1.00 19.68 320 ASP D O 1
ATOM 21147 N N . ILE D 1 317 ? 33.291 -5.326 31.466 1.00 16.42 321 ILE D N 1
ATOM 21148 C CA . ILE D 1 317 ? 33.719 -5.868 30.181 1.00 16.84 321 ILE D CA 1
ATOM 21149 C C . ILE D 1 317 ? 33.323 -7.337 30.138 1.00 16.22 321 ILE D C 1
ATOM 21150 O O . ILE D 1 317 ? 33.767 -8.128 30.978 1.00 16.74 321 ILE D O 1
ATOM 21166 N N . ASN D 1 318 ? 32.510 -7.708 29.155 1.00 16.98 322 ASN D N 1
ATOM 21167 C CA . ASN D 1 318 ? 32.031 -9.083 29.072 1.00 17.38 322 ASN D CA 1
ATOM 21168 C C . ASN D 1 318 ? 33.163 -10.037 28.693 1.00 16.39 322 ASN D C 1
ATOM 21169 O O . ASN D 1 318 ? 34.112 -9.671 27.994 1.00 16.88 322 ASN D O 1
ATOM 21180 N N . HIS D 1 319 ? 33.050 -11.283 29.169 1.00 17.37 323 HIS D N 1
ATOM 21181 C CA . HIS D 1 319 ? 34.175 -12.215 29.099 1.00 17.63 323 HIS D CA 1
ATOM 21182 C C . HIS D 1 319 ? 34.584 -12.553 27.663 1.00 18.02 323 HIS D C 1
ATOM 21183 O O . HIS D 1 319 ? 35.765 -12.809 27.411 1.00 18.27 323 HIS D O 1
ATOM 21197 N N . THR D 1 320 ? 33.649 -12.563 26.708 1.00 17.50 324 THR D N 1
ATOM 21198 C CA . THR D 1 320 ? 34.055 -12.890 25.342 1.00 18.91 324 THR D CA 1
ATOM 21199 C C . THR D 1 320 ? 34.902 -11.780 24.729 1.00 17.57 324 THR D C 1
ATOM 21200 O O . THR D 1 320 ? 35.753 -12.054 23.876 1.00 18.78 324 THR D O 1
ATOM 21211 N N . ARG D 1 321 ? 34.691 -10.531 25.153 1.00 16.86 325 ARG D N 1
ATOM 21212 C CA . ARG D 1 321 ? 35.549 -9.444 24.697 1.00 16.76 325 ARG D CA 1
ATOM 21213 C C . ARG D 1 321 ? 36.978 -9.656 25.183 1.00 16.99 325 ARG D C 1
ATOM 21214 O O . ARG D 1 321 ? 37.939 -9.522 24.417 1.00 17.80 325 ARG D O 1
ATOM 21235 N N . SER D 1 322 ? 37.129 -10.003 26.464 1.00 17.10 326 SER D N 1
ATOM 21236 C CA . SER D 1 322 ? 38.450 -10.207 27.045 1.00 17.54 326 SER D CA 1
ATOM 21237 C C . SER D 1 322 ? 39.165 -11.378 26.389 1.00 16.82 326 SER D C 1
ATOM 21238 O O . SER D 1 322 ? 40.356 -11.291 26.066 1.00 17.86 326 SER D O 1
ATOM 21246 N N . ALA D 1 323 ? 38.454 -12.496 26.203 1.00 16.21 327 ALA D N 1
ATOM 21247 C CA . ALA D 1 323 ? 39.057 -13.679 25.598 1.00 16.86 327 ALA D CA 1
ATOM 21248 C C . ALA D 1 323 ? 39.545 -13.389 24.183 1.00 17.33 327 ALA D C 1
ATOM 21249 O O . ALA D 1 323 ? 40.627 -13.840 23.791 1.00 17.72 327 ALA D O 1
ATOM 21256 N N . ARG D 1 324 ? 38.769 -12.628 23.403 1.00 17.09 328 ARG D N 1
ATOM 21257 C CA . ARG D 1 324 ? 39.197 -12.296 22.047 1.00 17.08 328 ARG D CA 1
ATOM 21258 C C . ARG D 1 324 ? 40.484 -11.478 22.065 1.00 17.24 328 ARG D C 1
ATOM 21259 O O . ARG D 1 324 ? 41.408 -11.740 21.285 1.00 18.12 328 ARG D O 1
ATOM 21280 N N . ALA D 1 325 ? 40.568 -10.484 22.952 1.00 17.38 329 ALA D N 1
ATOM 21281 C CA . ALA D 1 325 ? 41.775 -9.671 23.022 1.00 16.41 329 ALA D CA 1
ATOM 21282 C C . ALA D 1 325 ? 42.989 -10.535 23.335 1.00 17.53 329 ALA D C 1
ATOM 21283 O O . ALA D 1 325 ? 44.043 -10.390 22.704 1.00 18.04 329 ALA D O 1
ATOM 21290 N N . VAL D 1 326 ? 42.850 -11.448 24.299 1.00 17.58 330 VAL D N 1
ATOM 21291 C CA . VAL D 1 326 ? 43.968 -12.280 24.736 1.00 17.10 330 VAL D CA 1
ATOM 21292 C C . VAL D 1 326 ? 44.441 -13.186 23.607 1.00 17.45 330 VAL D C 1
ATOM 21293 O O . VAL D 1 326 ? 45.629 -13.208 23.261 1.00 18.43 330 VAL D O 1
ATOM 21306 N N . VAL D 1 327 ? 43.527 -13.965 23.028 1.00 17.54 331 VAL D N 1
ATOM 21307 C CA . VAL D 1 327 ? 43.935 -14.953 22.035 1.00 17.98 331 VAL D CA 1
ATOM 21308 C C . VAL D 1 327 ? 44.442 -14.275 20.768 1.00 18.40 331 VAL D C 1
ATOM 21309 O O . VAL D 1 327 ? 45.407 -14.739 20.150 1.00 19.21 331 VAL D O 1
ATOM 21322 N N . ASN D 1 328 ? 43.828 -13.161 20.362 1.00 18.26 332 ASN D N 1
ATOM 21323 C CA . ASN D 1 328 ? 44.386 -12.441 19.224 1.00 17.78 332 ASN D CA 1
ATOM 21324 C C . ASN D 1 328 ? 45.814 -11.990 19.517 1.00 18.31 332 ASN D C 1
ATOM 21325 O O . ASN D 1 328 ? 46.696 -12.093 18.657 1.00 19.17 332 ASN D O 1
ATOM 21336 N N . ALA D 1 329 ? 46.069 -11.492 20.731 1.00 17.35 333 ALA D N 1
ATOM 21337 C CA . ALA D 1 329 ? 47.419 -11.051 21.070 1.00 18.39 333 ALA D CA 1
ATOM 21338 C C . ALA D 1 329 ? 48.406 -12.211 21.020 1.00 18.87 333 ALA D C 1
ATOM 21339 O O . ALA D 1 329 ? 49.527 -12.064 20.515 1.00 20.09 333 ALA D O 1
ATOM 21346 N N . VAL D 1 330 ? 48.008 -13.374 21.539 1.00 19.35 334 VAL D N 1
ATOM 21347 C CA . VAL D 1 330 ? 48.887 -14.540 21.514 1.00 20.37 334 VAL D CA 1
ATOM 21348 C C . VAL D 1 330 ? 49.218 -14.923 20.077 1.00 20.80 334 VAL D C 1
ATOM 21349 O O . VAL D 1 330 ? 50.388 -15.094 19.716 1.00 22.04 334 VAL D O 1
ATOM 21362 N N . ILE D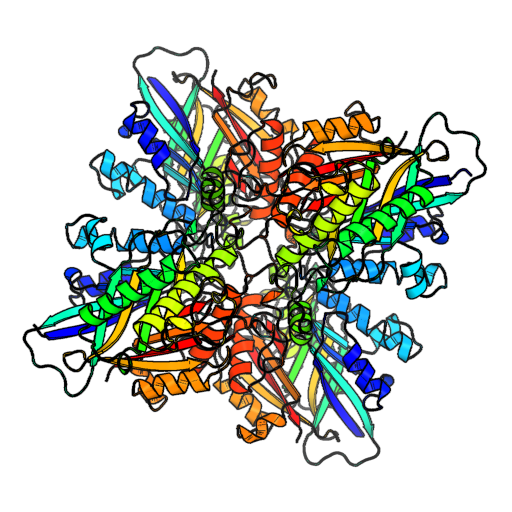 1 331 ? 48.194 -15.077 19.237 1.00 19.76 335 ILE D N 1
ATOM 21363 C CA . ILE D 1 331 ? 48.442 -15.442 17.845 1.00 20.65 335 ILE D CA 1
ATOM 21364 C C . ILE D 1 331 ? 49.313 -14.388 17.170 1.00 21.07 335 ILE D C 1
ATOM 21365 O O . ILE D 1 331 ? 50.279 -14.710 16.466 1.00 22.66 335 ILE D O 1
ATOM 21381 N N . ALA D 1 332 ? 48.976 -13.110 17.372 1.00 21.14 336 ALA D N 1
ATOM 21382 C CA . ALA D 1 332 ? 49.725 -12.032 16.739 1.00 21.54 336 ALA D CA 1
ATOM 21383 C C . ALA D 1 332 ? 51.198 -12.088 17.116 1.00 22.67 336 ALA D C 1
ATOM 21384 O O . ALA D 1 332 ? 52.072 -11.816 16.284 1.00 23.40 336 ALA D O 1
ATOM 21391 N N . SER D 1 333 ? 51.498 -12.437 18.370 1.00 22.83 337 SER D N 1
ATOM 21392 C CA . SER D 1 333 ? 52.892 -12.466 18.802 1.00 24.41 337 SER D CA 1
ATOM 21393 C C . SER D 1 333 ? 53.661 -13.609 18.149 1.00 26.01 337 SER D C 1
ATOM 21394 O O . SER D 1 333 ? 54.883 -13.520 17.987 1.00 27.67 337 SER D O 1
ATOM 21402 N N . VAL D 1 334 ? 52.974 -14.695 17.778 1.00 24.50 338 VAL D N 1
ATOM 21403 C CA . VAL D 1 334 ? 53.626 -15.805 17.087 1.00 23.93 338 VAL D CA 1
ATOM 21404 C C . VAL D 1 334 ? 53.824 -15.479 15.613 1.00 24.32 338 VAL D C 1
ATOM 21405 O O . VAL D 1 334 ? 54.907 -15.690 15.054 1.00 25.41 338 VAL D O 1
ATOM 21418 N N . VAL D 1 335 ? 52.777 -14.972 14.954 1.00 24.16 339 VAL D N 1
ATOM 21419 C CA . VAL D 1 335 ? 52.829 -14.790 13.505 1.00 25.44 339 VAL D CA 1
ATOM 21420 C C . VAL D 1 335 ? 53.261 -13.391 13.084 1.00 25.81 339 VAL D C 1
ATOM 21421 O O . VAL D 1 335 ? 53.491 -13.165 11.886 1.00 27.32 339 VAL D O 1
ATOM 21434 N N . GLY D 1 336 ? 53.380 -12.449 14.017 1.00 25.19 340 GLY D N 1
ATOM 21435 C CA . GLY D 1 336 ? 53.799 -11.102 13.680 1.00 24.57 340 GLY D CA 1
ATOM 21436 C C . GLY D 1 336 ? 52.746 -10.226 13.041 1.00 24.47 340 GLY D C 1
ATOM 21437 O O . GLY D 1 336 ? 53.095 -9.225 12.405 1.00 25.31 340 GLY D O 1
ATOM 21441 N N . ASP D 1 337 ? 51.465 -10.550 13.209 1.00 23.06 341 ASP D N 1
ATOM 21442 C CA . ASP D 1 337 ? 50.391 -9.866 12.493 1.00 23.12 341 ASP D CA 1
ATOM 21443 C C . ASP D 1 337 ? 49.104 -9.978 13.297 1.00 22.31 341 ASP D C 1
ATOM 21444 O O . ASP D 1 337 ? 48.615 -11.091 13.520 1.00 23.70 341 ASP D O 1
ATOM 21453 N N . PRO D 1 338 ? 48.532 -8.862 13.761 1.00 22.11 342 PRO D N 1
ATOM 21454 C CA . PRO D 1 338 ? 47.265 -8.934 14.502 1.00 21.95 342 PRO D CA 1
ATOM 21455 C C . PRO D 1 338 ? 46.024 -9.012 13.629 1.00 21.45 342 PRO D C 1
ATOM 21456 O O . PRO D 1 338 ? 44.914 -9.044 14.170 1.00 20.56 342 PRO D O 1
ATOM 21467 N N . MET D 1 339 ? 46.164 -9.030 12.306 1.00 21.68 343 MET D N 1
ATOM 21468 C CA . MET D 1 339 ? 45.001 -9.124 11.424 1.00 21.64 343 MET D CA 1
ATOM 21469 C C . MET D 1 339 ? 44.708 -10.600 11.147 1.00 22.06 343 MET D C 1
ATOM 21470 O O . MET D 1 339 ? 44.964 -11.143 10.070 1.00 23.45 343 MET D O 1
ATOM 21484 N N . VAL D 1 340 ? 44.173 -11.249 12.184 1.00 21.44 344 VAL D N 1
ATOM 21485 C CA . VAL D 1 340 ? 43.746 -12.640 12.147 1.00 21.02 344 VAL D CA 1
ATOM 21486 C C . VAL D 1 340 ? 42.362 -12.720 12.779 1.00 21.92 344 VAL D C 1
ATOM 21487 O O . VAL D 1 340 ? 41.944 -11.840 13.536 1.00 22.01 344 VAL D O 1
ATOM 21500 N N . TYR D 1 341 ? 41.654 -13.801 12.464 1.00 22.02 345 TYR D N 1
ATOM 21501 C CA . TYR D 1 341 ? 40.278 -13.989 12.900 1.00 21.40 345 TYR D CA 1
ATOM 21502 C C . TYR D 1 341 ? 40.259 -14.685 14.256 1.00 21.77 345 TYR D C 1
ATOM 21503 O O . TYR D 1 341 ? 40.699 -15.832 14.371 1.00 22.54 345 TYR D O 1
ATOM 21521 N N . VAL D 1 342 ? 39.754 -13.999 15.279 1.00 21.47 346 VAL D N 1
ATOM 21522 C CA . VAL D 1 342 ? 39.546 -14.605 16.590 1.00 20.81 346 VAL D CA 1
ATOM 21523 C C . VAL D 1 342 ? 38.116 -14.316 17.024 1.00 20.05 346 VAL D C 1
ATOM 21524 O O . VAL D 1 342 ? 37.688 -13.156 17.040 1.00 19.56 346 VAL D O 1
ATOM 21537 N N . SER D 1 343 ? 37.385 -15.367 17.373 1.00 19.40 347 SER D N 1
ATOM 21538 C CA . SER D 1 343 ? 35.996 -15.285 17.807 1.00 20.60 347 SER D CA 1
ATOM 21539 C C . SER D 1 343 ? 35.890 -15.850 19.215 1.00 21.37 347 SER D C 1
ATOM 21540 O O . SER D 1 343 ? 36.551 -16.839 19.548 1.00 21.59 347 SER D O 1
ATOM 21548 N N . GLY D 1 344 ? 35.075 -15.206 20.038 1.00 22.28 348 GLY D N 1
ATOM 21549 C CA . GLY D 1 344 ? 34.958 -15.537 21.450 1.00 22.51 348 GLY D CA 1
ATOM 21550 C C . GLY D 1 344 ? 33.730 -16.357 21.796 1.00 22.67 348 GLY D C 1
ATOM 21551 O O . GLY D 1 344 ? 32.705 -16.283 21.118 1.00 24.23 348 GLY D O 1
ATOM 21555 N N . GLY D 1 345 ? 33.839 -17.120 22.880 1.00 21.73 349 GLY D N 1
ATOM 21556 C CA . GLY D 1 345 ? 32.766 -17.997 23.302 1.00 22.41 349 GLY D CA 1
ATOM 21557 C C . GLY D 1 345 ? 32.888 -19.345 22.629 1.00 23.29 349 GLY D C 1
ATOM 21558 O O . GLY D 1 345 ? 32.421 -19.529 21.503 1.00 25.03 349 GLY D O 1
ATOM 21562 N N . ALA D 1 346 ? 33.523 -20.296 23.301 1.00 23.67 350 ALA D N 1
ATOM 21563 C CA . ALA D 1 346 ? 33.941 -21.545 22.673 1.00 23.04 350 ALA D CA 1
ATOM 21564 C C . ALA D 1 346 ? 33.259 -22.740 23.324 1.00 23.95 350 ALA D C 1
ATOM 21565 O O . ALA D 1 346 ? 33.873 -23.781 23.576 1.00 23.52 350 ALA D O 1
ATOM 21572 N N . GLU D 1 347 ? 31.967 -22.591 23.594 1.00 24.61 351 GLU D N 1
ATOM 21573 C CA . GLU D 1 347 ? 31.196 -23.645 24.234 1.00 25.34 351 GLU D CA 1
ATOM 21574 C C . GLU D 1 347 ? 31.156 -24.867 23.325 1.00 25.91 351 GLU D C 1
ATOM 21575 O O . GLU D 1 347 ? 30.704 -24.787 22.179 1.00 27.05 351 GLU D O 1
ATOM 21587 N N . HIS D 1 348 ? 31.659 -25.993 23.830 1.00 26.18 352 HIS D N 1
ATOM 21588 C CA . HIS D 1 348 ? 31.719 -27.247 23.077 1.00 26.42 352 HIS D CA 1
ATOM 21589 C C . HIS D 1 348 ? 32.606 -27.136 21.840 1.00 27.16 352 HIS D C 1
ATOM 21590 O O . HIS D 1 348 ? 32.451 -27.911 20.891 1.00 27.84 352 HIS D O 1
ATOM 21604 N N . GLN D 1 349 ? 33.530 -26.176 21.845 1.00 27.08 353 GLN D N 1
ATOM 21605 C CA . GLN D 1 349 ? 34.500 -25.949 20.769 1.00 26.68 353 GLN D CA 1
ATOM 21606 C C . GLN D 1 349 ? 35.868 -26.014 21.449 1.00 27.26 353 GLN D C 1
ATOM 21607 O O . GLN D 1 349 ? 36.276 -25.070 22.131 1.00 26.14 353 GLN D O 1
ATOM 21621 N N . GLY D 1 350 ? 36.579 -27.121 21.266 1.00 27.66 354 GLY D N 1
ATOM 21622 C CA . GLY D 1 350 ? 37.762 -27.382 22.047 1.00 28.20 354 GLY D CA 1
ATOM 21623 C C . GLY D 1 350 ? 37.381 -27.573 23.499 1.00 27.32 354 GLY D C 1
ATOM 21624 O O . GLY D 1 350 ? 36.201 -27.551 23.861 1.00 29.12 354 GLY D O 1
ATOM 21628 N N . PRO D 1 351 ? 38.368 -27.764 24.364 1.00 26.55 355 PRO D N 1
ATOM 21629 C CA . PRO D 1 351 ? 38.068 -27.950 25.789 1.00 25.71 355 PRO D CA 1
ATOM 21630 C C . PRO D 1 351 ? 37.605 -26.652 26.439 1.00 24.17 355 PRO D C 1
ATOM 21631 O O . PRO D 1 351 ? 37.661 -25.565 25.861 1.00 23.89 355 PRO D O 1
ATOM 21642 N N . ASP D 1 352 ? 37.135 -26.789 27.679 1.00 24.17 356 ASP D N 1
ATOM 21643 C CA . ASP D 1 352 ? 36.735 -25.654 28.511 1.00 24.13 356 ASP D CA 1
ATOM 21644 C C . ASP D 1 352 ? 37.929 -24.723 28.692 1.00 23.13 356 ASP D C 1
ATOM 21645 O O . ASP D 1 352 ? 38.928 -25.093 29.317 1.00 24.21 356 ASP D O 1
ATOM 21654 N N . GLY D 1 353 ? 37.840 -23.518 28.130 1.00 21.97 357 GLY D N 1
ATOM 21655 C CA . GLY D 1 353 ? 38.921 -22.554 28.192 1.00 20.90 357 GLY D CA 1
ATOM 21656 C C . GLY D 1 353 ? 39.832 -22.545 26.987 1.00 20.62 357 GLY D C 1
ATOM 21657 O O . GLY D 1 353 ? 40.745 -21.711 26.927 1.00 20.92 357 GLY D O 1
ATOM 21661 N N . GLY D 1 354 ? 39.610 -23.439 26.028 1.00 22.38 358 GLY D N 1
ATOM 21662 C CA . GLY D 1 354 ? 40.384 -23.478 24.806 1.00 22.31 358 GLY D CA 1
ATOM 21663 C C . GLY D 1 354 ? 39.485 -23.416 23.589 1.00 23.62 358 GLY D C 1
ATOM 21664 O O . GLY D 1 354 ? 38.299 -23.099 23.705 1.00 24.30 358 GLY D O 1
ATOM 21668 N N . GLY D 1 355 ? 40.024 -23.714 22.417 1.00 23.96 359 GLY D N 1
ATOM 21669 C CA . GLY D 1 355 ? 39.262 -23.584 21.200 1.00 23.67 359 GLY D CA 1
ATOM 21670 C C . GLY D 1 355 ? 40.061 -23.999 19.989 1.00 23.36 359 GLY D C 1
ATOM 21671 O O . GLY D 1 355 ? 41.294 -23.996 20.005 1.00 23.97 359 GLY D O 1
ATOM 21675 N N . PRO D 1 356 ? 39.374 -24.385 18.917 1.00 24.24 360 PRO D N 1
ATOM 21676 C CA . PRO D 1 356 ? 40.093 -24.772 17.699 1.00 24.69 360 PRO D CA 1
ATOM 21677 C C . PRO D 1 356 ? 40.831 -23.595 17.087 1.00 24.34 360 PRO D C 1
ATOM 21678 O O . PRO D 1 356 ? 40.440 -22.435 17.237 1.00 25.37 360 PRO D O 1
ATOM 21689 N N . ILE D 1 357 ? 41.907 -23.911 16.370 1.00 25.18 361 ILE D N 1
ATOM 21690 C CA . ILE D 1 357 ? 42.680 -22.905 15.648 1.00 24.81 361 ILE D CA 1
ATOM 21691 C C . ILE D 1 357 ? 43.140 -23.511 14.330 1.00 26.48 361 ILE D C 1
ATOM 21692 O O . ILE D 1 357 ? 43.780 -24.571 14.315 1.00 27.08 361 ILE D O 1
ATOM 21708 N N . ALA D 1 358 ? 42.794 -22.852 13.227 1.00 27.63 362 ALA D N 1
ATOM 21709 C CA . ALA D 1 358 ? 43.137 -23.306 11.891 1.00 28.38 362 ALA D CA 1
ATOM 21710 C C . ALA D 1 358 ? 43.960 -22.244 11.176 1.00 28.72 362 ALA D C 1
ATOM 21711 O O . ALA D 1 358 ? 43.861 -21.048 11.470 1.00 29.16 362 ALA D O 1
ATOM 21718 N N . VAL D 1 359 ? 44.765 -22.705 10.222 1.00 30.34 363 VAL D N 1
ATOM 21719 C CA . VAL D 1 359 ? 45.607 -21.853 9.392 1.00 31.36 363 VAL D CA 1
ATOM 21720 C C . VAL D 1 359 ? 45.350 -22.229 7.941 1.00 32.75 363 VAL D C 1
ATOM 21721 O O . VAL D 1 359 ? 45.500 -23.397 7.563 1.00 33.51 363 VAL D O 1
ATOM 21734 N N . ILE D 1 360 ? 44.949 -21.255 7.137 1.00 33.32 364 ILE D N 1
ATOM 21735 C CA . ILE D 1 360 ? 44.893 -21.407 5.689 1.00 34.01 364 ILE D CA 1
ATOM 21736 C C . ILE D 1 360 ? 46.190 -20.844 5.138 1.00 35.33 364 ILE D C 1
ATOM 21737 O O . ILE D 1 360 ? 46.552 -19.699 5.439 1.00 35.28 364 ILE D O 1
ATOM 21753 N N . ALA D 1 361 ? 46.906 -21.653 4.363 1.00 36.87 365 ALA D N 1
ATOM 21754 C CA . ALA D 1 361 ? 48.251 -21.307 3.941 1.00 38.82 365 ALA D CA 1
ATOM 21755 C C . ALA D 1 361 ? 48.420 -21.601 2.461 1.00 41.67 365 ALA D C 1
ATOM 21756 O O . ALA D 1 361 ? 47.794 -22.515 1.917 1.00 42.10 365 ALA D O 1
ATOM 21763 N N . ARG D 1 362 ? 49.278 -20.813 1.818 1.00 44.02 366 ARG D N 1
ATOM 21764 C CA . ARG D 1 362 ? 49.704 -21.116 0.461 1.00 48.29 366 ARG D CA 1
ATOM 21765 C C . ARG D 1 362 ? 50.670 -22.294 0.480 1.00 48.45 366 ARG D C 1
ATOM 21766 O O . ARG D 1 362 ? 51.493 -22.429 1.389 1.00 48.34 366 ARG D O 1
ATOM 21787 N N . VAL D 1 363 ? 50.567 -23.152 -0.526 1.00 48.78 367 VAL D N 1
ATOM 21788 C CA . VAL D 1 363 ? 51.423 -24.331 -0.596 1.00 50.48 367 VAL D CA 1
ATOM 21789 C C . VAL D 1 363 ? 52.835 -23.940 -1.016 1.00 52.13 367 VAL D C 1
ATOM 21790 O O . VAL D 1 363 ? 53.037 -22.911 -1.659 1.00 53.43 367 VAL D O 1
#

CATH classification: 3.30.1330.170 (+1 more: 3.30.1330.160)

Foldseek 3Di:
DKAKDKAKFFAPALLGCPRVVVCVVVPNDDLVQWAEKEWEHEAQQFAPGCSLVNNLVNVLVVSCVVVVHDSVVSPVRHYRHYGYFQPAPFTTIMMIMGMDDDPDDFDPDWFKFKFKFWFDFDQQQCFLFQVQLQRLLVRLLVRCVRRQHDALVQWAAKEKEAEWDDQVSQVVQVVVVGHHLDNDGRVSFLSNLQSNFNSVCPNNVVDDPVVDGSVCGLPVLVFADQHYHYGYYNNGRIMMIMTMGIDSRYPYQKHKFKFKQQALQRLVRLQVQCVRRPNPDLVQLVQFNAKAKEFFQFPVCDDPPHHDCQVVDPPRHNQNVRQNRNLVNNCVSSVDSHHHYHYRQRRAHGRRMHMMMTMGGD/DFKAKDKAKFFAPALLGCPRVVVCVVVVVADLVQWAEKEWEHAAQQFAPGCSLVNNLVNVLVVSCVVVVHDSVVSPVGHYRHYGYFQPAPFTTIMMIMGMDDDPDAADPDWFKFKFKFWFDFDQQQCFLFLVQLQRLLVRLLVRCVRRQHDALVQWAAKEKEAEWDDQVSCVVCVVVVGHHLDNDGRVRFLSNLQSNFNSNCPNNVVDDPVVDGSVCGLPVLVFADQHYHYGYYNNGRIMMIMTMGIHSRHRYQKHKFKFKQQALQRLVRLQVQCVRRPNNDLVQLVFFNAKAKEWFQFPVCADPPHHDCQVPDPPRHGQNVRQNRNLVNNCVNNVHSHHHYHYRQNRAHGRRMHMMMTMGGD/DFKAKDKAKFFAPALLGCPRVVVCVVVPVDDLVQWAEKEWEHEAQQFAPGCSLVNNLVNVLVVSCVVVVHHSVVVPVRHYRHYGYFQPAPFTTIMMIMGMDDDDDDWDPDWFKFKFKFWFDFDQQQCFLFVNQLQRLLVRLLVRCVRRVHDALVQWAAKEKEAEWDDQVSQVVCVVVVGHHLDNDGRVSFLSNLQSNFNSVCPNNVVDDPVVDGSVCGLPVLVFADQHYHYGYYNNGRIMMIMTMGIDRSYPYQKHKFKFKQQALQRLVRLQVQCVRRVNNDLVQLVQFNAKAKEWFQFPVQADPPHHDCQVPDPPRHGQNVRQNRNLVNNCVNSVDSHHHYHYRQRRAHGRRMHMMMTMGGD/DKAKDKAKFFAPALLGCPRVVVCCVVPVDDLVQWAEKEWEHAAQQFAPGCSLVNNLVNVLVVSCVVVVHHSVVVCVRHHRHYGYFQPAPFTTIMMIMGMDDDPDAQDPDWFKFKFKFWFDFDQQQCFLFVNQLQRLLVRLLVRCVRRVHDALVQWAAKEKEAEFDDQVSCVVCVVVVGHHLDNDGRVRFLSNLQSNFSSNCPNNVVDDPVVDGSVCGLPVLVFADQHYHYGYYNNDRIMMIMTMGIDSRYRYLKHKFKFKQQALQRLVRLQVQCVRRPNNDLVQLVQFNAKAKEFFQFPVCADPPHHDCQVPDPPRHNQNVRQNRNLVNNCVSSVDSHHHYHYRQRRAHGRRMHMMMTMGGD